Protein 3WSG (pdb70)

Structure (mmCIF, N/CA/C/O backbone):
data_3WSG
#
_entry.id   3WSG
#
_cell.length_a   95.270
_cell.length_b   136.450
_cell.length_c   160.780
_cell.angle_alpha   90.00
_cell.angle_beta   90.00
_cell.angle_gamma   90.00
#
_symmetry.space_group_name_H-M   'P 21 21 2'
#
loop_
_entity.id
_entity.type
_entity.pdbx_description
1 polymer 'Putative GTP cyclohydrolase 1 type 2'
2 non-polymer 'FE (II) ION'
3 non-polymer 'CITRIC ACID'
4 water water
#
loop_
_atom_site.group_PDB
_atom_site.id
_atom_site.type_symbol
_atom_site.label_atom_id
_atom_site.label_alt_id
_atom_site.label_comp_id
_atom_site.label_asym_id
_atom_site.label_entity_id
_atom_site.label_seq_id
_atom_site.pdbx_PDB_ins_code
_atom_site.Cartn_x
_atom_site.Cartn_y
_atom_site.Cartn_z
_atom_site.occupancy
_atom_site.B_iso_or_equiv
_atom_site.auth_seq_id
_atom_site.auth_comp_id
_atom_site.auth_asym_id
_atom_site.auth_atom_id
_atom_site.pdbx_PDB_model_num
ATOM 1 N N . GLU A 1 5 ? 16.994 -57.284 8.999 1.00 76.92 2 GLU A N 1
ATOM 2 C CA . GLU A 1 5 ? 16.634 -57.929 7.742 1.00 72.42 2 GLU A CA 1
ATOM 3 C C . GLU A 1 5 ? 16.204 -56.879 6.734 1.00 67.36 2 GLU A C 1
ATOM 4 O O . GLU A 1 5 ? 15.847 -57.198 5.603 1.00 71.25 2 GLU A O 1
ATOM 10 N N . VAL A 1 6 ? 16.226 -55.622 7.162 1.00 61.79 3 VAL A N 1
ATOM 11 C CA . VAL A 1 6 ? 16.069 -54.494 6.252 1.00 57.17 3 VAL A CA 1
ATOM 12 C C . VAL A 1 6 ? 17.450 -54.124 5.696 1.00 53.50 3 VAL A C 1
ATOM 13 O O . VAL A 1 6 ? 18.390 -53.866 6.455 1.00 55.92 3 VAL A O 1
ATOM 17 N N . VAL A 1 7 ? 17.579 -54.139 4.371 1.00 46.32 4 VAL A N 1
ATOM 18 C CA . VAL A 1 7 ? 18.865 -53.886 3.730 1.00 48.44 4 VAL A CA 1
ATOM 19 C C . VAL A 1 7 ? 18.769 -52.832 2.618 1.00 46.45 4 VAL A C 1
ATOM 20 O O . VAL A 1 7 ? 17.700 -52.287 2.337 1.00 45.75 4 VAL A O 1
ATOM 24 N N . ASN A 1 8 ? 19.914 -52.532 2.015 1.00 40.68 5 ASN A N 1
ATOM 25 C CA . ASN A 1 8 ? 19.996 -51.619 0.869 1.00 38.91 5 ASN A CA 1
ATOM 26 C C . ASN A 1 8 ? 19.975 -52.372 -0.479 1.00 44.96 5 ASN A C 1
ATOM 27 O O . ASN A 1 8 ? 20.594 -53.430 -0.619 1.00 50.91 5 ASN A O 1
ATOM 32 N N . MET A 1 9 ? 19.170 -51.895 -1.415 1.00 43.65 6 MET A N 1
ATOM 33 C CA . MET A 1 9 ? 19.111 -52.419 -2.787 1.00 45.12 6 MET A CA 1
ATOM 34 C C . MET A 1 9 ? 19.707 -51.444 -3.787 1.00 39.50 6 MET A C 1
ATOM 35 O O . MET A 1 9 ? 19.697 -50.235 -3.548 1.00 39.25 6 MET A O 1
ATOM 40 N N . LYS A 1 10 ? 20.180 -51.942 -4.924 1.00 36.34 7 LYS A N 1
ATOM 41 C CA . LYS A 1 10 ? 20.613 -51.030 -5.983 1.00 32.22 7 LYS A CA 1
ATOM 42 C C . LYS A 1 10 ? 19.370 -50.532 -6.746 1.00 30.51 7 LYS A C 1
ATOM 43 O O . LYS A 1 10 ? 18.362 -51.241 -6.855 1.00 28.50 7 LYS A O 1
ATOM 49 N N . ALA A 1 11 ? 19.428 -49.304 -7.254 1.00 27.62 8 ALA A N 1
ATOM 50 C CA . ALA A 1 11 ? 18.287 -48.717 -7.955 1.00 26.71 8 ALA A CA 1
ATOM 51 C C . ALA A 1 11 ? 17.848 -49.590 -9.134 1.00 26.61 8 ALA A C 1
ATOM 52 O O . ALA A 1 11 ? 16.661 -49.677 -9.450 1.00 28.85 8 ALA A O 1
ATOM 54 N N . LYS A 1 12 ? 18.805 -50.191 -9.819 1.00 26.55 9 LYS A N 1
ATOM 55 C CA . LYS A 1 12 ? 18.456 -50.987 -10.986 1.00 31.18 9 LYS A CA 1
ATOM 56 C C . LYS A 1 12 ? 17.659 -52.246 -10.595 1.00 35.11 9 LYS A C 1
ATOM 57 O O . LYS A 1 12 ? 16.837 -52.721 -11.376 1.00 32.50 9 LYS A O 1
ATOM 63 N N . GLU A 1 13 ? 17.866 -52.754 -9.379 1.00 36.18 10 GLU A N 1
ATOM 64 C CA . GLU A 1 13 ? 17.124 -53.931 -8.920 1.00 34.18 10 GLU A CA 1
ATOM 65 C C . GLU A 1 13 ? 15.684 -53.551 -8.570 1.00 30.28 10 GLU A C 1
ATOM 66 O O . GLU A 1 13 ? 14.741 -54.292 -8.835 1.00 33.57 10 GLU A O 1
ATOM 72 N N . ILE A 1 14 ? 15.516 -52.375 -7.986 1.00 26.83 11 ILE A N 1
ATOM 73 C CA . ILE A 1 14 ? 14.188 -51.877 -7.709 1.00 25.92 11 ILE A CA 1
ATOM 74 C C . ILE A 1 14 ? 13.431 -51.701 -9.030 1.00 29.30 11 ILE A C 1
ATOM 75 O O . ILE A 1 14 ? 12.284 -52.136 -9.170 1.00 28.75 11 ILE A O 1
ATOM 80 N N . ILE A 1 15 ? 14.093 -51.084 -10.001 1.00 28.23 12 ILE A N 1
ATOM 81 C CA . ILE A 1 15 ? 13.491 -50.851 -11.313 1.00 27.97 12 ILE A CA 1
ATOM 82 C C . ILE A 1 15 ? 13.127 -52.167 -12.002 1.00 27.01 12 ILE A C 1
ATOM 83 O O . ILE A 1 15 ? 12.028 -52.304 -12.555 1.00 29.21 12 ILE A O 1
ATOM 88 N N . GLU A 1 16 ? 14.023 -53.142 -11.941 1.00 27.01 13 GLU A N 1
ATOM 89 C CA . GLU A 1 16 ? 13.722 -54.448 -12.514 1.00 35.85 13 GLU A CA 1
ATOM 90 C C . GLU A 1 16 ? 12.482 -55.085 -11.885 1.00 36.95 13 GLU A C 1
ATOM 91 O O . GLU A 1 16 ? 11.636 -55.657 -12.591 1.00 35.83 13 GLU A O 1
ATOM 97 N N . PHE A 1 17 ? 12.397 -55.022 -10.559 1.00 32.64 14 PHE A N 1
ATOM 98 C CA . PHE A 1 17 ? 11.248 -55.575 -9.855 1.00 31.33 14 PHE A CA 1
ATOM 99 C C . PHE A 1 17 ? 9.948 -54.888 -10.262 1.00 30.09 14 PHE A C 1
ATOM 100 O O . PHE A 1 17 ? 8.938 -55.545 -10.513 1.00 32.33 14 PHE A O 1
ATOM 108 N N . ILE A 1 18 ? 9.968 -53.561 -10.282 1.00 28.09 15 ILE A N 1
ATOM 109 C CA . ILE A 1 18 ? 8.789 -52.800 -10.658 1.00 31.08 15 ILE A CA 1
ATOM 110 C C . ILE A 1 18 ? 8.370 -53.092 -12.104 1.00 33.06 15 ILE A C 1
ATOM 111 O O . ILE A 1 18 ? 7.181 -53.252 -12.393 1.00 31.39 15 ILE A O 1
ATOM 116 N N . GLU A 1 19 ? 9.343 -53.194 -13.002 1.00 31.70 16 GLU A N 1
ATOM 117 C CA . GLU A 1 19 ? 9.022 -53.404 -14.411 1.00 32.58 16 GLU A CA 1
ATOM 118 C C . GLU A 1 19 ? 8.589 -54.829 -14.679 1.00 32.32 16 GLU A C 1
ATOM 119 O O . GLU A 1 19 ? 7.945 -55.089 -15.683 1.00 35.91 16 GLU A O 1
ATOM 125 N N . THR A 1 20 ? 8.909 -55.754 -13.782 1.00 31.18 17 THR A N 1
ATOM 126 C CA . THR A 1 20 ? 8.355 -57.105 -13.904 1.00 34.53 17 THR A CA 1
ATOM 127 C C . THR A 1 20 ? 6.850 -57.088 -13.597 1.00 35.02 17 THR A C 1
ATOM 128 O O . THR A 1 20 ? 6.052 -57.713 -14.298 1.00 38.09 17 THR A O 1
ATOM 132 N N . PHE A 1 21 ? 6.469 -56.338 -12.571 1.00 35.31 18 PHE A N 1
ATOM 133 C CA . PHE A 1 21 ? 5.060 -56.165 -12.225 1.00 38.89 18 PHE A CA 1
ATOM 134 C C . PHE A 1 21 ? 4.331 -55.321 -13.273 1.00 35.03 18 PHE A C 1
ATOM 135 O O . PHE A 1 21 ? 3.219 -55.639 -13.657 1.00 34.76 18 PHE A O 1
ATOM 143 N N . ALA A 1 22 ? 4.958 -54.236 -13.715 1.00 31.63 19 ALA A N 1
ATOM 144 C CA . ALA A 1 22 ? 4.311 -53.309 -14.635 1.00 28.25 19 ALA A CA 1
ATOM 145 C C . ALA A 1 22 ? 5.197 -53.006 -15.849 1.00 28.65 19 ALA A C 1
ATOM 146 O O . ALA A 1 22 ? 5.782 -51.932 -15.940 1.00 29.66 19 ALA A O 1
ATOM 148 N N . PRO A 1 23 ? 5.259 -53.933 -16.810 1.00 33.96 20 PRO A N 1
ATOM 149 C CA . PRO A 1 23 ? 6.170 -53.761 -17.950 1.00 38.90 20 PRO A CA 1
ATOM 150 C C . PRO A 1 23 ? 5.946 -52.460 -18.719 1.00 39.07 20 PRO A C 1
ATOM 151 O O . PRO A 1 23 ? 4.805 -52.031 -18.923 1.00 36.22 20 PRO A O 1
ATOM 155 N N . LYS A 1 24 ? 7.042 -51.838 -19.133 1.00 37.75 21 LYS A N 1
ATOM 156 C CA . LYS A 1 24 ? 6.965 -50.560 -19.815 1.00 34.58 21 LYS A CA 1
ATOM 157 C C . LYS A 1 24 ? 6.173 -50.631 -21.130 1.00 36.82 21 LYS A C 1
ATOM 158 O O . LYS A 1 24 ? 5.514 -49.659 -21.504 1.00 38.01 21 LYS A O 1
ATOM 164 N N . ASP A 1 25 ? 6.183 -51.772 -21.811 1.00 40.80 22 ASP A N 1
ATOM 165 C CA . ASP A 1 25 ? 5.439 -51.877 -23.073 1.00 47.67 22 ASP A CA 1
ATOM 166 C C . ASP A 1 25 ? 3.910 -51.897 -22.891 1.00 47.65 22 ASP A C 1
ATOM 167 O O . ASP A 1 25 ? 3.168 -51.854 -23.866 1.00 40.74 22 ASP A O 1
ATOM 172 N N . LEU A 1 26 ? 3.436 -51.953 -21.651 1.00 43.04 23 LEU A N 1
ATOM 173 C CA . LEU A 1 26 ? 2.004 -51.803 -21.411 1.00 43.02 23 LEU A CA 1
ATOM 174 C C . LEU A 1 26 ? 1.571 -50.340 -21.455 1.00 41.09 23 LEU A C 1
ATOM 175 O O . LEU A 1 26 ? 0.395 -50.042 -21.611 1.00 35.62 23 LEU A O 1
ATOM 180 N N . ALA A 1 27 ? 2.516 -49.427 -21.278 1.00 32.40 24 ALA A N 1
ATOM 181 C CA . ALA A 1 27 ? 2.183 -48.006 -21.293 1.00 32.31 24 ALA A CA 1
ATOM 182 C C . ALA A 1 27 ? 1.651 -47.584 -22.646 1.00 35.46 24 ALA A C 1
ATOM 183 O O . ALA A 1 27 ? 2.092 -48.085 -23.695 1.00 37.31 24 ALA A O 1
ATOM 185 N N . ILE A 1 28 ? 0.675 -46.684 -22.623 1.00 36.18 25 ILE A N 1
ATOM 186 C CA . ILE A 1 28 ? 0.079 -46.209 -23.863 1.00 41.82 25 ILE A CA 1
ATOM 187 C C . ILE A 1 28 ? 1.055 -45.297 -24.602 1.00 41.33 25 ILE A C 1
ATOM 188 O O . ILE A 1 28 ? 2.006 -44.779 -24.017 1.00 38.31 25 ILE A O 1
ATOM 193 N N . GLU A 1 29 ? 0.812 -45.144 -25.899 1.00 44.68 26 GLU A N 1
ATOM 194 C CA . GLU A 1 29 ? 1.623 -44.320 -26.778 1.00 47.11 26 GLU A CA 1
ATOM 195 C C . GLU A 1 29 ? 1.863 -42.914 -26.226 1.00 42.49 26 GLU A C 1
ATOM 196 O O . GLU A 1 29 ? 0.920 -42.215 -25.872 1.00 41.50 26 GLU A O 1
ATOM 202 N N . GLY A 1 30 ? 3.125 -42.500 -26.151 1.00 42.99 27 GLY A N 1
ATOM 203 C CA . GLY A 1 30 ? 3.446 -41.140 -25.748 1.00 40.71 27 GLY A CA 1
ATOM 204 C C . GLY A 1 30 ? 3.608 -40.924 -24.245 1.00 36.89 27 GLY A C 1
ATOM 205 O O . GLY A 1 30 ? 4.069 -39.866 -23.811 1.00 37.21 27 GLY A O 1
ATOM 206 N N . ASP A 1 31 ? 3.242 -41.924 -23.450 1.00 30.92 28 ASP A N 1
ATOM 207 C CA . ASP A 1 31 ? 3.296 -41.802 -21.997 1.00 28.31 28 ASP A CA 1
ATOM 208 C C . ASP A 1 31 ? 4.753 -41.762 -21.525 1.00 29.40 28 ASP A C 1
ATOM 209 O O . ASP A 1 31 ? 5.548 -42.609 -21.902 1.00 33.93 28 ASP A O 1
ATOM 214 N N . ASN A 1 32 ? 5.104 -40.774 -20.707 1.00 26.73 29 ASN A N 1
ATOM 215 C CA . ASN A 1 32 ? 6.496 -40.583 -20.309 1.00 25.43 29 ASN A CA 1
ATOM 216 C C . ASN A 1 32 ? 6.891 -41.449 -19.098 1.00 26.23 29 ASN A C 1
ATOM 217 O O . ASN A 1 32 ? 7.120 -40.936 -18.007 1.00 29.33 29 ASN A O 1
ATOM 222 N N . ILE A 1 33 ? 6.974 -42.765 -19.284 1.00 23.33 30 ILE A N 1
ATOM 223 C CA . ILE A 1 33 ? 7.235 -43.620 -18.135 1.00 24.23 30 ILE A CA 1
ATOM 224 C C . ILE A 1 33 ? 8.710 -43.967 -18.037 1.00 26.57 30 ILE A C 1
ATOM 225 O O . ILE A 1 33 ? 9.458 -43.813 -19.002 1.00 30.22 30 ILE A O 1
ATOM 230 N N . GLY A 1 34 ? 9.117 -44.449 -16.870 1.00 24.11 31 GLY A N 1
ATOM 231 C CA . GLY A 1 34 ? 10.487 -44.887 -16.685 1.00 26.54 31 GLY A CA 1
ATOM 232 C C . GLY A 1 34 ? 11.258 -43.866 -15.893 1.00 24.72 31 GLY A C 1
ATOM 233 O O . GLY A 1 34 ? 10.675 -43.101 -15.116 1.00 23.77 31 GLY A O 1
ATOM 234 N N . LEU A 1 35 ? 12.564 -43.832 -16.130 1.00 25.75 32 LEU A N 1
ATOM 235 C CA . LEU A 1 35 ? 13.461 -42.927 -15.424 1.00 25.20 32 LEU A CA 1
ATOM 236 C C . LEU A 1 35 ? 13.171 -41.465 -15.780 1.00 22.11 32 LEU A C 1
ATOM 237 O O . LEU A 1 35 ? 13.236 -41.056 -16.952 1.00 22.05 32 LEU A O 1
ATOM 242 N N . GLN A 1 36 ? 12.856 -40.671 -14.767 1.00 21.34 33 GLN A N 1
ATOM 243 C CA . GLN A 1 36 ? 12.564 -39.248 -14.960 1.00 23.89 33 GLN A CA 1
ATOM 244 C C . GLN A 1 36 ? 13.819 -38.409 -14.740 1.00 24.80 33 GLN A C 1
ATOM 245 O O . GLN A 1 36 ? 14.164 -37.529 -15.530 1.00 23.10 33 GLN A O 1
ATOM 251 N N . VAL A 1 37 ? 14.474 -38.685 -13.618 1.00 24.48 34 VAL A N 1
ATOM 252 C CA . VAL A 1 37 ? 15.662 -37.968 -13.213 1.00 22.91 34 VAL A CA 1
ATOM 253 C C . VAL A 1 37 ? 16.622 -38.954 -12.578 1.00 23.98 34 VAL A C 1
ATOM 254 O O . VAL A 1 37 ? 16.259 -39.639 -11.621 1.00 23.15 34 VAL A O 1
ATOM 258 N N . GLY A 1 38 ? 17.842 -39.027 -13.093 1.00 26.69 35 GLY A N 1
ATOM 259 C CA . GLY A 1 38 ? 18.820 -39.936 -12.520 1.00 26.93 35 GLY A CA 1
ATOM 260 C C . GLY A 1 38 ? 19.920 -40.228 -13.506 1.00 31.86 35 GLY A C 1
ATOM 261 O O . GLY A 1 38 ? 19.759 -40.048 -14.714 1.00 33.86 35 GLY A O 1
ATOM 262 N N . ASP A 1 39 ? 21.054 -40.684 -13.002 1.00 32.17 36 ASP A N 1
ATOM 263 C CA . ASP A 1 39 ? 22.154 -40.978 -13.891 1.00 43.77 36 ASP A CA 1
ATOM 264 C C . ASP A 1 39 ? 22.649 -42.395 -13.611 1.00 47.85 36 ASP A C 1
ATOM 265 O O . ASP A 1 39 ? 22.368 -43.314 -14.378 1.00 53.01 36 ASP A O 1
ATOM 270 N N . ASN A 1 40 ? 23.331 -42.573 -12.486 1.00 44.35 37 ASN A N 1
ATOM 271 C CA . ASN A 1 40 ? 23.918 -43.862 -12.121 1.00 43.24 37 ASN A CA 1
ATOM 272 C C . ASN A 1 40 ? 22.905 -44.773 -11.414 1.00 42.24 37 ASN A C 1
ATOM 273 O O . ASN A 1 40 ? 22.492 -44.497 -10.292 1.00 39.65 37 ASN A O 1
ATOM 278 N N . LEU A 1 41 ? 22.510 -45.866 -12.062 1.00 41.37 38 LEU A N 1
ATOM 279 C CA . LEU A 1 41 ? 21.505 -46.756 -11.480 1.00 37.26 38 LEU A CA 1
ATOM 280 C C . LEU A 1 41 ? 22.128 -47.907 -10.652 1.00 34.00 38 LEU A C 1
ATOM 281 O O . LEU A 1 41 ? 21.424 -48.805 -10.187 1.00 32.47 38 LEU A O 1
ATOM 286 N N . ASP A 1 42 ? 23.441 -47.880 -10.473 1.00 31.42 39 ASP A N 1
ATOM 287 C CA . ASP A 1 42 ? 24.073 -48.746 -9.477 1.00 34.45 39 ASP A CA 1
ATOM 288 C C . ASP A 1 42 ? 23.953 -48.133 -8.070 1.00 36.01 39 ASP A C 1
ATOM 289 O O . ASP A 1 42 ? 24.363 -48.734 -7.092 1.00 39.87 39 ASP A O 1
ATOM 294 N N . LYS A 1 43 ? 23.406 -46.928 -7.984 1.00 37.88 40 LYS A N 1
ATOM 295 C CA . LYS A 1 43 ? 23.264 -46.240 -6.700 1.00 40.64 40 LYS A CA 1
ATOM 296 C C . LYS A 1 43 ? 22.615 -47.143 -5.642 1.00 39.75 40 LYS A C 1
ATOM 297 O O . LYS A 1 43 ? 21.584 -47.780 -5.897 1.00 34.06 40 LYS A O 1
ATOM 303 N N . GLU A 1 44 ? 23.192 -47.174 -4.446 1.00 39.09 41 GLU A N 1
ATOM 304 C CA . GLU A 1 44 ? 22.622 -48.020 -3.415 1.00 31.68 41 GLU A CA 1
ATOM 305 C C . GLU A 1 44 ? 21.455 -47.274 -2.769 1.00 29.43 41 GLU A C 1
ATOM 306 O O . GLU A 1 44 ? 21.567 -46.095 -2.440 1.00 35.11 41 GLU A O 1
ATOM 312 N N . ILE A 1 45 ? 20.338 -47.965 -2.589 1.00 28.63 42 ILE A N 1
ATOM 313 C CA . ILE A 1 45 ? 19.098 -47.336 -2.123 1.00 26.66 42 ILE A CA 1
ATOM 314 C C . ILE A 1 45 ? 18.736 -47.857 -0.727 1.00 37.33 42 ILE A C 1
ATOM 315 O O . ILE A 1 45 ? 18.600 -49.063 -0.531 1.00 29.90 42 ILE A O 1
ATOM 320 N N . LYS A 1 46 ? 18.635 -46.947 0.239 1.00 28.49 43 LYS A N 1
ATOM 321 C CA . LYS A 1 46 ? 18.244 -47.289 1.606 1.00 30.43 43 LYS A CA 1
ATOM 322 C C . LYS A 1 46 ? 16.751 -47.053 1.842 1.00 28.95 43 LYS A C 1
ATOM 323 O O . LYS A 1 46 ? 16.108 -47.773 2.582 1.00 30.97 43 LYS A O 1
ATOM 329 N N . LYS A 1 47 ? 16.174 -46.079 1.169 1.00 26.34 44 LYS A N 1
ATOM 330 C CA . LYS A 1 47 ? 14.798 -45.737 1.464 1.00 27.43 44 LYS A CA 1
ATOM 331 C C . LYS A 1 47 ? 14.052 -45.337 0.211 1.00 24.39 44 LYS A C 1
ATOM 332 O O . LYS A 1 47 ? 14.420 -44.391 -0.504 1.00 25.68 44 LYS A O 1
ATOM 338 N N . LEU A 1 48 ? 12.980 -46.072 -0.038 1.00 26.57 45 LEU A N 1
ATOM 339 C CA . LEU A 1 48 ? 12.138 -45.857 -1.203 1.00 25.77 45 LEU A CA 1
ATOM 340 C C . LEU A 1 48 ? 10.898 -45.096 -0.764 1.00 23.48 45 LEU A C 1
ATOM 341 O O . LEU A 1 48 ? 10.247 -45.475 0.210 1.00 25.20 45 LEU A O 1
ATOM 346 N N . GLY A 1 49 ? 10.602 -44.016 -1.476 1.00 24.03 46 GLY A N 1
ATOM 347 C CA . GLY A 1 49 ? 9.414 -43.227 -1.237 1.00 24.70 46 GLY A CA 1
ATOM 348 C C . GLY A 1 49 ? 8.448 -43.359 -2.403 1.00 22.78 46 GLY A C 1
ATOM 349 O O . GLY A 1 49 ? 8.839 -43.328 -3.582 1.00 26.45 46 GLY A O 1
ATOM 350 N N . ILE A 1 50 ? 7.174 -43.496 -2.070 1.00 24.38 47 ILE A N 1
ATOM 351 C CA . ILE A 1 50 ? 6.130 -43.623 -3.070 1.00 26.93 47 ILE A CA 1
ATOM 352 C C . ILE A 1 50 ? 5.184 -42.427 -2.993 1.00 23.08 47 ILE A C 1
ATOM 353 O O . ILE A 1 50 ? 4.735 -42.042 -1.916 1.00 21.85 47 ILE A O 1
ATOM 358 N N . ALA A 1 51 ? 4.880 -41.852 -4.146 1.00 21.10 48 ALA A N 1
ATOM 359 C CA . ALA A 1 51 ? 3.958 -40.719 -4.218 1.00 22.08 48 ALA A CA 1
ATOM 360 C C . ALA A 1 51 ? 3.052 -40.798 -5.458 1.00 19.57 48 ALA A C 1
ATOM 361 O O . ALA A 1 51 ? 3.434 -41.390 -6.479 1.00 21.88 48 ALA A O 1
ATOM 363 N N . LEU A 1 52 ? 1.860 -40.206 -5.374 1.00 18.18 49 LEU A N 1
ATOM 364 C CA . LEU A 1 52 ? 1.041 -40.063 -6.584 1.00 22.12 49 LEU A CA 1
ATOM 365 C C . LEU A 1 52 ? 1.711 -39.085 -7.551 1.00 22.85 49 LEU A C 1
ATOM 366 O O . LEU A 1 52 ? 1.928 -39.403 -8.732 1.00 20.06 49 LEU A O 1
ATOM 371 N N . ASP A 1 53 ? 2.063 -37.908 -7.023 1.00 24.93 50 ASP A N 1
ATOM 372 C CA . ASP A 1 53 ? 2.594 -36.781 -7.806 1.00 22.70 50 ASP A CA 1
ATOM 373 C C . ASP A 1 53 ? 4.031 -36.420 -7.415 1.00 24.41 50 ASP A C 1
ATOM 374 O O . ASP A 1 53 ? 4.355 -36.372 -6.224 1.00 24.99 50 ASP A O 1
ATOM 379 N N . PRO A 1 54 ? 4.881 -36.117 -8.405 1.00 22.84 51 PRO A N 1
ATOM 380 C CA . PRO A 1 54 ? 6.205 -35.566 -8.106 1.00 21.32 51 PRO A CA 1
ATOM 381 C C . PRO A 1 54 ? 6.096 -34.046 -7.904 1.00 19.49 51 PRO A C 1
ATOM 382 O O . PRO A 1 54 ? 6.769 -33.243 -8.558 1.00 24.34 51 PRO A O 1
ATOM 386 N N . SER A 1 55 ? 5.231 -33.652 -6.975 1.00 21.01 52 SER A N 1
ATOM 387 C CA . SER A 1 55 ? 5.021 -32.238 -6.694 1.00 19.65 52 SER A CA 1
ATOM 388 C C . SER A 1 55 ? 6.216 -31.642 -5.960 1.00 20.91 52 SER A C 1
ATOM 389 O O . SER A 1 55 ? 7.072 -32.375 -5.462 1.00 20.24 52 SER A O 1
ATOM 392 N N . LEU A 1 56 ? 6.270 -30.311 -5.875 1.00 18.09 53 LEU A N 1
ATOM 393 C CA . LEU A 1 56 ? 7.338 -29.671 -5.129 1.00 21.11 53 LEU A CA 1
ATOM 394 C C . LEU A 1 56 ? 7.314 -30.094 -3.639 1.00 25.36 53 LEU A C 1
ATOM 395 O O . LEU A 1 56 ? 8.372 -30.339 -3.051 1.00 22.30 53 LEU A O 1
ATOM 400 N N . SER A 1 57 ? 6.127 -30.179 -3.032 1.00 25.75 54 SER A N 1
ATOM 401 C CA . SER A 1 57 ? 6.045 -30.542 -1.610 1.00 29.80 54 SER A CA 1
ATOM 402 C C . SER A 1 57 ? 6.424 -32.018 -1.409 1.00 27.53 54 SER A C 1
ATOM 403 O O . SER A 1 57 ? 7.071 -32.366 -0.425 1.00 22.23 54 SER A O 1
ATOM 406 N N . VAL A 1 58 ? 6.055 -32.876 -2.351 1.00 21.60 55 VAL A N 1
ATOM 407 C CA . VAL A 1 58 ? 6.480 -34.285 -2.276 1.00 24.32 55 VAL A CA 1
ATOM 408 C C . VAL A 1 58 ? 8.017 -34.381 -2.354 1.00 21.30 55 VAL A C 1
ATOM 409 O O . VAL A 1 58 ? 8.659 -35.103 -1.575 1.00 21.47 55 VAL A O 1
ATOM 413 N N . ILE A 1 59 ? 8.621 -33.617 -3.262 1.00 17.80 56 ILE A N 1
ATOM 414 C CA . ILE A 1 59 ? 10.070 -33.699 -3.440 1.00 18.03 56 ILE A CA 1
ATOM 415 C C . ILE A 1 59 ? 10.810 -33.098 -2.222 1.00 22.19 56 ILE A C 1
ATOM 416 O O . ILE A 1 59 ? 11.825 -33.650 -1.759 1.00 21.83 56 ILE A O 1
ATOM 421 N N . LYS A 1 60 ? 10.286 -32.007 -1.670 1.00 20.19 57 LYS A N 1
ATOM 422 C CA . LYS A 1 60 ? 10.818 -31.472 -0.415 1.00 21.46 57 LYS A CA 1
ATOM 423 C C . LYS A 1 60 ? 10.722 -32.487 0.746 1.00 26.02 57 LYS A C 1
ATOM 424 O O . LYS A 1 60 ? 11.664 -32.626 1.536 1.00 22.28 57 LYS A O 1
ATOM 430 N N . LYS A 1 61 ? 9.598 -33.190 0.839 1.00 20.33 58 LYS A N 1
ATOM 431 C CA . LYS A 1 61 ? 9.400 -34.187 1.895 1.00 24.31 58 LYS A CA 1
ATOM 432 C C . LYS A 1 61 ? 10.352 -35.371 1.693 1.00 22.18 58 LYS A C 1
ATOM 433 O O . LYS A 1 61 ? 10.941 -35.874 2.655 1.00 25.63 58 LYS A O 1
ATOM 439 N N . ALA A 1 62 ? 10.525 -35.788 0.444 1.00 23.44 59 ALA A N 1
ATOM 440 C CA . ALA A 1 62 ? 11.506 -36.822 0.111 1.00 18.92 59 ALA A CA 1
ATOM 441 C C . ALA A 1 62 ? 12.906 -36.439 0.629 1.00 24.09 59 ALA A C 1
ATOM 442 O O . ALA A 1 62 ? 13.555 -37.247 1.312 1.00 26.19 59 ALA A O 1
ATOM 444 N N . GLU A 1 63 ? 13.349 -35.202 0.366 1.00 25.80 60 GLU A N 1
ATOM 445 C CA . GLU A 1 63 ? 14.663 -34.738 0.837 1.00 25.05 60 GLU A CA 1
ATOM 446 C C . GLU A 1 63 ? 14.709 -34.714 2.359 1.00 25.91 60 GLU A C 1
ATOM 447 O O . GLU A 1 63 ? 15.709 -35.083 2.969 1.00 29.63 60 GLU A O 1
ATOM 453 N N . LYS A 1 64 ? 13.623 -34.271 2.976 1.00 25.68 61 LYS A N 1
ATOM 454 C CA . LYS A 1 64 ? 13.551 -34.185 4.436 1.00 28.92 61 LYS A CA 1
ATOM 455 C C . LYS A 1 64 ? 13.623 -35.558 5.111 1.00 28.25 61 LYS A C 1
ATOM 456 O O . LYS A 1 64 ? 14.206 -35.705 6.179 1.00 30.91 61 LYS A O 1
ATOM 462 N N . GLU A 1 65 ? 12.995 -36.549 4.488 1.00 26.36 62 GLU A N 1
ATOM 463 C CA . GLU A 1 65 ? 12.905 -37.889 5.060 1.00 40.08 62 GLU A CA 1
ATOM 464 C C . GLU A 1 65 ? 14.058 -38.809 4.635 1.00 36.48 62 GLU A C 1
ATOM 465 O O . GLU A 1 65 ? 14.118 -39.964 5.053 1.00 34.31 62 GLU A O 1
ATOM 471 N N . GLY A 1 66 ? 14.987 -38.299 3.834 1.00 33.43 63 GLY A N 1
ATOM 472 C CA . GLY A 1 66 ? 16.107 -39.113 3.397 1.00 34.19 63 GLY A CA 1
ATOM 473 C C . GLY A 1 66 ? 15.761 -40.204 2.389 1.00 30.98 63 GLY A C 1
ATOM 474 O O . GLY A 1 66 ? 16.396 -41.273 2.364 1.00 28.13 63 GLY A O 1
ATOM 475 N N . VAL A 1 67 ? 14.754 -39.948 1.563 1.00 22.24 64 VAL A N 1
ATOM 476 C CA . VAL A 1 67 ? 14.385 -40.863 0.481 1.00 24.39 64 VAL A CA 1
ATOM 477 C C . VAL A 1 67 ? 15.484 -40.840 -0.574 1.00 28.30 64 VAL A C 1
ATOM 478 O O . VAL A 1 67 ? 15.917 -39.749 -0.981 1.00 25.85 64 VAL A O 1
ATOM 482 N N . ASP A 1 68 ? 15.936 -42.024 -1.021 1.00 20.35 65 ASP A N 1
ATOM 483 C CA . ASP A 1 68 ? 17.020 -42.104 -2.026 1.00 24.61 65 ASP A CA 1
ATOM 484 C C . ASP A 1 68 ? 16.471 -42.423 -3.411 1.00 24.50 65 ASP A C 1
ATOM 485 O O . ASP A 1 68 ? 17.101 -42.124 -4.448 1.00 22.59 65 ASP A O 1
ATOM 490 N N . PHE A 1 69 ? 15.306 -43.059 -3.419 1.00 22.22 66 PHE A N 1
ATOM 491 C CA . PHE A 1 69 ? 14.620 -43.453 -4.662 1.00 23.81 66 PHE A CA 1
ATOM 492 C C . PHE A 1 69 ? 13.168 -43.032 -4.541 1.00 22.28 66 PHE A C 1
ATOM 493 O O . PHE A 1 69 ? 12.444 -43.552 -3.682 1.00 22.52 66 PHE A O 1
ATOM 501 N N . LEU A 1 70 ? 12.747 -42.102 -5.393 1.00 21.66 67 LEU A N 1
ATOM 502 C CA . LEU A 1 70 ? 11.388 -41.590 -5.359 1.00 22.49 67 LEU A CA 1
ATOM 503 C C . LEU A 1 70 ? 10.590 -42.160 -6.525 1.00 19.17 67 LEU A C 1
ATOM 504 O O . LEU A 1 70 ? 10.900 -41.929 -7.688 1.00 19.98 67 LEU A O 1
ATOM 509 N N . PHE A 1 71 ? 9.584 -42.950 -6.190 1.00 20.86 68 PHE A N 1
ATOM 510 C CA . PHE A 1 71 ? 8.681 -43.492 -7.175 1.00 22.48 68 PHE A CA 1
ATOM 511 C C . PHE A 1 71 ? 7.385 -42.695 -7.236 1.00 21.13 68 PHE A C 1
ATOM 512 O O . PHE A 1 71 ? 6.722 -42.507 -6.206 1.00 20.24 68 PHE A O 1
ATOM 520 N N . THR A 1 72 ? 6.983 -42.276 -8.439 1.00 21.56 69 THR A N 1
ATOM 521 C CA . THR A 1 72 ? 5.682 -41.624 -8.576 1.00 24.07 69 THR A CA 1
ATOM 522 C C . THR A 1 72 ? 4.838 -42.235 -9.681 1.00 23.17 69 THR A C 1
ATOM 523 O O . THR A 1 72 ? 5.364 -42.756 -10.673 1.00 23.70 69 THR A O 1
ATOM 527 N N . HIS A 1 73 ? 3.518 -42.142 -9.525 1.00 23.20 70 HIS A N 1
ATOM 528 C CA . HIS A 1 73 ? 2.621 -42.610 -10.577 1.00 21.95 70 HIS A CA 1
ATOM 529 C C . HIS A 1 73 ? 2.671 -41.646 -11.780 1.00 22.40 70 HIS A C 1
ATOM 530 O O . HIS A 1 73 ? 2.832 -42.090 -12.926 1.00 22.38 70 HIS A O 1
ATOM 537 N N . HIS A 1 74 ? 2.553 -40.340 -11.530 1.00 19.63 71 HIS A N 1
ATOM 538 C CA . HIS A 1 74 ? 2.585 -39.350 -12.627 1.00 20.75 71 HIS A CA 1
ATOM 539 C C . HIS A 1 74 ? 4.008 -38.950 -12.959 1.00 19.71 71 HIS A C 1
ATOM 540 O O . HIS A 1 74 ? 4.800 -38.725 -12.064 1.00 20.29 71 HIS A O 1
ATOM 547 N N . PRO A 1 75 ? 4.328 -38.844 -14.257 1.00 23.10 72 PRO A N 1
ATOM 548 C CA . PRO A 1 75 ? 5.658 -38.400 -14.689 1.00 20.24 72 PRO A CA 1
ATOM 549 C C . PRO A 1 75 ? 5.926 -36.963 -14.243 1.00 21.78 72 PRO A C 1
ATOM 550 O O . PRO A 1 75 ? 4.994 -36.197 -14.016 1.00 23.94 72 PRO A O 1
ATOM 554 N N . LEU A 1 76 ? 7.192 -36.595 -14.141 1.00 20.77 73 LEU A N 1
ATOM 555 C CA . LEU A 1 76 ? 7.551 -35.224 -13.764 1.00 20.29 73 LEU A CA 1
ATOM 556 C C . LEU A 1 76 ? 7.040 -34.219 -14.797 1.00 23.08 73 LEU A C 1
ATOM 557 O O . LEU A 1 76 ? 6.461 -33.195 -14.464 1.00 24.28 73 LEU A O 1
ATOM 562 N N . LEU A 1 77 ? 7.257 -34.524 -16.067 1.00 20.30 74 LEU A N 1
ATOM 563 C CA . LEU A 1 77 ? 6.830 -33.651 -17.151 1.00 24.87 74 LEU A CA 1
ATOM 564 C C . LEU A 1 77 ? 6.061 -34.452 -18.197 1.00 31.20 74 LEU A C 1
ATOM 565 O O . LEU A 1 77 ? 6.492 -35.539 -18.583 1.00 37.62 74 LEU A O 1
ATOM 570 N N . LYS A 1 78 ? 4.944 -33.918 -18.678 1.00 32.20 75 LYS A N 1
ATOM 571 C CA . LYS A 1 78 ? 4.275 -34.491 -19.843 1.00 35.79 75 LYS A CA 1
ATOM 572 C C . LYS A 1 78 ? 4.812 -33.830 -21.111 1.00 41.58 75 LYS A C 1
ATOM 573 O O . LYS A 1 78 ? 5.226 -34.517 -22.045 1.00 45.26 75 LYS A O 1
ATOM 579 N N . ASP A 1 79 ? 4.818 -32.497 -21.116 1.00 35.80 76 ASP A N 1
ATOM 580 C CA . ASP A 1 79 ? 5.333 -31.695 -22.229 1.00 39.98 76 ASP A CA 1
ATOM 581 C C . ASP A 1 79 ? 6.803 -31.335 -22.014 1.00 36.25 76 ASP A C 1
ATOM 582 O O . ASP A 1 79 ? 7.188 -30.900 -20.924 1.00 30.20 76 ASP A O 1
ATOM 587 N N . PRO A 1 80 ? 7.627 -31.497 -23.060 1.00 35.19 77 PRO A N 1
ATOM 588 C CA . PRO A 1 80 ? 9.068 -31.252 -22.925 1.00 30.10 77 PRO A CA 1
ATOM 589 C C . PRO A 1 80 ? 9.412 -29.770 -22.774 1.00 31.49 77 PRO A C 1
ATOM 590 O O . PRO A 1 80 ? 8.633 -28.923 -23.193 1.00 30.87 77 PRO A O 1
ATOM 594 N N . ILE A 1 81 ? 10.554 -29.465 -22.164 1.00 29.89 78 ILE A N 1
ATOM 595 C CA . ILE A 1 81 ? 10.984 -28.077 -21.978 1.00 31.59 78 ILE A CA 1
ATOM 596 C C . ILE A 1 81 ? 12.445 -27.896 -22.381 1.00 30.41 78 ILE A C 1
ATOM 597 O O . ILE A 1 81 ? 13.183 -28.879 -22.468 1.00 27.66 78 ILE A O 1
ATOM 602 N N . ARG A 1 82 ? 12.876 -26.650 -22.585 1.00 27.73 79 ARG A N 1
ATOM 603 C CA . ARG A 1 82 ? 14.287 -26.376 -22.884 1.00 26.95 79 ARG A CA 1
ATOM 604 C C . ARG A 1 82 ? 14.841 -25.194 -22.069 1.00 25.61 79 ARG A C 1
ATOM 605 O O . ARG A 1 82 ? 15.891 -24.653 -22.403 1.00 31.05 79 ARG A O 1
ATOM 613 N N . ASN A 1 83 ? 14.128 -24.800 -21.010 1.00 26.59 80 ASN A N 1
ATOM 614 C CA . ASN A 1 83 ? 14.617 -23.809 -20.046 1.00 25.20 80 ASN A CA 1
ATOM 615 C C . ASN A 1 83 ? 14.250 -24.289 -18.645 1.00 26.91 80 ASN A C 1
ATOM 616 O O . ASN A 1 83 ? 13.230 -24.945 -18.477 1.00 25.84 80 ASN A O 1
ATOM 621 N N . PHE A 1 84 ? 15.066 -23.949 -17.643 1.00 26.07 81 PHE A N 1
ATOM 622 C CA . PHE A 1 84 ? 14.936 -24.556 -16.314 1.00 23.90 81 PHE A CA 1
ATOM 623 C C . PHE A 1 84 ? 14.963 -23.445 -15.298 1.00 24.49 81 PHE A C 1
ATOM 624 O O . PHE A 1 84 ? 16.032 -22.931 -14.947 1.00 25.90 81 PHE A O 1
ATOM 632 N N . THR A 1 85 ? 13.761 -23.004 -14.932 1.00 26.63 82 THR A N 1
ATOM 633 C CA . THR A 1 85 ? 13.523 -21.838 -14.087 1.00 30.14 82 THR A CA 1
ATOM 634 C C . THR A 1 85 ? 12.334 -22.136 -13.173 1.00 25.18 82 THR A C 1
ATOM 635 O O . THR A 1 85 ? 11.669 -23.158 -13.341 1.00 25.68 82 THR A O 1
ATOM 639 N N . GLY A 1 86 ? 12.068 -21.261 -12.206 1.00 28.97 83 GLY A N 1
ATOM 640 C CA . GLY A 1 86 ? 10.890 -21.405 -11.356 1.00 28.88 83 GLY A CA 1
ATOM 641 C C . GLY A 1 86 ? 10.767 -22.759 -10.653 1.00 29.67 83 GLY A C 1
ATOM 642 O O . GLY A 1 86 ? 11.740 -23.305 -10.122 1.00 29.47 83 GLY A O 1
ATOM 643 N N . VAL A 1 87 ? 9.566 -23.331 -10.688 1.00 26.87 84 VAL A N 1
ATOM 644 C CA . VAL A 1 87 ? 9.279 -24.554 -9.939 1.00 28.09 84 VAL A CA 1
ATOM 645 C C . VAL A 1 87 ? 10.083 -25.766 -10.416 1.00 28.23 84 VAL A C 1
ATOM 646 O O . VAL A 1 87 ? 10.579 -26.548 -9.598 1.00 25.23 84 VAL A O 1
ATOM 650 N N . ILE A 1 88 ? 10.233 -25.943 -11.725 1.00 27.49 85 ILE A N 1
ATOM 651 C CA . ILE A 1 88 ? 10.986 -27.101 -12.196 1.00 23.66 85 ILE A CA 1
ATOM 652 C C . ILE A 1 88 ? 12.473 -26.950 -11.789 1.00 20.01 85 ILE A C 1
ATOM 653 O O . ILE A 1 88 ? 13.142 -27.933 -11.493 1.00 22.88 85 ILE A O 1
ATOM 658 N N . TYR A 1 89 ? 12.981 -25.723 -11.749 1.00 22.15 86 TYR A N 1
ATOM 659 C CA . TYR A 1 89 ? 14.345 -25.511 -11.256 1.00 21.98 86 TYR A CA 1
ATOM 660 C C . TYR A 1 89 ? 14.438 -25.972 -9.794 1.00 24.34 86 TYR A C 1
ATOM 661 O O . TYR A 1 89 ? 15.372 -26.687 -9.423 1.00 20.56 86 TYR A O 1
ATOM 670 N N . LYS A 1 90 ? 13.470 -25.555 -8.979 1.00 21.01 87 LYS A N 1
ATOM 671 C CA . LYS A 1 90 ? 13.467 -25.898 -7.548 1.00 22.34 87 LYS A CA 1
ATOM 672 C C . LYS A 1 90 ? 13.430 -27.405 -7.346 1.00 23.08 87 LYS A C 1
ATOM 673 O O . LYS A 1 90 ? 14.172 -27.946 -6.505 1.00 22.97 87 LYS A O 1
ATOM 679 N N . LYS A 1 91 ? 12.579 -28.085 -8.117 1.00 21.74 88 LYS A N 1
ATOM 680 C CA . LYS A 1 91 ? 12.447 -29.541 -8.034 1.00 21.20 88 LYS A CA 1
ATOM 681 C C . LYS A 1 91 ? 13.703 -30.296 -8.460 1.00 24.41 88 LYS A C 1
ATOM 682 O O . LYS A 1 91 ? 14.170 -31.214 -7.765 1.00 23.51 88 LYS A O 1
ATOM 688 N N . LEU A 1 92 ? 14.237 -29.931 -9.621 1.00 22.43 89 LEU A N 1
ATOM 689 C CA . LEU A 1 92 ? 15.424 -30.606 -10.136 1.00 19.71 89 LEU A CA 1
ATOM 690 C C . LEU A 1 92 ? 16.617 -30.366 -9.196 1.00 23.15 89 LEU A C 1
ATOM 691 O O . LEU A 1 92 ? 17.403 -31.276 -8.900 1.00 26.94 89 LEU A O 1
ATOM 696 N N . LYS A 1 93 ? 16.740 -29.143 -8.691 1.00 22.91 90 LYS A N 1
ATOM 697 C CA . LYS A 1 93 ? 17.858 -28.836 -7.795 1.00 23.54 90 LYS A CA 1
ATOM 698 C C . LYS A 1 93 ? 17.851 -29.760 -6.565 1.00 23.88 90 LYS A C 1
ATOM 699 O O . LYS A 1 93 ? 18.886 -30.314 -6.187 1.00 21.79 90 LYS A O 1
ATOM 705 N N . ILE A 1 94 ? 16.689 -29.938 -5.948 1.00 21.62 91 ILE A N 1
ATOM 706 C CA . ILE A 1 94 ? 16.595 -30.831 -4.787 1.00 23.15 91 ILE A CA 1
ATOM 707 C C . ILE A 1 94 ? 16.983 -32.269 -5.177 1.00 23.57 91 ILE A C 1
ATOM 708 O O . ILE A 1 94 ? 17.740 -32.937 -4.464 1.00 25.95 91 ILE A O 1
ATOM 713 N N . LEU A 1 95 ? 16.453 -32.750 -6.292 1.00 22.17 92 LEU A N 1
ATOM 714 C CA . LEU A 1 95 ? 16.751 -34.117 -6.727 1.00 24.30 92 LEU A CA 1
ATOM 715 C C . LEU A 1 95 ? 18.233 -34.298 -7.064 1.00 24.81 92 LEU A C 1
ATOM 716 O O . LEU A 1 95 ? 18.864 -35.266 -6.633 1.00 27.26 92 LEU A O 1
ATOM 721 N N . MET A 1 96 ? 18.804 -33.364 -7.809 1.00 23.67 93 MET A N 1
ATOM 722 C CA . MET A 1 96 ? 20.203 -33.527 -8.227 1.00 27.39 93 MET A CA 1
ATOM 723 C C . MET A 1 96 ? 21.213 -33.307 -7.130 1.00 29.85 93 MET A C 1
ATOM 724 O O . MET A 1 96 ? 22.193 -34.043 -7.048 1.00 30.14 93 MET A O 1
ATOM 729 N N . GLU A 1 97 ? 20.997 -32.339 -6.246 1.00 32.77 94 GLU A N 1
ATOM 730 C CA . GLU A 1 97 ? 22.046 -32.104 -5.262 1.00 39.34 94 GLU A CA 1
ATOM 731 C C . GLU A 1 97 ? 22.036 -33.228 -4.241 1.00 39.38 94 GLU A C 1
ATOM 732 O O . GLU A 1 97 ? 23.042 -33.509 -3.616 1.00 41.42 94 GLU A O 1
ATOM 738 N N . ASN A 1 98 ? 20.904 -33.901 -4.101 1.00 38.64 95 ASN A N 1
ATOM 739 C CA . ASN A 1 98 ? 20.836 -35.042 -3.210 1.00 42.38 95 ASN A CA 1
ATOM 740 C C . ASN A 1 98 ? 20.980 -36.386 -3.969 1.00 39.50 95 ASN A C 1
ATOM 741 O O . ASN A 1 98 ? 20.922 -37.449 -3.361 1.00 32.32 95 ASN A O 1
ATOM 746 N N . ASP A 1 99 ? 21.186 -36.324 -5.288 1.00 37.19 96 ASP A N 1
ATOM 747 C CA . ASP A 1 99 ? 21.196 -37.522 -6.151 1.00 38.08 96 ASP A CA 1
ATOM 748 C C . ASP A 1 99 ? 20.041 -38.486 -5.826 1.00 34.25 96 ASP A C 1
ATOM 749 O O . ASP A 1 99 ? 20.249 -39.683 -5.624 1.00 32.82 96 ASP A O 1
ATOM 754 N N . ILE A 1 100 ? 18.835 -37.940 -5.713 1.00 25.04 97 ILE A N 1
ATOM 755 C CA . ILE A 1 100 ? 17.644 -38.752 -5.526 1.00 25.38 97 ILE A CA 1
ATOM 756 C C . ILE A 1 100 ? 17.149 -39.178 -6.913 1.00 22.21 97 ILE A C 1
ATOM 757 O O . ILE A 1 100 ? 16.944 -38.335 -7.781 1.00 21.27 97 ILE A O 1
ATOM 762 N N . ILE A 1 101 ? 16.974 -40.473 -7.126 1.00 21.04 98 ILE A N 1
ATOM 763 C CA . ILE A 1 101 ? 16.434 -40.965 -8.392 1.00 22.65 98 ILE A CA 1
ATOM 764 C C . ILE A 1 101 ? 14.920 -40.798 -8.441 1.00 26.19 98 ILE A C 1
ATOM 765 O O . ILE A 1 101 ? 14.240 -41.121 -7.475 1.00 26.71 98 ILE A O 1
ATOM 770 N N . LEU A 1 102 ? 14.405 -40.255 -9.550 1.00 21.00 99 LEU A N 1
ATOM 771 C CA . LEU A 1 102 ? 12.962 -40.160 -9.755 1.00 22.18 99 LEU A CA 1
ATOM 772 C C . LEU A 1 102 ? 12.546 -41.035 -10.926 1.00 22.85 99 LEU A C 1
ATOM 773 O O . LEU A 1 102 ? 13.080 -40.923 -12.045 1.00 24.93 99 LEU A O 1
ATOM 778 N N . TYR A 1 103 ? 11.616 -41.934 -10.638 1.00 19.51 100 TYR A N 1
ATOM 779 C CA . TYR A 1 103 ? 11.206 -42.968 -11.571 1.00 22.33 100 TYR A CA 1
ATOM 780 C C . TYR A 1 103 ? 9.679 -43.064 -11.590 1.00 24.74 100 TYR A C 1
ATOM 781 O O . TYR A 1 103 ? 9.049 -42.954 -10.542 1.00 24.71 100 TYR A O 1
ATOM 790 N N . SER A 1 104 ? 9.069 -43.234 -12.765 1.00 23.33 101 SER A N 1
ATOM 791 C CA . SER A 1 104 ? 7.600 -43.317 -12.790 1.00 24.45 101 SER A CA 1
ATOM 792 C C . SER A 1 104 ? 7.049 -44.544 -13.523 1.00 22.85 101 SER A C 1
ATOM 793 O O . SER A 1 104 ? 7.578 -44.959 -14.563 1.00 22.39 101 SER A O 1
ATOM 796 N N . ALA A 1 105 ? 5.969 -45.112 -12.980 1.00 23.91 102 ALA A N 1
ATOM 797 C CA . ALA A 1 105 ? 5.168 -46.076 -13.730 1.00 27.10 102 ALA A CA 1
ATOM 798 C C . ALA A 1 105 ? 3.757 -45.509 -13.772 1.00 27.60 102 ALA A C 1
ATOM 799 O O . ALA A 1 105 ? 3.081 -45.404 -12.751 1.00 25.10 102 ALA A O 1
ATOM 801 N N . HIS A 1 106 ? 3.340 -45.099 -14.958 1.00 25.17 103 HIS A N 1
ATOM 802 C CA . HIS A 1 106 ? 2.099 -44.368 -15.105 1.00 25.63 103 HIS A CA 1
ATOM 803 C C . HIS A 1 106 ? 1.051 -45.316 -15.714 1.00 24.73 103 HIS A C 1
ATOM 804 O O . HIS A 1 106 ? 0.513 -46.175 -15.006 1.00 31.14 103 HIS A O 1
ATOM 811 N N . THR A 1 107 ? 0.765 -45.218 -17.008 1.00 19.42 104 THR A N 1
ATOM 812 C CA . THR A 1 107 ? -0.321 -46.045 -17.524 1.00 21.63 104 THR A CA 1
ATOM 813 C C . THR A 1 107 ? 0.056 -47.516 -17.512 1.00 23.76 104 THR A C 1
ATOM 814 O O . THR A 1 107 ? -0.834 -48.347 -17.544 1.00 27.69 104 THR A O 1
ATOM 818 N N . ASN A 1 108 ? 1.349 -47.848 -17.466 1.00 23.67 105 ASN A N 1
ATOM 819 C CA . ASN A 1 108 ? 1.713 -49.269 -17.341 1.00 25.57 105 ASN A CA 1
ATOM 820 C C . ASN A 1 108 ? 1.273 -49.815 -15.972 1.00 28.32 105 ASN A C 1
ATOM 821 O O . ASN A 1 108 ? 0.986 -51.007 -15.831 1.00 30.53 105 ASN A O 1
ATOM 826 N N . LEU A 1 109 ? 1.213 -48.940 -14.965 1.00 26.08 106 LEU A N 1
ATOM 827 C CA . LEU A 1 109 ? 0.712 -49.341 -13.644 1.00 23.58 106 LEU A CA 1
ATOM 828 C C . LEU A 1 109 ? -0.829 -49.319 -13.576 1.00 26.61 106 LEU A C 1
ATOM 829 O O . LEU A 1 109 ? -1.439 -50.055 -12.780 1.00 26.28 106 LEU A O 1
ATOM 834 N N . ASP A 1 110 ? -1.453 -48.489 -14.415 1.00 26.02 107 ASP A N 1
ATOM 835 C CA . ASP A 1 110 ? -2.905 -48.487 -14.579 1.00 26.89 107 ASP A CA 1
ATOM 836 C C . ASP A 1 110 ? -3.403 -49.810 -15.194 1.00 30.27 107 ASP A C 1
ATOM 837 O O . ASP A 1 110 ? -4.455 -50.310 -14.823 1.00 30.28 107 ASP A O 1
ATOM 842 N N . ILE A 1 111 ? -2.646 -50.342 -16.155 1.00 28.88 108 ILE A N 1
ATOM 843 C CA . ILE A 1 111 ? -3.128 -51.407 -17.045 1.00 26.07 108 ILE A CA 1
ATOM 844 C C . ILE A 1 111 ? -2.727 -52.814 -16.603 1.00 31.03 108 ILE A C 1
ATOM 845 O O . ILE A 1 111 ? -3.480 -53.773 -16.806 1.00 32.93 108 ILE A O 1
ATOM 850 N N . CYS A 1 112 ? -1.571 -52.937 -15.958 1.00 31.47 109 CYS A N 1
ATOM 851 C CA . CYS A 1 112 ? -1.012 -54.256 -15.640 1.00 32.15 109 CYS A CA 1
ATOM 852 C C . CYS A 1 112 ? -1.902 -55.097 -14.712 1.00 32.77 109 CYS A C 1
ATOM 853 O O . CYS A 1 112 ? -2.787 -54.569 -14.049 1.00 29.27 109 CYS A O 1
ATOM 856 N N . LYS A 1 113 ? -1.676 -56.411 -14.681 1.00 36.01 110 LYS A N 1
ATOM 857 C CA . LYS A 1 113 ? -2.439 -57.271 -13.782 1.00 41.00 110 LYS A CA 1
ATOM 858 C C . LYS A 1 113 ? -2.235 -56.823 -12.326 1.00 42.04 110 LYS A C 1
ATOM 859 O O . LYS A 1 113 ? -1.109 -56.576 -11.887 1.00 41.18 110 LYS A O 1
ATOM 865 N N . ASN A 1 114 ? -3.347 -56.658 -11.616 1.00 38.66 111 ASN A N 1
ATOM 866 C CA . ASN A 1 114 ? -3.362 -56.155 -10.240 1.00 37.70 111 ASN A CA 1
ATOM 867 C C . ASN A 1 114 ? -2.864 -54.714 -10.131 1.00 34.90 111 ASN A C 1
ATOM 868 O O . ASN A 1 114 ? -2.515 -54.251 -9.049 1.00 29.43 111 ASN A O 1
ATOM 873 N N . GLY A 1 115 ? -2.867 -54.009 -11.258 1.00 30.19 112 GLY A N 1
ATOM 874 C CA . GLY A 1 115 ? -2.570 -52.587 -11.270 1.00 26.75 112 GLY A CA 1
ATOM 875 C C . GLY A 1 115 ? -3.746 -51.773 -10.784 1.00 25.14 112 GLY A C 1
ATOM 876 O O . GLY A 1 115 ? -4.689 -52.329 -10.201 1.00 30.46 112 GLY A O 1
ATOM 877 N N . LEU A 1 116 ? -3.727 -50.463 -11.053 1.00 22.44 113 LEU A N 1
ATOM 878 C CA . LEU A 1 116 ? -4.674 -49.561 -10.394 1.00 24.96 113 LEU A CA 1
ATOM 879 C C . LEU A 1 116 ? -6.128 -49.818 -10.807 1.00 25.59 113 LEU A C 1
ATOM 880 O O . LEU A 1 116 ? -7.041 -49.712 -9.990 1.00 28.39 113 LEU A O 1
ATOM 885 N N . ASN A 1 117 ? -6.353 -50.162 -12.068 1.00 23.89 114 ASN A N 1
ATOM 886 C CA . ASN A 1 117 ? -7.720 -50.439 -12.502 1.00 27.43 114 ASN A CA 1
ATOM 887 C C . ASN A 1 117 ? -8.260 -51.781 -12.002 1.00 23.54 114 ASN A C 1
ATOM 888 O O . ASN A 1 117 ? -9.434 -51.875 -11.640 1.00 26.73 114 ASN A O 1
ATOM 893 N N . ASP A 1 118 ? -7.417 -52.808 -11.997 1.00 27.53 115 ASP A N 1
ATOM 894 C CA . ASP A 1 118 ? -7.779 -54.105 -11.409 1.00 30.31 115 ASP A CA 1
ATOM 895 C C . ASP A 1 118 ? -8.133 -53.963 -9.934 1.00 35.70 115 ASP A C 1
ATOM 896 O O . ASP A 1 118 ? -9.026 -54.647 -9.432 1.00 28.53 115 ASP A O 1
ATOM 901 N N . ALA A 1 119 ? -7.397 -53.103 -9.230 1.00 33.13 116 ALA A N 1
ATOM 902 C CA . ALA A 1 119 ? -7.682 -52.879 -7.822 1.00 33.73 116 ALA A CA 1
ATOM 903 C C . ALA A 1 119 ? -9.117 -52.365 -7.675 1.00 29.98 116 ALA A C 1
ATOM 904 O O . ALA A 1 119 ? -9.829 -52.807 -6.780 1.00 30.48 116 ALA A O 1
ATOM 906 N N . LEU A 1 120 ? -9.543 -51.449 -8.552 1.00 27.65 117 LEU A N 1
ATOM 907 C CA . LEU A 1 120 ? -10.933 -50.991 -8.518 1.00 29.98 117 LEU A CA 1
ATOM 908 C C . LEU A 1 120 ? -11.930 -52.084 -8.903 1.00 32.04 117 LEU A C 1
ATOM 909 O O . LEU A 1 120 ? -12.985 -52.227 -8.273 1.00 30.74 117 LEU A O 1
ATOM 914 N N . ALA A 1 121 ? -11.617 -52.827 -9.958 1.00 31.15 118 ALA A N 1
ATOM 915 C CA . ALA A 1 121 ? -12.506 -53.904 -10.389 1.00 36.27 118 ALA A CA 1
ATOM 916 C C . ALA A 1 121 ? -12.667 -54.938 -9.284 1.00 38.67 118 ALA A C 1
ATOM 917 O O . ALA A 1 121 ? -13.747 -55.488 -9.097 1.00 41.55 118 ALA A O 1
ATOM 919 N N . GLU A 1 122 ? -11.594 -55.184 -8.536 1.00 31.75 119 GLU A N 1
ATOM 920 C CA . GLU A 1 122 ? -11.626 -56.205 -7.504 1.00 32.80 119 GLU A CA 1
ATOM 921 C C . GLU A 1 122 ? -12.395 -55.694 -6.287 1.00 36.67 119 GLU A C 1
ATOM 922 O O . GLU A 1 122 ? -13.196 -56.424 -5.706 1.00 36.30 119 GLU A O 1
ATOM 928 N N . LEU A 1 123 ? -12.180 -54.426 -5.934 1.00 33.86 120 LEU A N 1
ATOM 929 C CA . LEU A 1 123 ? -12.929 -53.786 -4.852 1.00 36.25 120 LEU A CA 1
ATOM 930 C C . LEU A 1 123 ? -14.440 -53.904 -5.077 1.00 39.31 120 LEU A C 1
ATOM 931 O O . LEU A 1 123 ? -15.191 -54.213 -4.150 1.00 33.39 120 LEU A O 1
ATOM 936 N N . TYR A 1 124 ? -14.886 -53.667 -6.308 1.00 33.89 121 TYR A N 1
ATOM 937 C CA . TYR A 1 124 ? -16.313 -53.780 -6.612 1.00 33.57 121 TYR A CA 1
ATOM 938 C C . TYR A 1 124 ? -16.717 -55.206 -7.006 1.00 33.56 121 TYR A C 1
ATOM 939 O O . TYR A 1 124 ? -17.877 -55.457 -7.329 1.00 38.13 121 TYR A O 1
ATOM 948 N N . ASN A 1 125 ? -15.759 -56.132 -6.945 1.00 36.13 122 ASN A N 1
ATOM 949 C CA . ASN A 1 125 ? -15.990 -57.542 -7.275 1.00 40.88 122 ASN A CA 1
ATOM 950 C C . ASN A 1 125 ? -16.744 -57.713 -8.589 1.00 42.22 122 ASN A C 1
ATOM 951 O O . ASN A 1 125 ? -17.718 -58.458 -8.672 1.00 42.54 122 ASN A O 1
ATOM 956 N N . LEU A 1 126 ? -16.277 -57.015 -9.619 1.00 35.41 123 LEU A N 1
ATOM 957 C CA . LEU A 1 126 ? -16.921 -57.035 -10.918 1.00 38.40 123 LEU A CA 1
ATOM 958 C C . LEU A 1 126 ? -16.995 -58.449 -11.476 1.00 46.22 123 LEU A C 1
ATOM 959 O O . LEU A 1 126 ? -16.041 -59.218 -11.388 1.00 39.59 123 LEU A O 1
ATOM 964 N N . GLU A 1 127 ? -18.154 -58.794 -12.017 1.00 47.83 124 GLU A N 1
ATOM 965 C CA . GLU A 1 127 ? -18.335 -60.086 -12.647 1.00 46.01 124 GLU A CA 1
ATOM 966 C C . GLU A 1 127 ? -17.834 -60.008 -14.088 1.00 49.42 124 GLU A C 1
ATOM 967 O O . GLU A 1 127 ? -18.198 -59.089 -14.833 1.00 50.57 124 GLU A O 1
ATOM 973 N N . ASN A 1 128 ? -16.991 -60.968 -14.461 1.00 48.72 125 ASN A N 1
ATOM 974 C CA . ASN A 1 128 ? -16.399 -61.054 -15.796 1.00 52.32 125 ASN A CA 1
ATOM 975 C C . ASN A 1 128 ? -15.775 -59.738 -16.306 1.00 49.83 125 ASN A C 1
ATOM 976 O O . ASN A 1 128 ? -16.168 -59.225 -17.349 1.00 46.97 125 ASN A O 1
ATOM 981 N N . PRO A 1 129 ? -14.789 -59.196 -15.573 1.00 48.49 126 PRO A N 1
ATOM 982 C CA . PRO A 1 129 ? -14.235 -57.898 -15.971 1.00 46.44 126 PRO A CA 1
ATOM 983 C C . PRO A 1 129 ? -13.456 -57.980 -17.288 1.00 44.90 126 PRO A C 1
ATOM 984 O O . PRO A 1 129 ? -12.840 -59.005 -17.610 1.00 43.43 126 PRO A O 1
ATOM 988 N N . LYS A 1 130 ? -13.530 -56.896 -18.057 1.00 40.24 127 LYS A N 1
ATOM 989 C CA . LYS A 1 130 ? -12.830 -56.755 -19.329 1.00 38.24 127 LYS A CA 1
ATOM 990 C C . LYS A 1 130 ? -12.167 -55.393 -19.372 1.00 39.31 127 LYS A C 1
ATOM 991 O O . LYS A 1 130 ? -12.600 -54.488 -18.665 1.00 31.80 127 LYS A O 1
ATOM 997 N N . PRO A 1 131 ? -11.128 -55.236 -20.209 1.00 41.94 128 PRO A N 1
ATOM 998 C CA . PRO A 1 131 ? -10.568 -53.890 -20.307 1.00 37.01 128 PRO A CA 1
ATOM 999 C C . PRO A 1 131 ? -11.618 -52.977 -20.900 1.00 36.43 128 PRO A C 1
ATOM 1000 O O . PRO A 1 131 ? -12.347 -53.385 -21.799 1.00 33.44 128 PRO A O 1
ATOM 1004 N N . LEU A 1 132 ? -11.695 -51.749 -20.404 1.00 34.81 129 LEU A N 1
ATOM 1005 C CA . LEU A 1 132 ? -12.724 -50.828 -20.855 1.00 33.78 129 LEU A CA 1
ATOM 1006 C C . LEU A 1 132 ? -12.370 -50.285 -22.250 1.00 33.38 129 LEU A C 1
ATOM 1007 O O . LEU A 1 132 ? -13.223 -50.199 -23.116 1.00 33.10 129 LEU A O 1
ATOM 1012 N N . TYR A 1 133 ? -11.103 -49.907 -22.427 1.00 36.14 130 TYR A N 1
ATOM 1013 C CA . TYR A 1 133 ? -10.555 -49.414 -23.698 1.00 40.14 130 TYR A CA 1
ATOM 1014 C C . TYR A 1 133 ? -9.646 -50.457 -24.324 1.00 43.64 130 TYR A C 1
ATOM 1015 O O . TYR A 1 133 ? -9.128 -51.337 -23.622 1.00 43.30 130 TYR A O 1
ATOM 1024 N N . ASP A 1 134 ? -9.435 -50.343 -25.634 1.00 43.65 131 ASP A N 1
ATOM 1025 C CA . ASP A 1 134 ? -8.620 -51.311 -26.361 1.00 50.37 131 ASP A CA 1
ATOM 1026 C C . ASP A 1 134 ? -7.152 -51.287 -25.970 1.00 49.41 131 ASP A C 1
ATOM 1027 O O . ASP A 1 134 ? -6.487 -52.321 -26.009 1.00 48.75 131 ASP A O 1
ATOM 1032 N N . ASN A 1 135 ? -6.654 -50.111 -25.599 1.00 46.70 132 ASN A N 1
ATOM 1033 C CA . ASN A 1 135 ? -5.274 -49.984 -25.160 1.00 42.43 132 ASN A CA 1
ATOM 1034 C C . ASN A 1 135 ? -5.078 -50.549 -23.751 1.00 41.98 132 ASN A C 1
ATOM 1035 O O . ASN A 1 135 ? -3.985 -50.469 -23.193 1.00 40.14 132 ASN A O 1
ATOM 1040 N N . GLY A 1 136 ? -6.140 -51.119 -23.185 1.00 40.53 133 GLY A N 1
ATOM 1041 C CA . GLY A 1 136 ? -6.084 -51.731 -21.869 1.00 36.53 133 GLY A CA 1
ATOM 1042 C C . GLY A 1 136 ? -6.498 -50.888 -20.672 1.00 32.54 133 GLY A C 1
ATOM 1043 O O . GLY A 1 136 ? -6.571 -51.407 -19.560 1.00 34.22 133 GLY A O 1
ATOM 1044 N N . LEU A 1 137 ? -6.765 -49.599 -20.873 1.00 28.19 134 LEU A N 1
ATOM 1045 C CA . LEU A 1 137 ? -7.152 -48.733 -19.757 1.00 25.04 134 LEU A CA 1
ATOM 1046 C C . LEU A 1 137 ? -8.573 -49.032 -19.268 1.00 30.30 134 LEU A C 1
ATOM 1047 O O . LEU A 1 137 ? -9.466 -49.322 -20.073 1.00 29.95 134 LEU A O 1
ATOM 1052 N N . GLY A 1 138 ? -8.763 -48.976 -17.949 1.00 29.62 135 GLY A N 1
ATOM 1053 C CA . GLY A 1 138 ? -10.073 -49.143 -17.341 1.00 22.00 135 GLY A CA 1
ATOM 1054 C C . GLY A 1 138 ? -10.561 -50.581 -17.358 1.00 28.58 135 GLY A C 1
ATOM 1055 O O . GLY A 1 138 ? -10.006 -51.436 -18.060 1.00 30.20 135 GLY A O 1
ATOM 1056 N N . ARG A 1 139 ? -11.616 -50.835 -16.590 1.00 26.97 136 ARG A N 1
ATOM 1057 C CA . ARG A 1 139 ? -12.244 -52.149 -16.518 1.00 29.37 136 ARG A CA 1
ATOM 1058 C C . ARG A 1 139 ? -13.751 -51.992 -16.528 1.00 27.19 136 ARG A C 1
ATOM 1059 O O . ARG A 1 139 ? -14.281 -50.974 -16.073 1.00 29.69 136 ARG A O 1
ATOM 1067 N N . VAL A 1 140 ? -14.452 -52.993 -17.037 1.00 28.92 137 VAL A N 1
ATOM 1068 C CA . VAL A 1 140 ? -15.893 -52.937 -17.031 1.00 29.89 137 VAL A CA 1
ATOM 1069 C C . VAL A 1 140 ? -16.480 -54.324 -16.833 1.00 41.23 137 VAL A C 1
ATOM 1070 O O . VAL A 1 140 ? -15.945 -55.313 -17.334 1.00 40.49 137 VAL A O 1
ATOM 1074 N N . GLY A 1 141 ? -17.558 -54.396 -16.062 1.00 32.83 138 GLY A N 1
ATOM 1075 C CA . GLY A 1 141 ? -18.237 -55.652 -15.846 1.00 36.28 138 GLY A CA 1
ATOM 1076 C C . GLY A 1 141 ? -19.501 -55.397 -15.074 1.00 39.90 138 GLY A C 1
ATOM 1077 O O . GLY A 1 141 ? -19.882 -54.242 -14.864 1.00 39.36 138 GLY A O 1
ATOM 1078 N N . ILE A 1 142 ? -20.144 -56.479 -14.653 1.00 40.18 139 ILE A N 1
ATOM 1079 C CA . ILE A 1 142 ? -21.382 -56.396 -13.911 1.00 41.94 139 ILE A CA 1
ATOM 1080 C C . ILE A 1 142 ? -21.141 -56.242 -12.418 1.00 43.45 139 ILE A C 1
ATOM 1081 O O . ILE A 1 142 ? -20.447 -57.055 -11.809 1.00 38.55 139 ILE A O 1
ATOM 1086 N N . PHE A 1 143 ? -21.726 -55.205 -11.830 1.00 41.84 140 PHE A N 1
ATOM 1087 C CA . PHE A 1 143 ? -21.783 -55.101 -10.383 1.00 42.43 140 PHE A CA 1
ATOM 1088 C C . PHE A 1 143 ? -23.000 -55.879 -9.889 1.00 46.45 140 PHE A C 1
ATOM 1089 O O . PHE A 1 143 ? -24.139 -55.507 -10.172 1.00 42.21 140 PHE A O 1
ATOM 1097 N N . LYS A 1 144 ? -22.744 -56.968 -9.168 1.00 40.80 141 LYS A N 1
ATOM 1098 C CA . LYS A 1 144 ? -23.800 -57.859 -8.709 1.00 49.29 141 LYS A CA 1
ATOM 1099 C C . LYS A 1 144 ? -24.431 -57.328 -7.441 1.00 48.73 141 LYS A C 1
ATOM 1100 O O . LYS A 1 144 ? -24.212 -57.866 -6.361 1.00 49.78 141 LYS A O 1
ATOM 1106 N N . GLY A 1 145 ? -25.230 -56.281 -7.582 1.00 48.15 142 GLY A N 1
ATOM 1107 C CA . GLY A 1 145 ? -25.845 -55.645 -6.438 1.00 47.85 142 GLY A CA 1
ATOM 1108 C C . GLY A 1 145 ? -26.595 -54.399 -6.844 1.00 45.29 142 GLY A C 1
ATOM 1109 O O . GLY A 1 145 ? -26.791 -54.129 -8.026 1.00 44.56 142 GLY A O 1
ATOM 1110 N N . SER A 1 146 ? -27.048 -53.646 -5.856 1.00 44.18 143 SER A N 1
ATOM 1111 C CA . SER A 1 146 ? -27.810 -52.453 -6.143 1.00 41.70 143 SER A CA 1
ATOM 1112 C C . SER A 1 146 ? -26.879 -51.260 -6.336 1.00 45.88 143 SER A C 1
ATOM 1113 O O . SER A 1 146 ? -25.706 -51.287 -5.930 1.00 37.75 143 SER A O 1
ATOM 1116 N N . PHE A 1 147 ? -27.414 -50.207 -6.939 1.00 38.76 144 PHE A N 1
ATOM 1117 C CA . PHE A 1 147 ? -26.662 -48.980 -7.087 1.00 37.48 144 PHE A CA 1
ATOM 1118 C C . PHE A 1 147 ? -26.261 -48.466 -5.717 1.00 38.34 144 PHE A C 1
ATOM 1119 O O . PHE A 1 147 ? -25.146 -48.005 -5.528 1.00 36.81 144 PHE A O 1
ATOM 1127 N N . GLU A 1 148 ? -27.175 -48.574 -4.759 1.00 42.42 145 GLU A N 1
ATOM 1128 C CA . GLU A 1 148 ? -26.928 -48.061 -3.422 1.00 44.91 145 GLU A CA 1
ATOM 1129 C C . GLU A 1 148 ? -25.776 -48.789 -2.716 1.00 43.09 145 GLU A C 1
ATOM 1130 O O . GLU A 1 148 ? -25.014 -48.173 -1.964 1.00 43.33 145 GLU A O 1
ATOM 1136 N N . GLU A 1 149 ? -25.658 -50.095 -2.941 1.00 41.51 146 GLU A N 1
ATOM 1137 C CA . GLU A 1 149 ? -24.548 -50.856 -2.381 1.00 42.52 146 GLU A CA 1
ATOM 1138 C C . GLU A 1 149 ? -23.231 -50.408 -3.007 1.00 40.72 146 GLU A C 1
ATOM 1139 O O . GLU A 1 149 ? -22.215 -50.260 -2.315 1.00 36.86 146 GLU A O 1
ATOM 1145 N N . PHE A 1 150 ? -23.270 -50.159 -4.315 1.00 34.94 147 PHE A N 1
ATOM 1146 C CA . PHE A 1 150 ? -22.097 -49.704 -5.038 1.00 37.72 147 PHE A CA 1
ATOM 1147 C C . PHE A 1 150 ? -21.636 -48.389 -4.446 1.00 36.20 147 PHE A C 1
ATOM 1148 O O . PHE A 1 150 ? -20.447 -48.160 -4.252 1.00 35.24 147 PHE A O 1
ATOM 1156 N N . LEU A 1 151 ? -22.605 -47.538 -4.143 1.00 34.41 148 LEU A N 1
ATOM 1157 C CA . LEU A 1 151 ? -22.333 -46.234 -3.567 1.00 34.14 148 LEU A CA 1
ATOM 1158 C C . LEU A 1 151 ? -21.709 -46.369 -2.176 1.00 37.10 148 LEU A C 1
ATOM 1159 O O . LEU A 1 151 ? -20.805 -45.610 -1.827 1.00 35.50 148 LEU A O 1
ATOM 1164 N N . GLU A 1 152 ? -22.191 -47.338 -1.390 1.00 35.02 149 GLU A N 1
ATOM 1165 C CA . GLU A 1 152 ? -21.691 -47.526 -0.032 1.00 36.41 149 GLU A CA 1
ATOM 1166 C C . GLU A 1 152 ? -20.236 -47.968 -0.069 1.00 36.85 149 GLU A C 1
ATOM 1167 O O . GLU A 1 152 ? -19.402 -47.483 0.695 1.00 39.47 149 GLU A O 1
ATOM 1173 N N . ILE A 1 153 ? -19.928 -48.875 -0.983 1.00 37.28 150 ILE A N 1
ATOM 1174 C CA . ILE A 1 153 ? -18.551 -49.290 -1.185 1.00 38.37 150 ILE A CA 1
ATOM 1175 C C . ILE A 1 153 ? -17.672 -48.112 -1.591 1.00 38.14 150 ILE A C 1
ATOM 1176 O O . ILE A 1 153 ? -16.564 -47.921 -1.051 1.00 35.60 150 ILE A O 1
ATOM 1181 N N . THR A 1 154 ? -18.170 -47.312 -2.527 1.00 30.01 151 THR A N 1
ATOM 1182 C CA . THR A 1 154 ? -17.430 -46.140 -2.975 1.00 29.10 151 THR A CA 1
ATOM 1183 C C . THR A 1 154 ? -17.104 -45.211 -1.809 1.00 29.32 151 THR A C 1
ATOM 1184 O O . THR A 1 154 ? -15.976 -44.710 -1.685 1.00 32.60 151 THR A O 1
ATOM 1188 N N . LYS A 1 155 ? -18.115 -44.958 -0.987 1.00 31.32 152 LYS A N 1
ATOM 1189 C CA . LYS A 1 155 ? -17.971 -44.042 0.127 1.00 36.24 152 LYS A CA 1
ATOM 1190 C C . LYS A 1 155 ? -17.076 -44.606 1.229 1.00 40.13 152 LYS A C 1
ATOM 1191 O O . LYS A 1 155 ? -16.359 -43.858 1.878 1.00 38.25 152 LYS A O 1
ATOM 1197 N N . LYS A 1 156 ? -17.116 -45.917 1.446 1.00 34.38 153 LYS A N 1
ATOM 1198 C CA . LYS A 1 156 ? -16.319 -46.484 2.526 1.00 36.01 153 LYS A CA 1
ATOM 1199 C C . LYS A 1 156 ? -14.836 -46.604 2.148 1.00 40.91 153 LYS A C 1
ATOM 1200 O O . LYS A 1 156 ? -13.964 -46.346 2.976 1.00 37.61 153 LYS A O 1
ATOM 1206 N N . TYR A 1 157 ? -14.555 -46.965 0.896 1.00 32.47 154 TYR A N 1
ATOM 1207 C CA . TYR A 1 157 ? -13.194 -47.337 0.496 1.00 31.45 154 TYR A CA 1
ATOM 1208 C C . TYR A 1 157 ? -12.475 -46.308 -0.371 1.00 40.39 154 TYR A C 1
ATOM 1209 O O . TYR A 1 157 ? -11.244 -46.296 -0.418 1.00 34.96 154 TYR A O 1
ATOM 1218 N N . ILE A 1 158 ? -13.220 -45.446 -1.062 1.00 35.78 155 ILE A N 1
ATOM 1219 C CA . ILE A 1 158 ? -12.571 -44.517 -1.990 1.00 30.96 155 ILE A CA 1
ATOM 1220 C C . ILE A 1 158 ? -12.668 -43.060 -1.560 1.00 28.71 155 ILE A C 1
ATOM 1221 O O . ILE A 1 158 ? -11.656 -42.389 -1.366 1.00 28.50 155 ILE A O 1
ATOM 1226 N N . HIS A 1 159 ? -13.890 -42.559 -1.462 1.00 29.59 156 HIS A N 1
ATOM 1227 C CA . HIS A 1 159 ? -14.085 -41.147 -1.188 1.00 33.14 156 HIS A CA 1
ATOM 1228 C C . HIS A 1 159 ? -15.446 -40.879 -0.567 1.00 34.43 156 HIS A C 1
ATOM 1229 O O . HIS A 1 159 ? -16.462 -41.262 -1.134 1.00 31.43 156 HIS A O 1
ATOM 1236 N N . LYS A 1 160 ? -15.474 -40.163 0.556 1.00 36.85 157 LYS A N 1
ATOM 1237 C CA . LYS A 1 160 ? -16.704 -40.044 1.340 1.00 42.65 157 LYS A CA 1
ATOM 1238 C C . LYS A 1 160 ? -17.830 -39.237 0.700 1.00 45.82 157 LYS A C 1
ATOM 1239 O O . LYS A 1 160 ? -19.005 -39.512 0.947 1.00 52.54 157 LYS A O 1
ATOM 1245 N N . ASN A 1 161 ? -17.515 -38.280 -0.155 1.00 40.38 158 ASN A N 1
ATOM 1246 C CA . ASN A 1 161 ? -18.603 -37.479 -0.715 1.00 43.66 158 ASN A CA 1
ATOM 1247 C C . ASN A 1 161 ? -18.468 -37.400 -2.205 1.00 39.96 158 ASN A C 1
ATOM 1248 O O . ASN A 1 161 ? -18.185 -36.339 -2.742 1.00 39.18 158 ASN A O 1
ATOM 1253 N N . PRO A 1 162 ? -18.687 -38.531 -2.885 1.00 36.23 159 PRO A N 1
ATOM 1254 C CA . PRO A 1 162 ? -18.468 -38.495 -4.329 1.00 31.70 159 PRO A CA 1
ATOM 1255 C C . PRO A 1 162 ? -19.561 -37.668 -5.008 1.00 32.74 159 PRO A C 1
ATOM 1256 O O . PRO A 1 162 ? -20.697 -37.620 -4.516 1.00 28.66 159 PRO A O 1
ATOM 1260 N N . ILE A 1 163 ? -19.215 -37.010 -6.110 1.00 28.88 160 ILE A N 1
ATOM 1261 C CA . ILE A 1 163 ? -20.212 -36.326 -6.925 1.00 26.29 160 ILE A CA 1
ATOM 1262 C C . ILE A 1 163 ? -20.937 -37.354 -7.765 1.00 26.50 160 ILE A C 1
ATOM 1263 O O . ILE A 1 163 ? -20.305 -38.135 -8.476 1.00 25.87 160 ILE A O 1
ATOM 1268 N N . VAL A 1 164 ? -22.259 -37.363 -7.686 1.00 29.23 161 VAL A N 1
ATOM 1269 C CA . VAL A 1 164 ? -23.032 -38.317 -8.465 1.00 30.65 161 VAL A CA 1
ATOM 1270 C C . VAL A 1 164 ? -23.878 -37.612 -9.508 1.00 27.63 161 VAL A C 1
ATOM 1271 O O . VAL A 1 164 ? -24.758 -36.823 -9.174 1.00 30.22 161 VAL A O 1
ATOM 1275 N N . VAL A 1 165 ? -23.634 -37.918 -10.770 1.00 25.23 162 VAL A N 1
ATOM 1276 C CA . VAL A 1 165 ? -24.498 -37.414 -11.821 1.00 22.46 162 VAL A CA 1
ATOM 1277 C C . VAL A 1 165 ? -25.521 -38.490 -12.142 1.00 26.44 162 VAL A C 1
ATOM 1278 O O . VAL A 1 165 ? -25.231 -39.391 -12.920 1.00 23.89 162 VAL A O 1
ATOM 1282 N N . LYS A 1 166 ? -26.705 -38.391 -11.540 1.00 29.80 163 LYS A N 1
ATOM 1283 C CA . LYS A 1 166 ? -27.704 -39.465 -11.603 1.00 32.14 163 LYS A CA 1
ATOM 1284 C C . LYS A 1 166 ? -28.574 -39.268 -12.833 1.00 32.65 163 LYS A C 1
ATOM 1285 O O . LYS A 1 166 ? -29.714 -38.798 -12.753 1.00 32.81 163 LYS A O 1
ATOM 1291 N N . SER A 1 167 ? -28.018 -39.617 -13.981 1.00 30.97 164 SER A N 1
ATOM 1292 C CA . SER A 1 167 ? -28.656 -39.323 -15.259 1.00 31.02 164 SER A CA 1
ATOM 1293 C C . SER A 1 167 ? -29.921 -40.143 -15.509 1.00 34.90 164 SER A C 1
ATOM 1294 O O . SER A 1 167 ? -30.773 -39.753 -16.298 1.00 34.89 164 SER A O 1
ATOM 1297 N N . LYS A 1 168 ? -30.023 -41.294 -14.852 1.00 32.70 165 LYS A N 1
ATOM 1298 C CA . LYS A 1 168 ? -31.185 -42.174 -14.985 1.00 37.43 165 LYS A CA 1
ATOM 1299 C C . LYS A 1 168 ? -31.241 -43.051 -13.751 1.00 38.94 165 LYS A C 1
ATOM 1300 O O . LYS A 1 168 ? -30.290 -43.075 -12.965 1.00 35.40 165 LYS A O 1
ATOM 1306 N N . GLU A 1 169 ? -32.351 -43.762 -13.582 1.00 40.84 166 GLU A N 1
ATOM 1307 C CA . GLU A 1 169 ? -32.446 -44.789 -12.557 1.00 42.13 166 GLU A CA 1
ATOM 1308 C C . GLU A 1 169 ? -31.543 -45.968 -12.931 1.00 38.74 166 GLU A C 1
ATOM 1309 O O . GLU A 1 169 ? -31.393 -46.286 -14.112 1.00 34.62 166 GLU A O 1
ATOM 1315 N N . VAL A 1 170 ? -30.923 -46.595 -11.933 1.00 38.51 167 VAL A N 1
ATOM 1316 C CA . VAL A 1 170 ? -30.039 -47.722 -12.173 1.00 40.26 167 VAL A CA 1
ATOM 1317 C C . VAL A 1 170 ? -30.574 -48.957 -11.456 1.00 42.67 167 VAL A C 1
ATOM 1318 O O . VAL A 1 170 ? -30.724 -48.955 -10.231 1.00 41.58 167 VAL A O 1
ATOM 1322 N N . ASP A 1 171 ? -30.875 -49.994 -12.233 1.00 43.57 168 ASP A N 1
ATOM 1323 C CA . ASP A 1 171 ? -31.354 -51.268 -11.715 1.00 48.36 168 ASP A CA 1
ATOM 1324 C C . ASP A 1 171 ? -30.216 -52.104 -11.161 1.00 48.40 168 ASP A C 1
ATOM 1325 O O . ASP A 1 171 ? -29.047 -51.833 -11.448 1.00 44.67 168 ASP A O 1
ATOM 1330 N N . ASP A 1 172 ? -30.559 -53.115 -10.365 1.00 47.64 169 ASP A N 1
ATOM 1331 C CA . ASP A 1 172 ? -29.569 -54.046 -9.835 1.00 51.52 169 ASP A CA 1
ATOM 1332 C C . ASP A 1 172 ? -28.841 -54.779 -10.962 1.00 49.32 169 ASP A C 1
ATOM 1333 O O . ASP A 1 172 ? -29.372 -54.920 -12.061 1.00 50.36 169 ASP A O 1
ATOM 1338 N N . ASN A 1 173 ? -27.627 -55.242 -10.672 1.00 46.54 170 ASN A N 1
ATOM 1339 C CA . ASN A 1 173 ? -26.833 -56.014 -11.627 1.00 43.86 170 ASN A CA 1
ATOM 1340 C C . ASN A 1 173 ? -26.530 -55.218 -12.892 1.00 44.79 170 ASN A C 1
ATOM 1341 O O . ASN A 1 173 ? -26.725 -55.697 -14.000 1.00 44.70 170 ASN A O 1
ATOM 1346 N N . PHE A 1 174 ? -26.028 -53.999 -12.710 1.00 38.04 171 PHE A N 1
ATOM 1347 C CA . PHE A 1 174 ? -25.762 -53.103 -13.822 1.00 41.10 171 PHE A CA 1
ATOM 1348 C C . PHE A 1 174 ? -24.327 -53.225 -14.335 1.00 40.27 171 PHE A C 1
ATOM 1349 O O . PHE A 1 174 ? -23.482 -53.857 -13.695 1.00 39.46 171 PHE A O 1
ATOM 1357 N N . LYS A 1 175 ? -24.067 -52.628 -15.500 1.00 36.51 172 LYS A N 1
ATOM 1358 C CA . LYS A 1 175 ? -22.718 -52.583 -16.053 1.00 36.13 172 LYS A CA 1
ATOM 1359 C C . LYS A 1 175 ? -21.989 -51.396 -15.440 1.00 30.50 172 LYS A C 1
ATOM 1360 O O . LYS A 1 175 ? -22.433 -50.243 -15.560 1.00 27.88 172 LYS A O 1
ATOM 1366 N N . LEU A 1 176 ? -20.897 -51.702 -14.750 1.00 31.53 173 LEU A N 1
ATOM 1367 C CA . LEU A 1 176 ? -20.057 -50.713 -14.079 1.00 30.40 173 LEU A CA 1
ATOM 1368 C C . LEU A 1 176 ? -18.708 -50.601 -14.748 1.00 26.06 173 LEU A C 1
ATOM 1369 O O . LEU A 1 176 ? -17.981 -51.585 -14.835 1.00 28.00 173 LEU A O 1
ATOM 1374 N N . ALA A 1 177 ? -18.367 -49.395 -15.173 1.00 24.03 174 ALA A N 1
ATOM 1375 C CA . ALA A 1 177 ? -17.054 -49.104 -15.700 1.00 31.62 174 ALA A CA 1
ATOM 1376 C C . ALA A 1 177 ? -16.256 -48.334 -14.671 1.00 26.65 174 ALA A C 1
ATOM 1377 O O . ALA A 1 177 ? -16.791 -47.437 -13.999 1.00 23.98 174 ALA A O 1
ATOM 1379 N N . VAL A 1 178 ? -14.973 -48.668 -14.551 1.00 26.22 175 VAL A N 1
ATOM 1380 C CA . VAL A 1 178 ? -14.090 -47.952 -13.637 1.00 29.70 175 VAL A CA 1
ATOM 1381 C C . VAL A 1 178 ? -12.835 -47.533 -14.392 1.00 28.31 175 VAL A C 1
ATOM 1382 O O . VAL A 1 178 ? -12.333 -48.252 -15.259 1.00 27.49 175 VAL A O 1
ATOM 1386 N N . LEU A 1 179 ? -12.354 -46.342 -14.087 1.00 22.89 176 LEU A N 1
ATOM 1387 C CA . LEU A 1 179 ? -11.094 -45.875 -14.645 1.00 23.83 176 LEU A CA 1
ATOM 1388 C C . LEU A 1 179 ? -10.386 -45.045 -13.573 1.00 23.87 176 LEU A C 1
ATOM 1389 O O . LEU A 1 179 ? -10.895 -44.009 -13.160 1.00 22.65 176 LEU A O 1
ATOM 1394 N N . SER A 1 180 ? -9.210 -45.495 -13.150 1.00 22.12 177 SER A N 1
ATOM 1395 C CA . SER A 1 180 ? -8.476 -44.814 -12.085 1.00 24.88 177 SER A CA 1
ATOM 1396 C C . SER A 1 180 ? -7.814 -43.574 -12.636 1.00 25.86 177 SER A C 1
ATOM 1397 O O . SER A 1 180 ? -7.021 -43.635 -13.583 1.00 29.50 177 SER A O 1
ATOM 1400 N N . GLY A 1 181 ? -8.118 -42.455 -12.011 1.00 22.77 178 GLY A N 1
ATOM 1401 C CA . GLY A 1 181 ? -7.541 -41.181 -12.411 1.00 25.80 178 GLY A CA 1
ATOM 1402 C C . GLY A 1 181 ? -8.539 -40.306 -13.167 1.00 24.47 178 GLY A C 1
ATOM 1403 O O . GLY A 1 181 ? -9.687 -40.166 -12.777 1.00 24.06 178 GLY A O 1
ATOM 1404 N N . TYR A 1 182 ? -8.080 -39.681 -14.238 1.00 26.48 179 TYR A N 1
ATOM 1405 C CA . TYR A 1 182 ? -8.930 -38.782 -15.015 1.00 27.21 179 TYR A CA 1
ATOM 1406 C C . TYR A 1 182 ? -9.564 -39.543 -16.165 1.00 24.94 179 TYR A C 1
ATOM 1407 O O . TYR A 1 182 ? -8.947 -39.760 -17.209 1.00 24.83 179 TYR A O 1
ATOM 1416 N N . GLY A 1 183 ? -10.800 -39.970 -15.979 1.00 22.56 180 GLY A N 1
ATOM 1417 C CA . GLY A 1 183 ? -11.451 -40.719 -17.034 1.00 23.87 180 GLY A CA 1
ATOM 1418 C C . GLY A 1 183 ? -12.686 -40.031 -17.567 1.00 24.62 180 GLY A C 1
ATOM 1419 O O . GLY A 1 183 ? -13.404 -40.598 -18.382 1.00 23.82 180 GLY A O 1
ATOM 1420 N N . LEU A 1 184 ? -12.929 -38.804 -17.111 1.00 26.57 181 LEU A N 1
ATOM 1421 C CA . LEU A 1 184 ? -14.215 -38.165 -17.359 1.00 28.80 181 LEU A CA 1
ATOM 1422 C C . LEU A 1 184 ? -14.175 -37.058 -18.413 1.00 29.21 181 LEU A C 1
ATOM 1423 O O . LEU A 1 184 ? -14.923 -36.082 -18.318 1.00 33.90 181 LEU A O 1
ATOM 1428 N N . SER A 1 185 ? -13.306 -37.207 -19.406 1.00 27.14 182 SER A N 1
ATOM 1429 C CA . SER A 1 185 ? -13.320 -36.337 -20.579 1.00 27.98 182 SER A CA 1
ATOM 1430 C C . SER A 1 185 ? -14.608 -36.546 -21.372 1.00 28.34 182 SER A C 1
ATOM 1431 O O . SER A 1 185 ? -15.272 -37.576 -21.230 1.00 29.19 182 SER A O 1
ATOM 1434 N N . GLN A 1 186 ? -14.955 -35.569 -22.205 1.00 24.08 183 GLN A N 1
ATOM 1435 C CA . GLN A 1 186 ? -16.131 -35.679 -23.062 1.00 24.22 183 GLN A CA 1
ATOM 1436 C C . GLN A 1 186 ? -16.049 -36.882 -23.982 1.00 25.47 183 GLN A C 1
ATOM 1437 O O . GLN A 1 186 ? -17.030 -37.618 -24.120 1.00 26.96 183 GLN A O 1
ATOM 1443 N N . SER A 1 187 ? -14.886 -37.120 -24.588 1.00 23.26 184 SER A N 1
ATOM 1444 C CA . SER A 1 187 ? -14.775 -38.247 -25.508 1.00 27.05 184 SER A CA 1
ATOM 1445 C C . SER A 1 187 ? -14.927 -39.593 -24.756 1.00 24.53 184 SER A C 1
ATOM 1446 O O . SER A 1 187 ? -15.507 -40.541 -25.284 1.00 28.45 184 SER A O 1
ATOM 1449 N N . SER A 1 188 ? -14.425 -39.651 -23.526 1.00 23.51 185 SER A N 1
ATOM 1450 C CA . SER A 1 188 ? -14.581 -40.829 -22.678 1.00 27.43 185 SER A CA 1
ATOM 1451 C C . SER A 1 188 ? -16.027 -41.086 -22.282 1.00 26.93 185 SER A C 1
ATOM 1452 O O . SER A 1 188 ? -16.488 -42.234 -22.351 1.00 28.86 185 SER A O 1
ATOM 1455 N N . ILE A 1 189 ? -16.731 -40.021 -21.880 1.00 25.56 186 ILE A N 1
ATOM 1456 C CA . ILE A 1 189 ? -18.149 -40.104 -21.519 1.00 23.68 186 ILE A CA 1
ATOM 1457 C C . ILE A 1 189 ? -18.930 -40.706 -22.691 1.00 27.90 186 ILE A C 1
ATOM 1458 O O . ILE A 1 189 ? -19.690 -41.661 -22.507 1.00 28.42 186 ILE A O 1
ATOM 1463 N N . LYS A 1 190 ? -18.721 -40.161 -23.894 1.00 26.40 187 LYS A N 1
ATOM 1464 C CA . LYS A 1 190 ? -19.395 -40.673 -25.109 1.00 28.87 187 LYS A CA 1
ATOM 1465 C C . LYS A 1 190 ? -19.095 -42.147 -25.344 1.00 27.45 187 LYS A C 1
ATOM 1466 O O . LYS A 1 190 ? -19.972 -42.929 -25.702 1.00 26.84 187 LYS A O 1
ATOM 1472 N N . TYR A 1 191 ? -17.832 -42.511 -25.171 1.00 26.57 188 TYR A N 1
ATOM 1473 C CA . TYR A 1 191 ? -17.388 -43.873 -25.416 1.00 28.63 188 TYR A CA 1
ATOM 1474 C C . TYR A 1 191 ? -18.021 -44.826 -24.402 1.00 28.21 188 TYR A C 1
ATOM 1475 O O . TYR A 1 191 ? -18.610 -45.840 -24.780 1.00 28.57 188 TYR A O 1
ATOM 1484 N N . VAL A 1 192 ? -17.912 -44.474 -23.120 1.00 26.02 189 VAL A N 1
ATOM 1485 C CA . VAL A 1 192 ? -18.346 -45.347 -22.033 1.00 28.36 189 VAL A CA 1
ATOM 1486 C C . VAL A 1 192 ? -19.878 -45.478 -21.980 1.00 30.78 189 VAL A C 1
ATOM 1487 O O . VAL A 1 192 ? -20.397 -46.550 -21.628 1.00 28.39 189 VAL A O 1
ATOM 1491 N N . ALA A 1 193 ? -20.601 -44.429 -22.393 1.00 24.22 190 ALA A N 1
ATOM 1492 C CA . ALA A 1 193 ? -22.067 -44.510 -22.459 1.00 26.95 190 ALA A CA 1
ATOM 1493 C C . ALA A 1 193 ? -22.572 -45.698 -23.304 1.00 28.87 190 ALA A C 1
ATOM 1494 O O . ALA A 1 193 ? -23.683 -46.184 -23.093 1.00 28.24 190 ALA A O 1
ATOM 1496 N N . GLU A 1 194 ? -21.760 -46.156 -24.252 1.00 33.55 191 GLU A N 1
ATOM 1497 C CA . GLU A 1 194 ? -22.115 -47.316 -25.089 1.00 36.33 191 GLU A CA 1
ATOM 1498 C C . GLU A 1 194 ? -21.819 -48.638 -24.386 1.00 36.77 191 GLU A C 1
ATOM 1499 O O . GLU A 1 194 ? -22.301 -49.694 -24.800 1.00 36.06 191 GLU A O 1
ATOM 1505 N N . LYS A 1 195 ? -21.029 -48.577 -23.319 1.00 35.36 192 LYS A N 1
ATOM 1506 C CA . LYS A 1 195 ? -20.501 -49.788 -22.682 1.00 40.39 192 LYS A CA 1
ATOM 1507 C C . LYS A 1 195 ? -20.963 -50.022 -21.239 1.00 38.46 192 LYS A C 1
ATOM 1508 O O . LYS A 1 195 ? -20.817 -51.121 -20.721 1.00 40.88 192 LYS A O 1
ATOM 1514 N N . ALA A 1 196 ? -21.510 -49.007 -20.580 1.00 30.72 193 ALA A N 1
ATOM 1515 C CA . ALA A 1 196 ? -21.814 -49.165 -19.162 1.00 32.46 193 ALA A CA 1
ATOM 1516 C C . ALA A 1 196 ? -23.004 -48.333 -18.735 1.00 31.96 193 ALA A C 1
ATOM 1517 O O . ALA A 1 196 ? -23.357 -47.362 -19.396 1.00 31.98 193 ALA A O 1
ATOM 1519 N N . ASP A 1 197 ? -23.611 -48.713 -17.614 1.00 29.64 194 ASP A N 1
ATOM 1520 C CA . ASP A 1 197 ? -24.703 -47.937 -17.026 1.00 28.70 194 ASP A CA 1
ATOM 1521 C C . ASP A 1 197 ? -24.159 -46.894 -16.078 1.00 25.84 194 ASP A C 1
ATOM 1522 O O . ASP A 1 197 ? -24.747 -45.820 -15.910 1.00 26.87 194 ASP A O 1
ATOM 1527 N N . VAL A 1 198 ? -23.033 -47.233 -15.454 1.00 28.53 195 VAL A N 1
ATOM 1528 C CA . VAL A 1 198 ? -22.413 -46.403 -14.430 1.00 25.13 195 VAL A CA 1
ATOM 1529 C C . VAL A 1 198 ? -20.919 -46.345 -14.695 1.00 21.28 195 VAL A C 1
ATOM 1530 O O . VAL A 1 198 ? -20.304 -47.357 -15.031 1.00 24.56 195 VAL A O 1
ATOM 1534 N N . TYR A 1 199 ? -20.349 -45.156 -14.546 1.00 20.81 196 TYR A N 1
ATOM 1535 C CA . TYR A 1 199 ? -18.947 -44.896 -14.827 1.00 24.26 196 TYR A CA 1
ATOM 1536 C C . TYR A 1 199 ? -18.327 -44.250 -13.608 1.00 25.57 196 TYR A C 1
ATOM 1537 O O . TYR A 1 199 ? -18.665 -43.111 -13.259 1.00 23.89 196 TYR A O 1
ATOM 1546 N N . LEU A 1 200 ? -17.411 -44.971 -12.974 1.00 25.46 197 LEU A N 1
ATOM 1547 C CA . LEU A 1 200 ? -16.747 -44.489 -11.769 1.00 25.40 197 LEU A CA 1
ATOM 1548 C C . LEU A 1 200 ? -15.340 -44.013 -12.145 1.00 22.90 197 LEU A C 1
ATOM 1549 O O . LEU A 1 200 ? -14.516 -44.807 -12.599 1.00 21.39 197 LEU A O 1
ATOM 1554 N N . SER A 1 201 ? -15.054 -42.728 -11.956 1.00 21.28 198 SER A N 1
ATOM 1555 C CA . SER A 1 201 ? -13.716 -42.221 -12.251 1.00 21.29 198 SER A CA 1
ATOM 1556 C C . SER A 1 201 ? -13.493 -40.895 -11.506 1.00 24.24 198 SER A C 1
ATOM 1557 O O . SER A 1 201 ? -14.141 -40.637 -10.476 1.00 25.49 198 SER A O 1
ATOM 1560 N N . GLY A 1 202 ? -12.605 -40.051 -12.023 1.00 21.14 199 GLY A N 1
ATOM 1561 C CA . GLY A 1 202 ? -12.295 -38.784 -11.376 1.00 24.00 199 GLY A CA 1
ATOM 1562 C C . GLY A 1 202 ? -12.201 -37.600 -12.332 1.00 22.98 199 GLY A C 1
ATOM 1563 O O . GLY A 1 202 ? -12.173 -37.788 -13.561 1.00 21.73 199 GLY A O 1
ATOM 1564 N N . ASP A 1 203 ? -12.175 -36.389 -11.753 1.00 21.11 200 ASP A N 1
ATOM 1565 C CA . ASP A 1 203 ? -11.978 -35.103 -12.454 1.00 22.82 200 ASP A CA 1
ATOM 1566 C C . ASP A 1 203 ? -13.167 -34.699 -13.373 1.00 25.32 200 ASP A C 1
ATOM 1567 O O . ASP A 1 203 ? -12.993 -34.386 -14.557 1.00 22.57 200 ASP A O 1
ATOM 1572 N N . LEU A 1 204 ? -14.372 -34.697 -12.819 1.00 22.30 201 LEU A N 1
ATOM 1573 C CA . LEU A 1 204 ? -15.545 -34.219 -13.547 1.00 23.01 201 LEU A CA 1
ATOM 1574 C C . LEU A 1 204 ? -15.516 -32.705 -13.801 1.00 21.37 201 LEU A C 1
ATOM 1575 O O . LEU A 1 204 ? -15.147 -31.919 -12.925 1.00 20.89 201 LEU A O 1
ATOM 1580 N N . THR A 1 205 ? -15.884 -32.299 -15.012 1.00 18.64 202 THR A N 1
ATOM 1581 C CA . THR A 1 205 ? -16.048 -30.883 -15.338 1.00 20.11 202 THR A CA 1
ATOM 1582 C C . THR A 1 205 ? -17.437 -30.635 -15.963 1.00 18.88 202 THR A C 1
ATOM 1583 O O . THR A 1 205 ? -18.144 -31.591 -16.298 1.00 22.39 202 THR A O 1
ATOM 1587 N N . HIS A 1 206 ? -17.800 -29.361 -16.130 1.00 21.31 203 HIS A N 1
ATOM 1588 C CA . HIS A 1 206 ? -19.169 -28.992 -16.481 1.00 24.51 203 HIS A CA 1
ATOM 1589 C C . HIS A 1 206 ? -19.637 -29.670 -17.778 1.00 24.06 203 HIS A C 1
ATOM 1590 O O . HIS A 1 206 ? -20.676 -30.346 -17.791 1.00 21.24 203 HIS A O 1
ATOM 1597 N N . HIS A 1 207 ? -18.867 -29.532 -18.858 1.00 22.75 204 HIS A N 1
ATOM 1598 C CA . HIS A 1 207 ? -19.345 -30.044 -20.161 1.00 23.32 204 HIS A CA 1
ATOM 1599 C C . HIS A 1 207 ? -19.556 -31.555 -20.110 1.00 25.50 204 HIS A C 1
ATOM 1600 O O . HIS A 1 207 ? -20.502 -32.094 -20.714 1.00 20.41 204 HIS A O 1
ATOM 1607 N N . SER A 1 208 ? -18.677 -32.231 -19.375 1.00 21.08 205 SER A N 1
ATOM 1608 C CA . SER A 1 208 ? -18.807 -33.673 -19.234 1.00 22.27 205 SER A CA 1
ATOM 1609 C C . SER A 1 208 ? -20.040 -34.050 -18.417 1.00 22.22 205 SER A C 1
ATOM 1610 O O . SER A 1 208 ? -20.727 -35.026 -18.742 1.00 21.51 205 SER A O 1
ATOM 1613 N N . LYS A 1 209 ? -20.346 -33.273 -17.380 1.00 20.06 206 LYS A N 1
ATOM 1614 C CA . LYS A 1 209 ? -21.581 -33.518 -16.612 1.00 19.68 206 LYS A CA 1
ATOM 1615 C C . LYS A 1 209 ? -22.824 -33.408 -17.524 1.00 24.09 206 LYS A C 1
ATOM 1616 O O . LYS A 1 209 ? -23.701 -34.273 -17.502 1.00 23.13 206 LYS A O 1
ATOM 1622 N N . ILE A 1 210 ? -22.887 -32.353 -18.339 1.00 21.89 207 ILE A N 1
ATOM 1623 C CA . ILE A 1 210 ? -24.021 -32.155 -19.243 1.00 21.87 207 ILE A CA 1
ATOM 1624 C C . ILE A 1 210 ? -24.132 -33.310 -20.241 1.00 23.45 207 ILE A C 1
ATOM 1625 O O . ILE A 1 210 ? -25.210 -33.846 -20.458 1.00 22.95 207 ILE A O 1
ATOM 1630 N N . LEU A 1 211 ? -23.001 -33.718 -20.804 1.00 21.10 208 LEU A N 1
ATOM 1631 C CA . LEU A 1 211 ? -22.977 -34.791 -21.779 1.00 25.05 208 LEU A CA 1
ATOM 1632 C C . LEU A 1 211 ? -23.474 -36.103 -21.181 1.00 24.54 208 LEU A C 1
ATOM 1633 O O . LEU A 1 211 ? -24.266 -36.813 -21.816 1.00 23.39 208 LEU A O 1
ATOM 1638 N N . ALA A 1 212 ? -23.038 -36.405 -19.955 1.00 18.97 209 ALA A N 1
ATOM 1639 C CA . ALA A 1 212 ? -23.482 -37.605 -19.256 1.00 25.11 209 ALA A CA 1
ATOM 1640 C C . ALA A 1 212 ? -24.996 -37.582 -19.039 1.00 21.66 209 ALA A C 1
ATOM 1641 O O . ALA A 1 212 ? -25.664 -38.591 -19.188 1.00 21.32 209 ALA A O 1
ATOM 1643 N N . GLU A 1 213 ? -25.532 -36.416 -18.697 1.00 23.86 210 GLU A N 1
ATOM 1644 C CA . GLU A 1 213 ? -26.977 -36.269 -18.519 1.00 26.85 210 GLU A CA 1
ATOM 1645 C C . GLU A 1 213 ? -27.742 -36.507 -19.820 1.00 26.58 210 GLU A C 1
ATOM 1646 O O . GLU A 1 213 ? -28.804 -37.133 -19.818 1.00 28.23 210 GLU A O 1
ATOM 1652 N N . GLU A 1 214 ? -27.208 -36.014 -20.927 1.00 23.90 211 GLU A N 1
ATOM 1653 C CA . GLU A 1 214 ? -27.840 -36.229 -22.236 1.00 22.84 211 GLU A CA 1
ATOM 1654 C C . GLU A 1 214 ? -27.836 -37.697 -22.643 1.00 24.42 211 GLU A C 1
ATOM 1655 O O . GLU A 1 214 ? -28.813 -38.201 -23.198 1.00 25.26 211 GLU A O 1
ATOM 1661 N N . LEU A 1 215 ? -26.720 -38.373 -22.384 1.00 25.92 212 LEU A N 1
ATOM 1662 C CA . LEU A 1 215 ? -26.558 -39.767 -22.800 1.00 26.48 212 LEU A CA 1
ATOM 1663 C C . LEU A 1 215 ? -27.193 -40.796 -21.843 1.00 27.20 212 LEU A C 1
ATOM 1664 O O . LEU A 1 215 ? -27.362 -41.968 -22.201 1.00 30.19 212 LEU A O 1
ATOM 1669 N N . GLY A 1 216 ? -27.553 -40.361 -20.638 1.00 25.90 213 GLY A N 1
ATOM 1670 C CA . GLY A 1 216 ? -28.126 -41.257 -19.646 1.00 26.61 213 GLY A CA 1
ATOM 1671 C C . GLY A 1 216 ? -27.066 -42.106 -18.948 1.00 31.01 213 GLY A C 1
ATOM 1672 O O . GLY A 1 216 ? -27.376 -43.132 -18.346 1.00 31.72 213 GLY A O 1
ATOM 1673 N N . LEU A 1 217 ? -25.806 -41.681 -19.003 1.00 29.59 214 LEU A N 1
ATOM 1674 C CA . LEU A 1 217 ? -24.761 -42.415 -18.306 1.00 28.38 214 LEU A CA 1
ATOM 1675 C C . LEU A 1 217 ? -24.637 -41.865 -16.896 1.00 25.10 214 LEU A C 1
ATOM 1676 O O . LEU A 1 217 ? -24.380 -40.673 -16.715 1.00 21.74 214 LEU A O 1
ATOM 1681 N N . VAL A 1 218 ? -24.803 -42.724 -15.895 1.00 23.97 215 VAL A N 1
ATOM 1682 C CA . VAL A 1 218 ? -24.577 -42.286 -14.522 1.00 22.54 215 VAL A CA 1
ATOM 1683 C C . VAL A 1 218 ? -23.073 -42.191 -14.291 1.00 24.56 215 VAL A C 1
ATOM 1684 O O . VAL A 1 218 ? -22.330 -43.139 -14.531 1.00 25.34 215 VAL A O 1
ATOM 1688 N N . VAL A 1 219 ? -22.628 -41.027 -13.838 1.00 23.67 216 VAL A N 1
ATOM 1689 C CA . VAL A 1 219 ? -21.214 -40.773 -13.604 1.00 23.53 216 VAL A CA 1
ATOM 1690 C C . VAL A 1 219 ? -20.999 -40.491 -12.125 1.00 24.05 216 VAL A C 1
ATOM 1691 O O . VAL A 1 219 ? -21.741 -39.707 -11.514 1.00 25.90 216 VAL A O 1
ATOM 1695 N N . VAL A 1 220 ? -19.981 -41.129 -11.562 1.00 22.60 217 VAL A N 1
ATOM 1696 C CA . VAL A 1 220 ? -19.603 -40.923 -10.175 1.00 24.08 217 VAL A CA 1
ATOM 1697 C C . VAL A 1 220 ? -18.158 -40.435 -10.116 1.00 24.57 217 VAL A C 1
ATOM 1698 O O . VAL A 1 220 ? -17.249 -41.152 -10.504 1.00 24.56 217 VAL A O 1
ATOM 1702 N N . ASP A 1 221 ? -17.962 -39.187 -9.687 1.00 20.64 218 ASP A N 1
ATOM 1703 C CA . ASP A 1 221 ? -16.625 -38.623 -9.538 1.00 20.34 218 ASP A CA 1
ATOM 1704 C C . ASP A 1 221 ? -16.183 -38.826 -8.095 1.00 22.86 218 ASP A C 1
ATOM 1705 O O . ASP A 1 221 ? -16.645 -38.127 -7.201 1.00 25.96 218 ASP A O 1
ATOM 1710 N N . ALA A 1 222 ? -15.327 -39.824 -7.875 1.00 25.23 219 ALA A N 1
ATOM 1711 C CA . ALA A 1 222 ? -14.761 -40.105 -6.559 1.00 26.39 219 ALA A CA 1
ATOM 1712 C C . ALA A 1 222 ? -13.347 -39.499 -6.424 1.00 25.74 219 ALA A C 1
ATOM 1713 O O . ALA A 1 222 ? -12.597 -39.822 -5.504 1.00 25.07 219 ALA A O 1
ATOM 1715 N N . THR A 1 223 ? -13.042 -38.590 -7.351 1.00 19.35 220 THR A N 1
ATOM 1716 C CA . THR A 1 223 ? -11.802 -37.811 -7.489 1.00 20.52 220 THR A CA 1
ATOM 1717 C C . THR A 1 223 ? -10.662 -38.581 -8.120 1.00 24.31 220 THR A C 1
ATOM 1718 O O . THR A 1 223 ? -10.501 -39.789 -7.962 1.00 25.70 220 THR A O 1
ATOM 1722 N N . HIS A 1 224 ? -9.883 -37.820 -8.873 1.00 24.96 221 HIS A N 1
ATOM 1723 C CA . HIS A 1 224 ? -8.679 -38.285 -9.513 1.00 22.10 221 HIS A CA 1
ATOM 1724 C C . HIS A 1 224 ? -7.723 -38.891 -8.467 1.00 22.85 221 HIS A C 1
ATOM 1725 O O . HIS A 1 224 ? -7.207 -39.999 -8.629 1.00 21.79 221 HIS A O 1
ATOM 1732 N N . TYR A 1 225 ? -7.486 -38.149 -7.396 1.00 21.15 222 TYR A N 1
ATOM 1733 C CA . TYR A 1 225 ? -6.566 -38.591 -6.350 1.00 20.02 222 TYR A CA 1
ATOM 1734 C C . TYR A 1 225 ? -6.988 -39.926 -5.731 1.00 23.59 222 TYR A C 1
ATOM 1735 O O . TYR A 1 225 ? -6.213 -40.886 -5.726 1.00 23.92 222 TYR A O 1
ATOM 1744 N N . SER A 1 226 ? -8.217 -39.999 -5.227 1.00 21.30 223 SER A N 1
ATOM 1745 C CA . SER A 1 226 ? -8.628 -41.189 -4.469 1.00 24.58 223 SER A CA 1
ATOM 1746 C C . SER A 1 226 ? -8.786 -42.429 -5.336 1.00 26.11 223 SER A C 1
ATOM 1747 O O . SER A 1 226 ? -8.529 -43.537 -4.865 1.00 25.10 223 SER A O 1
ATOM 1750 N N . THR A 1 227 ? -9.219 -42.269 -6.585 1.00 22.46 224 THR A N 1
ATOM 1751 C CA . THR A 1 227 ? -9.400 -43.457 -7.424 1.00 23.02 224 THR A CA 1
ATOM 1752 C C . THR A 1 227 ? -8.050 -44.061 -7.837 1.00 28.34 224 THR A C 1
ATOM 1753 O O . THR A 1 227 ? -7.986 -45.237 -8.210 1.00 32.19 224 THR A O 1
ATOM 1757 N N . GLU A 1 228 ? -6.975 -43.274 -7.758 1.00 20.60 225 GLU A N 1
ATOM 1758 C CA . GLU A 1 228 ? -5.631 -43.819 -7.999 1.00 21.31 225 GLU A CA 1
ATOM 1759 C C . GLU A 1 228 ? -4.930 -44.278 -6.710 1.00 24.72 225 GLU A C 1
ATOM 1760 O O . GLU A 1 228 ? -4.221 -45.284 -6.698 1.00 24.51 225 GLU A O 1
ATOM 1766 N N . VAL A 1 229 ? -5.128 -43.532 -5.631 1.00 24.46 226 VAL A N 1
ATOM 1767 C CA . VAL A 1 229 ? -4.433 -43.827 -4.378 1.00 20.78 226 VAL A CA 1
ATOM 1768 C C . VAL A 1 229 ? -4.920 -45.149 -3.787 1.00 24.20 226 VAL A C 1
ATOM 1769 O O . VAL A 1 229 ? -4.156 -45.894 -3.141 1.00 23.12 226 VAL A O 1
ATOM 1773 N N . PHE A 1 230 ? -6.181 -45.475 -4.035 1.00 25.15 227 PHE A N 1
ATOM 1774 C CA . PHE A 1 230 ? -6.680 -46.767 -3.587 1.00 25.93 227 PHE A CA 1
ATOM 1775 C C . PHE A 1 230 ? -5.750 -47.874 -4.102 1.00 27.48 227 PHE A C 1
ATOM 1776 O O . PHE A 1 230 ? -5.283 -48.706 -3.332 1.00 24.85 227 PHE A O 1
ATOM 1784 N N . GLY A 1 231 ? -5.461 -47.865 -5.399 1.00 24.22 228 GLY A N 1
ATOM 1785 C CA . GLY A 1 231 ? -4.580 -48.887 -5.954 1.00 27.40 228 GLY A CA 1
ATOM 1786 C C . GLY A 1 231 ? -3.103 -48.700 -5.612 1.00 25.83 228 GLY A C 1
ATOM 1787 O O . GLY A 1 231 ? -2.359 -49.667 -5.504 1.00 27.74 228 GLY A O 1
ATOM 1788 N N . LEU A 1 232 ? -2.677 -47.450 -5.461 1.00 22.15 229 LEU A N 1
ATOM 1789 C CA . LEU A 1 232 ? -1.282 -47.145 -5.136 1.00 22.60 229 LEU A CA 1
ATOM 1790 C C . LEU A 1 232 ? -0.921 -47.680 -3.765 1.00 22.28 229 LEU A C 1
ATOM 1791 O O . LEU A 1 232 ? 0.186 -48.148 -3.565 1.00 27.60 229 LEU A O 1
ATOM 1796 N N . LYS A 1 233 ? -1.854 -47.606 -2.820 1.00 26.08 230 LYS A N 1
ATOM 1797 C CA . LYS A 1 233 ? -1.646 -48.227 -1.501 1.00 22.98 230 LYS A CA 1
ATOM 1798 C C . LYS A 1 233 ? -1.431 -49.737 -1.605 1.00 29.51 230 LYS A C 1
ATOM 1799 O O . LYS A 1 233 ? -0.605 -50.312 -0.881 1.00 29.18 230 LYS A O 1
ATOM 1805 N N . LYS A 1 234 ? -2.191 -50.388 -2.485 1.00 27.68 231 LYS A N 1
ATOM 1806 C CA . LYS A 1 234 ? -2.013 -51.823 -2.712 1.00 28.76 231 LYS A CA 1
ATOM 1807 C C . LYS A 1 234 ? -0.627 -52.102 -3.277 1.00 25.63 231 LYS A C 1
ATOM 1808 O O . LYS A 1 234 ? 0.039 -53.085 -2.912 1.00 29.89 231 LYS A O 1
ATOM 1814 N N . PHE A 1 235 ? -0.212 -51.232 -4.191 1.00 25.18 232 PHE A N 1
ATOM 1815 C CA . PHE A 1 235 ? 1.068 -51.385 -4.832 1.00 24.47 232 PHE A CA 1
ATOM 1816 C C . PHE A 1 235 ? 2.174 -51.241 -3.799 1.00 23.73 232 PHE A C 1
ATOM 1817 O O . PHE A 1 235 ? 3.106 -52.041 -3.769 1.00 28.92 232 PHE A O 1
ATOM 1825 N N . LYS A 1 236 ? 2.051 -50.240 -2.932 1.00 26.64 233 LYS A N 1
ATOM 1826 C CA . LYS A 1 236 ? 3.027 -50.049 -1.855 1.00 30.63 233 LYS A CA 1
ATOM 1827 C C . LYS A 1 236 ? 3.093 -51.257 -0.930 1.00 30.75 233 LYS A C 1
ATOM 1828 O O . LYS A 1 236 ? 4.180 -51.669 -0.535 1.00 29.01 233 LYS A O 1
ATOM 1834 N N . GLU A 1 237 ? 1.936 -51.823 -0.593 1.00 25.18 234 GLU A N 1
ATOM 1835 C CA . GLU A 1 237 ? 1.900 -53.025 0.255 1.00 36.13 234 GLU A CA 1
ATOM 1836 C C . GLU A 1 237 ? 2.593 -54.193 -0.441 1.00 31.96 234 GLU A C 1
ATOM 1837 O O . GLU A 1 237 ? 3.325 -54.960 0.185 1.00 33.88 234 GLU A O 1
ATOM 1843 N N . PHE A 1 238 ? 2.359 -54.305 -1.748 1.00 31.97 235 PHE A N 1
ATOM 1844 C CA . PHE A 1 238 ? 2.997 -55.332 -2.578 1.00 35.41 235 PHE A CA 1
ATOM 1845 C C . PHE A 1 238 ? 4.523 -55.191 -2.564 1.00 31.80 235 PHE A C 1
ATOM 1846 O O . PHE A 1 238 ? 5.243 -56.172 -2.403 1.00 31.68 235 PHE A O 1
ATOM 1854 N N . LEU A 1 239 ? 5.015 -53.966 -2.722 1.00 28.45 236 LEU A N 1
ATOM 1855 C CA . LEU A 1 239 ? 6.460 -53.744 -2.640 1.00 28.54 236 LEU A CA 1
ATOM 1856 C C . LEU A 1 239 ? 7.020 -54.062 -1.254 1.00 30.46 236 LEU A C 1
ATOM 1857 O O . LEU A 1 239 ? 8.098 -54.659 -1.135 1.00 33.83 236 LEU A O 1
ATOM 1862 N N . SER A 1 240 ? 6.306 -53.639 -0.212 1.00 29.80 237 SER A N 1
ATOM 1863 C CA . SER A 1 240 ? 6.744 -53.864 1.167 1.00 33.27 237 SER A CA 1
ATOM 1864 C C . SER A 1 240 ? 6.818 -55.344 1.488 1.00 36.30 237 SER A C 1
ATOM 1865 O O . SER A 1 240 ? 7.666 -55.776 2.264 1.00 36.98 237 SER A O 1
ATOM 1868 N N . SER A 1 241 ? 5.912 -56.121 0.909 1.00 34.54 238 SER A N 1
ATOM 1869 C CA . SER A 1 241 ? 5.900 -57.561 1.154 1.00 41.37 238 SER A CA 1
ATOM 1870 C C . SER A 1 241 ? 7.049 -58.281 0.456 1.00 40.44 238 SER A C 1
ATOM 1871 O O . SER A 1 241 ? 7.463 -59.351 0.885 1.00 40.45 238 SER A O 1
ATOM 1874 N N . ASN A 1 242 ? 7.551 -57.694 -0.623 1.00 38.42 239 ASN A N 1
ATOM 1875 C CA . ASN A 1 242 ? 8.519 -58.379 -1.467 1.00 42.51 239 ASN A CA 1
ATOM 1876 C C . ASN A 1 242 ? 9.941 -57.837 -1.401 1.00 44.89 239 ASN A C 1
ATOM 1877 O O . ASN A 1 242 ? 10.880 -58.546 -1.730 1.00 43.43 239 ASN A O 1
ATOM 1882 N N . LEU A 1 243 ? 10.105 -56.583 -0.997 1.00 42.39 240 LEU A N 1
ATOM 1883 C CA . LEU A 1 243 ? 11.441 -56.004 -0.925 1.00 40.06 240 LEU A CA 1
ATOM 1884 C C . LEU A 1 243 ? 11.795 -55.798 0.538 1.00 41.11 240 LEU A C 1
ATOM 1885 O O . LEU A 1 243 ? 10.966 -55.301 1.299 1.00 38.80 240 LEU A O 1
ATOM 1890 N N . ASP A 1 244 ? 13.009 -56.176 0.938 1.00 40.93 241 ASP A N 1
ATOM 1891 C CA . ASP A 1 244 ? 13.438 -55.945 2.313 1.00 43.72 241 ASP A CA 1
ATOM 1892 C C . ASP A 1 244 ? 14.157 -54.624 2.352 1.00 44.08 241 ASP A C 1
ATOM 1893 O O . ASP A 1 244 ? 15.368 -54.559 2.501 1.00 46.94 241 ASP A O 1
ATOM 1898 N N . LEU A 1 245 ? 13.357 -53.574 2.311 1.00 43.95 242 LEU A N 1
ATOM 1899 C CA . LEU A 1 245 ? 13.787 -52.233 2.002 1.00 39.86 242 LEU A CA 1
ATOM 1900 C C . LEU A 1 245 ? 12.856 -51.321 2.779 1.00 36.59 242 LEU A C 1
ATOM 1901 O O . LEU A 1 245 ? 11.666 -51.603 2.855 1.00 39.50 242 LEU A O 1
ATOM 1906 N N . GLU A 1 246 ? 13.348 -50.228 3.343 1.00 32.36 243 GLU A N 1
ATOM 1907 C CA . GLU A 1 246 ? 12.404 -49.316 3.978 1.00 33.19 243 GLU A CA 1
ATOM 1908 C C . GLU A 1 246 ? 11.584 -48.571 2.927 1.00 29.67 243 GLU A C 1
ATOM 1909 O O . GLU A 1 246 ? 12.141 -48.016 1.973 1.00 26.54 243 GLU A O 1
ATOM 1915 N N . ILE A 1 247 ? 10.262 -48.601 3.076 1.00 28.49 244 ILE A N 1
ATOM 1916 C CA . ILE A 1 247 ? 9.369 -47.981 2.088 1.00 29.16 244 ILE A CA 1
ATOM 1917 C C . ILE A 1 247 ? 8.362 -47.046 2.746 1.00 28.51 244 ILE A C 1
ATOM 1918 O O . ILE A 1 247 ? 7.666 -47.429 3.687 1.00 26.38 244 ILE A O 1
ATOM 1923 N N . ILE A 1 248 ? 8.317 -45.791 2.300 1.00 26.32 245 ILE A N 1
ATOM 1924 C CA . ILE A 1 248 ? 7.329 -44.873 2.869 1.00 22.92 245 ILE A CA 1
ATOM 1925 C C . ILE A 1 248 ? 6.495 -44.228 1.786 1.00 26.37 245 ILE A C 1
ATOM 1926 O O . ILE A 1 248 ? 6.891 -44.234 0.619 1.00 28.94 245 ILE A O 1
ATOM 1931 N N . SER A 1 249 ? 5.312 -43.733 2.157 1.00 24.76 246 SER A N 1
ATOM 1932 C CA . SER A 1 249 ? 4.474 -43.001 1.206 1.00 25.39 246 SER A CA 1
ATOM 1933 C C . SER A 1 249 ? 4.579 -41.503 1.516 1.00 26.18 246 SER A C 1
ATOM 1934 O O . SER A 1 249 ? 4.768 -41.133 2.673 1.00 25.12 246 SER A O 1
ATOM 1937 N N . LEU A 1 250 ? 4.475 -40.643 0.504 1.00 24.14 247 LEU A N 1
ATOM 1938 C CA . LEU A 1 250 ? 4.753 -39.224 0.707 1.00 24.37 247 LEU A CA 1
ATOM 1939 C C . LEU A 1 250 ? 3.543 -38.284 0.561 1.00 27.86 247 LEU A C 1
ATOM 1940 O O . LEU A 1 250 ? 3.444 -37.309 1.294 1.00 28.10 247 LEU A O 1
ATOM 1945 N N . ASP A 1 251 ? 2.634 -38.546 -0.376 1.00 24.59 248 ASP A N 1
ATOM 1946 C CA . ASP A 1 251 ? 1.432 -37.704 -0.467 1.00 24.78 248 ASP A CA 1
ATOM 1947 C C . ASP A 1 251 ? 0.166 -38.527 -0.229 1.00 25.85 248 ASP A C 1
ATOM 1948 O O . ASP A 1 251 ? -0.942 -38.091 -0.547 1.00 24.55 248 ASP A O 1
ATOM 1953 N N . PHE A 1 252 ? 0.341 -39.704 0.372 1.00 23.81 249 PHE A N 1
ATOM 1954 C CA . PHE A 1 252 ? -0.778 -40.484 0.868 1.00 25.15 249 PHE A CA 1
ATOM 1955 C C . PHE A 1 252 ? -0.319 -41.315 2.074 1.00 31.44 249 PHE A C 1
ATOM 1956 O O . PHE A 1 252 ? -1.113 -42.007 2.726 1.00 35.03 249 PHE A O 1
ATOM 1965 N N . ASN B 1 8 ? 28.374 -4.995 -5.173 1.00 73.81 5 ASN B N 1
ATOM 1966 C CA . ASN B 1 8 ? 28.278 -4.912 -6.628 1.00 74.81 5 ASN B CA 1
ATOM 1967 C C . ASN B 1 8 ? 27.042 -5.638 -7.214 1.00 67.41 5 ASN B C 1
ATOM 1968 O O . ASN B 1 8 ? 25.946 -5.531 -6.645 1.00 68.96 5 ASN B O 1
ATOM 1973 N N . MET B 1 9 ? 27.193 -6.396 -8.306 1.00 56.32 6 MET B N 1
ATOM 1974 C CA . MET B 1 9 ? 26.044 -6.548 -9.187 1.00 46.25 6 MET B CA 1
ATOM 1975 C C . MET B 1 9 ? 25.208 -7.797 -9.000 1.00 44.24 6 MET B C 1
ATOM 1976 O O . MET B 1 9 ? 25.717 -8.878 -8.723 1.00 43.73 6 MET B O 1
ATOM 1981 N N . LYS B 1 10 ? 23.906 -7.609 -9.191 1.00 40.67 7 LYS B N 1
ATOM 1982 C CA . LYS B 1 10 ? 22.926 -8.678 -9.218 1.00 37.26 7 LYS B CA 1
ATOM 1983 C C . LYS B 1 10 ? 22.823 -9.220 -10.640 1.00 35.67 7 LYS B C 1
ATOM 1984 O O . LYS B 1 10 ? 23.079 -8.498 -11.613 1.00 33.75 7 LYS B O 1
ATOM 1990 N N . ALA B 1 11 ? 22.451 -10.488 -10.758 1.00 32.41 8 ALA B N 1
ATOM 1991 C CA . ALA B 1 11 ? 22.318 -11.113 -12.064 1.00 29.94 8 ALA B CA 1
ATOM 1992 C C . ALA B 1 11 ? 21.379 -10.327 -12.993 1.00 26.57 8 ALA B C 1
ATOM 1993 O O . ALA B 1 11 ? 21.642 -10.199 -14.187 1.00 28.87 8 ALA B O 1
ATOM 1995 N N . LYS B 1 12 ? 20.288 -9.796 -12.448 1.00 28.26 9 LYS B N 1
ATOM 1996 C CA . LYS B 1 12 ? 19.291 -9.133 -13.289 1.00 34.90 9 LYS B CA 1
ATOM 1997 C C . LYS B 1 12 ? 19.851 -7.860 -13.931 1.00 35.25 9 LYS B C 1
ATOM 1998 O O . LYS B 1 12 ? 19.377 -7.421 -14.981 1.00 33.98 9 LYS B O 1
ATOM 2004 N N . GLU B 1 13 ? 20.852 -7.269 -13.283 1.00 34.06 10 GLU B N 1
ATOM 2005 C CA . GLU B 1 13 ? 21.529 -6.074 -13.793 1.00 35.20 10 GLU B CA 1
ATOM 2006 C C . GLU B 1 13 ? 22.501 -6.444 -14.931 1.00 33.81 10 GLU B C 1
ATOM 2007 O O . GLU B 1 13 ? 22.652 -5.717 -15.922 1.00 30.91 10 GLU B O 1
ATOM 2013 N N . ILE B 1 14 ? 23.160 -7.582 -14.783 1.00 31.32 11 ILE B N 1
ATOM 2014 C CA . ILE B 1 14 ? 24.014 -8.078 -15.859 1.00 29.03 11 ILE B CA 1
ATOM 2015 C C . ILE B 1 14 ? 23.135 -8.374 -17.062 1.00 26.00 11 ILE B C 1
ATOM 2016 O O . ILE B 1 14 ? 23.459 -8.020 -18.199 1.00 27.23 11 ILE B O 1
ATOM 2021 N N . ILE B 1 15 ? 22.012 -9.026 -16.803 1.00 25.56 12 ILE B N 1
ATOM 2022 C CA . ILE B 1 15 ? 21.083 -9.359 -17.869 1.00 28.76 12 ILE B CA 1
ATOM 2023 C C . ILE B 1 15 ? 20.529 -8.114 -18.550 1.00 30.28 12 ILE B C 1
ATOM 2024 O O . ILE B 1 15 ? 20.456 -8.065 -19.782 1.00 29.88 12 ILE B O 1
ATOM 2029 N N . GLU B 1 16 ? 20.144 -7.107 -17.767 1.00 28.49 13 GLU B N 1
ATOM 2030 C CA . GLU B 1 16 ? 19.643 -5.876 -18.368 1.00 32.52 13 GLU B CA 1
ATOM 2031 C C . GLU B 1 16 ? 20.708 -5.214 -19.274 1.00 32.15 13 GLU B C 1
ATOM 2032 O O . GLU B 1 16 ? 20.385 -4.653 -20.331 1.00 31.86 13 GLU B O 1
ATOM 2038 N N . PHE B 1 17 ? 21.951 -5.188 -18.806 1.00 28.44 14 PHE B N 1
ATOM 2039 C CA . PHE B 1 17 ? 23.044 -4.615 -19.595 1.00 29.72 14 PHE B CA 1
ATOM 2040 C C . PHE B 1 17 ? 23.183 -5.394 -20.923 1.00 28.16 14 PHE B C 1
ATOM 2041 O O . PHE B 1 17 ? 23.224 -4.818 -22.008 1.00 28.18 14 PHE B O 1
ATOM 2049 N N . ILE B 1 18 ? 23.218 -6.712 -20.844 1.00 25.58 15 ILE B N 1
ATOM 2050 C CA . ILE B 1 18 ? 23.366 -7.510 -22.065 1.00 26.51 15 ILE B CA 1
ATOM 2051 C C . ILE B 1 18 ? 22.180 -7.321 -23.025 1.00 26.21 15 ILE B C 1
ATOM 2052 O O . ILE B 1 18 ? 22.359 -7.200 -24.236 1.00 26.11 15 ILE B O 1
ATOM 2057 N N . GLU B 1 19 ? 20.971 -7.269 -22.484 1.00 26.50 16 GLU B N 1
ATOM 2058 C CA . GLU B 1 19 ? 19.792 -7.120 -23.329 1.00 29.01 16 GLU B CA 1
ATOM 2059 C C . GLU B 1 19 ? 19.632 -5.699 -23.867 1.00 33.07 16 GLU B C 1
ATOM 2060 O O . GLU B 1 19 ? 18.940 -5.489 -24.862 1.00 33.16 16 GLU B O 1
ATOM 2066 N N . THR B 1 20 ? 20.275 -4.722 -23.239 1.00 28.99 17 THR B N 1
ATOM 2067 C CA . THR B 1 20 ? 20.305 -3.373 -23.827 1.00 30.84 17 THR B CA 1
ATOM 2068 C C . THR B 1 20 ? 21.196 -3.372 -25.085 1.00 36.74 17 THR B C 1
ATOM 2069 O O . THR B 1 20 ? 20.878 -2.737 -26.096 1.00 38.39 17 THR B O 1
ATOM 2073 N N . PHE B 1 21 ? 22.310 -4.081 -25.006 1.00 31.47 18 PHE B N 1
ATOM 2074 C CA . PHE B 1 21 ? 23.212 -4.251 -26.139 1.00 33.30 18 PHE B CA 1
ATOM 2075 C C . PHE B 1 21 ? 22.619 -5.161 -27.215 1.00 31.02 18 PHE B C 1
ATOM 2076 O O . PHE B 1 21 ? 22.656 -4.842 -28.400 1.00 30.00 18 PHE B O 1
ATOM 2084 N N . ALA B 1 22 ? 22.044 -6.281 -26.791 1.00 26.58 19 ALA B N 1
ATOM 2085 C CA . ALA B 1 22 ? 21.500 -7.251 -27.723 1.00 29.44 19 ALA B CA 1
ATOM 2086 C C . ALA B 1 22 ? 20.055 -7.601 -27.363 1.00 24.67 19 ALA B C 1
ATOM 2087 O O . ALA B 1 22 ? 19.807 -8.651 -26.784 1.00 28.82 19 ALA B O 1
ATOM 2089 N N . PRO B 1 23 ? 19.101 -6.737 -27.725 1.00 28.07 20 PRO B N 1
ATOM 2090 C CA . PRO B 1 23 ? 17.692 -6.961 -27.345 1.00 33.73 20 PRO B CA 1
ATOM 2091 C C . PRO B 1 23 ? 17.161 -8.318 -27.821 1.00 37.02 20 PRO B C 1
ATOM 2092 O O . PRO B 1 23 ? 17.492 -8.778 -28.920 1.00 35.07 20 PRO B O 1
ATOM 2096 N N . LYS B 1 24 ? 16.379 -8.977 -26.972 1.00 37.00 21 LYS B N 1
ATOM 2097 C CA . LYS B 1 24 ? 15.889 -10.315 -27.284 1.00 37.96 21 LYS B CA 1
ATOM 2098 C C . LYS B 1 24 ? 14.978 -10.326 -28.514 1.00 36.21 21 LYS B C 1
ATOM 2099 O O . LYS B 1 24 ? 14.907 -11.325 -29.227 1.00 33.09 21 LYS B O 1
ATOM 2105 N N . ASP B 1 25 ? 14.294 -9.223 -28.781 1.00 35.66 22 ASP B N 1
ATOM 2106 C CA . ASP B 1 25 ? 13.414 -9.191 -29.944 1.00 44.73 22 ASP B CA 1
ATOM 2107 C C . ASP B 1 25 ? 14.183 -9.206 -31.281 1.00 44.97 22 ASP B C 1
ATOM 2108 O O . ASP B 1 25 ? 13.572 -9.314 -32.345 1.00 38.96 22 ASP B O 1
ATOM 2113 N N . LEU B 1 26 ? 15.514 -9.114 -31.229 1.00 41.52 23 LEU B N 1
ATOM 2114 C CA . LEU B 1 26 ? 16.317 -9.282 -32.443 1.00 41.00 23 LEU B CA 1
ATOM 2115 C C . LEU B 1 26 ? 16.521 -10.749 -32.811 1.00 35.92 23 LEU B C 1
ATOM 2116 O O . LEU B 1 26 ? 16.766 -11.058 -33.978 1.00 35.34 23 LEU B O 1
ATOM 2121 N N . ALA B 1 27 ? 16.391 -11.657 -31.840 1.00 29.40 24 ALA B N 1
ATOM 2122 C CA . ALA B 1 27 ? 16.601 -13.083 -32.115 1.00 28.23 24 ALA B CA 1
ATOM 2123 C C . ALA B 1 27 ? 15.606 -13.590 -33.146 1.00 34.00 24 ALA B C 1
ATOM 2124 O O . ALA B 1 27 ? 14.463 -13.127 -33.180 1.00 39.18 24 ALA B O 1
ATOM 2126 N N . ILE B 1 28 ? 16.039 -14.501 -34.016 1.00 33.90 25 ILE B N 1
ATOM 2127 C CA . ILE B 1 28 ? 15.135 -15.034 -35.038 1.00 35.95 25 ILE B CA 1
ATOM 2128 C C . ILE B 1 28 ? 14.103 -15.966 -34.409 1.00 38.02 25 ILE B C 1
ATOM 2129 O O . ILE B 1 28 ? 14.325 -16.515 -33.323 1.00 37.30 25 ILE B O 1
ATOM 2134 N N . GLU B 1 29 ? 12.975 -16.133 -35.090 1.00 41.96 26 GLU B N 1
ATOM 2135 C CA . GLU B 1 29 ? 11.869 -16.928 -34.558 1.00 44.05 26 GLU B CA 1
ATOM 2136 C C . GLU B 1 29 ? 12.344 -18.305 -34.111 1.00 42.35 26 GLU B C 1
ATOM 2137 O O . GLU B 1 29 ? 13.036 -19.002 -34.850 1.00 40.90 26 GLU B O 1
ATOM 2143 N N . GLY B 1 30 ? 11.993 -18.684 -32.891 1.00 40.17 27 GLY B N 1
ATOM 2144 C CA . GLY B 1 30 ? 12.314 -20.016 -32.409 1.00 39.95 27 GLY B CA 1
ATOM 2145 C C . GLY B 1 30 ? 13.659 -20.143 -31.708 1.00 35.53 27 GLY B C 1
ATOM 2146 O O . GLY B 1 30 ? 13.951 -21.183 -31.127 1.00 35.51 27 GLY B O 1
ATOM 2147 N N . ASP B 1 31 ? 14.490 -19.107 -31.763 1.00 32.82 28 ASP B N 1
ATOM 2148 C CA . ASP B 1 31 ? 15.820 -19.175 -31.145 1.00 30.23 28 ASP B CA 1
ATOM 2149 C C . ASP B 1 31 ? 15.667 -19.192 -29.615 1.00 31.02 28 ASP B C 1
ATOM 2150 O O . ASP B 1 31 ? 14.969 -18.351 -29.047 1.00 29.93 28 ASP B O 1
ATOM 2155 N N . ASN B 1 32 ? 16.293 -20.154 -28.942 1.00 27.50 29 ASN B N 1
ATOM 2156 C CA . ASN B 1 32 ? 16.087 -20.295 -27.501 1.00 27.47 29 ASN B CA 1
ATOM 2157 C C . ASN B 1 32 ? 17.002 -19.376 -26.714 1.00 26.78 29 ASN B C 1
ATOM 2158 O O . ASN B 1 32 ? 17.914 -19.838 -26.032 1.00 26.76 29 ASN B O 1
ATOM 2163 N N . ILE B 1 33 ? 16.759 -18.069 -26.787 1.00 24.71 30 ILE B N 1
ATOM 2164 C CA . ILE B 1 33 ? 17.662 -17.138 -26.125 1.00 22.98 30 ILE B CA 1
ATOM 2165 C C . ILE B 1 33 ? 17.173 -16.729 -24.719 1.00 25.71 30 ILE B C 1
ATOM 2166 O O . ILE B 1 33 ? 16.005 -16.886 -24.388 1.00 28.80 30 ILE B O 1
ATOM 2171 N N . GLY B 1 34 ? 18.067 -16.179 -23.901 1.00 26.69 31 GLY B N 1
ATOM 2172 C CA . GLY B 1 34 ? 17.665 -15.704 -22.587 1.00 27.48 31 GLY B CA 1
ATOM 2173 C C . GLY B 1 34 ? 18.128 -16.636 -21.483 1.00 25.41 31 GLY B C 1
ATOM 2174 O O . GLY B 1 34 ? 19.143 -17.328 -21.632 1.00 23.04 31 GLY B O 1
ATOM 2175 N N . LEU B 1 35 ? 17.392 -16.632 -20.373 1.00 26.03 32 LEU B N 1
ATOM 2176 C CA . LEU B 1 35 ? 17.738 -17.439 -19.206 1.00 24.16 32 LEU B CA 1
ATOM 2177 C C . LEU B 1 35 ? 17.611 -18.932 -19.537 1.00 22.61 32 LEU B C 1
ATOM 2178 O O . LEU B 1 35 ? 16.538 -19.397 -19.917 1.00 23.41 32 LEU B O 1
ATOM 2183 N N . GLN B 1 36 ? 18.702 -19.676 -19.403 1.00 22.11 33 GLN B N 1
ATOM 2184 C CA . GLN B 1 36 ? 18.676 -21.121 -19.660 1.00 20.98 33 GLN B CA 1
ATOM 2185 C C . GLN B 1 36 ? 18.423 -21.880 -18.345 1.00 25.25 33 GLN B C 1
ATOM 2186 O O . GLN B 1 36 ? 17.557 -22.760 -18.260 1.00 27.38 33 GLN B O 1
ATOM 2192 N N . VAL B 1 37 ? 19.184 -21.523 -17.311 1.00 23.67 34 VAL B N 1
ATOM 2193 C CA . VAL B 1 37 ? 19.110 -22.213 -16.023 1.00 22.46 34 VAL B CA 1
ATOM 2194 C C . VAL B 1 37 ? 19.246 -21.159 -14.947 1.00 25.32 34 VAL B C 1
ATOM 2195 O O . VAL B 1 37 ? 20.209 -20.396 -14.950 1.00 25.58 34 VAL B O 1
ATOM 2199 N N . GLY B 1 38 ? 18.275 -21.081 -14.049 1.00 24.23 35 GLY B N 1
ATOM 2200 C CA . GLY B 1 38 ? 18.342 -20.103 -12.982 1.00 22.22 35 GLY B CA 1
ATOM 2201 C C . GLY B 1 38 ? 16.980 -19.830 -12.381 1.00 29.53 35 GLY B C 1
ATOM 2202 O O . GLY B 1 38 ? 15.941 -20.087 -12.994 1.00 30.43 35 GLY B O 1
ATOM 2203 N N . ASP B 1 39 ? 16.972 -19.295 -11.170 1.00 32.02 36 ASP B N 1
ATOM 2204 C CA . ASP B 1 39 ? 15.714 -19.033 -10.505 1.00 35.13 36 ASP B CA 1
ATOM 2205 C C . ASP B 1 39 ? 15.706 -17.609 -9.952 1.00 42.70 36 ASP B C 1
ATOM 2206 O O . ASP B 1 39 ? 14.998 -16.738 -10.468 1.00 48.76 36 ASP B O 1
ATOM 2211 N N . ASN B 1 40 ? 16.495 -17.374 -8.909 1.00 40.88 37 ASN B N 1
ATOM 2212 C CA . ASN B 1 40 ? 16.568 -16.057 -8.274 1.00 42.90 37 ASN B CA 1
ATOM 2213 C C . ASN B 1 40 ? 17.526 -15.122 -9.001 1.00 39.71 37 ASN B C 1
ATOM 2214 O O . ASN B 1 40 ? 18.737 -15.315 -8.950 1.00 36.72 37 ASN B O 1
ATOM 2219 N N . LEU B 1 41 ? 16.992 -14.087 -9.643 1.00 38.53 38 LEU B N 1
ATOM 2220 C CA . LEU B 1 41 ? 17.842 -13.193 -10.418 1.00 39.31 38 LEU B CA 1
ATOM 2221 C C . LEU B 1 41 ? 18.309 -11.993 -9.599 1.00 41.58 38 LEU B C 1
ATOM 2222 O O . LEU B 1 41 ? 18.994 -11.113 -10.122 1.00 37.90 38 LEU B O 1
ATOM 2227 N N . ASP B 1 42 ? 17.956 -11.974 -8.311 1.00 36.89 39 ASP B N 1
ATOM 2228 C CA . ASP B 1 42 ? 18.565 -11.037 -7.375 1.00 39.23 39 ASP B CA 1
ATOM 2229 C C . ASP B 1 42 ? 19.934 -11.514 -6.855 1.00 37.78 39 ASP B C 1
ATOM 2230 O O . ASP B 1 42 ? 20.615 -10.767 -6.157 1.00 44.84 39 ASP B O 1
ATOM 2235 N N . LYS B 1 43 ? 20.329 -12.743 -7.191 1.00 36.38 40 LYS B N 1
ATOM 2236 C CA . LYS B 1 43 ? 21.621 -13.291 -6.762 1.00 42.98 40 LYS B CA 1
ATOM 2237 C C . LYS B 1 43 ? 22.798 -12.348 -7.066 1.00 43.66 40 LYS B C 1
ATOM 2238 O O . LYS B 1 43 ? 22.933 -11.859 -8.188 1.00 36.89 40 LYS B O 1
ATOM 2244 N N . GLU B 1 44 ? 23.686 -12.152 -6.097 1.00 34.95 41 GLU B N 1
ATOM 2245 C CA . GLU B 1 44 ? 24.835 -11.288 -6.315 1.00 34.86 41 GLU B CA 1
ATOM 2246 C C . GLU B 1 44 ? 25.897 -12.036 -7.126 1.00 38.13 41 GLU B C 1
ATOM 2247 O O . GLU B 1 44 ? 26.124 -13.232 -6.931 1.00 38.23 41 GLU B O 1
ATOM 2253 N N . ILE B 1 45 ? 26.479 -11.351 -8.104 1.00 33.26 42 ILE B N 1
ATOM 2254 C CA . ILE B 1 45 ? 27.417 -11.989 -9.017 1.00 29.66 42 ILE B CA 1
ATOM 2255 C C . ILE B 1 45 ? 28.785 -11.356 -8.850 1.00 32.23 42 ILE B C 1
ATOM 2256 O O . ILE B 1 45 ? 28.928 -10.141 -9.003 1.00 32.08 42 ILE B O 1
ATOM 2261 N N . LYS B 1 46 ? 29.778 -12.147 -8.464 1.00 28.19 43 LYS B N 1
ATOM 2262 C CA . LYS B 1 46 ? 31.147 -11.639 -8.357 1.00 34.25 43 LYS B CA 1
ATOM 2263 C C . LYS B 1 46 ? 32.012 -12.035 -9.561 1.00 33.23 43 LYS B C 1
ATOM 2264 O O . LYS B 1 46 ? 33.005 -11.375 -9.865 1.00 36.59 43 LYS B O 1
ATOM 2270 N N . LYS B 1 47 ? 31.656 -13.122 -10.228 1.00 29.01 44 LYS B N 1
ATOM 2271 C CA . LYS B 1 47 ? 32.512 -13.599 -11.304 1.00 26.08 44 LYS B CA 1
ATOM 2272 C C . LYS B 1 47 ? 31.673 -14.118 -12.458 1.00 24.15 44 LYS B C 1
ATOM 2273 O O . LYS B 1 47 ? 30.781 -14.966 -12.292 1.00 24.71 44 LYS B O 1
ATOM 2279 N N . LEU B 1 48 ? 31.916 -13.509 -13.615 1.00 24.10 45 LEU B N 1
ATOM 2280 C CA . LEU B 1 48 ? 31.212 -13.809 -14.849 1.00 23.06 45 LEU B CA 1
ATOM 2281 C C . LEU B 1 48 ? 32.102 -14.583 -15.799 1.00 24.55 45 LEU B C 1
ATOM 2282 O O . LEU B 1 48 ? 33.235 -14.192 -16.047 1.00 26.96 45 LEU B O 1
ATOM 2287 N N . GLY B 1 49 ? 31.588 -15.691 -16.314 1.00 22.22 46 GLY B N 1
ATOM 2288 C CA . GLY B 1 49 ? 32.292 -16.488 -17.292 1.00 22.99 46 GLY B CA 1
ATOM 2289 C C . GLY B 1 49 ? 31.594 -16.390 -18.641 1.00 22.60 46 GLY B C 1
ATOM 2290 O O . GLY B 1 49 ? 30.362 -16.445 -18.723 1.00 21.56 46 GLY B O 1
ATOM 2291 N N . ILE B 1 50 ? 32.390 -16.261 -19.699 1.00 24.77 47 ILE B N 1
ATOM 2292 C CA . ILE B 1 50 ? 31.880 -16.173 -21.074 1.00 24.25 47 ILE B CA 1
ATOM 2293 C C . ILE B 1 50 ? 32.355 -17.384 -21.857 1.00 23.86 47 ILE B C 1
ATOM 2294 O O . ILE B 1 50 ? 33.538 -17.706 -21.793 1.00 21.30 47 ILE B O 1
ATOM 2299 N N . ALA B 1 51 ? 31.459 -18.034 -22.602 1.00 21.89 48 ALA B N 1
ATOM 2300 C CA . ALA B 1 51 ? 31.838 -19.179 -23.436 1.00 21.98 48 ALA B CA 1
ATOM 2301 C C . ALA B 1 51 ? 31.058 -19.188 -24.725 1.00 21.49 48 ALA B C 1
ATOM 2302 O O . ALA B 1 51 ? 29.956 -18.645 -24.792 1.00 22.24 48 ALA B O 1
ATOM 2304 N N . LEU B 1 52 ? 31.635 -19.804 -25.752 1.00 18.78 49 LEU B N 1
ATOM 2305 C CA . LEU B 1 52 ? 30.880 -20.054 -26.972 1.00 20.51 49 LEU B CA 1
ATOM 2306 C C . LEU B 1 52 ? 29.782 -21.091 -26.706 1.00 22.56 49 LEU B C 1
ATOM 2307 O O . LEU B 1 52 ? 28.603 -20.840 -26.999 1.00 21.50 49 LEU B O 1
ATOM 2312 N N . ASP B 1 53 ? 30.176 -22.235 -26.124 1.00 21.61 50 ASP B N 1
ATOM 2313 C CA . ASP B 1 53 ? 29.288 -23.379 -25.900 1.00 19.38 50 ASP B CA 1
ATOM 2314 C C . ASP B 1 53 ? 29.079 -23.679 -24.424 1.00 22.18 50 ASP B C 1
ATOM 2315 O O . ASP B 1 53 ? 30.042 -23.730 -23.660 1.00 22.45 50 ASP B O 1
ATOM 2320 N N . PRO B 1 54 ? 27.830 -23.969 -24.032 1.00 22.37 51 PRO B N 1
ATOM 2321 C CA . PRO B 1 54 ? 27.587 -24.455 -22.676 1.00 22.69 51 PRO B CA 1
ATOM 2322 C C . PRO B 1 54 ? 27.864 -25.961 -22.587 1.00 20.82 51 PRO B C 1
ATOM 2323 O O . PRO B 1 54 ? 27.009 -26.733 -22.149 1.00 23.64 51 PRO B O 1
ATOM 2327 N N . SER B 1 55 ? 29.065 -26.359 -22.992 1.00 20.45 52 SER B N 1
ATOM 2328 C CA . SER B 1 55 ? 29.441 -27.766 -23.008 1.00 22.75 52 SER B CA 1
ATOM 2329 C C . SER B 1 55 ? 29.691 -28.285 -21.599 1.00 22.19 52 SER B C 1
ATOM 2330 O O . SER B 1 55 ? 29.841 -27.504 -20.657 1.00 21.91 52 SER B O 1
ATOM 2333 N N . LEU B 1 56 ? 29.796 -29.600 -21.474 1.00 23.36 53 LEU B N 1
ATOM 2334 C CA . LEU B 1 56 ? 30.087 -30.188 -20.171 1.00 26.02 53 LEU B CA 1
ATOM 2335 C C . LEU B 1 56 ? 31.449 -29.706 -19.650 1.00 25.29 53 LEU B C 1
ATOM 2336 O O . LEU B 1 56 ? 31.573 -29.390 -18.470 1.00 22.85 53 LEU B O 1
ATOM 2341 N N . SER B 1 57 ? 32.460 -29.611 -20.513 1.00 19.42 54 SER B N 1
ATOM 2342 C CA . SER B 1 57 ? 33.771 -29.188 -20.016 1.00 25.68 54 SER B CA 1
ATOM 2343 C C . SER B 1 57 ? 33.781 -27.700 -19.627 1.00 23.27 54 SER B C 1
ATOM 2344 O O . SER B 1 57 ? 34.456 -27.308 -18.672 1.00 22.97 54 SER B O 1
ATOM 2347 N N . VAL B 1 58 ? 33.039 -26.874 -20.359 1.00 19.20 55 VAL B N 1
ATOM 2348 C CA . VAL B 1 58 ? 32.901 -25.464 -20.001 1.00 20.21 55 VAL B CA 1
ATOM 2349 C C . VAL B 1 58 ? 32.224 -25.288 -18.617 1.00 24.57 55 VAL B C 1
ATOM 2350 O O . VAL B 1 58 ? 32.629 -24.436 -17.808 1.00 22.64 55 VAL B O 1
ATOM 2354 N N . ILE B 1 59 ? 31.187 -26.086 -18.367 1.00 18.92 56 ILE B N 1
ATOM 2355 C CA . ILE B 1 59 ? 30.392 -25.988 -17.133 1.00 20.14 56 ILE B CA 1
ATOM 2356 C C . ILE B 1 59 ? 31.228 -26.475 -15.948 1.00 19.83 56 ILE B C 1
ATOM 2357 O O . ILE B 1 59 ? 31.249 -25.845 -14.892 1.00 21.24 56 ILE B O 1
ATOM 2362 N N . LYS B 1 60 ? 31.984 -27.545 -16.158 1.00 20.10 57 LYS B N 1
ATOM 2363 C CA . LYS B 1 60 ? 32.927 -28.010 -15.148 1.00 26.59 57 LYS B CA 1
ATOM 2364 C C . LYS B 1 60 ? 33.979 -26.949 -14.838 1.00 27.65 57 LYS B C 1
ATOM 2365 O O . LYS B 1 60 ? 34.353 -26.749 -13.677 1.00 27.09 57 LYS B O 1
ATOM 2371 N N . LYS B 1 61 ? 34.470 -26.279 -15.880 1.00 22.88 58 LYS B N 1
ATOM 2372 C CA . LYS B 1 61 ? 35.473 -25.249 -15.683 1.00 25.62 58 LYS B CA 1
ATOM 2373 C C . LYS B 1 61 ? 34.880 -24.038 -14.954 1.00 23.75 58 LYS B C 1
ATOM 2374 O O . LYS B 1 61 ? 35.542 -23.447 -14.089 1.00 28.27 58 LYS B O 1
ATOM 2380 N N . ALA B 1 62 ? 33.641 -23.678 -15.294 1.00 20.71 59 ALA B N 1
ATOM 2381 C CA . ALA B 1 62 ? 32.932 -22.599 -14.606 1.00 20.72 59 ALA B CA 1
ATOM 2382 C C . ALA B 1 62 ? 32.870 -22.887 -13.098 1.00 22.50 59 ALA B C 1
ATOM 2383 O O . ALA B 1 62 ? 33.192 -22.021 -12.273 1.00 23.85 59 ALA B O 1
ATOM 2385 N N . GLU B 1 63 ? 32.485 -24.118 -12.752 1.00 23.61 60 GLU B N 1
ATOM 2386 C CA . GLU B 1 63 ? 32.412 -24.540 -11.356 1.00 25.00 60 GLU B CA 1
ATOM 2387 C C . GLU B 1 63 ? 33.793 -24.487 -10.701 1.00 27.90 60 GLU B C 1
ATOM 2388 O O . GLU B 1 63 ? 33.937 -24.031 -9.567 1.00 27.38 60 GLU B O 1
ATOM 2394 N N . LYS B 1 64 ? 34.813 -24.950 -11.418 1.00 28.78 61 LYS B N 1
ATOM 2395 C CA . LYS B 1 64 ? 36.166 -24.966 -10.870 1.00 32.05 61 LYS B CA 1
ATOM 2396 C C . LYS B 1 64 ? 36.701 -23.551 -10.612 1.00 29.15 61 LYS B C 1
ATOM 2397 O O . LYS B 1 64 ? 37.403 -23.326 -9.637 1.00 30.80 61 LYS B O 1
ATOM 2403 N N . GLU B 1 65 ? 36.359 -22.608 -11.481 1.00 23.61 62 GLU B N 1
ATOM 2404 C CA . GLU B 1 65 ? 36.884 -21.238 -11.389 1.00 31.52 62 GLU B CA 1
ATOM 2405 C C . GLU B 1 65 ? 36.015 -20.308 -10.547 1.00 31.58 62 GLU B C 1
ATOM 2406 O O . GLU B 1 65 ? 36.258 -19.093 -10.507 1.00 33.05 62 GLU B O 1
ATOM 2412 N N . GLY B 1 66 ? 34.969 -20.856 -9.935 1.00 30.47 63 GLY B N 1
ATOM 2413 C CA . GLY B 1 66 ? 34.104 -20.070 -9.074 1.00 33.61 63 GLY B CA 1
ATOM 2414 C C . GLY B 1 66 ? 33.250 -19.063 -9.826 1.00 29.49 63 GLY B C 1
ATOM 2415 O O . GLY B 1 66 ? 32.924 -17.993 -9.305 1.00 28.12 63 GLY B O 1
ATOM 2416 N N . VAL B 1 67 ? 32.883 -19.403 -11.055 1.00 26.96 64 VAL B N 1
ATOM 2417 C CA . VAL B 1 67 ? 32.000 -18.564 -11.850 1.00 21.53 64 VAL B CA 1
ATOM 2418 C C . VAL B 1 67 ? 30.575 -18.564 -11.275 1.00 26.10 64 VAL B C 1
ATOM 2419 O O . VAL B 1 67 ? 30.054 -19.628 -10.955 1.00 27.67 64 VAL B O 1
ATOM 2423 N N . ASP B 1 68 ? 29.948 -17.383 -11.158 1.00 23.29 65 ASP B N 1
ATOM 2424 C CA . ASP B 1 68 ? 28.592 -17.275 -10.601 1.00 25.34 65 ASP B CA 1
ATOM 2425 C C . ASP B 1 68 ? 27.531 -17.093 -11.680 1.00 21.98 65 ASP B C 1
ATOM 2426 O O . ASP B 1 68 ? 26.372 -17.493 -11.524 1.00 21.80 65 ASP B O 1
ATOM 2431 N N . PHE B 1 69 ? 27.949 -16.508 -12.791 1.00 20.60 66 PHE B N 1
ATOM 2432 C CA . PHE B 1 69 ? 27.070 -16.221 -13.915 1.00 19.16 66 PHE B CA 1
ATOM 2433 C C . PHE B 1 69 ? 27.777 -16.692 -15.166 1.00 22.41 66 PHE B C 1
ATOM 2434 O O . PHE B 1 69 ? 28.856 -16.201 -15.494 1.00 22.07 66 PHE B O 1
ATOM 2442 N N . LEU B 1 70 ? 27.202 -17.681 -15.838 1.00 20.28 67 LEU B N 1
ATOM 2443 C CA . LEU B 1 70 ? 27.801 -18.219 -17.056 1.00 20.53 67 LEU B CA 1
ATOM 2444 C C . LEU B 1 70 ? 27.010 -17.734 -18.275 1.00 20.39 67 LEU B C 1
ATOM 2445 O O . LEU B 1 70 ? 25.834 -18.057 -18.446 1.00 21.97 67 LEU B O 1
ATOM 2450 N N . PHE B 1 71 ? 27.662 -16.931 -19.103 1.00 20.16 68 PHE B N 1
ATOM 2451 C CA . PHE B 1 71 ? 27.073 -16.459 -20.346 1.00 19.89 68 PHE B CA 1
ATOM 2452 C C . PHE B 1 71 ? 27.593 -17.295 -21.503 1.00 23.14 68 PHE B C 1
ATOM 2453 O O . PHE B 1 71 ? 28.807 -17.488 -21.629 1.00 22.65 68 PHE B O 1
ATOM 2461 N N . THR B 1 72 ? 26.690 -17.797 -22.349 1.00 22.52 69 THR B N 1
ATOM 2462 C CA . THR B 1 72 ? 27.129 -18.484 -23.561 1.00 23.04 69 THR B CA 1
ATOM 2463 C C . THR B 1 72 ? 26.423 -17.933 -24.789 1.00 23.14 69 THR B C 1
ATOM 2464 O O . THR B 1 72 ? 25.315 -17.389 -24.706 1.00 27.83 69 THR B O 1
ATOM 2468 N N . HIS B 1 73 ? 27.085 -18.068 -25.929 1.00 21.90 70 HIS B N 1
ATOM 2469 C CA . HIS B 1 73 ? 26.492 -17.678 -27.186 1.00 20.58 70 HIS B CA 1
ATOM 2470 C C . HIS B 1 73 ? 25.407 -18.680 -27.576 1.00 21.52 70 HIS B C 1
ATOM 2471 O O . HIS B 1 73 ? 24.302 -18.276 -27.956 1.00 23.10 70 HIS B O 1
ATOM 2478 N N . HIS B 1 74 ? 25.730 -19.977 -27.500 1.00 19.97 71 HIS B N 1
ATOM 2479 C CA . HIS B 1 74 ? 24.773 -21.040 -27.868 1.00 24.30 71 HIS B CA 1
ATOM 2480 C C . HIS B 1 74 ? 23.909 -21.436 -26.698 1.00 20.50 71 HIS B C 1
ATOM 2481 O O . HIS B 1 74 ? 24.412 -21.567 -25.575 1.00 20.81 71 HIS B O 1
ATOM 2488 N N . PRO B 1 75 ? 22.605 -21.637 -26.955 1.00 20.33 72 PRO B N 1
ATOM 2489 C CA . PRO B 1 75 ? 21.693 -22.114 -25.902 1.00 20.97 72 PRO B CA 1
ATOM 2490 C C . PRO B 1 75 ? 22.080 -23.519 -25.417 1.00 20.59 72 PRO B C 1
ATOM 2491 O O . PRO B 1 75 ? 22.729 -24.288 -26.145 1.00 23.67 72 PRO B O 1
ATOM 2495 N N . LEU B 1 76 ? 21.666 -23.859 -24.205 1.00 22.54 73 LEU B N 1
ATOM 2496 C CA . LEU B 1 76 ? 21.929 -25.184 -23.647 1.00 22.03 73 LEU B CA 1
ATOM 2497 C C . LEU B 1 76 ? 21.216 -26.271 -24.473 1.00 26.31 73 LEU B C 1
ATOM 2498 O O . LEU B 1 76 ? 21.815 -27.274 -24.834 1.00 28.36 73 LEU B O 1
ATOM 2503 N N . LEU B 1 77 ? 19.945 -26.038 -24.799 1.00 27.03 74 LEU B N 1
ATOM 2504 C CA . LEU B 1 77 ? 19.161 -26.991 -25.572 1.00 26.57 74 LEU B CA 1
ATOM 2505 C C . LEU B 1 77 ? 18.488 -26.273 -26.741 1.00 30.98 74 LEU B C 1
ATOM 2506 O O . LEU B 1 77 ? 17.966 -25.163 -26.589 1.00 29.68 74 LEU B O 1
ATOM 2511 N N . LYS B 1 78 ? 18.497 -26.899 -27.906 1.00 32.92 75 LYS B N 1
ATOM 2512 C CA . LYS B 1 78 ? 17.681 -26.405 -29.009 1.00 36.36 75 LYS B CA 1
ATOM 2513 C C . LYS B 1 78 ? 16.332 -27.134 -28.971 1.00 35.15 75 LYS B C 1
ATOM 2514 O O . LYS B 1 78 ? 15.285 -26.499 -29.033 1.00 36.98 75 LYS B O 1
ATOM 2520 N N . ASP B 1 79 ? 16.372 -28.463 -28.854 1.00 32.79 76 ASP B N 1
ATOM 2521 C CA . ASP B 1 79 ? 15.177 -29.299 -28.750 1.00 33.06 76 ASP B CA 1
ATOM 2522 C C . ASP B 1 79 ? 14.817 -29.595 -27.293 1.00 29.94 76 ASP B C 1
ATOM 2523 O O . ASP B 1 79 ? 15.683 -29.936 -26.501 1.00 30.75 76 ASP B O 1
ATOM 2528 N N . PRO B 1 80 ? 13.534 -29.465 -26.947 1.00 31.56 77 PRO B N 1
ATOM 2529 C CA . PRO B 1 80 ? 13.088 -29.643 -25.557 1.00 28.97 77 PRO B CA 1
ATOM 2530 C C . PRO B 1 80 ? 13.118 -31.110 -25.119 1.00 29.44 77 PRO B C 1
ATOM 2531 O O . PRO B 1 80 ? 12.967 -31.997 -25.951 1.00 28.53 77 PRO B O 1
ATOM 2535 N N . ILE B 1 81 ? 13.236 -31.354 -23.820 1.00 25.80 78 ILE B N 1
ATOM 2536 C CA . ILE B 1 81 ? 13.312 -32.719 -23.281 1.00 26.10 78 ILE B CA 1
ATOM 2537 C C . ILE B 1 81 ? 12.342 -32.887 -22.116 1.00 25.22 78 ILE B C 1
ATOM 2538 O O . ILE B 1 81 ? 11.840 -31.906 -21.581 1.00 23.96 78 ILE B O 1
ATOM 2543 N N . ARG B 1 82 ? 12.067 -34.120 -21.721 1.00 26.70 79 ARG B N 1
ATOM 2544 C CA . ARG B 1 82 ? 11.213 -34.345 -20.559 1.00 24.98 79 ARG B CA 1
ATOM 2545 C C . ARG B 1 82 ? 11.769 -35.446 -19.634 1.00 22.44 79 ARG B C 1
ATOM 2546 O O . ARG B 1 82 ? 11.044 -36.010 -18.833 1.00 25.27 79 ARG B O 1
ATOM 2554 N N . ASN B 1 83 ? 13.036 -35.781 -19.815 1.00 22.63 80 ASN B N 1
ATOM 2555 C CA . ASN B 1 83 ? 13.761 -36.689 -18.921 1.00 27.21 80 ASN B CA 1
ATOM 2556 C C . ASN B 1 83 ? 15.176 -36.165 -18.733 1.00 28.69 80 ASN B C 1
ATOM 2557 O O . ASN B 1 83 ? 15.726 -35.532 -19.631 1.00 29.13 80 ASN B O 1
ATOM 2562 N N . PHE B 1 84 ? 15.775 -36.452 -17.583 1.00 28.49 81 PHE B N 1
ATOM 2563 C CA . PHE B 1 84 ? 17.034 -35.817 -17.214 1.00 25.46 81 PHE B CA 1
ATOM 2564 C C . PHE B 1 84 ? 18.036 -36.851 -16.768 1.00 26.53 81 PHE B C 1
ATOM 2565 O O . PHE B 1 84 ? 18.046 -37.247 -15.608 1.00 27.09 81 PHE B O 1
ATOM 2573 N N . THR B 1 85 ? 18.849 -37.311 -17.721 1.00 22.02 82 THR B N 1
ATOM 2574 C CA . THR B 1 85 ? 19.766 -38.429 -17.538 1.00 24.16 82 THR B CA 1
ATOM 2575 C C . THR B 1 85 ? 21.040 -38.121 -18.315 1.00 26.46 82 THR B C 1
ATOM 2576 O O . THR B 1 85 ? 21.088 -37.131 -19.051 1.00 28.04 82 THR B O 1
ATOM 2580 N N . GLY B 1 86 ? 22.069 -38.948 -18.152 1.00 26.13 83 GLY B N 1
ATOM 2581 C CA . GLY B 1 86 ? 23.281 -38.803 -18.945 1.00 26.81 83 GLY B CA 1
ATOM 2582 C C . GLY B 1 86 ? 23.900 -37.411 -18.858 1.00 30.80 83 GLY B C 1
ATOM 2583 O O . GLY B 1 86 ? 23.948 -36.801 -17.781 1.00 27.91 83 GLY B O 1
ATOM 2584 N N . VAL B 1 87 ? 24.324 -36.878 -20.002 1.00 26.75 84 VAL B N 1
ATOM 2585 C CA . VAL B 1 87 ? 25.101 -35.645 -20.009 1.00 27.16 84 VAL B CA 1
ATOM 2586 C C . VAL B 1 87 ? 24.303 -34.440 -19.511 1.00 26.42 84 VAL B C 1
ATOM 2587 O O . VAL B 1 87 ? 24.845 -33.616 -18.767 1.00 25.95 84 VAL B O 1
ATOM 2591 N N . ILE B 1 88 ? 23.031 -34.329 -19.902 1.00 20.67 85 ILE B N 1
ATOM 2592 C CA . ILE B 1 88 ? 22.254 -33.170 -19.475 1.00 21.15 85 ILE B CA 1
ATOM 2593 C C . ILE B 1 88 ? 22.058 -33.217 -17.949 1.00 20.46 85 ILE B C 1
ATOM 2594 O O . ILE B 1 88 ? 22.062 -32.180 -17.299 1.00 21.03 85 ILE B O 1
ATOM 2599 N N . TYR B 1 89 ? 21.937 -34.409 -17.371 1.00 17.39 86 TYR B N 1
ATOM 2600 C CA . TYR B 1 89 ? 21.860 -34.514 -15.909 1.00 19.64 86 TYR B CA 1
ATOM 2601 C C . TYR B 1 89 ? 23.132 -33.959 -15.288 1.00 23.76 86 TYR B C 1
ATOM 2602 O O . TYR B 1 89 ? 23.078 -33.190 -14.326 1.00 23.09 86 TYR B O 1
ATOM 2611 N N . LYS B 1 90 ? 24.282 -34.369 -15.822 1.00 22.52 87 LYS B N 1
ATOM 2612 C CA . LYS B 1 90 ? 25.557 -33.918 -15.286 1.00 22.35 87 LYS B CA 1
ATOM 2613 C C . LYS B 1 90 ? 25.713 -32.394 -15.331 1.00 24.00 87 LYS B C 1
ATOM 2614 O O . LYS B 1 90 ? 26.132 -31.776 -14.344 1.00 24.22 87 LYS B O 1
ATOM 2620 N N . LYS B 1 91 ? 25.323 -31.799 -16.454 1.00 19.64 88 LYS B N 1
ATOM 2621 C CA . LYS B 1 91 ? 25.402 -30.364 -16.682 1.00 22.13 88 LYS B CA 1
ATOM 2622 C C . LYS B 1 91 ? 24.491 -29.608 -15.723 1.00 23.11 88 LYS B C 1
ATOM 2623 O O . LYS B 1 91 ? 24.928 -28.677 -15.037 1.00 22.89 88 LYS B O 1
ATOM 2629 N N . LEU B 1 92 ? 23.231 -30.033 -15.644 1.00 25.03 89 LEU B N 1
ATOM 2630 C CA . LEU B 1 92 ? 22.263 -29.373 -14.768 1.00 26.27 89 LEU B CA 1
ATOM 2631 C C . LEU B 1 92 ? 22.652 -29.525 -13.296 1.00 24.60 89 LEU B C 1
ATOM 2632 O O . LEU B 1 92 ? 22.463 -28.599 -12.505 1.00 25.73 89 LEU B O 1
ATOM 2637 N N . LYS B 1 93 ? 23.165 -30.696 -12.913 1.00 21.31 90 LYS B N 1
ATOM 2638 C CA . LYS B 1 93 ? 23.546 -30.901 -11.514 1.00 21.75 90 LYS B CA 1
ATOM 2639 C C . LYS B 1 93 ? 24.631 -29.904 -11.096 1.00 25.50 90 LYS B C 1
ATOM 2640 O O . LYS B 1 93 ? 24.588 -29.352 -9.997 1.00 22.62 90 LYS B O 1
ATOM 2646 N N . ILE B 1 94 ? 25.625 -29.699 -11.949 1.00 21.48 91 ILE B N 1
ATOM 2647 C CA . ILE B 1 94 ? 26.675 -28.737 -11.623 1.00 24.68 91 ILE B CA 1
ATOM 2648 C C . ILE B 1 94 ? 26.097 -27.318 -11.508 1.00 20.96 91 ILE B C 1
ATOM 2649 O O . ILE B 1 94 ? 26.422 -26.568 -10.580 1.00 22.54 91 ILE B O 1
ATOM 2654 N N . LEU B 1 95 ? 25.247 -26.938 -12.449 1.00 20.52 92 LEU B N 1
ATOM 2655 C CA . LEU B 1 95 ? 24.710 -25.583 -12.397 1.00 24.36 92 LEU B CA 1
ATOM 2656 C C . LEU B 1 95 ? 23.807 -25.390 -11.196 1.00 27.37 92 LEU B C 1
ATOM 2657 O O . LEU B 1 95 ? 23.949 -24.420 -10.455 1.00 30.47 92 LEU B O 1
ATOM 2662 N N . MET B 1 96 ? 22.904 -26.338 -10.975 1.00 27.73 93 MET B N 1
ATOM 2663 C CA . MET B 1 96 ? 21.929 -26.192 -9.899 1.00 29.15 93 MET B CA 1
ATOM 2664 C C . MET B 1 96 ? 22.531 -26.339 -8.532 1.00 31.53 93 MET B C 1
ATOM 2665 O O . MET B 1 96 ? 22.096 -25.674 -7.601 1.00 32.13 93 MET B O 1
ATOM 2670 N N . GLU B 1 97 ? 23.521 -27.209 -8.389 1.00 29.83 94 GLU B N 1
ATOM 2671 C CA . GLU B 1 97 ? 24.062 -27.448 -7.067 1.00 36.37 94 GLU B CA 1
ATOM 2672 C C . GLU B 1 97 ? 24.878 -26.241 -6.625 1.00 37.68 94 GLU B C 1
ATOM 2673 O O . GLU B 1 97 ? 24.989 -25.971 -5.444 1.00 37.54 94 GLU B O 1
ATOM 2679 N N . ASN B 1 98 ? 25.423 -25.507 -7.590 1.00 37.13 95 ASN B N 1
ATOM 2680 C CA . ASN B 1 98 ? 26.198 -24.299 -7.307 1.00 40.54 95 ASN B CA 1
ATOM 2681 C C . ASN B 1 98 ? 25.449 -22.975 -7.522 1.00 37.44 95 ASN B C 1
ATOM 2682 O O . ASN B 1 98 ? 26.041 -21.911 -7.397 1.00 37.38 95 ASN B O 1
ATOM 2687 N N . ASP B 1 99 ? 24.159 -23.069 -7.858 1.00 32.84 96 ASP B N 1
ATOM 2688 C CA . ASP B 1 99 ? 23.299 -21.940 -8.254 1.00 33.37 96 ASP B CA 1
ATOM 2689 C C . ASP B 1 99 ? 24.023 -21.017 -9.230 1.00 29.64 96 ASP B C 1
ATOM 2690 O O . ASP B 1 99 ? 24.033 -19.801 -9.052 1.00 30.97 96 ASP B O 1
ATOM 2695 N N . ILE B 1 100 ? 24.648 -21.619 -10.238 1.00 26.45 97 ILE B N 1
ATOM 2696 C CA . ILE B 1 100 ? 25.271 -20.868 -11.317 1.00 25.06 97 ILE B CA 1
ATOM 2697 C C . ILE B 1 100 ? 24.196 -20.565 -12.321 1.00 25.86 97 ILE B C 1
ATOM 2698 O O . ILE B 1 100 ? 23.524 -21.470 -12.802 1.00 24.45 97 ILE B O 1
ATOM 2703 N N . ILE B 1 101 ? 24.017 -19.291 -12.625 1.00 22.89 98 ILE B N 1
ATOM 2704 C CA . ILE B 1 101 ? 23.052 -18.902 -13.631 1.00 22.69 98 ILE B CA 1
ATOM 2705 C C . ILE B 1 101 ? 23.650 -19.115 -15.017 1.00 24.84 98 ILE B C 1
ATOM 2706 O O . ILE B 1 101 ? 24.814 -18.740 -15.269 1.00 22.77 98 ILE B O 1
ATOM 2711 N N . LEU B 1 102 ? 22.873 -19.748 -15.902 1.00 21.66 99 LEU B N 1
ATOM 2712 C CA . LEU B 1 102 ? 23.278 -19.880 -17.299 1.00 20.45 99 LEU B CA 1
ATOM 2713 C C . LEU B 1 102 ? 22.335 -19.076 -18.190 1.00 23.35 99 LEU B C 1
ATOM 2714 O O . LEU B 1 102 ? 21.123 -19.317 -18.211 1.00 25.00 99 LEU B O 1
ATOM 2719 N N . TYR B 1 103 ? 22.903 -18.120 -18.932 1.00 21.80 100 TYR B N 1
ATOM 2720 C CA . TYR B 1 103 ? 22.114 -17.157 -19.717 1.00 22.09 100 TYR B CA 1
ATOM 2721 C C . TYR B 1 103 ? 22.682 -17.109 -21.131 1.00 21.14 100 TYR B C 1
ATOM 2722 O O . TYR B 1 103 ? 23.896 -17.068 -21.277 1.00 20.67 100 TYR B O 1
ATOM 2731 N N . SER B 1 104 ? 21.837 -17.091 -22.160 1.00 21.43 101 SER B N 1
ATOM 2732 C CA . SER B 1 104 ? 22.398 -17.013 -23.520 1.00 23.21 101 SER B CA 1
ATOM 2733 C C . SER B 1 104 ? 21.865 -15.859 -24.378 1.00 21.40 101 SER B C 1
ATOM 2734 O O . SER B 1 104 ? 20.667 -15.539 -24.349 1.00 26.20 101 SER B O 1
ATOM 2737 N N . ALA B 1 105 ? 22.768 -15.260 -25.173 1.00 22.00 102 ALA B N 1
ATOM 2738 C CA . ALA B 1 105 ? 22.381 -14.393 -26.282 1.00 24.97 102 ALA B CA 1
ATOM 2739 C C . ALA B 1 105 ? 22.959 -15.034 -27.540 1.00 30.36 102 ALA B C 1
ATOM 2740 O O . ALA B 1 105 ? 24.183 -15.116 -27.707 1.00 26.53 102 ALA B O 1
ATOM 2742 N N . HIS B 1 106 ? 22.068 -15.526 -28.392 1.00 28.35 103 HIS B N 1
ATOM 2743 C CA . HIS B 1 106 ? 22.467 -16.291 -29.551 1.00 31.40 103 HIS B CA 1
ATOM 2744 C C . HIS B 1 106 ? 22.280 -15.406 -30.784 1.00 27.81 103 HIS B C 1
ATOM 2745 O O . HIS B 1 106 ? 23.093 -14.503 -31.018 1.00 28.39 103 HIS B O 1
ATOM 2752 N N . THR B 1 107 ? 21.217 -15.590 -31.563 1.00 27.79 104 THR B N 1
ATOM 2753 C CA . THR B 1 107 ? 21.138 -14.803 -32.799 1.00 25.58 104 THR B CA 1
ATOM 2754 C C . THR B 1 107 ? 20.911 -13.299 -32.527 1.00 26.91 104 THR B C 1
ATOM 2755 O O . THR B 1 107 ? 21.214 -12.469 -33.391 1.00 24.64 104 THR B O 1
ATOM 2759 N N . ASN B 1 108 ? 20.405 -12.934 -31.343 1.00 25.25 105 ASN B N 1
ATOM 2760 C CA . ASN B 1 108 ? 20.311 -11.506 -31.021 1.00 26.46 105 ASN B CA 1
ATOM 2761 C C . ASN B 1 108 ? 21.726 -10.892 -30.903 1.00 30.27 105 ASN B C 1
ATOM 2762 O O . ASN B 1 108 ? 21.928 -9.707 -31.199 1.00 29.24 105 ASN B O 1
ATOM 2767 N N . LEU B 1 109 ? 22.710 -11.696 -30.508 1.00 25.71 106 LEU B N 1
ATOM 2768 C CA . LEU B 1 109 ? 24.086 -11.196 -30.439 1.00 25.68 106 LEU B CA 1
ATOM 2769 C C . LEU B 1 109 ? 24.765 -11.217 -31.823 1.00 24.63 106 LEU B C 1
ATOM 2770 O O . LEU B 1 109 ? 25.686 -10.436 -32.088 1.00 26.81 106 LEU B O 1
ATOM 2775 N N . ASP B 1 110 ? 24.302 -12.105 -32.697 1.00 23.09 107 ASP B N 1
ATOM 2776 C CA . ASP B 1 110 ? 24.756 -12.140 -34.103 1.00 26.47 107 ASP B CA 1
ATOM 2777 C C . ASP B 1 110 ? 24.339 -10.873 -34.857 1.00 26.08 107 ASP B C 1
ATOM 2778 O O . ASP B 1 110 ? 25.086 -10.341 -35.687 1.00 24.72 107 ASP B O 1
ATOM 2783 N N . ILE B 1 111 ? 23.126 -10.408 -34.556 1.00 28.73 108 ILE B N 1
ATOM 2784 C CA . ILE B 1 111 ? 22.424 -9.415 -35.378 1.00 28.91 108 ILE B CA 1
ATOM 2785 C C . ILE B 1 111 ? 22.587 -7.978 -34.893 1.00 32.10 108 ILE B C 1
ATOM 2786 O O . ILE B 1 111 ? 22.573 -7.050 -35.699 1.00 33.19 108 ILE B O 1
ATOM 2791 N N . CYS B 1 112 ? 22.750 -7.784 -33.586 1.00 29.91 109 CYS B N 1
ATOM 2792 C CA . CYS B 1 112 ? 22.760 -6.421 -33.032 1.00 32.40 109 CYS B CA 1
ATOM 2793 C C . CYS B 1 112 ? 23.934 -5.563 -33.540 1.00 28.40 109 CYS B C 1
ATOM 2794 O O . CYS B 1 112 ? 24.929 -6.078 -34.072 1.00 26.99 109 CYS B O 1
ATOM 2797 N N . LYS B 1 113 ? 23.794 -4.250 -33.399 1.00 30.46 110 LYS B N 1
ATOM 2798 C CA . LYS B 1 113 ? 24.863 -3.320 -33.753 1.00 34.76 110 LYS B CA 1
ATOM 2799 C C . LYS B 1 113 ? 26.101 -3.635 -32.929 1.00 34.65 110 LYS B C 1
ATOM 2800 O O . LYS B 1 113 ? 26.003 -3.759 -31.709 1.00 35.07 110 LYS B O 1
ATOM 2806 N N . ASN B 1 114 ? 27.246 -3.757 -33.603 1.00 27.68 111 ASN B N 1
ATOM 2807 C CA . ASN B 1 114 ? 28.522 -4.140 -32.986 1.00 30.67 111 ASN B CA 1
ATOM 2808 C C . ASN B 1 114 ? 28.514 -5.574 -32.427 1.00 30.74 111 ASN B C 1
ATOM 2809 O O . ASN B 1 114 ? 29.365 -5.935 -31.612 1.00 32.70 111 ASN B O 1
ATOM 2814 N N . GLY B 1 115 ? 27.547 -6.374 -32.876 1.00 25.13 112 GLY B N 1
ATOM 2815 C CA . GLY B 1 115 ? 27.495 -7.799 -32.584 1.00 24.53 112 GLY B CA 1
ATOM 2816 C C . GLY B 1 115 ? 28.445 -8.617 -33.447 1.00 23.55 112 GLY B C 1
ATOM 2817 O O . GLY B 1 115 ? 29.349 -8.061 -34.072 1.00 24.83 112 GLY B O 1
ATOM 2818 N N . LEU B 1 116 ? 28.257 -9.936 -33.480 1.00 22.15 113 LEU B N 1
ATOM 2819 C CA . LEU B 1 116 ? 29.271 -10.821 -34.049 1.00 18.97 113 LEU B CA 1
ATOM 2820 C C . LEU B 1 116 ? 29.468 -10.634 -35.544 1.00 22.24 113 LEU B C 1
ATOM 2821 O O . LEU B 1 116 ? 30.590 -10.782 -36.058 1.00 23.77 113 LEU B O 1
ATOM 2826 N N . ASN B 1 117 ? 28.390 -10.344 -36.260 1.00 23.96 114 ASN B N 1
ATOM 2827 C CA . ASN B 1 117 ? 28.520 -10.126 -37.700 1.00 23.70 114 ASN B CA 1
ATOM 2828 C C . ASN B 1 117 ? 29.122 -8.766 -37.981 1.00 26.22 114 ASN B C 1
ATOM 2829 O O . ASN B 1 117 ? 29.936 -8.626 -38.896 1.00 25.19 114 ASN B O 1
ATOM 2834 N N . ASP B 1 118 ? 28.729 -7.763 -37.191 1.00 25.19 115 ASP B N 1
ATOM 2835 C CA . ASP B 1 118 ? 29.336 -6.428 -37.288 1.00 28.95 115 ASP B CA 1
ATOM 2836 C C . ASP B 1 118 ? 30.838 -6.446 -37.010 1.00 31.26 115 ASP B C 1
ATOM 2837 O O . ASP B 1 118 ? 31.603 -5.693 -37.624 1.00 30.24 115 ASP B O 1
ATOM 2842 N N . ALA B 1 119 ? 31.257 -7.277 -36.063 1.00 26.84 116 ALA B N 1
ATOM 2843 C CA . ALA B 1 119 ? 32.675 -7.401 -35.756 1.00 25.85 116 ALA B CA 1
ATOM 2844 C C . ALA B 1 119 ? 33.471 -7.887 -36.984 1.00 22.92 116 ALA B C 1
ATOM 2845 O O . ALA B 1 119 ? 34.556 -7.379 -37.254 1.00 25.07 116 ALA B O 1
ATOM 2847 N N . LEU B 1 120 ? 32.937 -8.873 -37.709 1.00 23.86 117 LEU B N 1
ATOM 2848 C CA . LEU B 1 120 ? 33.562 -9.358 -38.939 1.00 24.00 117 LEU B CA 1
ATOM 2849 C C . LEU B 1 120 ? 33.556 -8.286 -40.038 1.00 26.88 117 LEU B C 1
ATOM 2850 O O . LEU B 1 120 ? 34.559 -8.103 -40.721 1.00 25.24 117 LEU B O 1
ATOM 2855 N N . ALA B 1 121 ? 32.438 -7.572 -40.195 1.00 29.40 118 ALA B N 1
ATOM 2856 C CA . ALA B 1 121 ? 32.341 -6.523 -41.198 1.00 30.80 118 ALA B CA 1
ATOM 2857 C C . ALA B 1 121 ? 33.387 -5.462 -40.923 1.00 32.79 118 ALA B C 1
ATOM 2858 O O . ALA B 1 121 ? 34.013 -4.939 -41.849 1.00 33.15 118 ALA B O 1
ATOM 2860 N N . GLU B 1 122 ? 33.615 -5.180 -39.645 1.00 31.49 119 GLU B N 1
ATOM 2861 C CA . GLU B 1 122 ? 34.540 -4.114 -39.294 1.00 31.49 119 GLU B CA 1
ATOM 2862 C C . GLU B 1 122 ? 35.994 -4.573 -39.464 1.00 32.38 119 GLU B C 1
ATOM 2863 O O . GLU B 1 122 ? 36.855 -3.795 -39.883 1.00 31.57 119 GLU B O 1
ATOM 2869 N N . LEU B 1 123 ? 36.265 -5.833 -39.130 1.00 29.86 120 LEU B N 1
ATOM 2870 C CA . LEU B 1 123 ? 37.597 -6.413 -39.352 1.00 29.48 120 LEU B CA 1
ATOM 2871 C C . LEU B 1 123 ? 38.029 -6.286 -40.808 1.00 30.78 120 LEU B C 1
ATOM 2872 O O . LEU B 1 123 ? 39.170 -5.914 -41.095 1.00 32.52 120 LEU B O 1
ATOM 2877 N N . TYR B 1 124 ? 37.109 -6.577 -41.728 1.00 31.62 121 TYR B N 1
ATOM 2878 C CA . TYR B 1 124 ? 37.411 -6.487 -43.156 1.00 31.45 121 TYR B CA 1
ATOM 2879 C C . TYR B 1 124 ? 37.180 -5.091 -43.720 1.00 35.53 121 TYR B C 1
ATOM 2880 O O . TYR B 1 124 ? 37.403 -4.859 -44.913 1.00 39.89 121 TYR B O 1
ATOM 2889 N N . ASN B 1 125 ? 36.799 -4.157 -42.850 1.00 36.36 122 ASN B N 1
ATOM 2890 C CA . ASN B 1 125 ? 36.515 -2.781 -43.247 1.00 39.20 122 ASN B CA 1
ATOM 2891 C C . ASN B 1 125 ? 35.586 -2.700 -44.469 1.00 42.30 122 ASN B C 1
ATOM 2892 O O . ASN B 1 125 ? 35.868 -1.978 -45.436 1.00 42.25 122 ASN B O 1
ATOM 2897 N N . LEU B 1 126 ? 34.488 -3.454 -44.430 1.00 40.81 123 LEU B N 1
ATOM 2898 C CA . LEU B 1 126 ? 33.563 -3.511 -45.560 1.00 39.55 123 LEU B CA 1
ATOM 2899 C C . LEU B 1 126 ? 32.970 -2.157 -45.880 1.00 42.34 123 LEU B C 1
ATOM 2900 O O . LEU B 1 126 ? 32.451 -1.479 -45.001 1.00 40.80 123 LEU B O 1
ATOM 2905 N N . GLU B 1 127 ? 32.997 -1.806 -47.161 1.00 42.68 124 GLU B N 1
ATOM 2906 C CA . GLU B 1 127 ? 32.455 -0.541 -47.633 1.00 47.44 124 GLU B CA 1
ATOM 2907 C C . GLU B 1 127 ? 30.947 -0.654 -47.828 1.00 48.38 124 GLU B C 1
ATOM 2908 O O . GLU B 1 127 ? 30.467 -1.589 -48.470 1.00 47.69 124 GLU B O 1
ATOM 2914 N N . ASN B 1 128 ? 30.214 0.310 -47.284 1.00 51.00 125 ASN B N 1
ATOM 2915 C CA . ASN B 1 128 ? 28.757 0.325 -47.352 1.00 51.76 125 ASN B CA 1
ATOM 2916 C C . ASN B 1 128 ? 28.100 -1.001 -46.927 1.00 46.96 125 ASN B C 1
ATOM 2917 O O . ASN B 1 128 ? 27.357 -1.604 -47.700 1.00 45.73 125 ASN B O 1
ATOM 2922 N N . PRO B 1 129 ? 28.371 -1.466 -45.691 1.00 42.99 126 PRO B N 1
ATOM 2923 C CA . PRO B 1 129 ? 27.828 -2.771 -45.298 1.00 37.89 126 PRO B CA 1
ATOM 2924 C C . PRO B 1 129 ? 26.303 -2.779 -45.122 1.00 38.68 126 PRO B C 1
ATOM 2925 O O . PRO B 1 129 ? 25.711 -1.792 -44.694 1.00 39.75 126 PRO B O 1
ATOM 2929 N N . LYS B 1 130 ? 25.688 -3.907 -45.458 1.00 36.09 127 LYS B N 1
ATOM 2930 C CA . LYS B 1 130 ? 24.249 -4.121 -45.315 1.00 37.69 127 LYS B CA 1
ATOM 2931 C C . LYS B 1 130 ? 24.029 -5.479 -44.663 1.00 35.78 127 LYS B C 1
ATOM 2932 O O . LYS B 1 130 ? 24.901 -6.343 -44.758 1.00 33.10 127 LYS B O 1
ATOM 2938 N N . PRO B 1 131 ? 22.865 -5.689 -44.019 1.00 37.08 128 PRO B N 1
ATOM 2939 C CA . PRO B 1 131 ? 22.619 -7.043 -43.507 1.00 33.72 128 PRO B CA 1
ATOM 2940 C C . PRO B 1 131 ? 22.493 -7.977 -44.709 1.00 32.75 128 PRO B C 1
ATOM 2941 O O . PRO B 1 131 ? 21.960 -7.572 -45.753 1.00 33.31 128 PRO B O 1
ATOM 2945 N N . LEU B 1 132 ? 23.001 -9.193 -44.581 1.00 29.75 129 LEU B N 1
ATOM 2946 C CA . LEU B 1 132 ? 23.019 -10.135 -45.700 1.00 33.10 129 LEU B CA 1
ATOM 2947 C C . LEU B 1 132 ? 21.618 -10.712 -45.942 1.00 29.87 129 LEU B C 1
ATOM 2948 O O . LEU B 1 132 ? 21.159 -10.799 -47.074 1.00 32.20 129 LEU B O 1
ATOM 2953 N N . TYR B 1 133 ? 20.954 -11.084 -44.848 1.00 30.54 130 TYR B N 1
ATOM 2954 C CA . TYR B 1 133 ? 19.588 -11.613 -44.853 1.00 36.09 130 TYR B CA 1
ATOM 2955 C C . TYR B 1 133 ? 18.606 -10.584 -44.327 1.00 42.22 130 TYR B C 1
ATOM 2956 O O . TYR B 1 133 ? 18.992 -9.662 -43.604 1.00 43.32 130 TYR B O 1
ATOM 2965 N N . ASP B 1 134 ? 17.336 -10.744 -44.670 1.00 47.48 131 ASP B N 1
ATOM 2966 C CA . ASP B 1 134 ? 16.317 -9.810 -44.209 1.00 52.22 131 ASP B CA 1
ATOM 2967 C C . ASP B 1 134 ? 16.100 -9.865 -42.695 1.00 49.76 131 ASP B C 1
ATOM 2968 O O . ASP B 1 134 ? 15.746 -8.852 -42.095 1.00 50.23 131 ASP B O 1
ATOM 2973 N N . ASN B 1 135 ? 16.310 -11.027 -42.074 1.00 45.38 132 ASN B N 1
ATOM 2974 C CA . ASN B 1 135 ? 16.147 -11.116 -40.618 1.00 41.25 132 ASN B CA 1
ATOM 2975 C C . ASN B 1 135 ? 17.308 -10.449 -39.874 1.00 38.68 132 ASN B C 1
ATOM 2976 O O . ASN B 1 135 ? 17.333 -10.416 -38.643 1.00 39.23 132 ASN B O 1
ATOM 2981 N N . GLY B 1 136 ? 18.244 -9.874 -40.625 1.00 33.41 133 GLY B N 1
ATOM 2982 C CA . GLY B 1 136 ? 19.381 -9.192 -40.040 1.00 27.97 133 GLY B CA 1
ATOM 2983 C C . GLY B 1 136 ? 20.665 -9.992 -39.888 1.00 28.12 133 GLY B C 1
ATOM 2984 O O . GLY B 1 136 ? 21.691 -9.442 -39.485 1.00 29.86 133 GLY B O 1
ATOM 2985 N N . LEU B 1 137 ? 20.627 -11.283 -40.192 1.00 27.59 134 LEU B N 1
ATOM 2986 C CA . LEU B 1 137 ? 21.825 -12.120 -40.053 1.00 24.07 134 LEU B CA 1
ATOM 2987 C C . LEU B 1 137 ? 22.854 -11.817 -41.134 1.00 24.99 134 LEU B C 1
ATOM 2988 O O . LEU B 1 137 ? 22.501 -11.638 -42.290 1.00 26.27 134 LEU B O 1
ATOM 2993 N N . GLY B 1 138 ? 24.126 -11.773 -40.733 1.00 26.20 135 GLY B N 1
ATOM 2994 C CA . GLY B 1 138 ? 25.236 -11.615 -41.660 1.00 27.07 135 GLY B CA 1
ATOM 2995 C C . GLY B 1 138 ? 25.385 -10.200 -42.192 1.00 25.57 135 GLY B C 1
ATOM 2996 O O . GLY B 1 138 ? 24.501 -9.370 -42.021 1.00 28.71 135 GLY B O 1
ATOM 2997 N N . ARG B 1 139 ? 26.511 -9.931 -42.844 1.00 26.05 136 ARG B N 1
ATOM 2998 C CA . ARG B 1 139 ? 26.752 -8.623 -43.448 1.00 27.92 136 ARG B CA 1
ATOM 2999 C C . ARG B 1 139 ? 27.377 -8.798 -44.832 1.00 26.58 136 ARG B C 1
ATOM 3000 O O . ARG B 1 139 ? 27.998 -9.829 -45.125 1.00 28.91 136 ARG B O 1
ATOM 3008 N N . VAL B 1 140 ? 27.174 -7.823 -45.701 1.00 27.13 137 VAL B N 1
ATOM 3009 C CA . VAL B 1 140 ? 27.786 -7.879 -47.018 1.00 25.59 137 VAL B CA 1
ATOM 3010 C C . VAL B 1 140 ? 28.164 -6.483 -47.448 1.00 28.90 137 VAL B C 1
ATOM 3011 O O . VAL B 1 140 ? 27.432 -5.524 -47.186 1.00 29.67 137 VAL B O 1
ATOM 3015 N N . GLY B 1 141 ? 29.326 -6.368 -48.080 1.00 30.42 138 GLY B N 1
ATOM 3016 C CA . GLY B 1 141 ? 29.774 -5.104 -48.639 1.00 30.72 138 GLY B CA 1
ATOM 3017 C C . GLY B 1 141 ? 31.027 -5.283 -49.475 1.00 33.45 138 GLY B C 1
ATOM 3018 O O . GLY B 1 141 ? 31.502 -6.403 -49.688 1.00 27.71 138 GLY B O 1
ATOM 3019 N N . ILE B 1 142 ? 31.594 -4.172 -49.926 1.00 35.54 139 ILE B N 1
ATOM 3020 C CA . ILE B 1 142 ? 32.774 -4.239 -50.770 1.00 36.56 139 ILE B CA 1
ATOM 3021 C C . ILE B 1 142 ? 34.036 -4.344 -49.930 1.00 33.25 139 ILE B C 1
ATOM 3022 O O . ILE B 1 142 ? 34.290 -3.502 -49.052 1.00 31.93 139 ILE B O 1
ATOM 3027 N N . PHE B 1 143 ? 34.835 -5.363 -50.219 1.00 29.84 140 PHE B N 1
ATOM 3028 C CA . PHE B 1 143 ? 36.177 -5.452 -49.672 1.00 29.78 140 PHE B CA 1
ATOM 3029 C C . PHE B 1 143 ? 37.122 -4.644 -50.588 1.00 34.58 140 PHE B C 1
ATOM 3030 O O . PHE B 1 143 ? 37.357 -5.021 -51.744 1.00 35.32 140 PHE B O 1
ATOM 3038 N N . LYS B 1 144 ? 37.643 -3.528 -50.065 1.00 36.75 141 LYS B N 1
ATOM 3039 C CA . LYS B 1 144 ? 38.477 -2.602 -50.827 1.00 42.82 141 LYS B CA 1
ATOM 3040 C C . LYS B 1 144 ? 39.926 -3.065 -50.875 1.00 44.52 141 LYS B C 1
ATOM 3041 O O . LYS B 1 144 ? 40.797 -2.473 -50.238 1.00 46.94 141 LYS B O 1
ATOM 3047 N N . GLY B 1 145 ? 40.187 -4.110 -51.647 1.00 45.35 142 GLY B N 1
ATOM 3048 C CA . GLY B 1 145 ? 41.515 -4.684 -51.732 1.00 39.21 142 GLY B CA 1
ATOM 3049 C C . GLY B 1 145 ? 41.464 -5.969 -52.537 1.00 45.39 142 GLY B C 1
ATOM 3050 O O . GLY B 1 145 ? 40.420 -6.318 -53.089 1.00 39.31 142 GLY B O 1
ATOM 3051 N N . SER B 1 146 ? 42.579 -6.692 -52.572 1.00 46.63 143 SER B N 1
ATOM 3052 C CA . SER B 1 146 ? 42.678 -7.915 -53.357 1.00 44.59 143 SER B CA 1
ATOM 3053 C C . SER B 1 146 ? 42.189 -9.124 -52.581 1.00 41.29 143 SER B C 1
ATOM 3054 O O . SER B 1 146 ? 42.056 -9.094 -51.340 1.00 32.30 143 SER B O 1
ATOM 3057 N N . PHE B 1 147 ? 41.953 -10.208 -53.311 1.00 33.22 144 PHE B N 1
ATOM 3058 C CA . PHE B 1 147 ? 41.572 -11.438 -52.660 1.00 34.10 144 PHE B CA 1
ATOM 3059 C C . PHE B 1 147 ? 42.653 -11.902 -51.688 1.00 37.22 144 PHE B C 1
ATOM 3060 O O . PHE B 1 147 ? 42.354 -12.383 -50.583 1.00 33.37 144 PHE B O 1
ATOM 3068 N N . GLU B 1 148 ? 43.905 -11.756 -52.098 1.00 39.47 145 GLU B N 1
ATOM 3069 C CA . GLU B 1 148 ? 45.020 -12.204 -51.273 1.00 43.25 145 GLU B CA 1
ATOM 3070 C C . GLU B 1 148 ? 45.094 -11.401 -49.969 1.00 39.18 145 GLU B C 1
ATOM 3071 O O . GLU B 1 148 ? 45.402 -11.957 -48.915 1.00 34.60 145 GLU B O 1
ATOM 3077 N N . GLU B 1 149 ? 44.807 -10.100 -50.037 1.00 34.66 146 GLU B N 1
ATOM 3078 C CA . GLU B 1 149 ? 44.806 -9.273 -48.832 1.00 36.69 146 GLU B CA 1
ATOM 3079 C C . GLU B 1 149 ? 43.685 -9.708 -47.869 1.00 35.40 146 GLU B C 1
ATOM 3080 O O . GLU B 1 149 ? 43.899 -9.761 -46.654 1.00 36.45 146 GLU B O 1
ATOM 3086 N N . PHE B 1 150 ? 42.514 -10.039 -48.414 1.00 30.05 147 PHE B N 1
ATOM 3087 C CA . PHE B 1 150 ? 41.398 -10.540 -47.619 1.00 25.62 147 PHE B CA 1
ATOM 3088 C C . PHE B 1 150 ? 41.759 -11.851 -46.910 1.00 34.97 147 PHE B C 1
ATOM 3089 O O . PHE B 1 150 ? 41.397 -12.078 -45.748 1.00 32.53 147 PHE B O 1
ATOM 3097 N N . LEU B 1 151 ? 42.445 -12.724 -47.636 1.00 30.62 148 LEU B N 1
ATOM 3098 C CA . LEU B 1 151 ? 42.889 -14.002 -47.092 1.00 33.28 148 LEU B CA 1
ATOM 3099 C C . LEU B 1 151 ? 43.916 -13.809 -45.970 1.00 31.62 148 LEU B C 1
ATOM 3100 O O . LEU B 1 151 ? 43.932 -14.553 -45.001 1.00 31.30 148 LEU B O 1
ATOM 3105 N N . GLU B 1 152 ? 44.795 -12.836 -46.136 1.00 35.27 149 GLU B N 1
ATOM 3106 C CA . GLU B 1 152 ? 45.845 -12.588 -45.149 1.00 39.87 149 GLU B CA 1
ATOM 3107 C C . GLU B 1 152 ? 45.234 -12.066 -43.849 1.00 36.42 149 GLU B C 1
ATOM 3108 O O . GLU B 1 152 ? 45.648 -12.453 -42.763 1.00 34.38 149 GLU B O 1
ATOM 3114 N N . ILE B 1 153 ? 44.254 -11.182 -43.970 1.00 35.07 150 ILE B N 1
ATOM 3115 C CA . ILE B 1 153 ? 43.502 -10.727 -42.804 1.00 34.49 150 ILE B CA 1
ATOM 3116 C C . ILE B 1 153 ? 42.825 -11.919 -42.126 1.00 31.68 150 ILE B C 1
ATOM 3117 O O . ILE B 1 153 ? 42.883 -12.079 -40.906 1.00 32.77 150 ILE B O 1
ATOM 3122 N N . THR B 1 154 ? 42.207 -12.765 -42.939 1.00 29.97 151 THR B N 1
ATOM 3123 C CA . THR B 1 154 ? 41.542 -13.953 -42.441 1.00 24.47 151 THR B CA 1
ATOM 3124 C C . THR B 1 154 ? 42.492 -14.824 -41.637 1.00 27.03 151 THR B C 1
ATOM 3125 O O . THR B 1 154 ? 42.188 -15.213 -40.497 1.00 27.44 151 THR B O 1
ATOM 3129 N N . LYS B 1 155 ? 43.664 -15.076 -42.206 1.00 28.82 152 LYS B N 1
ATOM 3130 C CA . LYS B 1 155 ? 44.635 -15.955 -41.574 1.00 28.51 152 LYS B CA 1
ATOM 3131 C C . LYS B 1 155 ? 45.236 -15.368 -40.296 1.00 33.35 152 LYS B C 1
ATOM 3132 O O . LYS B 1 155 ? 45.542 -16.102 -39.360 1.00 34.88 152 LYS B O 1
ATOM 3138 N N . LYS B 1 156 ? 45.399 -14.051 -40.254 1.00 32.28 153 LYS B N 1
ATOM 3139 C CA . LYS B 1 156 ? 46.005 -13.408 -39.094 1.00 37.79 153 LYS B CA 1
ATOM 3140 C C . LYS B 1 156 ? 45.026 -13.257 -37.925 1.00 34.72 153 LYS B C 1
ATOM 3141 O O . LYS B 1 156 ? 45.399 -13.487 -36.774 1.00 34.68 153 LYS B O 1
ATOM 3147 N N . TYR B 1 157 ? 43.775 -12.912 -38.221 1.00 26.78 154 TYR B N 1
ATOM 3148 C CA . TYR B 1 157 ? 42.840 -12.501 -37.164 1.00 28.45 154 TYR B CA 1
ATOM 3149 C C . TYR B 1 157 ? 41.781 -13.555 -36.845 1.00 30.45 154 TYR B C 1
ATOM 3150 O O . TYR B 1 157 ? 41.240 -13.558 -35.747 1.00 31.11 154 TYR B O 1
ATOM 3159 N N . ILE B 1 158 ? 41.492 -14.451 -37.782 1.00 28.57 155 ILE B N 1
ATOM 3160 C CA . ILE B 1 158 ? 40.419 -15.426 -37.565 1.00 28.68 155 ILE B CA 1
ATOM 3161 C C . ILE B 1 158 ? 40.906 -16.868 -37.423 1.00 30.01 155 ILE B C 1
ATOM 3162 O O . ILE B 1 158 ? 40.676 -17.516 -36.403 1.00 28.34 155 ILE B O 1
ATOM 3167 N N . HIS B 1 159 ? 41.542 -17.386 -38.464 1.00 28.82 156 HIS B N 1
ATOM 3168 C CA . HIS B 1 159 ? 41.945 -18.780 -38.481 1.00 28.73 156 HIS B CA 1
ATOM 3169 C C . HIS B 1 159 ? 43.093 -19.008 -39.459 1.00 30.27 156 HIS B C 1
ATOM 3170 O O . HIS B 1 159 ? 42.991 -18.636 -40.632 1.00 28.90 156 HIS B O 1
ATOM 3177 N N . LYS B 1 160 ? 44.160 -19.654 -38.993 1.00 31.62 157 LYS B N 1
ATOM 3178 C CA . LYS B 1 160 ? 45.393 -19.765 -39.781 1.00 34.05 157 LYS B CA 1
ATOM 3179 C C . LYS B 1 160 ? 45.262 -20.610 -41.033 1.00 32.68 157 LYS B C 1
ATOM 3180 O O . LYS B 1 160 ? 45.969 -20.388 -42.001 1.00 36.09 157 LYS B O 1
ATOM 3186 N N . ASN B 1 161 ? 44.340 -21.556 -41.048 1.00 29.64 158 ASN B N 1
ATOM 3187 C CA . ASN B 1 161 ? 44.251 -22.428 -42.204 1.00 32.15 158 ASN B CA 1
ATOM 3188 C C . ASN B 1 161 ? 42.832 -22.615 -42.674 1.00 27.42 158 ASN B C 1
ATOM 3189 O O . ASN B 1 161 ? 42.276 -23.706 -42.545 1.00 29.34 158 ASN B O 1
ATOM 3194 N N . PRO B 1 162 ? 42.239 -21.549 -43.230 1.00 25.55 159 PRO B N 1
ATOM 3195 C CA . PRO B 1 162 ? 40.850 -21.691 -43.673 1.00 26.38 159 PRO B CA 1
ATOM 3196 C C . PRO B 1 162 ? 40.763 -22.598 -44.899 1.00 30.07 159 PRO B C 1
ATOM 3197 O O . PRO B 1 162 ? 41.720 -22.672 -45.667 1.00 31.60 159 PRO B O 1
ATOM 3201 N N . ILE B 1 163 ? 39.655 -23.313 -45.060 1.00 25.09 160 ILE B N 1
ATOM 3202 C CA . ILE B 1 163 ? 39.421 -24.038 -46.302 1.00 29.26 160 ILE B CA 1
ATOM 3203 C C . ILE B 1 163 ? 38.955 -23.020 -47.335 1.00 28.09 160 ILE B C 1
ATOM 3204 O O . ILE B 1 163 ? 38.064 -22.217 -47.068 1.00 26.15 160 ILE B O 1
ATOM 3209 N N . VAL B 1 164 ? 39.589 -22.995 -48.491 1.00 28.46 161 VAL B N 1
ATOM 3210 C CA . VAL B 1 164 ? 39.145 -22.067 -49.520 1.00 26.20 161 VAL B CA 1
ATOM 3211 C C . VAL B 1 164 ? 38.576 -22.846 -50.716 1.00 26.39 161 VAL B C 1
ATOM 3212 O O . VAL B 1 164 ? 39.281 -23.618 -51.351 1.00 25.88 161 VAL B O 1
ATOM 3216 N N . VAL B 1 165 ? 37.306 -22.632 -51.027 1.00 23.80 162 VAL B N 1
ATOM 3217 C CA . VAL B 1 165 ? 36.722 -23.212 -52.231 1.00 25.05 162 VAL B CA 1
ATOM 3218 C C . VAL B 1 165 ? 36.828 -22.141 -53.316 1.00 29.92 162 VAL B C 1
ATOM 3219 O O . VAL B 1 165 ? 36.028 -21.200 -53.363 1.00 26.27 162 VAL B O 1
ATOM 3223 N N . LYS B 1 166 ? 37.860 -22.255 -54.144 1.00 32.19 163 LYS B N 1
ATOM 3224 C CA . LYS B 1 166 ? 38.160 -21.202 -55.101 1.00 33.65 163 LYS B CA 1
ATOM 3225 C C . LYS B 1 166 ? 37.376 -21.450 -56.389 1.00 33.28 163 LYS B C 1
ATOM 3226 O O . LYS B 1 166 ? 37.934 -21.898 -57.384 1.00 32.55 163 LYS B O 1
ATOM 3232 N N . SER B 1 167 ? 36.074 -21.159 -56.346 1.00 32.59 164 SER B N 1
ATOM 3233 C CA . SER B 1 167 ? 35.151 -21.489 -57.439 1.00 34.98 164 SER B CA 1
ATOM 3234 C C . SER B 1 167 ? 35.384 -20.665 -58.704 1.00 37.05 164 SER B C 1
ATOM 3235 O O . SER B 1 167 ? 35.029 -21.094 -59.800 1.00 37.64 164 SER B O 1
ATOM 3238 N N . LYS B 1 168 ? 35.970 -19.483 -58.545 1.00 34.16 165 LYS B N 1
ATOM 3239 C CA . LYS B 1 168 ? 36.296 -18.616 -59.684 1.00 41.11 165 LYS B CA 1
ATOM 3240 C C . LYS B 1 168 ? 37.408 -17.669 -59.268 1.00 37.57 165 LYS B C 1
ATOM 3241 O O . LYS B 1 168 ? 37.751 -17.583 -58.080 1.00 32.18 165 LYS B O 1
ATOM 3247 N N . GLU B 1 169 ? 37.962 -16.957 -60.240 1.00 34.27 166 GLU B N 1
ATOM 3248 C CA . GLU B 1 169 ? 38.900 -15.870 -59.969 1.00 45.71 166 GLU B CA 1
ATOM 3249 C C . GLU B 1 169 ? 38.179 -14.701 -59.314 1.00 43.14 166 GLU B C 1
ATOM 3250 O O . GLU B 1 169 ? 37.043 -14.392 -59.675 1.00 43.27 166 GLU B O 1
ATOM 3256 N N . VAL B 1 170 ? 38.845 -14.033 -58.375 1.00 40.18 167 VAL B N 1
ATOM 3257 C CA . VAL B 1 170 ? 38.242 -12.913 -57.665 1.00 37.33 167 VAL B CA 1
ATOM 3258 C C . VAL B 1 170 ? 39.044 -11.637 -57.940 1.00 41.07 167 VAL B C 1
ATOM 3259 O O . VAL B 1 170 ? 40.219 -11.539 -57.584 1.00 38.08 167 VAL B O 1
ATOM 3263 N N . ASP B 1 171 ? 38.404 -10.657 -58.568 1.00 41.79 168 ASP B N 1
ATOM 3264 C CA . ASP B 1 171 ? 39.070 -9.395 -58.852 1.00 45.61 168 ASP B CA 1
ATOM 3265 C C . ASP B 1 171 ? 39.113 -8.530 -57.594 1.00 39.69 168 ASP B C 1
ATOM 3266 O O . ASP B 1 171 ? 38.394 -8.789 -56.640 1.00 36.57 168 ASP B O 1
ATOM 3271 N N . ASP B 1 172 ? 39.966 -7.515 -57.585 1.00 46.59 169 ASP B N 1
ATOM 3272 C CA . ASP B 1 172 ? 40.015 -6.585 -56.462 1.00 46.89 169 ASP B CA 1
ATOM 3273 C C . ASP B 1 172 ? 38.655 -5.898 -56.280 1.00 47.70 169 ASP B C 1
ATOM 3274 O O . ASP B 1 172 ? 37.869 -5.818 -57.220 1.00 48.99 169 ASP B O 1
ATOM 3279 N N . ASN B 1 173 ? 38.381 -5.418 -55.066 1.00 45.09 170 ASN B N 1
ATOM 3280 C CA . ASN B 1 173 ? 37.159 -4.661 -54.767 1.00 41.73 170 ASN B CA 1
ATOM 3281 C C . ASN B 1 173 ? 35.902 -5.482 -55.029 1.00 38.29 170 ASN B C 1
ATOM 3282 O O . ASN B 1 173 ? 34.951 -5.036 -55.665 1.00 41.96 170 ASN B O 1
ATOM 3287 N N . PHE B 1 174 ? 35.907 -6.682 -54.486 1.00 34.11 171 PHE B N 1
ATOM 3288 C CA . PHE B 1 174 ? 34.838 -7.627 -54.704 1.00 38.57 171 PHE B CA 1
ATOM 3289 C C . PHE B 1 174 ? 33.791 -7.512 -53.598 1.00 36.95 171 PHE B C 1
ATOM 3290 O O . PHE B 1 174 ? 34.037 -6.898 -52.555 1.00 33.95 171 PHE B O 1
ATOM 3298 N N . LYS B 1 175 ? 32.632 -8.117 -53.812 1.00 36.44 172 LYS B N 1
ATOM 3299 C CA . LYS B 1 175 ? 31.616 -8.155 -52.765 1.00 35.83 172 LYS B CA 1
ATOM 3300 C C . LYS B 1 175 ? 31.889 -9.310 -51.817 1.00 32.91 172 LYS B C 1
ATOM 3301 O O . LYS B 1 175 ? 31.939 -10.475 -52.232 1.00 28.09 172 LYS B O 1
ATOM 3307 N N . LEU B 1 176 ? 32.088 -8.979 -50.542 1.00 29.25 173 LEU B N 1
ATOM 3308 C CA . LEU B 1 176 ? 32.339 -9.982 -49.518 1.00 28.86 173 LEU B CA 1
ATOM 3309 C C . LEU B 1 176 ? 31.155 -10.107 -48.574 1.00 26.97 173 LEU B C 1
ATOM 3310 O O . LEU B 1 176 ? 30.728 -9.114 -47.983 1.00 29.20 173 LEU B O 1
ATOM 3315 N N . ALA B 1 177 ? 30.646 -11.327 -48.431 1.00 25.42 174 ALA B N 1
ATOM 3316 C CA . ALA B 1 177 ? 29.610 -11.619 -47.440 1.00 26.91 174 ALA B CA 1
ATOM 3317 C C . ALA B 1 177 ? 30.231 -12.370 -46.256 1.00 24.52 174 ALA B C 1
ATOM 3318 O O . ALA B 1 177 ? 31.109 -13.231 -46.433 1.00 23.51 174 ALA B O 1
ATOM 3320 N N . VAL B 1 178 ? 29.799 -12.013 -45.048 1.00 24.78 175 VAL B N 1
ATOM 3321 C CA . VAL B 1 178 ? 30.290 -12.655 -43.835 1.00 20.13 175 VAL B CA 1
ATOM 3322 C C . VAL B 1 178 ? 29.106 -13.058 -42.970 1.00 22.70 175 VAL B C 1
ATOM 3323 O O . VAL B 1 178 ? 28.112 -12.343 -42.877 1.00 22.25 175 VAL B O 1
ATOM 3327 N N . LEU B 1 179 ? 29.216 -14.225 -42.356 1.00 23.24 176 LEU B N 1
ATOM 3328 C CA . LEU B 1 179 ? 28.208 -14.730 -41.435 1.00 23.16 176 LEU B CA 1
ATOM 3329 C C . LEU B 1 179 ? 28.940 -15.503 -40.338 1.00 23.11 176 LEU B C 1
ATOM 3330 O O . LEU B 1 179 ? 29.582 -16.515 -40.623 1.00 24.31 176 LEU B O 1
ATOM 3335 N N . SER B 1 180 ? 28.829 -15.046 -39.099 1.00 24.19 177 SER B N 1
ATOM 3336 C CA . SER B 1 180 ? 29.535 -15.696 -38.006 1.00 26.75 177 SER B CA 1
ATOM 3337 C C . SER B 1 180 ? 28.837 -16.978 -37.596 1.00 25.74 177 SER B C 1
ATOM 3338 O O . SER B 1 180 ? 27.658 -16.960 -37.235 1.00 29.66 177 SER B O 1
ATOM 3341 N N . GLY B 1 181 ? 29.569 -18.080 -37.589 1.00 23.53 178 GLY B N 1
ATOM 3342 C CA . GLY B 1 181 ? 28.979 -19.335 -37.151 1.00 24.68 178 GLY B CA 1
ATOM 3343 C C . GLY B 1 181 ? 28.719 -20.247 -38.341 1.00 21.84 178 GLY B C 1
ATOM 3344 O O . GLY B 1 181 ? 29.561 -20.359 -39.221 1.00 23.33 178 GLY B O 1
ATOM 3345 N N . TYR B 1 182 ? 27.558 -20.896 -38.361 1.00 24.37 179 TYR B N 1
ATOM 3346 C CA . TYR B 1 182 ? 27.221 -21.837 -39.424 1.00 24.20 179 TYR B CA 1
ATOM 3347 C C . TYR B 1 182 ? 26.409 -21.143 -40.504 1.00 25.44 179 TYR B C 1
ATOM 3348 O O . TYR B 1 182 ? 25.200 -20.973 -40.361 1.00 30.67 179 TYR B O 1
ATOM 3357 N N . GLY B 1 183 ? 27.071 -20.726 -41.572 1.00 26.07 180 GLY B N 1
ATOM 3358 C CA . GLY B 1 183 ? 26.391 -19.998 -42.620 1.00 25.79 180 GLY B CA 1
ATOM 3359 C C . GLY B 1 183 ? 26.456 -20.700 -43.969 1.00 28.62 180 GLY B C 1
ATOM 3360 O O . GLY B 1 183 ? 26.018 -20.145 -44.995 1.00 26.47 180 GLY B O 1
ATOM 3361 N N . LEU B 1 184 ? 26.999 -21.913 -43.970 1.00 27.76 181 LEU B N 1
ATOM 3362 C CA . LEU B 1 184 ? 27.327 -22.593 -45.224 1.00 28.09 181 LEU B CA 1
ATOM 3363 C C . LEU B 1 184 ? 26.372 -23.747 -45.565 1.00 26.48 181 LEU B C 1
ATOM 3364 O O . LEU B 1 184 ? 26.778 -24.735 -46.168 1.00 31.55 181 LEU B O 1
ATOM 3369 N N . SER B 1 185 ? 25.102 -23.616 -45.185 1.00 24.61 182 SER B N 1
ATOM 3370 C CA . SER B 1 185 ? 24.073 -24.543 -45.632 1.00 25.94 182 SER B CA 1
ATOM 3371 C C . SER B 1 185 ? 23.916 -24.404 -47.139 1.00 26.32 182 SER B C 1
ATOM 3372 O O . SER B 1 185 ? 24.333 -23.388 -47.716 1.00 25.37 182 SER B O 1
ATOM 3375 N N . GLN B 1 186 ? 23.334 -25.423 -47.772 1.00 24.73 183 GLN B N 1
ATOM 3376 C CA . GLN B 1 186 ? 23.069 -25.373 -49.211 1.00 29.37 183 GLN B CA 1
ATOM 3377 C C . GLN B 1 186 ? 22.155 -24.212 -49.566 1.00 29.70 183 GLN B C 1
ATOM 3378 O O . GLN B 1 186 ? 22.426 -23.503 -50.518 1.00 28.52 183 GLN B O 1
ATOM 3384 N N . SER B 1 187 ? 21.092 -23.988 -48.793 1.00 28.05 184 SER B N 1
ATOM 3385 C CA . SER B 1 187 ? 20.166 -22.923 -49.143 1.00 32.51 184 SER B CA 1
ATOM 3386 C C . SER B 1 187 ? 20.828 -21.556 -48.973 1.00 27.35 184 SER B C 1
ATOM 3387 O O . SER B 1 187 ? 20.555 -20.645 -49.746 1.00 31.68 184 SER B O 1
ATOM 3390 N N . SER B 1 188 ? 21.710 -21.416 -47.985 1.00 24.57 185 SER B N 1
ATOM 3391 C CA . SER B 1 188 ? 22.485 -20.184 -47.832 1.00 26.83 185 SER B CA 1
ATOM 3392 C C . SER B 1 188 ? 23.446 -19.924 -49.016 1.00 28.08 185 SER B C 1
ATOM 3393 O O . SER B 1 188 ? 23.534 -18.791 -49.503 1.00 30.24 185 SER B O 1
ATOM 3396 N N . ILE B 1 189 ? 24.159 -20.963 -49.459 1.00 26.88 186 ILE B N 1
ATOM 3397 C CA . ILE B 1 189 ? 25.068 -20.853 -50.611 1.00 23.12 186 ILE B CA 1
ATOM 3398 C C . ILE B 1 189 ? 24.308 -20.311 -51.827 1.00 23.88 186 ILE B C 1
ATOM 3399 O O . ILE B 1 189 ? 24.745 -19.353 -52.468 1.00 26.15 186 ILE B O 1
ATOM 3404 N N . LYS B 1 190 ? 23.161 -20.921 -52.123 1.00 27.43 187 LYS B N 1
ATOM 3405 C CA . LYS B 1 190 ? 22.333 -20.502 -53.249 1.00 30.67 187 LYS B CA 1
ATOM 3406 C C . LYS B 1 190 ? 21.945 -19.039 -53.098 1.00 33.08 187 LYS B C 1
ATOM 3407 O O . LYS B 1 190 ? 22.002 -18.275 -54.059 1.00 33.07 187 LYS B O 1
ATOM 3413 N N . TYR B 1 191 ? 21.550 -18.657 -51.884 1.00 31.70 188 TYR B N 1
ATOM 3414 C CA . TYR B 1 191 ? 21.098 -17.290 -51.621 1.00 31.54 188 TYR B CA 1
ATOM 3415 C C . TYR B 1 191 ? 22.241 -16.293 -51.771 1.00 29.55 188 TYR B C 1
ATOM 3416 O O . TYR B 1 191 ? 22.113 -15.277 -52.457 1.00 27.23 188 TYR B O 1
ATOM 3425 N N . VAL B 1 192 ? 23.355 -16.590 -51.109 1.00 27.40 189 VAL B N 1
ATOM 3426 C CA . VAL B 1 192 ? 24.481 -15.672 -51.050 1.00 26.53 189 VAL B CA 1
ATOM 3427 C C . VAL B 1 192 ? 25.173 -15.531 -52.419 1.00 28.32 189 VAL B C 1
ATOM 3428 O O . VAL B 1 192 ? 25.671 -14.453 -52.762 1.00 29.54 189 VAL B O 1
ATOM 3432 N N . ALA B 1 193 ? 25.145 -16.594 -53.225 1.00 24.47 190 ALA B N 1
ATOM 3433 C CA . ALA B 1 193 ? 25.715 -16.544 -54.569 1.00 28.11 190 ALA B CA 1
ATOM 3434 C C . ALA B 1 193 ? 25.123 -15.403 -55.416 1.00 32.17 190 ALA B C 1
ATOM 3435 O O . ALA B 1 193 ? 25.764 -14.935 -56.347 1.00 33.40 190 ALA B O 1
ATOM 3437 N N . GLU B 1 194 ? 23.904 -14.970 -55.092 1.00 33.91 191 GLU B N 1
ATOM 3438 C CA . GLU B 1 194 ? 23.242 -13.853 -55.787 1.00 39.12 191 GLU B CA 1
ATOM 3439 C C . GLU B 1 194 ? 23.704 -12.482 -55.281 1.00 37.27 191 GLU B C 1
ATOM 3440 O O . GLU B 1 194 ? 23.427 -11.452 -55.894 1.00 37.57 191 GLU B O 1
ATOM 3446 N N . LYS B 1 195 ? 24.368 -12.474 -54.138 1.00 32.86 192 LYS B N 1
ATOM 3447 C CA . LYS B 1 195 ? 24.690 -11.241 -53.450 1.00 38.01 192 LYS B CA 1
ATOM 3448 C C . LYS B 1 195 ? 26.183 -10.947 -53.298 1.00 35.60 192 LYS B C 1
ATOM 3449 O O . LYS B 1 195 ? 26.553 -9.822 -52.971 1.00 36.20 192 LYS B O 1
ATOM 3455 N N . ALA B 1 196 ? 27.042 -11.943 -53.507 1.00 28.74 193 ALA B N 1
ATOM 3456 C CA . ALA B 1 196 ? 28.458 -11.758 -53.193 1.00 31.13 193 ALA B CA 1
ATOM 3457 C C . ALA B 1 196 ? 29.344 -12.590 -54.094 1.00 30.85 193 ALA B C 1
ATOM 3458 O O . ALA B 1 196 ? 28.887 -13.578 -54.675 1.00 30.51 193 ALA B O 1
ATOM 3460 N N . ASP B 1 197 ? 30.610 -12.190 -54.195 1.00 30.39 194 ASP B N 1
ATOM 3461 C CA . ASP B 1 197 ? 31.624 -12.958 -54.921 1.00 30.40 194 ASP B CA 1
ATOM 3462 C C . ASP B 1 197 ? 32.291 -13.965 -54.000 1.00 29.44 194 ASP B C 1
ATOM 3463 O O . ASP B 1 197 ? 32.718 -15.032 -54.431 1.00 27.03 194 ASP B O 1
ATOM 3468 N N . VAL B 1 198 ? 32.386 -13.594 -52.724 1.00 28.61 195 VAL B N 1
ATOM 3469 C CA . VAL B 1 198 ? 33.108 -14.355 -51.721 1.00 27.11 195 VAL B CA 1
ATOM 3470 C C . VAL B 1 198 ? 32.280 -14.419 -50.440 1.00 25.27 195 VAL B C 1
ATOM 3471 O O . VAL B 1 198 ? 31.702 -13.422 -50.032 1.00 24.86 195 VAL B O 1
ATOM 3475 N N . TYR B 1 199 ? 32.227 -15.590 -49.818 1.00 21.86 196 TYR B N 1
ATOM 3476 C CA . TYR B 1 199 ? 31.409 -15.818 -48.620 1.00 20.86 196 TYR B CA 1
ATOM 3477 C C . TYR B 1 199 ? 32.289 -16.393 -47.517 1.00 21.06 196 TYR B C 1
ATOM 3478 O O . TYR B 1 199 ? 32.845 -17.486 -47.670 1.00 25.77 196 TYR B O 1
ATOM 3487 N N . LEU B 1 200 ? 32.443 -15.642 -46.430 1.00 22.03 197 LEU B N 1
ATOM 3488 C CA . LEU B 1 200 ? 33.251 -16.072 -45.296 1.00 23.76 197 LEU B CA 1
ATOM 3489 C C . LEU B 1 200 ? 32.326 -16.551 -44.165 1.00 21.23 197 LEU B C 1
ATOM 3490 O O . LEU B 1 200 ? 31.521 -15.788 -43.671 1.00 20.07 197 LEU B O 1
ATOM 3495 N N . SER B 1 201 ? 32.422 -17.819 -43.789 1.00 23.72 198 SER B N 1
ATOM 3496 C CA . SER B 1 201 ? 31.581 -18.342 -42.705 1.00 24.68 198 SER B CA 1
ATOM 3497 C C . SER B 1 201 ? 32.220 -19.628 -42.190 1.00 25.77 198 SER B C 1
ATOM 3498 O O . SER B 1 201 ? 33.438 -19.812 -42.335 1.00 24.83 198 SER B O 1
ATOM 3501 N N . GLY B 1 202 ? 31.418 -20.512 -41.604 1.00 24.15 199 GLY B N 1
ATOM 3502 C CA . GLY B 1 202 ? 31.950 -21.738 -41.019 1.00 21.87 199 GLY B CA 1
ATOM 3503 C C . GLY B 1 202 ? 31.102 -22.968 -41.309 1.00 24.31 199 GLY B C 1
ATOM 3504 O O . GLY B 1 202 ? 29.948 -22.838 -41.763 1.00 24.60 199 GLY B O 1
ATOM 3505 N N . ASP B 1 203 ? 31.686 -24.143 -41.031 1.00 21.21 200 ASP B N 1
ATOM 3506 C CA . ASP B 1 203 ? 31.028 -25.465 -41.058 1.00 23.65 200 ASP B CA 1
ATOM 3507 C C . ASP B 1 203 ? 30.684 -25.908 -42.492 1.00 23.86 200 ASP B C 1
ATOM 3508 O O . ASP B 1 203 ? 29.549 -26.334 -42.781 1.00 22.58 200 ASP B O 1
ATOM 3513 N N . LEU B 1 204 ? 31.671 -25.856 -43.380 1.00 22.78 201 LEU B N 1
ATOM 3514 C CA . LEU B 1 204 ? 31.479 -26.353 -44.750 1.00 21.74 201 LEU B CA 1
ATOM 3515 C C . LEU B 1 204 ? 31.305 -27.873 -44.766 1.00 26.66 201 LEU B C 1
ATOM 3516 O O . LEU B 1 204 ? 31.977 -28.588 -44.014 1.00 29.22 201 LEU B O 1
ATOM 3521 N N . THR B 1 205 ? 30.380 -28.366 -45.597 1.00 20.08 202 THR B N 1
ATOM 3522 C CA . THR B 1 205 ? 30.234 -29.803 -45.831 1.00 23.86 202 THR B CA 1
ATOM 3523 C C . THR B 1 205 ? 30.241 -30.081 -47.330 1.00 26.34 202 THR B C 1
ATOM 3524 O O . THR B 1 205 ? 30.210 -29.152 -48.149 1.00 25.76 202 THR B O 1
ATOM 3528 N N . HIS B 1 206 ? 30.258 -31.358 -47.688 1.00 25.47 203 HIS B N 1
ATOM 3529 C CA . HIS B 1 206 ? 30.476 -31.746 -49.071 1.00 25.11 203 HIS B CA 1
ATOM 3530 C C . HIS B 1 206 ? 29.482 -31.139 -50.084 1.00 25.82 203 HIS B C 1
ATOM 3531 O O . HIS B 1 206 ? 29.913 -30.532 -51.076 1.00 24.51 203 HIS B O 1
ATOM 3538 N N . HIS B 1 207 ? 28.177 -31.296 -49.854 1.00 24.93 204 HIS B N 1
ATOM 3539 C CA . HIS B 1 207 ? 27.177 -30.826 -50.833 1.00 27.13 204 HIS B CA 1
ATOM 3540 C C . HIS B 1 207 ? 27.253 -29.311 -51.016 1.00 25.73 204 HIS B C 1
ATOM 3541 O O . HIS B 1 207 ? 27.075 -28.809 -52.118 1.00 24.95 204 HIS B O 1
ATOM 3548 N N . SER B 1 208 ? 27.532 -28.584 -49.939 1.00 23.74 205 SER B N 1
ATOM 3549 C CA . SER B 1 208 ? 27.639 -27.123 -50.027 1.00 21.41 205 SER B CA 1
ATOM 3550 C C . SER B 1 208 ? 28.886 -26.688 -50.795 1.00 25.00 205 SER B C 1
ATOM 3551 O O . SER B 1 208 ? 28.870 -25.693 -51.509 1.00 24.76 205 SER B O 1
ATOM 3554 N N . LYS B 1 209 ? 29.977 -27.422 -50.627 1.00 25.36 206 LYS B N 1
ATOM 3555 C CA . LYS B 1 209 ? 31.159 -27.189 -51.439 1.00 24.96 206 LYS B CA 1
ATOM 3556 C C . LYS B 1 209 ? 30.864 -27.391 -52.942 1.00 23.78 206 LYS B C 1
ATOM 3557 O O . LYS B 1 209 ? 31.271 -26.573 -53.754 1.00 26.31 206 LYS B O 1
ATOM 3563 N N . ILE B 1 210 ? 30.185 -28.482 -53.307 1.00 20.83 207 ILE B N 1
ATOM 3564 C CA . ILE B 1 210 ? 29.895 -28.757 -54.720 1.00 26.82 207 ILE B CA 1
ATOM 3565 C C . ILE B 1 210 ? 29.011 -27.658 -55.285 1.00 26.93 207 ILE B C 1
ATOM 3566 O O . ILE B 1 210 ? 29.216 -27.199 -56.408 1.00 27.30 207 ILE B O 1
ATOM 3571 N N . LEU B 1 211 ? 28.004 -27.265 -54.506 1.00 21.82 208 LEU B N 1
ATOM 3572 C CA . LEU B 1 211 ? 27.065 -26.243 -54.950 1.00 26.63 208 LEU B CA 1
ATOM 3573 C C . LEU B 1 211 ? 27.781 -24.893 -55.191 1.00 23.88 208 LEU B C 1
ATOM 3574 O O . LEU B 1 211 ? 27.534 -24.214 -56.198 1.00 25.06 208 LEU B O 1
ATOM 3579 N N . ALA B 1 212 ? 28.683 -24.527 -54.279 1.00 22.45 209 ALA B N 1
ATOM 3580 C CA . ALA B 1 212 ? 29.444 -23.278 -54.396 1.00 22.24 209 ALA B CA 1
ATOM 3581 C C . ALA B 1 212 ? 30.267 -23.271 -55.679 1.00 24.69 209 ALA B C 1
ATOM 3582 O O . ALA B 1 212 ? 30.374 -22.247 -56.360 1.00 27.91 209 ALA B O 1
ATOM 3584 N N . GLU B 1 213 ? 30.844 -24.422 -56.004 1.00 26.88 210 GLU B N 1
ATOM 3585 C CA . GLU B 1 213 ? 31.626 -24.558 -57.219 1.00 31.10 210 GLU B CA 1
ATOM 3586 C C . GLU B 1 213 ? 30.752 -24.384 -58.467 1.00 33.09 210 GLU B C 1
ATOM 3587 O O . GLU B 1 213 ? 31.179 -23.787 -59.470 1.00 28.58 210 GLU B O 1
ATOM 3593 N N . GLU B 1 214 ? 29.544 -24.937 -58.413 1.00 29.02 211 GLU B N 1
ATOM 3594 C CA . GLU B 1 214 ? 28.606 -24.820 -59.524 1.00 35.91 211 GLU B CA 1
ATOM 3595 C C . GLU B 1 214 ? 28.183 -23.375 -59.760 1.00 33.33 211 GLU B C 1
ATOM 3596 O O . GLU B 1 214 ? 28.036 -22.947 -60.899 1.00 29.89 211 GLU B O 1
ATOM 3602 N N . LEU B 1 215 ? 27.955 -22.654 -58.667 1.00 28.32 212 LEU B N 1
ATOM 3603 C CA . LEU B 1 215 ? 27.462 -21.281 -58.717 1.00 31.80 212 LEU B CA 1
ATOM 3604 C C . LEU B 1 215 ? 28.548 -20.230 -58.945 1.00 34.69 212 LEU B C 1
ATOM 3605 O O . LEU B 1 215 ? 28.237 -19.085 -59.278 1.00 37.32 212 LEU B O 1
ATOM 3610 N N . GLY B 1 216 ? 29.811 -20.617 -58.778 1.00 31.78 213 GLY B N 1
ATOM 3611 C CA . GLY B 1 216 ? 30.916 -19.684 -58.898 1.00 35.00 213 GLY B CA 1
ATOM 3612 C C . GLY B 1 216 ? 31.083 -18.811 -57.655 1.00 34.19 213 GLY B C 1
ATOM 3613 O O . GLY B 1 216 ? 31.700 -17.750 -57.713 1.00 32.82 213 GLY B O 1
ATOM 3614 N N . LEU B 1 217 ? 30.534 -19.244 -56.527 1.00 27.66 214 LEU B N 1
ATOM 3615 C CA . LEU B 1 217 ? 30.710 -18.495 -55.285 1.00 25.80 214 LEU B CA 1
ATOM 3616 C C . LEU B 1 217 ? 31.964 -18.964 -54.575 1.00 26.95 214 LEU B C 1
ATOM 3617 O O . LEU B 1 217 ? 32.089 -20.147 -54.262 1.00 25.61 214 LEU B O 1
ATOM 3622 N N . VAL B 1 218 ? 32.897 -18.047 -54.317 1.00 23.65 215 VAL B N 1
ATOM 3623 C CA . VAL B 1 218 ? 34.075 -18.423 -53.557 1.00 23.71 215 VAL B CA 1
ATOM 3624 C C . VAL B 1 218 ? 33.704 -18.521 -52.077 1.00 24.28 215 VAL B C 1
ATOM 3625 O O . VAL B 1 218 ? 33.128 -17.611 -51.496 1.00 29.09 215 VAL B O 1
ATOM 3629 N N . VAL B 1 219 ? 34.023 -19.652 -51.475 1.00 23.83 216 VAL B N 1
ATOM 3630 C CA . VAL B 1 219 ? 33.670 -19.883 -50.078 1.00 26.14 216 VAL B CA 1
ATOM 3631 C C . VAL B 1 219 ? 34.930 -20.074 -49.262 1.00 24.87 216 VAL B C 1
ATOM 3632 O O . VAL B 1 219 ? 35.849 -20.799 -49.662 1.00 24.75 216 VAL B O 1
ATOM 3636 N N . VAL B 1 220 ? 34.978 -19.387 -48.130 1.00 24.17 217 VAL B N 1
ATOM 3637 C CA . VAL B 1 220 ? 36.087 -19.516 -47.200 1.00 22.84 217 VAL B CA 1
ATOM 3638 C C . VAL B 1 220 ? 35.518 -19.979 -45.866 1.00 23.46 217 VAL B C 1
ATOM 3639 O O . VAL B 1 220 ? 34.741 -19.268 -45.240 1.00 22.58 217 VAL B O 1
ATOM 3643 N N . ASP B 1 221 ? 35.863 -21.206 -45.477 1.00 24.33 218 ASP B N 1
ATOM 3644 C CA . ASP B 1 221 ? 35.452 -21.781 -44.196 1.00 26.22 218 ASP B CA 1
ATOM 3645 C C . ASP B 1 221 ? 36.567 -21.505 -43.212 1.00 26.87 218 ASP B C 1
ATOM 3646 O O . ASP B 1 221 ? 37.602 -22.149 -43.260 1.00 25.29 218 ASP B O 1
ATOM 3651 N N . ALA B 1 222 ? 36.368 -20.512 -42.357 1.00 23.02 219 ALA B N 1
ATOM 3652 C CA . ALA B 1 222 ? 37.335 -20.177 -41.323 1.00 25.78 219 ALA B CA 1
ATOM 3653 C C . ALA B 1 222 ? 36.886 -20.783 -39.983 1.00 25.73 219 ALA B C 1
ATOM 3654 O O . ALA B 1 222 ? 37.376 -20.413 -38.918 1.00 26.79 219 ALA B O 1
ATOM 3656 N N . THR B 1 223 ? 35.931 -21.703 -40.095 1.00 23.79 220 THR B N 1
ATOM 3657 C CA . THR B 1 223 ? 35.322 -22.496 -39.018 1.00 22.82 220 THR B CA 1
ATOM 3658 C C . THR B 1 223 ? 34.281 -21.717 -38.217 1.00 27.85 220 THR B C 1
ATOM 3659 O O . THR B 1 223 ? 34.390 -20.495 -37.952 1.00 20.35 220 THR B O 1
ATOM 3663 N N . HIS B 1 224 ? 33.282 -22.486 -37.804 1.00 24.33 221 HIS B N 1
ATOM 3664 C CA . HIS B 1 224 ? 32.187 -22.029 -36.980 1.00 23.07 221 HIS B CA 1
ATOM 3665 C C . HIS B 1 224 ? 32.720 -21.362 -35.706 1.00 23.71 221 HIS B C 1
ATOM 3666 O O . HIS B 1 224 ? 32.365 -20.220 -35.376 1.00 22.35 221 HIS B O 1
ATOM 3673 N N . TYR B 1 225 ? 33.603 -22.082 -35.025 1.00 23.89 222 TYR B N 1
ATOM 3674 C CA . TYR B 1 225 ? 34.177 -21.638 -33.770 1.00 25.15 222 TYR B CA 1
ATOM 3675 C C . TYR B 1 225 ? 34.897 -20.288 -33.923 1.00 22.50 222 TYR B C 1
ATOM 3676 O O . TYR B 1 225 ? 34.587 -19.344 -33.206 1.00 23.41 222 TYR B O 1
ATOM 3685 N N . SER B 1 226 ? 35.837 -20.182 -34.855 1.00 20.78 223 SER B N 1
ATOM 3686 C CA . SER B 1 226 ? 36.655 -18.964 -34.911 1.00 25.37 223 SER B CA 1
ATOM 3687 C C . SER B 1 226 ? 35.893 -17.741 -35.397 1.00 26.53 223 SER B C 1
ATOM 3688 O O . SER B 1 226 ? 36.146 -16.626 -34.928 1.00 26.31 223 SER B O 1
ATOM 3691 N N . THR B 1 227 ? 34.951 -17.925 -36.320 1.00 26.91 224 THR B N 1
ATOM 3692 C CA . THR B 1 227 ? 34.223 -16.769 -36.850 1.00 24.91 224 THR B CA 1
ATOM 3693 C C . THR B 1 227 ? 33.262 -16.203 -35.808 1.00 25.32 224 THR B C 1
ATOM 3694 O O . THR B 1 227 ? 32.772 -15.086 -35.958 1.00 28.33 224 THR B O 1
ATOM 3698 N N . GLU B 1 228 ? 32.935 -16.989 -34.791 1.00 22.62 225 GLU B N 1
ATOM 3699 C CA . GLU B 1 228 ? 32.114 -16.458 -33.710 1.00 21.64 225 GLU B CA 1
ATOM 3700 C C . GLU B 1 228 ? 32.949 -15.919 -32.559 1.00 20.74 225 GLU B C 1
ATOM 3701 O O . GLU B 1 228 ? 32.623 -14.885 -31.966 1.00 21.76 225 GLU B O 1
ATOM 3707 N N . VAL B 1 229 ? 34.038 -16.614 -32.266 1.00 21.50 226 VAL B N 1
ATOM 3708 C CA . VAL B 1 229 ? 34.888 -16.262 -31.130 1.00 22.89 226 VAL B CA 1
ATOM 3709 C C . VAL B 1 229 ? 35.565 -14.905 -31.356 1.00 26.22 226 VAL B C 1
ATOM 3710 O O . VAL B 1 229 ? 35.866 -14.179 -30.404 1.00 23.18 226 VAL B O 1
ATOM 3714 N N . PHE B 1 230 ? 35.808 -14.558 -32.615 1.00 21.45 227 PHE B N 1
ATOM 3715 C CA . PHE B 1 230 ? 36.364 -13.242 -32.911 1.00 22.08 227 PHE B CA 1
ATOM 3716 C C . PHE B 1 230 ? 35.502 -12.124 -32.323 1.00 26.36 227 PHE B C 1
ATOM 3717 O O . PHE B 1 230 ? 36.004 -11.223 -31.636 1.00 27.66 227 PHE B O 1
ATOM 3725 N N . GLY B 1 231 ? 34.203 -12.173 -32.606 1.00 26.11 228 GLY B N 1
ATOM 3726 C CA . GLY B 1 231 ? 33.293 -11.165 -32.094 1.00 26.96 228 GLY B CA 1
ATOM 3727 C C . GLY B 1 231 ? 33.014 -11.320 -30.612 1.00 25.15 228 GLY B C 1
ATOM 3728 O O . GLY B 1 231 ? 32.766 -10.341 -29.903 1.00 23.85 228 GLY B O 1
ATOM 3729 N N . LEU B 1 232 ? 33.034 -12.556 -30.140 1.00 21.30 229 LEU B N 1
ATOM 3730 C CA . LEU B 1 232 ? 32.809 -12.837 -28.716 1.00 24.20 229 LEU B CA 1
ATOM 3731 C C . LEU B 1 232 ? 33.917 -12.254 -27.843 1.00 24.26 229 LEU B C 1
ATOM 3732 O O . LEU B 1 232 ? 33.653 -11.789 -26.726 1.00 22.44 229 LEU B O 1
ATOM 3737 N N . LYS B 1 233 ? 35.159 -12.309 -28.329 1.00 24.63 230 LYS B N 1
ATOM 3738 C CA . LYS B 1 233 ? 36.265 -11.638 -27.642 1.00 25.29 230 LYS B CA 1
ATOM 3739 C C . LYS B 1 233 ? 36.014 -10.135 -27.552 1.00 27.68 230 LYS B C 1
ATOM 3740 O O . LYS B 1 233 ? 36.277 -9.521 -26.519 1.00 25.31 230 LYS B O 1
ATOM 3746 N N . LYS B 1 234 ? 35.502 -9.544 -28.626 1.00 25.71 231 LYS B N 1
ATOM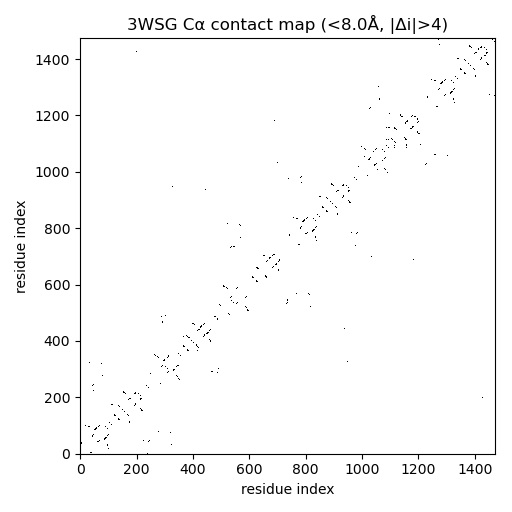 3747 C CA . LYS B 1 234 ? 35.150 -8.129 -28.600 1.00 28.88 231 LYS B CA 1
ATOM 3748 C C . LYS B 1 234 ? 34.048 -7.872 -27.579 1.00 25.62 231 LYS B C 1
ATOM 3749 O O . LYS B 1 234 ? 34.062 -6.870 -26.893 1.00 25.20 231 LYS B O 1
ATOM 3755 N N . PHE B 1 235 ? 33.078 -8.774 -27.512 1.00 20.86 232 PHE B N 1
ATOM 3756 C CA . PHE B 1 235 ? 31.956 -8.626 -26.587 1.00 27.07 232 PHE B CA 1
ATOM 3757 C C . PHE B 1 235 ? 32.449 -8.687 -25.140 1.00 27.12 232 PHE B C 1
ATOM 3758 O O . PHE B 1 235 ? 32.029 -7.902 -24.285 1.00 26.31 232 PHE B O 1
ATOM 3766 N N . LYS B 1 236 ? 33.362 -9.616 -24.885 1.00 26.52 233 LYS B N 1
ATOM 3767 C CA . LYS B 1 236 ? 33.973 -9.763 -23.566 1.00 27.30 233 LYS B CA 1
ATOM 3768 C C . LYS B 1 236 ? 34.719 -8.495 -23.127 1.00 26.61 233 LYS B C 1
ATOM 3769 O O . LYS B 1 236 ? 34.640 -8.103 -21.966 1.00 28.21 233 LYS B O 1
ATOM 3775 N N . GLU B 1 237 ? 35.464 -7.878 -24.039 1.00 26.22 234 GLU B N 1
ATOM 3776 C CA . GLU B 1 237 ? 36.164 -6.623 -23.731 1.00 23.90 234 GLU B CA 1
ATOM 3777 C C . GLU B 1 237 ? 35.172 -5.505 -23.436 1.00 25.69 234 GLU B C 1
ATOM 3778 O O . GLU B 1 237 ? 35.412 -4.636 -22.578 1.00 26.78 234 GLU B O 1
ATOM 3784 N N . PHE B 1 238 ? 34.074 -5.499 -24.185 1.00 23.00 235 PHE B N 1
ATOM 3785 C CA . PHE B 1 238 ? 33.023 -4.503 -23.982 1.00 26.85 235 PHE B CA 1
ATOM 3786 C C . PHE B 1 238 ? 32.423 -4.655 -22.581 1.00 27.55 235 PHE B C 1
ATOM 3787 O O . PHE B 1 238 ? 32.261 -3.674 -21.863 1.00 27.50 235 PHE B O 1
ATOM 3795 N N . LEU B 1 239 ? 32.124 -5.893 -22.184 1.00 23.62 236 LEU B N 1
ATOM 3796 C CA . LEU B 1 239 ? 31.614 -6.141 -20.838 1.00 27.23 236 LEU B CA 1
ATOM 3797 C C . LEU B 1 239 ? 32.617 -5.715 -19.775 1.00 27.92 236 LEU B C 1
ATOM 3798 O O . LEU B 1 239 ? 32.234 -5.127 -18.765 1.00 29.34 236 LEU B O 1
ATOM 3803 N N . SER B 1 240 ? 33.892 -6.029 -20.005 1.00 23.16 237 SER B N 1
ATOM 3804 C CA . SER B 1 240 ? 34.950 -5.703 -19.062 1.00 28.02 237 SER B CA 1
ATOM 3805 C C . SER B 1 240 ? 35.101 -4.209 -18.903 1.00 29.10 237 SER B C 1
ATOM 3806 O O . SER B 1 240 ? 35.352 -3.728 -17.808 1.00 28.08 237 SER B O 1
ATOM 3809 N N . SER B 1 241 ? 34.923 -3.473 -19.996 1.00 28.15 238 SER B N 1
ATOM 3810 C CA . SER B 1 241 ? 35.072 -2.028 -19.947 1.00 34.00 238 SER B CA 1
ATOM 3811 C C . SER B 1 241 ? 33.948 -1.363 -19.188 1.00 33.08 238 SER B C 1
ATOM 3812 O O . SER B 1 241 ? 34.093 -0.239 -18.679 1.00 34.13 238 SER B O 1
ATOM 3815 N N . ASN B 1 242 ? 32.807 -2.032 -19.141 1.00 28.57 239 ASN B N 1
ATOM 3816 C CA . ASN B 1 242 ? 31.630 -1.379 -18.589 1.00 31.88 239 ASN B CA 1
ATOM 3817 C C . ASN B 1 242 ? 31.159 -1.899 -17.235 1.00 37.03 239 ASN B C 1
ATOM 3818 O O . ASN B 1 242 ? 30.437 -1.209 -16.526 1.00 38.30 239 ASN B O 1
ATOM 3823 N N . LEU B 1 243 ? 31.537 -3.124 -16.892 1.00 32.98 240 LEU B N 1
ATOM 3824 C CA . LEU B 1 243 ? 31.098 -3.707 -15.634 1.00 37.03 240 LEU B CA 1
ATOM 3825 C C . LEU B 1 243 ? 32.273 -3.907 -14.687 1.00 39.02 240 LEU B C 1
ATOM 3826 O O . LEU B 1 243 ? 33.315 -4.411 -15.088 1.00 36.30 240 LEU B O 1
ATOM 3831 N N . ASP B 1 244 ? 32.092 -3.543 -13.423 1.00 40.38 241 ASP B N 1
ATOM 3832 C CA . ASP B 1 244 ? 33.132 -3.756 -12.421 1.00 43.79 241 ASP B CA 1
ATOM 3833 C C . ASP B 1 244 ? 32.916 -5.128 -11.814 1.00 42.46 241 ASP B C 1
ATOM 3834 O O . ASP B 1 244 ? 32.272 -5.295 -10.784 1.00 43.99 241 ASP B O 1
ATOM 3839 N N . LEU B 1 245 ? 33.440 -6.112 -12.533 1.00 40.90 242 LEU B N 1
ATOM 3840 C CA . LEU B 1 245 ? 33.132 -7.504 -12.319 1.00 38.01 242 LEU B CA 1
ATOM 3841 C C . LEU B 1 245 ? 34.339 -8.292 -12.815 1.00 35.41 242 LEU B C 1
ATOM 3842 O O . LEU B 1 245 ? 34.963 -7.880 -13.780 1.00 33.60 242 LEU B O 1
ATOM 3847 N N . GLU B 1 246 ? 34.726 -9.376 -12.146 1.00 31.32 243 GLU B N 1
ATOM 3848 C CA . GLU B 1 246 ? 35.738 -10.248 -12.733 1.00 29.92 243 GLU B CA 1
ATOM 3849 C C . GLU B 1 246 ? 35.112 -11.038 -13.870 1.00 28.92 243 GLU B C 1
ATOM 3850 O O . GLU B 1 246 ? 34.112 -11.726 -13.675 1.00 27.83 243 GLU B O 1
ATOM 3856 N N . ILE B 1 247 ? 35.717 -10.955 -15.045 1.00 23.94 244 ILE B N 1
ATOM 3857 C CA . ILE B 1 247 ? 35.183 -11.595 -16.241 1.00 24.39 244 ILE B CA 1
ATOM 3858 C C . ILE B 1 247 ? 36.257 -12.444 -16.877 1.00 26.40 244 ILE B C 1
ATOM 3859 O O . ILE B 1 247 ? 37.341 -11.941 -17.192 1.00 27.58 244 ILE B O 1
ATOM 3864 N N . ILE B 1 248 ? 35.970 -13.735 -17.046 1.00 23.67 245 ILE B N 1
ATOM 3865 C CA . ILE B 1 248 ? 36.912 -14.643 -17.702 1.00 25.93 245 ILE B CA 1
ATOM 3866 C C . ILE B 1 248 ? 36.263 -15.380 -18.866 1.00 25.65 245 ILE B C 1
ATOM 3867 O O . ILE B 1 248 ? 35.039 -15.546 -18.905 1.00 25.81 245 ILE B O 1
ATOM 3872 N N . SER B 1 249 ? 37.085 -15.858 -19.796 1.00 24.15 246 SER B N 1
ATOM 3873 C CA . SER B 1 249 ? 36.577 -16.668 -20.898 1.00 24.83 246 SER B CA 1
ATOM 3874 C C . SER B 1 249 ? 36.910 -18.137 -20.595 1.00 25.39 246 SER B C 1
ATOM 3875 O O . SER B 1 249 ? 37.937 -18.448 -19.973 1.00 28.27 246 SER B O 1
ATOM 3878 N N . LEU B 1 250 ? 36.040 -19.039 -21.026 1.00 21.65 247 LEU B N 1
ATOM 3879 C CA . LEU B 1 250 ? 36.147 -20.434 -20.610 1.00 21.49 247 LEU B CA 1
ATOM 3880 C C . LEU B 1 250 ? 36.552 -21.413 -21.724 1.00 25.41 247 LEU B C 1
ATOM 3881 O O . LEU B 1 250 ? 37.286 -22.371 -21.456 1.00 28.27 247 LEU B O 1
ATOM 3886 N N . ASP B 1 251 ? 36.071 -21.198 -22.954 1.00 23.12 248 ASP B N 1
ATOM 3887 C CA . ASP B 1 251 ? 36.472 -22.087 -24.059 1.00 22.71 248 ASP B CA 1
ATOM 3888 C C . ASP B 1 251 ? 37.139 -21.297 -25.191 1.00 24.71 248 ASP B C 1
ATOM 3889 O O . ASP B 1 251 ? 37.235 -21.771 -26.326 1.00 27.25 248 ASP B O 1
ATOM 3894 N N . PHE B 1 252 ? 37.584 -20.088 -24.871 1.00 24.26 249 PHE B N 1
ATOM 3895 C CA . PHE B 1 252 ? 38.449 -19.312 -25.754 1.00 27.57 249 PHE B CA 1
ATOM 3896 C C . PHE B 1 252 ? 39.321 -18.394 -24.882 1.00 31.39 249 PHE B C 1
ATOM 3897 O O . PHE B 1 252 ? 39.195 -18.403 -23.641 1.00 28.58 249 PHE B O 1
ATOM 3906 N N . ASN C 1 8 ? 14.792 -6.904 -82.567 1.00 77.85 5 ASN C N 1
ATOM 3907 C CA . ASN C 1 8 ? 15.928 -6.707 -81.680 1.00 73.94 5 ASN C CA 1
ATOM 3908 C C . ASN C 1 8 ? 15.563 -6.453 -80.213 1.00 68.82 5 ASN C C 1
ATOM 3909 O O . ASN C 1 8 ? 16.288 -5.723 -79.524 1.00 72.09 5 ASN C O 1
ATOM 3914 N N . MET C 1 9 ? 14.499 -7.077 -79.703 1.00 58.04 6 MET C N 1
ATOM 3915 C CA . MET C 1 9 ? 14.195 -6.869 -78.294 1.00 53.78 6 MET C CA 1
ATOM 3916 C C . MET C 1 9 ? 14.835 -7.993 -77.523 1.00 51.96 6 MET C C 1
ATOM 3917 O O . MET C 1 9 ? 14.964 -9.109 -78.021 1.00 54.67 6 MET C O 1
ATOM 3922 N N . LYS C 1 10 ? 15.255 -7.681 -76.306 1.00 47.55 7 LYS C N 1
ATOM 3923 C CA . LYS C 1 10 ? 15.783 -8.689 -75.408 1.00 43.16 7 LYS C CA 1
ATOM 3924 C C . LYS C 1 10 ? 14.651 -9.342 -74.640 1.00 36.30 7 LYS C C 1
ATOM 3925 O O . LYS C 1 10 ? 13.600 -8.732 -74.414 1.00 39.53 7 LYS C O 1
ATOM 3931 N N . ALA C 1 11 ? 14.857 -10.591 -74.252 1.00 33.65 8 ALA C N 1
ATOM 3932 C CA . ALA C 1 11 ? 13.846 -11.299 -73.502 1.00 31.68 8 ALA C CA 1
ATOM 3933 C C . ALA C 1 11 ? 13.514 -10.526 -72.225 1.00 31.39 8 ALA C C 1
ATOM 3934 O O . ALA C 1 11 ? 12.355 -10.413 -71.863 1.00 28.61 8 ALA C O 1
ATOM 3936 N N . LYS C 1 12 ? 14.517 -9.957 -71.564 1.00 35.00 9 LYS C N 1
ATOM 3937 C CA . LYS C 1 12 ? 14.221 -9.291 -70.293 1.00 39.59 9 LYS C CA 1
ATOM 3938 C C . LYS C 1 12 ? 13.320 -8.066 -70.510 1.00 40.19 9 LYS C C 1
ATOM 3939 O O . LYS C 1 12 ? 12.514 -7.753 -69.652 1.00 37.14 9 LYS C O 1
ATOM 3945 N N . GLU C 1 13 ? 13.394 -7.435 -71.683 1.00 39.43 10 GLU C N 1
ATOM 3946 C CA . GLU C 1 13 ? 12.540 -6.289 -71.978 1.00 36.46 10 GLU C CA 1
ATOM 3947 C C . GLU C 1 13 ? 11.086 -6.719 -72.242 1.00 37.33 10 GLU C C 1
ATOM 3948 O O . GLU C 1 13 ? 10.153 -6.014 -71.863 1.00 37.83 10 GLU C O 1
ATOM 3954 N N . ILE C 1 14 ? 10.891 -7.868 -72.894 1.00 35.19 11 ILE C N 1
ATOM 3955 C CA . ILE C 1 14 ? 9.548 -8.405 -73.078 1.00 34.36 11 ILE C CA 1
ATOM 3956 C C . ILE C 1 14 ? 8.956 -8.710 -71.704 1.00 32.28 11 ILE C C 1
ATOM 3957 O O . ILE C 1 14 ? 7.810 -8.364 -71.412 1.00 30.63 11 ILE C O 1
ATOM 3962 N N . ILE C 1 15 ? 9.763 -9.329 -70.849 1.00 33.66 12 ILE C N 1
ATOM 3963 C CA . ILE C 1 15 ? 9.339 -9.635 -69.486 1.00 33.91 12 ILE C CA 1
ATOM 3964 C C . ILE C 1 15 ? 8.982 -8.354 -68.715 1.00 36.02 12 ILE C C 1
ATOM 3965 O O . ILE C 1 15 ? 7.969 -8.329 -68.013 1.00 33.01 12 ILE C O 1
ATOM 3970 N N . GLU C 1 16 ? 9.791 -7.300 -68.840 1.00 36.01 13 GLU C N 1
ATOM 3971 C CA . GLU C 1 16 ? 9.460 -6.021 -68.196 1.00 38.74 13 GLU C CA 1
ATOM 3972 C C . GLU C 1 16 ? 8.109 -5.491 -68.659 1.00 36.50 13 GLU C C 1
ATOM 3973 O O . GLU C 1 16 ? 7.304 -5.052 -67.850 1.00 36.00 13 GLU C O 1
ATOM 3979 N N . PHE C 1 17 ? 7.888 -5.508 -69.970 1.00 31.38 14 PHE C N 1
ATOM 3980 C CA . PHE C 1 17 ? 6.634 -5.032 -70.526 1.00 30.22 14 PHE C CA 1
ATOM 3981 C C . PHE C 1 17 ? 5.440 -5.830 -69.975 1.00 29.19 14 PHE C C 1
ATOM 3982 O O . PHE C 1 17 ? 4.437 -5.253 -69.558 1.00 30.86 14 PHE C O 1
ATOM 3990 N N . ILE C 1 18 ? 5.542 -7.151 -69.987 1.00 28.19 15 ILE C N 1
ATOM 3991 C CA . ILE C 1 18 ? 4.462 -7.989 -69.472 1.00 28.74 15 ILE C CA 1
ATOM 3992 C C . ILE C 1 18 ? 4.208 -7.763 -67.978 1.00 33.79 15 ILE C C 1
ATOM 3993 O O . ILE C 1 18 ? 3.057 -7.723 -67.533 1.00 32.65 15 ILE C O 1
ATOM 3998 N N . GLU C 1 19 ? 5.276 -7.611 -67.203 1.00 34.10 16 GLU C N 1
ATOM 3999 C CA . GLU C 1 19 ? 5.125 -7.442 -65.767 1.00 34.35 16 GLU C CA 1
ATOM 4000 C C . GLU C 1 19 ? 4.669 -6.036 -65.384 1.00 35.30 16 GLU C C 1
ATOM 4001 O O . GLU C 1 19 ? 4.166 -5.830 -64.282 1.00 33.59 16 GLU C O 1
ATOM 4007 N N . THR C 1 20 ? 4.836 -5.075 -66.286 1.00 31.04 17 THR C N 1
ATOM 4008 C CA . THR C 1 20 ? 4.268 -3.744 -66.078 1.00 33.40 17 THR C CA 1
ATOM 4009 C C . THR C 1 20 ? 2.737 -3.823 -66.217 1.00 34.50 17 THR C C 1
ATOM 4010 O O . THR C 1 20 ? 2.004 -3.207 -65.458 1.00 39.20 17 THR C O 1
ATOM 4014 N N . PHE C 1 21 ? 2.273 -4.601 -67.186 1.00 30.99 18 PHE C N 1
ATOM 4015 C CA . PHE C 1 21 ? 0.848 -4.812 -67.396 1.00 31.29 18 PHE C CA 1
ATOM 4016 C C . PHE C 1 21 ? 0.259 -5.669 -66.279 1.00 31.17 18 PHE C C 1
ATOM 4017 O O . PHE C 1 21 ? -0.801 -5.355 -65.743 1.00 31.98 18 PHE C O 1
ATOM 4025 N N . ALA C 1 22 ? 0.961 -6.743 -65.933 1.00 28.95 19 ALA C N 1
ATOM 4026 C CA . ALA C 1 22 ? 0.479 -7.702 -64.949 1.00 28.38 19 ALA C CA 1
ATOM 4027 C C . ALA C 1 22 ? 1.531 -8.010 -63.870 1.00 27.52 19 ALA C C 1
ATOM 4028 O O . ALA C 1 22 ? 2.188 -9.052 -63.921 1.00 28.30 19 ALA C O 1
ATOM 4030 N N . PRO C 1 23 ? 1.674 -7.121 -62.884 1.00 33.58 20 PRO C N 1
ATOM 4031 C CA . PRO C 1 23 ? 2.731 -7.298 -61.878 1.00 37.41 20 PRO C CA 1
ATOM 4032 C C . PRO C 1 23 ? 2.646 -8.657 -61.184 1.00 37.69 20 PRO C C 1
ATOM 4033 O O . PRO C 1 23 ? 1.553 -9.142 -60.876 1.00 38.75 20 PRO C O 1
ATOM 4037 N N . LYS C 1 24 ? 3.803 -9.271 -60.968 1.00 34.65 21 LYS C N 1
ATOM 4038 C CA . LYS C 1 24 ? 3.866 -10.607 -60.404 1.00 39.95 21 LYS C CA 1
ATOM 4039 C C . LYS C 1 24 ? 3.275 -10.678 -58.990 1.00 39.91 21 LYS C C 1
ATOM 4040 O O . LYS C 1 24 ? 2.783 -11.726 -58.579 1.00 40.53 21 LYS C O 1
ATOM 4046 N N . ASP C 1 25 ? 3.335 -9.578 -58.247 1.00 37.39 22 ASP C N 1
ATOM 4047 C CA . ASP C 1 25 ? 2.775 -9.557 -56.895 1.00 42.42 22 ASP C CA 1
ATOM 4048 C C . ASP C 1 25 ? 1.233 -9.563 -56.856 1.00 41.37 22 ASP C C 1
ATOM 4049 O O . ASP C 1 25 ? 0.639 -9.631 -55.777 1.00 39.57 22 ASP C O 1
ATOM 4054 N N . LEU C 1 26 ? 0.587 -9.467 -58.017 1.00 39.89 23 LEU C N 1
ATOM 4055 C CA . LEU C 1 26 ? -0.866 -9.660 -58.083 1.00 41.12 23 LEU C CA 1
ATOM 4056 C C . LEU C 1 26 ? -1.238 -11.145 -58.065 1.00 33.87 23 LEU C C 1
ATOM 4057 O O . LEU C 1 26 ? -2.371 -11.496 -57.754 1.00 32.97 23 LEU C O 1
ATOM 4062 N N . ALA C 1 27 ? -0.292 -12.017 -58.398 1.00 33.19 24 ALA C N 1
ATOM 4063 C CA . ALA C 1 27 ? -0.572 -13.458 -58.402 1.00 29.81 24 ALA C CA 1
ATOM 4064 C C . ALA C 1 27 ? -0.967 -13.929 -57.014 1.00 34.43 24 ALA C C 1
ATOM 4065 O O . ALA C 1 27 ? -0.447 -13.422 -56.025 1.00 35.11 24 ALA C O 1
ATOM 4067 N N . ILE C 1 28 ? -1.904 -14.873 -56.940 1.00 33.75 25 ILE C N 1
ATOM 4068 C CA . ILE C 1 28 ? -2.346 -15.388 -55.647 1.00 37.18 25 ILE C CA 1
ATOM 4069 C C . ILE C 1 28 ? -1.262 -16.264 -55.041 1.00 36.17 25 ILE C C 1
ATOM 4070 O O . ILE C 1 28 ? -0.412 -16.784 -55.764 1.00 30.71 25 ILE C O 1
ATOM 4075 N N . GLU C 1 29 ? -1.289 -16.409 -53.721 1.00 36.55 26 GLU C N 1
ATOM 4076 C CA . GLU C 1 29 ? -0.265 -17.171 -53.008 1.00 44.84 26 GLU C CA 1
ATOM 4077 C C . GLU C 1 29 ? -0.078 -18.543 -53.641 1.00 40.04 26 GLU C C 1
ATOM 4078 O O . GLU C 1 29 ? -1.052 -19.239 -53.919 1.00 37.08 26 GLU C O 1
ATOM 4084 N N . GLY C 1 30 ? 1.168 -18.912 -53.913 1.00 39.62 27 GLY C N 1
ATOM 4085 C CA . GLY C 1 30 ? 1.449 -20.248 -54.399 1.00 37.54 27 GLY C CA 1
ATOM 4086 C C . GLY C 1 30 ? 1.400 -20.418 -55.906 1.00 34.20 27 GLY C C 1
ATOM 4087 O O . GLY C 1 30 ? 1.771 -21.477 -56.411 1.00 34.91 27 GLY C O 1
ATOM 4088 N N . ASP C 1 31 ? 0.919 -19.405 -56.624 1.00 30.45 28 ASP C N 1
ATOM 4089 C CA . ASP C 1 31 ? 0.807 -19.500 -58.092 1.00 28.49 28 ASP C CA 1
ATOM 4090 C C . ASP C 1 31 ? 2.200 -19.424 -58.714 1.00 29.77 28 ASP C C 1
ATOM 4091 O O . ASP C 1 31 ? 2.956 -18.496 -58.411 1.00 30.65 28 ASP C O 1
ATOM 4096 N N . ASN C 1 32 ? 2.540 -20.384 -59.575 1.00 27.92 29 ASN C N 1
ATOM 4097 C CA . ASN C 1 32 ? 3.886 -20.498 -60.141 1.00 28.22 29 ASN C CA 1
ATOM 4098 C C . ASN C 1 32 ? 4.080 -19.616 -61.375 1.00 30.78 29 ASN C C 1
ATOM 4099 O O . ASN C 1 32 ? 4.177 -20.113 -62.499 1.00 32.98 29 ASN C O 1
ATOM 4104 N N . ILE C 1 33 ? 4.116 -18.305 -61.181 1.00 26.93 30 ILE C N 1
ATOM 4105 C CA . ILE C 1 33 ? 4.209 -17.393 -62.319 1.00 26.39 30 ILE C CA 1
ATOM 4106 C C . ILE C 1 33 ? 5.651 -16.942 -62.585 1.00 26.91 30 ILE C C 1
ATOM 4107 O O . ILE C 1 33 ? 6.529 -17.118 -61.747 1.00 31.57 30 ILE C O 1
ATOM 4112 N N . GLY C 1 34 ? 5.897 -16.364 -63.758 1.00 25.35 31 GLY C N 1
ATOM 4113 C CA . GLY C 1 34 ? 7.224 -15.875 -64.070 1.00 25.52 31 GLY C CA 1
ATOM 4114 C C . GLY C 1 34 ? 7.959 -16.820 -65.014 1.00 25.46 31 GLY C C 1
ATOM 4115 O O . GLY C 1 34 ? 7.349 -17.568 -65.781 1.00 24.58 31 GLY C O 1
ATOM 4116 N N . LEU C 1 35 ? 9.280 -16.787 -64.931 1.00 28.94 32 LEU C N 1
ATOM 4117 C CA . LEU C 1 35 ? 10.129 -17.594 -65.787 1.00 28.60 32 LEU C CA 1
ATOM 4118 C C . LEU C 1 35 ? 9.947 -19.072 -65.467 1.00 26.16 32 LEU C C 1
ATOM 4119 O O . LEU C 1 35 ? 10.164 -19.487 -64.333 1.00 23.83 32 LEU C O 1
ATOM 4124 N N . GLN C 1 36 ? 9.540 -19.853 -66.462 1.00 24.06 33 GLN C N 1
ATOM 4125 C CA . GLN C 1 36 ? 9.358 -21.295 -66.291 1.00 24.34 33 GLN C CA 1
ATOM 4126 C C . GLN C 1 36 ? 10.622 -22.038 -66.690 1.00 25.12 33 GLN C C 1
ATOM 4127 O O . GLN C 1 36 ? 11.133 -22.867 -65.936 1.00 27.82 33 GLN C O 1
ATOM 4133 N N . VAL C 1 37 ? 11.132 -21.712 -67.878 1.00 21.88 34 VAL C N 1
ATOM 4134 C CA . VAL C 1 37 ? 12.320 -22.358 -68.457 1.00 26.30 34 VAL C CA 1
ATOM 4135 C C . VAL C 1 37 ? 13.160 -21.293 -69.137 1.00 25.02 34 VAL C C 1
ATOM 4136 O O . VAL C 1 37 ? 12.650 -20.544 -69.978 1.00 26.54 34 VAL C O 1
ATOM 4140 N N . GLY C 1 38 ? 14.427 -21.181 -68.760 1.00 24.53 35 GLY C N 1
ATOM 4141 C CA . GLY C 1 38 ? 15.288 -20.196 -69.380 1.00 26.90 35 GLY C CA 1
ATOM 4142 C C . GLY C 1 38 ? 16.474 -19.842 -68.508 1.00 34.74 35 GLY C C 1
ATOM 4143 O O . GLY C 1 38 ? 16.485 -20.135 -67.311 1.00 37.50 35 GLY C O 1
ATOM 4144 N N . ASP C 1 39 ? 17.501 -19.258 -69.103 1.00 39.20 36 ASP C N 1
ATOM 4145 C CA . ASP C 1 39 ? 18.668 -18.875 -68.323 1.00 42.62 36 ASP C CA 1
ATOM 4146 C C . ASP C 1 39 ? 19.105 -17.442 -68.623 1.00 46.87 36 ASP C C 1
ATOM 4147 O O . ASP C 1 39 ? 18.906 -16.543 -67.802 1.00 52.28 36 ASP C O 1
ATOM 4152 N N . ASN C 1 40 ? 19.688 -17.225 -69.799 1.00 44.10 37 ASN C N 1
ATOM 4153 C CA . ASN C 1 40 ? 20.167 -15.898 -70.172 1.00 45.83 37 ASN C CA 1
ATOM 4154 C C . ASN C 1 40 ? 19.009 -15.070 -70.744 1.00 47.30 37 ASN C C 1
ATOM 4155 O O . ASN C 1 40 ? 18.462 -15.402 -71.793 1.00 45.33 37 ASN C O 1
ATOM 4160 N N . LEU C 1 41 ? 18.613 -14.020 -70.033 1.00 46.80 38 LEU C N 1
ATOM 4161 C CA . LEU C 1 41 ? 17.488 -13.200 -70.467 1.00 41.58 38 LEU C CA 1
ATOM 4162 C C . LEU C 1 41 ? 17.906 -11.978 -71.276 1.00 42.06 38 LEU C C 1
ATOM 4163 O O . LEU C 1 41 ? 17.054 -11.182 -71.672 1.00 40.40 38 LEU C O 1
ATOM 4168 N N . ASP C 1 42 ? 19.203 -11.850 -71.540 1.00 43.76 39 ASP C N 1
ATOM 4169 C CA . ASP C 1 42 ? 19.710 -10.856 -72.481 1.00 47.02 39 ASP C CA 1
ATOM 4170 C C . ASP C 1 42 ? 19.576 -11.302 -73.940 1.00 51.68 39 ASP C C 1
ATOM 4171 O O . ASP C 1 42 ? 19.855 -10.527 -74.853 1.00 54.22 39 ASP C O 1
ATOM 4176 N N . LYS C 1 43 ? 19.156 -12.549 -74.141 1.00 50.41 40 LYS C N 1
ATOM 4177 C CA . LYS C 1 43 ? 18.905 -13.108 -75.466 1.00 53.80 40 LYS C CA 1
ATOM 4178 C C . LYS C 1 43 ? 17.995 -12.217 -76.301 1.00 53.52 40 LYS C C 1
ATOM 4179 O O . LYS C 1 43 ? 16.961 -11.749 -75.827 1.00 40.35 40 LYS C O 1
ATOM 4185 N N . GLU C 1 44 ? 18.358 -11.999 -77.557 1.00 53.32 41 GLU C N 1
ATOM 4186 C CA . GLU C 1 44 ? 17.497 -11.214 -78.421 1.00 51.60 41 GLU C CA 1
ATOM 4187 C C . GLU C 1 44 ? 16.376 -12.109 -78.947 1.00 45.66 41 GLU C C 1
ATOM 4188 O O . GLU C 1 44 ? 16.591 -13.280 -79.253 1.00 46.38 41 GLU C O 1
ATOM 4194 N N . ILE C 1 45 ? 15.165 -11.565 -78.992 1.00 40.41 42 ILE C N 1
ATOM 4195 C CA . ILE C 1 45 ? 13.978 -12.329 -79.364 1.00 37.09 42 ILE C CA 1
ATOM 4196 C C . ILE C 1 45 ? 13.414 -11.815 -80.686 1.00 41.10 42 ILE C C 1
ATOM 4197 O O . ILE C 1 45 ? 13.158 -10.615 -80.819 1.00 39.02 42 ILE C O 1
ATOM 4202 N N . LYS C 1 46 ? 13.280 -12.693 -81.682 1.00 43.79 43 LYS C N 1
ATOM 4203 C CA . LYS C 1 46 ? 12.709 -12.274 -82.968 1.00 45.06 43 LYS C CA 1
ATOM 4204 C C . LYS C 1 46 ? 11.216 -12.620 -83.081 1.00 43.34 43 LYS C C 1
ATOM 4205 O O . LYS C 1 46 ? 10.467 -11.952 -83.790 1.00 47.81 43 LYS C O 1
ATOM 4211 N N . LYS C 1 47 ? 10.773 -13.662 -82.387 1.00 40.66 44 LYS C N 1
ATOM 4212 C CA . LYS C 1 47 ? 9.396 -14.097 -82.561 1.00 35.50 44 LYS C CA 1
ATOM 4213 C C . LYS C 1 47 ? 8.784 -14.619 -81.273 1.00 33.38 44 LYS C C 1
ATOM 4214 O O . LYS C 1 47 ? 9.267 -15.587 -80.685 1.00 31.58 44 LYS C O 1
ATOM 4220 N N . LEU C 1 48 ? 7.687 -13.985 -80.867 1.00 29.14 45 LEU C N 1
ATOM 4221 C CA . LEU C 1 48 ? 6.985 -14.335 -79.643 1.00 28.35 45 LEU C CA 1
ATOM 4222 C C . LEU C 1 48 ? 5.743 -15.181 -79.937 1.00 29.10 45 LEU C C 1
ATOM 4223 O O . LEU C 1 48 ? 4.947 -14.841 -80.811 1.00 31.58 45 LEU C O 1
ATOM 4228 N N . GLY C 1 49 ? 5.597 -16.294 -79.216 1.00 24.87 46 GLY C N 1
ATOM 4229 C CA . GLY C 1 49 ? 4.420 -17.133 -79.340 1.00 23.41 46 GLY C CA 1
ATOM 4230 C C . GLY C 1 49 ? 3.578 -17.055 -78.077 1.00 23.49 46 GLY C C 1
ATOM 4231 O O . GL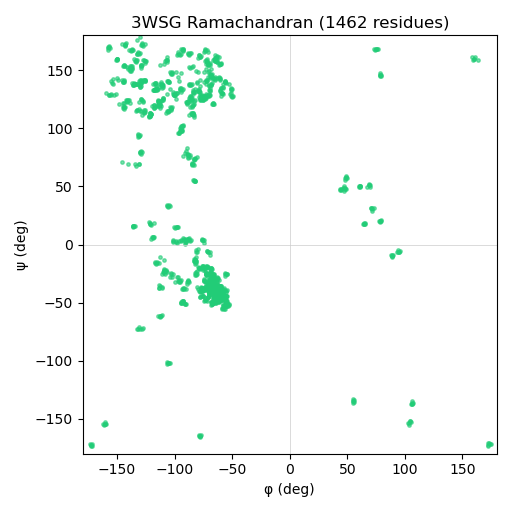Y C 1 49 ? 4.082 -17.133 -76.966 1.00 25.95 46 GLY C O 1
ATOM 4232 N N . ILE C 1 50 ? 2.273 -16.940 -78.257 1.00 23.19 47 ILE C N 1
ATOM 4233 C CA . ILE C 1 50 ? 1.355 -16.863 -77.138 1.00 26.45 47 ILE C CA 1
ATOM 4234 C C . ILE C 1 50 ? 0.483 -18.091 -77.139 1.00 23.20 47 ILE C C 1
ATOM 4235 O O . ILE C 1 50 ? -0.016 -18.507 -78.190 1.00 21.53 47 ILE C O 1
ATOM 4240 N N . ALA C 1 51 ? 0.331 -18.699 -75.971 1.00 21.79 48 ALA C N 1
ATOM 4241 C CA . ALA C 1 51 ? -0.536 -19.863 -75.862 1.00 23.72 48 ALA C CA 1
ATOM 4242 C C . ALA C 1 51 ? -1.246 -19.902 -74.512 1.00 22.60 48 ALA C C 1
ATOM 4243 O O . ALA C 1 51 ? -0.752 -19.372 -73.520 1.00 21.40 48 ALA C O 1
ATOM 4245 N N . LEU C 1 52 ? -2.405 -20.542 -74.476 1.00 25.28 49 LEU C N 1
ATOM 4246 C CA . LEU C 1 52 ? -3.063 -20.784 -73.201 1.00 23.73 49 LEU C CA 1
ATOM 4247 C C . LEU C 1 52 ? -2.263 -21.786 -72.358 1.00 24.23 49 LEU C C 1
ATOM 4248 O O . LEU C 1 52 ? -2.013 -21.548 -71.180 1.00 25.39 49 LEU C O 1
ATOM 4253 N N . ASP C 1 53 ? -1.889 -22.905 -72.972 1.00 21.98 50 ASP C N 1
ATOM 4254 C CA . ASP C 1 53 ? -1.232 -24.026 -72.292 1.00 24.98 50 ASP C CA 1
ATOM 4255 C C . ASP C 1 53 ? 0.163 -24.297 -72.850 1.00 26.61 50 ASP C C 1
ATOM 4256 O O . ASP C 1 53 ? 0.340 -24.312 -74.070 1.00 26.03 50 ASP C O 1
ATOM 4261 N N . PRO C 1 54 ? 1.139 -24.576 -71.970 1.00 25.22 51 PRO C N 1
ATOM 4262 C CA . PRO C 1 54 ? 2.451 -25.045 -72.427 1.00 22.66 51 PRO C CA 1
ATOM 4263 C C . PRO C 1 54 ? 2.410 -26.547 -72.689 1.00 22.48 51 PRO C C 1
ATOM 4264 O O . PRO C 1 54 ? 3.201 -27.313 -72.118 1.00 22.55 51 PRO C O 1
ATOM 4268 N N . SER C 1 55 ? 1.472 -26.968 -73.525 1.00 21.85 52 SER C N 1
ATOM 4269 C CA . SER C 1 55 ? 1.320 -28.371 -73.839 1.00 23.51 52 SER C CA 1
ATOM 4270 C C . SER C 1 55 ? 2.449 -28.829 -74.759 1.00 21.95 52 SER C C 1
ATOM 4271 O O . SER C 1 55 ? 3.156 -28.015 -75.347 1.00 20.87 52 SER C O 1
ATOM 4274 N N . LEU C 1 56 ? 2.586 -30.137 -74.892 1.00 22.30 53 LEU C N 1
ATOM 4275 C CA . LEU C 1 56 ? 3.582 -30.699 -75.786 1.00 27.02 53 LEU C CA 1
ATOM 4276 C C . LEU C 1 56 ? 3.338 -30.255 -77.234 1.00 28.49 53 LEU C C 1
ATOM 4277 O O . LEU C 1 56 ? 4.284 -29.858 -77.929 1.00 26.24 53 LEU C O 1
ATOM 4282 N N . SER C 1 57 ? 2.081 -30.250 -77.677 1.00 24.82 54 SER C N 1
ATOM 4283 C CA . SER C 1 57 ? 1.829 -29.873 -79.063 1.00 29.40 54 SER C CA 1
ATOM 4284 C C . SER C 1 57 ? 2.114 -28.385 -79.283 1.00 25.73 54 SER C C 1
ATOM 4285 O O . SER C 1 57 ? 2.676 -28.017 -80.316 1.00 23.76 54 SER C O 1
ATOM 4288 N N . VAL C 1 58 ? 1.785 -27.541 -78.301 1.00 19.76 55 VAL C N 1
ATOM 4289 C CA . VAL C 1 58 ? 2.106 -26.108 -78.386 1.00 19.19 55 VAL C CA 1
ATOM 4290 C C . VAL C 1 58 ? 3.630 -25.899 -78.476 1.00 23.42 55 VAL C C 1
ATOM 4291 O O . VAL C 1 58 ? 4.126 -25.069 -79.256 1.00 26.38 55 VAL C O 1
ATOM 4295 N N . ILE C 1 59 ? 4.367 -26.665 -77.684 1.00 19.85 56 ILE C N 1
ATOM 4296 C CA . ILE C 1 59 ? 5.821 -26.529 -77.639 1.00 21.03 56 ILE C CA 1
ATOM 4297 C C . ILE C 1 59 ? 6.450 -27.028 -78.952 1.00 25.68 56 ILE C C 1
ATOM 4298 O O . ILE C 1 59 ? 7.335 -26.365 -79.518 1.00 27.34 56 ILE C O 1
ATOM 4303 N N . LYS C 1 60 ? 5.944 -28.138 -79.481 1.00 21.77 57 LYS C N 1
ATOM 4304 C CA . LYS C 1 60 ? 6.343 -28.602 -80.821 1.00 25.36 57 LYS C CA 1
ATOM 4305 C C . LYS C 1 60 ? 6.016 -27.557 -81.905 1.00 28.46 57 LYS C C 1
ATOM 4306 O O . LYS C 1 60 ? 6.796 -27.318 -82.844 1.00 27.86 57 LYS C O 1
ATOM 4312 N N . LYS C 1 61 ? 4.852 -26.938 -81.786 1.00 24.62 58 LYS C N 1
ATOM 4313 C CA . LYS C 1 61 ? 4.462 -25.946 -82.776 1.00 27.73 58 LYS C CA 1
ATOM 4314 C C . LYS C 1 61 ? 5.372 -24.715 -82.684 1.00 24.57 58 LYS C C 1
ATOM 4315 O O . LYS C 1 61 ? 5.776 -24.156 -83.710 1.00 26.75 58 LYS C O 1
ATOM 4321 N N . ALA C 1 62 ? 5.718 -24.316 -81.458 1.00 23.30 59 ALA C N 1
ATOM 4322 C CA . ALA C 1 62 ? 6.655 -23.214 -81.228 1.00 21.71 59 ALA C CA 1
ATOM 4323 C C . ALA C 1 62 ? 8.002 -23.456 -81.924 1.00 26.55 59 ALA C C 1
ATOM 4324 O O . ALA C 1 62 ? 8.566 -22.569 -82.572 1.00 28.08 59 ALA C O 1
ATOM 4326 N N . GLU C 1 63 ? 8.528 -24.662 -81.761 1.00 28.51 60 GLU C N 1
ATOM 4327 C CA . GLU C 1 63 ? 9.777 -25.036 -82.399 1.00 30.20 60 GLU C CA 1
ATOM 4328 C C . GLU C 1 63 ? 9.624 -25.023 -83.914 1.00 31.03 60 GLU C C 1
ATOM 4329 O O . GLU C 1 63 ? 10.490 -24.524 -84.633 1.00 33.05 60 GLU C O 1
ATOM 4335 N N . LYS C 1 64 ? 8.501 -25.533 -84.399 1.00 31.63 61 LYS C N 1
ATOM 4336 C CA . LYS C 1 64 ? 8.280 -25.624 -85.841 1.00 34.33 61 LYS C CA 1
ATOM 4337 C C . LYS C 1 64 ? 8.204 -24.218 -86.455 1.00 33.73 61 LYS C C 1
ATOM 4338 O O . LYS C 1 64 ? 8.652 -24.004 -87.572 1.00 34.10 61 LYS C O 1
ATOM 4344 N N . GLU C 1 65 ? 7.636 -23.267 -85.715 1.00 33.30 62 GLU C N 1
ATOM 4345 C CA . GLU C 1 65 ? 7.431 -21.907 -86.230 1.00 38.94 62 GLU C CA 1
ATOM 4346 C C . GLU C 1 65 ? 8.586 -20.938 -85.941 1.00 39.91 62 GLU C C 1
ATOM 4347 O O . GLU C 1 65 ? 8.511 -19.766 -86.297 1.00 40.85 62 GLU C O 1
ATOM 4353 N N . GLY C 1 66 ? 9.651 -21.418 -85.303 1.00 38.47 63 GLY C N 1
ATOM 4354 C CA . GLY C 1 66 ? 10.778 -20.559 -84.988 1.00 34.54 63 GLY C CA 1
ATOM 4355 C C . GLY C 1 66 ? 10.476 -19.544 -83.885 1.00 30.58 63 GLY C C 1
ATOM 4356 O O . GLY C 1 66 ? 11.024 -18.448 -83.879 1.00 34.96 63 GLY C O 1
ATOM 4357 N N . VAL C 1 67 ? 9.604 -19.901 -82.950 1.00 27.73 64 VAL C N 1
ATOM 4358 C CA . VAL C 1 67 ? 9.319 -19.059 -81.775 1.00 29.21 64 VAL C CA 1
ATOM 4359 C C . VAL C 1 67 ? 10.517 -19.008 -80.812 1.00 33.23 64 VAL C C 1
ATOM 4360 O O . VAL C 1 67 ? 11.079 -20.047 -80.494 1.00 31.89 64 VAL C O 1
ATOM 4364 N N . ASP C 1 68 ? 10.896 -17.814 -80.346 1.00 35.34 65 ASP C N 1
ATOM 4365 C CA . ASP C 1 68 ? 12.067 -17.677 -79.469 1.00 39.24 65 ASP C CA 1
ATOM 4366 C C . ASP C 1 68 ? 11.682 -17.486 -78.016 1.00 32.70 65 ASP C C 1
ATOM 4367 O O . ASP C 1 68 ? 12.466 -17.767 -77.106 1.00 31.77 65 ASP C O 1
ATOM 4372 N N . PHE C 1 69 ? 10.480 -16.955 -77.831 1.00 29.17 66 PHE C N 1
ATOM 4373 C CA . PHE C 1 69 ? 9.925 -16.631 -76.526 1.00 27.22 66 PHE C CA 1
ATOM 4374 C C . PHE C 1 69 ? 8.518 -17.161 -76.497 1.00 25.94 66 PHE C C 1
ATOM 4375 O O . PHE C 1 69 ? 7.662 -16.720 -77.263 1.00 28.82 66 PHE C O 1
ATOM 4383 N N . LEU C 1 70 ? 8.274 -18.130 -75.636 1.00 25.02 67 LEU C N 1
ATOM 4384 C CA . LEU C 1 70 ? 6.945 -18.705 -75.552 1.00 25.24 67 LEU C CA 1
ATOM 4385 C C . LEU C 1 70 ? 6.272 -18.187 -74.282 1.00 27.24 67 LEU C C 1
ATOM 4386 O O . LEU C 1 70 ? 6.726 -18.456 -73.162 1.00 25.60 67 LEU C O 1
ATOM 4391 N N . PHE C 1 71 ? 5.207 -17.416 -74.467 1.00 26.10 68 PHE C N 1
ATOM 4392 C CA . PHE C 1 71 ? 4.427 -16.923 -73.353 1.00 24.09 68 PHE C CA 1
ATOM 4393 C C . PHE C 1 71 ? 3.190 -17.794 -73.188 1.00 24.21 68 PHE C C 1
ATOM 4394 O O . PHE C 1 71 ? 2.466 -18.016 -74.149 1.00 25.71 68 PHE C O 1
ATOM 4402 N N . THR C 1 72 ? 2.939 -18.281 -71.971 1.00 22.83 69 THR C N 1
ATOM 4403 C CA . THR C 1 72 ? 1.703 -19.014 -71.697 1.00 27.79 69 THR C CA 1
ATOM 4404 C C . THR C 1 72 ? 0.979 -18.477 -70.460 1.00 27.23 69 THR C C 1
ATOM 4405 O O . THR C 1 72 ? 1.592 -17.893 -69.575 1.00 27.77 69 THR C O 1
ATOM 4409 N N . HIS C 1 73 ? -0.335 -18.665 -70.429 1.00 25.77 70 HIS C N 1
ATOM 4410 C CA . HIS C 1 73 ? -1.149 -18.292 -69.281 1.00 24.67 70 HIS C CA 1
ATOM 4411 C C . HIS C 1 73 ? -0.925 -19.291 -68.161 1.00 25.31 70 HIS C C 1
ATOM 4412 O O . HIS C 1 73 ? -0.663 -18.902 -67.016 1.00 25.67 70 HIS C O 1
ATOM 4419 N N . HIS C 1 74 ? -1.005 -20.580 -68.491 1.00 22.24 71 HIS C N 1
ATOM 4420 C CA . HIS C 1 74 ? -0.799 -21.623 -67.481 1.00 24.85 71 HIS C CA 1
ATOM 4421 C C . HIS C 1 74 ? 0.670 -21.955 -67.294 1.00 22.16 71 HIS C C 1
ATOM 4422 O O . HIS C 1 74 ? 1.419 -22.031 -68.260 1.00 24.00 71 HIS C O 1
ATOM 4429 N N . PRO C 1 75 ? 1.086 -22.124 -66.034 1.00 21.80 72 PRO C N 1
ATOM 4430 C CA . PRO C 1 75 ? 2.463 -22.504 -65.742 1.00 22.46 72 PRO C CA 1
ATOM 4431 C C . PRO C 1 75 ? 2.775 -23.887 -66.307 1.00 22.91 72 PRO C C 1
ATOM 4432 O O . PRO C 1 75 ? 1.871 -24.676 -66.538 1.00 24.97 72 PRO C O 1
ATOM 4436 N N . LEU C 1 76 ? 4.047 -24.175 -66.519 1.00 24.85 73 LEU C N 1
ATOM 4437 C CA . LEU C 1 76 ? 4.443 -25.486 -67.014 1.00 24.58 73 LEU C CA 1
ATOM 4438 C C . LEU C 1 76 ? 4.111 -26.596 -65.988 1.00 28.34 73 LEU C C 1
ATOM 4439 O O . LEU C 1 76 ? 3.587 -27.650 -66.339 1.00 26.45 73 LEU C O 1
ATOM 4444 N N . LEU C 1 77 ? 4.431 -26.352 -64.723 1.00 26.76 74 LEU C N 1
ATOM 4445 C CA . LEU C 1 77 ? 4.169 -27.314 -63.661 1.00 27.13 74 LEU C CA 1
ATOM 4446 C C . LEU C 1 77 ? 3.444 -26.629 -62.509 1.00 29.31 74 LEU C C 1
ATOM 4447 O O . LEU C 1 77 ? 3.773 -25.491 -62.125 1.00 32.16 74 LEU C O 1
ATOM 4452 N N . LYS C 1 78 ? 2.458 -27.313 -61.950 1.00 31.25 75 LYS C N 1
ATOM 4453 C CA . LYS C 1 78 ? 1.874 -26.845 -60.699 1.00 36.58 75 LYS C CA 1
ATOM 4454 C C . LYS C 1 78 ? 2.610 -27.498 -59.538 1.00 37.75 75 LYS C C 1
ATOM 4455 O O . LYS C 1 78 ? 3.036 -26.828 -58.586 1.00 38.29 75 LYS C O 1
ATOM 4461 N N . ASP C 1 79 ? 2.739 -28.821 -59.619 1.00 37.11 76 ASP C N 1
ATOM 4462 C CA . ASP C 1 79 ? 3.449 -29.594 -58.605 1.00 37.18 76 ASP C CA 1
ATOM 4463 C C . ASP C 1 79 ? 4.905 -29.849 -58.998 1.00 33.49 76 ASP C C 1
ATOM 4464 O O . ASP C 1 79 ? 5.193 -30.247 -60.139 1.00 33.23 76 ASP C O 1
ATOM 4469 N N . PRO C 1 80 ? 5.823 -29.646 -58.043 1.00 31.84 77 PRO C N 1
ATOM 4470 C CA . PRO C 1 80 ? 7.255 -29.765 -58.332 1.00 27.60 77 PRO C CA 1
ATOM 4471 C C . PRO C 1 80 ? 7.649 -31.208 -58.601 1.00 31.04 77 PRO C C 1
ATOM 4472 O O . PRO C 1 80 ? 6.944 -32.111 -58.176 1.00 33.85 77 PRO C O 1
ATOM 4476 N N . ILE C 1 81 ? 8.739 -31.420 -59.332 1.00 25.87 78 ILE C N 1
ATOM 4477 C CA . ILE C 1 81 ? 9.195 -32.780 -59.658 1.00 28.69 78 ILE C CA 1
ATOM 4478 C C . ILE C 1 81 ? 10.681 -32.874 -59.376 1.00 27.17 78 ILE C C 1
ATOM 4479 O O . ILE C 1 81 ? 11.332 -31.845 -59.226 1.00 27.83 78 ILE C O 1
ATOM 4484 N N . ARG C 1 82 ? 11.223 -34.088 -59.295 1.00 25.44 79 ARG C N 1
ATOM 4485 C CA . ARG C 1 82 ? 12.666 -34.247 -59.110 1.00 27.33 79 ARG C CA 1
ATOM 4486 C C . ARG C 1 82 ? 13.251 -35.344 -60.015 1.00 28.23 79 ARG C C 1
ATOM 4487 O O . ARG C 1 82 ? 14.345 -35.844 -59.759 1.00 30.97 79 ARG C O 1
ATOM 4495 N N . ASN C 1 83 ? 12.489 -35.745 -61.034 1.00 26.09 80 ASN C N 1
ATOM 4496 C CA . ASN C 1 83 ? 12.970 -36.656 -62.074 1.00 28.40 80 ASN C CA 1
ATOM 4497 C C . ASN C 1 83 ? 12.447 -36.170 -63.424 1.00 30.56 80 ASN C C 1
ATOM 4498 O O . ASN C 1 83 ? 11.422 -35.500 -63.482 1.00 33.00 80 ASN C O 1
ATOM 4503 N N . PHE C 1 84 ? 13.165 -36.484 -64.498 1.00 29.15 81 PHE C N 1
ATOM 4504 C CA . PHE C 1 84 ? 12.868 -35.921 -65.810 1.00 29.10 81 PHE C CA 1
ATOM 4505 C C . PHE C 1 84 ? 12.786 -37.022 -66.849 1.00 31.35 81 PHE C C 1
ATOM 4506 O O . PHE C 1 84 ? 13.802 -37.496 -67.374 1.00 31.20 81 PHE C O 1
ATOM 4514 N N . THR C 1 85 ? 11.551 -37.479 -67.073 1.00 29.29 82 THR C N 1
ATOM 4515 C CA . THR C 1 85 ? 11.257 -38.619 -67.932 1.00 31.37 82 THR C CA 1
ATOM 4516 C C . THR C 1 85 ? 9.960 -38.343 -68.675 1.00 29.58 82 THR C C 1
ATOM 4517 O O . THR C 1 85 ? 9.274 -37.370 -68.376 1.00 26.10 82 THR C O 1
ATOM 4521 N N . GLY C 1 86 ? 9.631 -39.189 -69.643 1.00 32.11 83 GLY C N 1
ATOM 4522 C CA . GLY C 1 86 ? 8.352 -39.088 -70.327 1.00 33.74 83 GLY C CA 1
ATOM 4523 C C . GLY C 1 86 ? 8.073 -37.725 -70.942 1.00 35.41 83 GLY C C 1
ATOM 4524 O O . 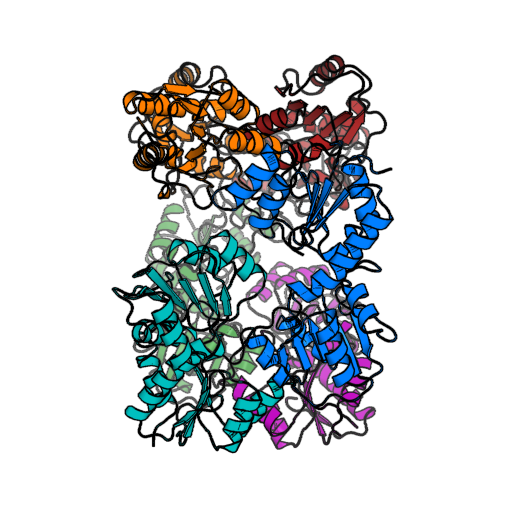GLY C 1 86 ? 8.948 -37.114 -71.583 1.00 32.17 83 GLY C O 1
ATOM 4525 N N . VAL C 1 87 ? 6.853 -37.236 -70.724 1.00 30.33 84 VAL C N 1
ATOM 4526 C CA . VAL C 1 87 ? 6.388 -36.019 -71.380 1.00 28.50 84 VAL C CA 1
ATOM 4527 C C . VAL C 1 87 ? 7.167 -34.774 -70.955 1.00 27.48 84 VAL C C 1
ATOM 4528 O O . VAL C 1 87 ? 7.481 -33.934 -71.794 1.00 24.96 84 VAL C O 1
ATOM 4532 N N . ILE C 1 88 ? 7.487 -34.643 -69.671 1.00 25.07 85 ILE C N 1
ATOM 4533 C CA . ILE C 1 88 ? 8.192 -33.450 -69.250 1.00 25.37 85 ILE C CA 1
ATOM 4534 C C . ILE C 1 88 ? 9.595 -33.452 -69.867 1.00 26.75 85 ILE C C 1
ATOM 4535 O O . ILE C 1 88 ? 10.095 -32.399 -70.247 1.00 22.08 85 ILE C O 1
ATOM 4540 N N . TYR C 1 89 ? 10.202 -34.631 -70.014 1.00 26.50 86 TYR C N 1
ATOM 4541 C CA . TYR C 1 89 ? 11.510 -34.733 -70.653 1.00 26.24 86 TYR C CA 1
ATOM 4542 C C . TYR C 1 89 ? 11.412 -34.233 -72.088 1.00 26.62 86 TYR C C 1
ATOM 4543 O O . TYR C 1 89 ? 12.296 -33.521 -72.566 1.00 29.62 86 TYR C O 1
ATOM 4552 N N . LYS C 1 90 ? 10.372 -34.676 -72.789 1.00 22.80 87 LYS C N 1
ATOM 4553 C CA . LYS C 1 90 ? 10.164 -34.298 -74.192 1.00 26.10 87 LYS C CA 1
ATOM 4554 C C . LYS C 1 90 ? 9.974 -32.796 -74.335 1.00 24.56 87 LYS C C 1
ATOM 4555 O O . LYS C 1 90 ? 10.554 -32.163 -75.216 1.00 26.99 87 LYS C O 1
ATOM 4561 N N . LYS C 1 91 ? 9.179 -32.217 -73.442 1.00 22.91 88 LYS C N 1
ATOM 4562 C CA . LYS C 1 91 ? 8.942 -30.771 -73.485 1.00 25.50 88 LYS C CA 1
ATOM 4563 C C . LYS C 1 91 ? 10.211 -29.953 -73.228 1.00 27.27 88 LYS C C 1
ATOM 4564 O O . LYS C 1 91 ? 10.540 -29.022 -73.984 1.00 24.93 88 LYS C O 1
ATOM 4570 N N . LEU C 1 92 ? 10.926 -30.300 -72.158 1.00 28.45 89 LEU C N 1
ATOM 4571 C CA . LEU C 1 92 ? 12.149 -29.587 -71.805 1.00 29.80 89 LEU C CA 1
ATOM 4572 C C . LEU C 1 92 ? 13.221 -29.727 -72.877 1.00 28.35 89 LEU C C 1
ATOM 4573 O O . LEU C 1 92 ? 13.970 -28.787 -73.159 1.00 28.37 89 LEU C O 1
ATOM 4578 N N . LYS C 1 93 ? 13.313 -30.908 -73.465 1.00 25.04 90 LYS C N 1
ATOM 4579 C CA . LYS C 1 93 ? 14.340 -31.128 -74.461 1.00 29.46 90 LYS C CA 1
ATOM 4580 C C . LYS C 1 93 ? 14.164 -30.137 -75.611 1.00 30.50 90 LYS C C 1
ATOM 4581 O O . LYS C 1 93 ? 15.143 -29.555 -76.086 1.00 27.46 90 LYS C O 1
ATOM 4587 N N . ILE C 1 94 ? 12.921 -29.957 -76.054 1.00 27.75 91 ILE C N 1
ATOM 4588 C CA . ILE C 1 94 ? 12.642 -29.035 -77.153 1.00 31.03 91 ILE C CA 1
ATOM 4589 C C . ILE C 1 94 ? 12.996 -27.593 -76.780 1.00 31.11 91 ILE C C 1
ATOM 4590 O O . ILE C 1 94 ? 13.658 -26.884 -77.546 1.00 32.88 91 ILE C O 1
ATOM 4595 N N . LEU C 1 95 ? 12.574 -27.171 -75.592 1.00 29.23 92 LEU C N 1
ATOM 4596 C CA . LEU C 1 95 ? 12.826 -25.801 -75.150 1.00 30.54 92 LEU C CA 1
ATOM 4597 C C . LEU C 1 95 ? 14.331 -25.551 -75.008 1.00 32.49 92 LEU C C 1
ATOM 4598 O O . LEU C 1 95 ? 14.861 -24.530 -75.482 1.00 30.68 92 LEU C O 1
ATOM 4603 N N . MET C 1 96 ? 15.030 -26.504 -74.405 1.00 27.27 93 MET C N 1
ATOM 4604 C CA . MET C 1 96 ? 16.446 -26.320 -74.168 1.00 32.08 93 MET C CA 1
ATOM 4605 C C . MET C 1 96 ? 17.322 -26.422 -75.409 1.00 37.82 93 MET C C 1
ATOM 4606 O O . MET C 1 96 ? 18.284 -25.667 -75.529 1.00 40.89 93 MET C O 1
ATOM 4611 N N . GLU C 1 97 ? 17.039 -27.325 -76.338 1.00 34.97 94 GLU C N 1
ATOM 4612 C CA . GLU C 1 97 ? 17.968 -27.401 -77.460 1.00 42.49 94 GLU C CA 1
ATOM 4613 C C . GLU C 1 97 ? 17.751 -26.219 -78.401 1.00 41.57 94 GLU C C 1
ATOM 4614 O O . GLU C 1 97 ? 18.656 -25.853 -79.152 1.00 44.37 94 GLU C O 1
ATOM 4620 N N . ASN C 1 98 ? 16.566 -25.616 -78.349 1.00 36.49 95 ASN C N 1
ATOM 4621 C CA . ASN C 1 98 ? 16.296 -24.414 -79.133 1.00 40.32 95 ASN C CA 1
ATOM 4622 C C . ASN C 1 98 ? 16.457 -23.119 -78.331 1.00 41.04 95 ASN C C 1
ATOM 4623 O O . ASN C 1 98 ? 16.272 -22.036 -78.877 1.00 42.28 95 ASN C O 1
ATOM 4628 N N . ASP C 1 99 ? 16.838 -23.240 -77.056 1.00 40.57 96 ASP C N 1
ATOM 4629 C CA . ASP C 1 99 ? 16.903 -22.112 -76.105 1.00 39.67 96 ASP C CA 1
ATOM 4630 C C . ASP C 1 99 ? 15.683 -21.200 -76.191 1.00 37.78 96 ASP C C 1
ATOM 4631 O O . ASP C 1 99 ? 15.806 -19.973 -76.219 1.00 41.68 96 ASP C O 1
ATOM 4636 N N . ILE C 1 100 ? 14.511 -21.823 -76.217 1.00 32.93 97 ILE C N 1
ATOM 4637 C CA . ILE C 1 100 ? 13.245 -21.131 -76.189 1.00 28.72 97 ILE C CA 1
ATOM 4638 C C . ILE C 1 100 ? 12.932 -20.834 -74.742 1.00 31.69 97 ILE C C 1
ATOM 4639 O O . ILE C 1 100 ? 12.886 -21.735 -73.903 1.00 30.88 97 ILE C O 1
ATOM 4644 N N . ILE C 1 101 ? 12.732 -19.560 -74.455 1.00 29.79 98 ILE C N 1
ATOM 4645 C CA . ILE C 1 101 ? 12.345 -19.135 -73.126 1.00 26.57 98 ILE C CA 1
ATOM 4646 C C . ILE C 1 101 ? 10.857 -19.383 -72.928 1.00 27.61 98 ILE C C 1
ATOM 4647 O O . ILE C 1 101 ? 10.055 -19.036 -73.790 1.00 29.01 98 ILE C O 1
ATOM 4652 N N . LEU C 1 102 ? 10.496 -20.009 -71.807 1.00 26.58 99 LEU C N 1
ATOM 4653 C CA . LEU C 1 102 ? 9.086 -20.197 -71.451 1.00 24.24 99 LEU C CA 1
ATOM 4654 C C . LEU C 1 102 ? 8.752 -19.384 -70.211 1.00 25.25 99 LEU C C 1
ATOM 4655 O O . LEU C 1 102 ? 9.376 -19.535 -69.158 1.00 27.31 99 LEU C O 1
ATOM 4660 N N . TYR C 1 103 ? 7.774 -18.505 -70.361 1.00 26.77 100 TYR C N 1
ATOM 4661 C CA . TYR C 1 103 ? 7.440 -17.532 -69.334 1.00 25.89 100 TYR C CA 1
ATOM 4662 C C . TYR C 1 103 ? 5.927 -17.518 -69.156 1.00 23.92 100 TYR C C 1
ATOM 4663 O O . TYR C 1 103 ? 5.205 -17.522 -70.149 1.00 25.94 100 TYR C O 1
ATOM 4672 N N . SER C 1 104 ? 5.443 -17.462 -67.915 1.00 23.70 101 SER C N 1
ATOM 4673 C CA . SER C 1 104 ? 4.000 -17.465 -67.695 1.00 24.81 101 SER C CA 1
ATOM 4674 C C . SER C 1 104 ? 3.463 -16.309 -66.862 1.00 27.26 101 SER C C 1
ATOM 4675 O O . SER C 1 104 ? 4.069 -15.894 -65.879 1.00 25.84 101 SER C O 1
ATOM 4678 N N . ALA C 1 105 ? 2.300 -15.800 -67.267 1.00 28.47 102 ALA C N 1
ATOM 4679 C CA . ALA C 1 105 ? 1.531 -14.895 -66.407 1.00 33.30 102 ALA C CA 1
ATOM 4680 C C . ALA C 1 105 ? 0.170 -15.550 -66.206 1.00 31.32 102 ALA C C 1
ATOM 4681 O O . ALA C 1 105 ? -0.604 -15.683 -67.146 1.00 25.71 102 ALA C O 1
ATOM 4683 N N . HIS C 1 106 ? -0.087 -16.005 -64.990 1.00 30.14 103 HIS C N 1
ATOM 4684 C CA . HIS C 1 106 ? -1.277 -16.796 -64.702 1.00 28.03 103 HIS C CA 1
ATOM 4685 C C . HIS C 1 106 ? -2.286 -15.936 -63.913 1.00 29.40 103 HIS C C 1
ATOM 4686 O O . HIS C 1 106 ? -2.959 -15.069 -64.504 1.00 27.05 103 HIS C O 1
ATOM 4693 N N . THR C 1 107 ? -2.390 -16.100 -62.592 1.00 31.76 104 THR C N 1
ATOM 4694 C CA . THR C 1 107 ? -3.430 -15.334 -61.892 1.00 30.02 104 THR C CA 1
ATOM 4695 C C . THR C 1 107 ? -3.133 -13.822 -61.893 1.00 28.32 104 THR C C 1
ATOM 4696 O O . THR C 1 107 ? -4.061 -13.029 -61.772 1.00 26.04 104 THR C O 1
ATOM 4700 N N . ASN C 1 108 ? -1.873 -13.420 -62.091 1.00 25.70 105 ASN C N 1
ATOM 4701 C CA . ASN C 1 108 ? -1.571 -11.995 -62.200 1.00 26.69 105 ASN C CA 1
ATOM 4702 C C . ASN C 1 108 ? -2.199 -11.431 -63.488 1.00 26.30 105 ASN C C 1
ATOM 4703 O O . ASN C 1 108 ? -2.616 -10.273 -63.524 1.00 28.19 105 ASN C O 1
ATOM 4708 N N . LEU C 1 109 ? -2.329 -12.256 -64.522 1.00 25.87 106 LEU C N 1
ATOM 4709 C CA . LEU C 1 109 ? -2.995 -11.823 -65.747 1.00 22.92 106 LEU C CA 1
ATOM 4710 C C . LEU C 1 109 ? -4.531 -11.913 -65.632 1.00 24.39 106 LEU C C 1
ATOM 4711 O O . LEU C 1 109 ? -5.246 -11.186 -66.318 1.00 22.66 106 LEU C O 1
ATOM 4716 N N . ASP C 1 110 ? -5.038 -12.795 -64.769 1.00 25.88 107 ASP C N 1
ATOM 4717 C CA . ASP C 1 110 ? -6.474 -12.839 -64.461 1.00 25.05 107 ASP C CA 1
ATOM 4718 C C . ASP C 1 110 ? -6.940 -11.577 -63.750 1.00 26.69 107 ASP C C 1
ATOM 4719 O O . ASP C 1 110 ? -8.037 -11.080 -63.997 1.00 28.80 107 ASP C O 1
ATOM 4724 N N . ILE C 1 111 ? -6.095 -11.090 -62.844 1.00 26.81 108 ILE C N 1
ATOM 4725 C CA . ILE C 1 111 ? -6.477 -10.080 -61.849 1.00 27.99 108 ILE C CA 1
ATOM 4726 C C . ILE C 1 111 ? -6.181 -8.645 -62.259 1.00 30.46 108 ILE C C 1
ATOM 4727 O O . ILE C 1 111 ? -6.892 -7.714 -61.858 1.00 32.26 108 ILE C O 1
ATOM 4732 N N . CYS C 1 112 ? -5.140 -8.458 -63.056 1.00 26.06 109 CYS C N 1
ATOM 4733 C CA . CYS C 1 112 ? -4.676 -7.106 -63.374 1.00 27.86 109 CYS C CA 1
ATOM 4734 C C . CYS C 1 112 ? -5.723 -6.308 -64.150 1.00 28.93 109 CYS C C 1
ATOM 4735 O O . CYS C 1 112 ? -6.638 -6.880 -64.743 1.00 29.01 109 CYS C O 1
ATOM 4738 N N . LYS C 1 113 ? -5.582 -4.989 -64.140 1.00 29.27 110 LYS C N 1
ATOM 4739 C CA . LYS C 1 113 ? -6.468 -4.120 -64.896 1.00 35.71 110 LYS C CA 1
ATOM 4740 C C . LYS C 1 113 ? -6.410 -4.460 -66.380 1.00 36.33 110 LYS C C 1
ATOM 4741 O O . LYS C 1 113 ? -5.326 -4.590 -66.950 1.00 36.77 110 LYS C O 1
ATOM 4747 N N . ASN C 1 114 ? -7.587 -4.631 -66.979 1.00 32.86 111 ASN C N 1
ATOM 4748 C CA . ASN C 1 114 ? -7.730 -5.031 -68.384 1.00 30.27 111 ASN C CA 1
ATOM 4749 C C . ASN C 1 114 ? -7.183 -6.431 -68.650 1.00 30.86 111 ASN C C 1
ATOM 4750 O O . ASN C 1 114 ? -6.947 -6.810 -69.808 1.00 31.84 111 ASN C O 1
ATOM 4755 N N . GLY C 1 115 ? -7.018 -7.203 -67.578 1.00 24.97 112 GLY C N 1
ATOM 4756 C CA . GLY C 1 115 ? -6.685 -8.614 -67.689 1.00 23.62 112 GLY C CA 1
ATOM 4757 C C . GLY C 1 115 ? -7.890 -9.470 -68.031 1.00 24.27 112 GLY C C 1
ATOM 4758 O O . GLY C 1 115 ? -8.921 -8.951 -68.453 1.00 25.56 112 GLY C O 1
ATOM 4759 N N . LEU C 1 116 ? -7.776 -10.787 -67.830 1.00 24.16 113 LEU C N 1
ATOM 4760 C CA . LEU C 1 116 ? -8.765 -11.720 -68.380 1.00 22.17 113 LEU C CA 1
ATOM 4761 C C . LEU C 1 116 ? -10.157 -11.556 -67.769 1.00 22.29 113 LEU C C 1
ATOM 4762 O O . LEU C 1 116 ? -11.161 -11.733 -68.469 1.00 22.03 113 LEU C O 1
ATOM 4767 N N . ASN C 1 117 ? -10.226 -11.231 -66.473 1.00 22.62 114 ASN C N 1
ATOM 4768 C CA . ASN C 1 117 ? -11.528 -11.035 -65.844 1.00 25.31 114 ASN C CA 1
ATOM 4769 C C . ASN C 1 117 ? -12.138 -9.677 -66.201 1.00 23.93 114 ASN C C 1
ATOM 4770 O O . ASN C 1 117 ? -13.343 -9.576 -66.445 1.00 24.83 114 ASN C O 1
ATOM 4775 N N . ASP C 1 118 ? -11.310 -8.638 -66.248 1.00 24.55 115 ASP C N 1
ATOM 4776 C CA . ASP C 1 118 ? -11.760 -7.330 -66.731 1.00 25.85 115 ASP C CA 1
ATOM 4777 C C . ASP C 1 118 ? -12.299 -7.398 -68.165 1.00 28.96 115 ASP C C 1
ATOM 4778 O O . ASP C 1 118 ? -13.278 -6.728 -68.514 1.00 24.96 115 ASP C O 1
ATOM 4783 N N . ALA C 1 119 ? -11.655 -8.205 -69.000 1.00 27.68 116 ALA C N 1
ATOM 4784 C CA . ALA C 1 119 ? -12.113 -8.374 -70.377 1.00 25.27 116 ALA C CA 1
ATOM 4785 C C . ALA C 1 119 ? -13.552 -8.915 -70.423 1.00 25.25 116 ALA C C 1
ATOM 4786 O O . ALA C 1 119 ? -14.378 -8.409 -71.183 1.00 26.68 116 ALA C O 1
ATOM 4788 N N . LEU C 1 120 ? -13.862 -9.906 -69.586 1.00 22.90 117 LEU C N 1
ATOM 4789 C CA . LEU C 1 120 ? -15.233 -10.414 -69.488 1.00 23.31 117 LEU C CA 1
ATOM 4790 C C . LEU C 1 120 ? -16.183 -9.360 -68.940 1.00 26.19 117 LEU C C 1
ATOM 4791 O O . LEU C 1 120 ? -17.283 -9.158 -69.466 1.00 27.37 117 LEU C O 1
ATOM 4796 N N . ALA C 1 121 ? -15.755 -8.663 -67.895 1.00 23.00 118 ALA C N 1
ATOM 4797 C CA . ALA C 1 121 ? -16.609 -7.634 -67.322 1.00 25.54 118 ALA C CA 1
ATOM 4798 C C . ALA C 1 121 ? -16.932 -6.556 -68.355 1.00 28.95 118 ALA C C 1
ATOM 4799 O O . ALA C 1 121 ? -18.029 -5.994 -68.361 1.00 33.81 118 ALA C O 1
ATOM 4801 N N . GLU C 1 122 ? -15.969 -6.246 -69.214 1.00 27.21 119 GLU C N 1
ATOM 4802 C CA . GLU C 1 122 ? -16.183 -5.191 -70.190 1.00 30.22 119 GLU C CA 1
ATOM 4803 C C . GLU C 1 122 ? -17.078 -5.699 -71.315 1.00 27.38 119 GLU C C 1
ATOM 4804 O O . GLU C 1 122 ? -17.949 -4.990 -71.785 1.00 28.05 119 GLU C O 1
ATOM 4810 N N . LEU C 1 123 ? -16.885 -6.948 -71.721 1.00 25.80 120 LEU C N 1
ATOM 4811 C CA . LEU C 1 123 ? -17.757 -7.525 -72.742 1.00 26.12 120 LEU C CA 1
ATOM 4812 C C . LEU C 1 123 ? -19.239 -7.434 -72.342 1.00 29.03 120 LEU C C 1
ATOM 4813 O O . LEU C 1 123 ? -20.091 -7.013 -73.131 1.00 27.94 120 LEU C O 1
ATOM 4818 N N . TYR C 1 124 ? -19.544 -7.763 -71.094 1.00 27.62 121 TYR C N 1
ATOM 4819 C CA . TYR C 1 124 ? -20.928 -7.706 -70.627 1.00 26.98 121 TYR C CA 1
ATOM 4820 C C . TYR C 1 124 ? -21.343 -6.309 -70.116 1.00 29.40 121 TYR C C 1
ATOM 4821 O O . TYR C 1 124 ? -22.464 -6.115 -69.649 1.00 33.01 121 TYR C O 1
ATOM 4830 N N . ASN C 1 125 ? -20.434 -5.348 -70.252 1.00 25.74 122 ASN C N 1
ATOM 4831 C CA . ASN C 1 125 ? -20.643 -3.971 -69.810 1.00 33.05 122 ASN C CA 1
ATOM 4832 C C . ASN C 1 125 ? -21.208 -3.911 -68.394 1.00 33.45 122 ASN C C 1
ATOM 4833 O O . ASN C 1 125 ? -22.192 -3.220 -68.147 1.00 32.45 122 ASN C O 1
ATOM 4838 N N . LEU C 1 126 ? -20.594 -4.652 -67.473 1.00 30.54 123 LEU C N 1
ATOM 4839 C CA . LEU C 1 126 ? -21.096 -4.687 -66.104 1.00 34.15 123 LEU C CA 1
ATOM 4840 C C . LEU C 1 126 ? -21.087 -3.300 -65.470 1.00 36.59 123 LEU C C 1
ATOM 4841 O O . LEU C 1 126 ? -20.116 -2.554 -65.596 1.00 38.35 123 LEU C O 1
ATOM 4846 N N . GLU C 1 127 ? -22.193 -2.965 -64.813 1.00 34.73 124 GLU C N 1
ATOM 4847 C CA . GLU C 1 127 ? -22.357 -1.700 -64.117 1.00 40.90 124 GLU C CA 1
ATOM 4848 C C . GLU C 1 127 ? -21.741 -1.807 -62.724 1.00 42.98 124 GLU C C 1
ATOM 4849 O O . GLU C 1 127 ? -21.960 -2.797 -62.006 1.00 39.45 124 GLU C O 1
ATOM 4855 N N . ASN C 1 128 ? -20.930 -0.806 -62.385 1.00 44.51 125 ASN C N 1
ATOM 4856 C CA . ASN C 1 128 ? -20.221 -0.740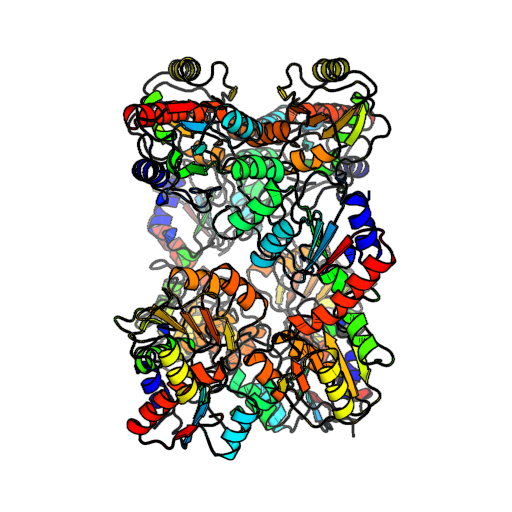 -61.113 1.00 46.80 125 ASN C CA 1
ATOM 4857 C C . ASN C 1 128 ? -19.499 -2.050 -60.746 1.00 41.45 125 ASN C C 1
ATOM 4858 O O . ASN C 1 128 ? -19.758 -2.621 -59.688 1.00 42.27 125 ASN C O 1
ATOM 4863 N N . PRO C 1 129 ? -18.597 -2.530 -61.617 1.00 38.69 126 PRO C N 1
ATOM 4864 C CA . PRO C 1 129 ? -17.986 -3.837 -61.359 1.00 35.22 126 PRO C CA 1
ATOM 4865 C C . PRO C 1 129 ? -17.034 -3.823 -60.161 1.00 39.87 126 PRO C C 1
ATOM 4866 O O . PRO C 1 129 ? -16.380 -2.820 -59.906 1.00 41.77 126 PRO C O 1
ATOM 4870 N N . LYS C 1 130 ? -16.972 -4.944 -59.444 1.00 38.12 127 LYS C N 1
ATOM 4871 C CA . LYS C 1 130 ? -16.105 -5.119 -58.273 1.00 34.65 127 LYS C CA 1
ATOM 4872 C C . LYS C 1 130 ? -15.377 -6.447 -58.376 1.00 29.85 127 LYS C C 1
ATOM 4873 O O . LYS C 1 130 ? -15.824 -7.340 -59.092 1.00 28.13 127 LYS C O 1
ATOM 4879 N N . PRO C 1 131 ? -14.250 -6.587 -57.671 1.00 32.98 128 PRO C N 1
ATOM 4880 C CA . PRO C 1 131 ? -13.622 -7.916 -57.703 1.00 30.78 128 PRO C CA 1
ATOM 4881 C C . PRO C 1 131 ? -14.544 -8.920 -57.001 1.00 29.24 128 PRO C C 1
ATOM 4882 O O . PRO C 1 131 ? -15.161 -8.575 -55.998 1.00 31.35 128 PRO C O 1
ATOM 4886 N N . LEU C 1 132 ? -14.625 -10.144 -57.512 1.00 27.41 129 LEU C N 1
ATOM 4887 C CA . LEU C 1 132 ? -15.546 -11.133 -56.956 1.00 27.48 129 LEU C CA 1
ATOM 4888 C C . LEU C 1 132 ? -15.001 -11.727 -55.647 1.00 29.51 129 LEU C C 1
ATOM 4889 O O . LEU C 1 132 ? -15.725 -11.875 -54.660 1.00 32.15 129 LEU C O 1
ATOM 4894 N N . TYR C 1 133 ? -13.713 -12.049 -55.660 1.00 31.48 130 TYR C N 1
ATOM 4895 C CA . TYR C 1 133 ? -12.991 -12.565 -54.502 1.00 37.02 130 TYR C CA 1
ATOM 4896 C C . TYR C 1 133 ? -12.049 -11.547 -53.899 1.00 40.23 130 TYR C C 1
ATOM 4897 O O . TYR C 1 133 ? -11.594 -10.615 -54.572 1.00 37.67 130 TYR C O 1
ATOM 4906 N N . ASP C 1 134 ? -11.709 -11.783 -52.640 1.00 43.28 131 ASP C N 1
ATOM 4907 C CA . ASP C 1 134 ? -10.866 -10.880 -51.882 1.00 48.51 131 ASP C CA 1
ATOM 4908 C C . ASP C 1 134 ? -9.463 -10.797 -52.485 1.00 45.64 131 ASP C C 1
ATOM 4909 O O . ASP C 1 134 ? -8.833 -9.734 -52.467 1.00 45.00 131 ASP C O 1
ATOM 4914 N N . ASN C 1 135 ? -8.988 -11.902 -53.053 1.00 40.47 132 ASN C N 1
ATOM 4915 C CA . ASN C 1 135 ? -7.670 -11.903 -53.682 1.00 38.07 132 ASN C CA 1
ATOM 4916 C C . ASN C 1 135 ? -7.669 -11.221 -55.040 1.00 36.11 132 ASN C C 1
ATOM 4917 O O . ASN C 1 135 ? -6.648 -11.202 -55.720 1.00 38.45 132 ASN C O 1
ATOM 4922 N N . GLY C 1 136 ? -8.807 -10.661 -55.437 1.00 36.33 133 GLY C N 1
ATOM 4923 C CA . GLY C 1 136 ? -8.900 -9.968 -56.716 1.00 35.74 133 GLY C CA 1
ATOM 4924 C C . GLY C 1 136 ? -9.393 -10.779 -57.909 1.00 30.41 133 GLY C C 1
ATOM 4925 O O . GLY C 1 136 ? -9.589 -10.236 -58.990 1.00 28.02 133 GLY C O 1
ATOM 4926 N N . LEU C 1 137 ? -9.582 -12.082 -57.737 1.00 26.32 134 LEU C N 1
ATOM 4927 C CA . LEU C 1 137 ? -10.063 -12.905 -58.852 1.00 25.97 134 LEU C CA 1
ATOM 4928 C C . LEU C 1 137 ? -11.532 -12.656 -59.165 1.00 28.67 134 LEU C C 1
ATOM 4929 O O . LEU C 1 137 ? -12.357 -12.505 -58.253 1.00 28.80 134 LEU C O 1
ATOM 4934 N N . GLY C 1 138 ? -11.851 -12.640 -60.457 1.00 27.08 135 GLY C N 1
ATOM 4935 C CA . GLY C 1 138 ? -13.222 -12.541 -60.920 1.00 22.76 135 GLY C CA 1
ATOM 4936 C C . GLY C 1 138 ? -13.806 -11.142 -60.794 1.00 23.01 135 GLY C C 1
ATOM 4937 O O . GLY C 1 138 ? -13.236 -10.280 -60.113 1.00 24.37 135 GLY C O 1
ATOM 4938 N N . ARG C 1 139 ? -14.962 -10.925 -61.425 1.00 24.95 136 ARG C N 1
ATOM 4939 C CA . ARG C 1 139 ? -15.640 -9.624 -61.327 1.00 26.58 136 ARG C CA 1
ATOM 4940 C C . ARG C 1 139 ? -17.140 -9.841 -61.135 1.00 26.68 136 ARG C C 1
ATOM 4941 O O . ARG C 1 139 ? -17.692 -10.848 -61.560 1.00 26.64 136 ARG C O 1
ATOM 4949 N N . VAL C 1 140 ? -17.809 -8.906 -60.480 1.00 27.97 137 VAL C N 1
ATOM 4950 C CA . VAL C 1 140 ? -19.246 -9.034 -60.335 1.00 28.49 137 VAL C CA 1
ATOM 4951 C C . VAL C 1 140 ? -19.864 -7.638 -60.405 1.00 32.12 137 VAL C C 1
ATOM 4952 O O . VAL C 1 140 ? -19.271 -6.653 -59.945 1.00 28.68 137 VAL C O 1
ATOM 4956 N N . GLY C 1 141 ? -21.019 -7.548 -61.049 1.00 33.33 138 GLY C N 1
ATOM 4957 C CA . GLY C 1 141 ? -21.743 -6.292 -61.129 1.00 34.69 138 GLY C CA 1
ATOM 4958 C C . GLY C 1 141 ? -23.094 -6.540 -61.765 1.00 34.89 138 GLY C C 1
ATOM 4959 O O . GLY C 1 141 ? -23.463 -7.686 -62.023 1.00 32.31 138 GLY C O 1
ATOM 4960 N N . ILE C 1 142 ? -23.811 -5.464 -62.050 1.00 36.12 139 ILE C N 1
ATOM 4961 C CA . ILE C 1 142 ? -25.136 -5.558 -62.636 1.00 31.67 139 ILE C CA 1
ATOM 4962 C C . ILE C 1 142 ? -25.058 -5.669 -64.164 1.00 29.68 139 ILE C C 1
ATOM 4963 O O . ILE C 1 142 ? -24.392 -4.876 -64.816 1.00 30.83 139 ILE C O 1
ATOM 4968 N N . PHE C 1 143 ? -25.710 -6.680 -64.726 1.00 26.11 140 PHE C N 1
ATOM 4969 C CA . PHE C 1 143 ? -25.926 -6.727 -66.166 1.00 27.91 140 PHE C CA 1
ATOM 4970 C C . PHE C 1 143 ? -27.221 -5.978 -66.532 1.00 33.21 140 PHE C C 1
ATOM 4971 O O . PHE C 1 143 ? -28.323 -6.439 -66.234 1.00 31.65 140 PHE C O 1
ATOM 4979 N N . LYS C 1 144 ? -27.073 -4.844 -67.210 1.00 33.89 141 LYS C N 1
ATOM 4980 C CA . LYS C 1 144 ? -28.194 -3.977 -67.541 1.00 37.52 141 LYS C CA 1
ATOM 4981 C C . LYS C 1 144 ? -28.921 -4.516 -68.773 1.00 37.29 141 LYS C C 1
ATOM 4982 O O . LYS C 1 144 ? -28.742 -4.010 -69.870 1.00 36.30 141 LYS C O 1
ATOM 4988 N N . GLY C 1 145 ? -29.690 -5.582 -68.602 1.00 37.22 142 GLY C N 1
ATOM 4989 C CA . GLY C 1 145 ? -30.405 -6.188 -69.711 1.00 34.10 142 GLY C CA 1
ATOM 4990 C C . GLY C 1 145 ? -31.022 -7.485 -69.241 1.00 33.92 142 GLY C C 1
ATOM 4991 O O . GLY C 1 145 ? -30.944 -7.798 -68.048 1.00 30.37 142 GLY C O 1
ATOM 4992 N N . SER C 1 146 ? -31.611 -8.244 -70.166 1.00 33.19 143 SER C N 1
ATOM 4993 C CA . SER C 1 146 ? -32.297 -9.491 -69.816 1.00 31.93 143 SER C CA 1
ATOM 4994 C C . SER C 1 146 ? -31.349 -10.676 -69.818 1.00 30.09 143 SER C C 1
ATOM 4995 O O . SER C 1 146 ? -30.223 -10.601 -70.347 1.00 29.06 143 SER C O 1
ATOM 4998 N N . PHE C 1 147 ? -31.789 -11.774 -69.217 1.00 28.20 144 PHE C N 1
ATOM 4999 C CA . PHE C 1 147 ? -30.975 -12.978 -69.244 1.00 26.27 144 PHE C CA 1
ATOM 5000 C C . PHE C 1 147 ? -30.732 -13.383 -70.700 1.00 29.99 144 PHE C C 1
ATOM 5001 O O . PHE C 1 147 ? -29.621 -13.749 -71.096 1.00 27.74 144 PHE C O 1
ATOM 5009 N N . GLU C 1 148 ? -31.773 -13.259 -71.509 1.00 31.76 145 GLU C N 1
ATOM 5010 C CA . GLU C 1 148 ? -31.680 -13.704 -72.883 1.00 34.42 145 GLU C CA 1
ATOM 5011 C C . GLU C 1 148 ? -30.641 -12.860 -73.636 1.00 30.48 145 GLU C C 1
ATOM 5012 O O . GLU C 1 148 ? -29.881 -13.386 -74.443 1.00 28.22 145 GLU C O 1
ATOM 5018 N N . GLU C 1 149 ? -30.574 -11.562 -73.346 1.00 25.54 146 GLU C N 1
ATOM 5019 C CA . GLU C 1 149 ? -29.555 -10.725 -73.982 1.00 24.52 146 GLU C CA 1
ATOM 5020 C C . GLU C 1 149 ? -28.154 -11.130 -73.516 1.00 26.04 146 GLU C C 1
ATOM 5021 O O . GLU C 1 149 ? -27.202 -11.141 -74.320 1.00 26.97 146 GLU C O 1
ATOM 5027 N N . PHE C 1 150 ? -28.018 -11.448 -72.224 1.00 20.61 147 PHE C N 1
ATOM 5028 C CA . PHE C 1 150 ? -26.745 -11.908 -71.686 1.00 21.34 147 PHE C CA 1
ATOM 5029 C C . PHE C 1 150 ? -26.301 -13.201 -72.401 1.00 20.64 147 PHE C C 1
ATOM 5030 O O . PHE C 1 150 ? -25.138 -13.345 -72.773 1.00 23.05 147 PHE C O 1
ATOM 5038 N N . LEU C 1 151 ? -27.230 -14.125 -72.611 1.00 23.01 148 LEU C N 1
ATOM 5039 C CA . LEU C 1 151 ? -26.909 -15.369 -73.306 1.00 25.59 148 LEU C CA 1
ATOM 5040 C C . LEU C 1 151 ? -26.491 -15.143 -74.759 1.00 24.39 148 LEU C C 1
ATOM 5041 O O . LEU C 1 151 ? -25.591 -15.825 -75.273 1.00 22.21 148 LEU C O 1
ATOM 5046 N N . GLU C 1 152 ? -27.159 -14.206 -75.426 1.00 25.83 149 GLU C N 1
ATOM 5047 C CA . GLU C 1 152 ? -26.867 -13.931 -76.830 1.00 28.38 149 GLU C CA 1
ATOM 5048 C C . GLU C 1 152 ? -25.451 -13.376 -76.946 1.00 29.46 149 GLU C C 1
ATOM 5049 O O . GLU C 1 152 ? -24.716 -13.754 -77.836 1.00 30.04 149 GLU C O 1
ATOM 5055 N N . ILE C 1 153 ? -25.061 -12.497 -76.033 1.00 25.58 150 ILE C N 1
ATOM 5056 C CA . ILE C 1 153 ? -23.684 -12.021 -76.006 1.00 24.59 150 ILE C CA 1
ATOM 5057 C C . ILE C 1 153 ? -22.667 -13.167 -75.797 1.00 23.21 150 ILE C C 1
ATOM 5058 O O . ILE C 1 153 ? -21.622 -13.246 -76.464 1.00 22.41 150 ILE C O 1
ATOM 5063 N N . THR C 1 154 ? -22.980 -14.035 -74.849 1.00 22.50 151 THR C N 1
ATOM 5064 C CA . THR C 1 154 ? -22.139 -15.186 -74.563 1.00 23.78 151 THR C CA 1
ATOM 5065 C C . THR C 1 154 ? -21.957 -16.044 -75.811 1.00 23.69 151 THR C C 1
ATOM 5066 O O . THR C 1 154 ? -20.850 -16.437 -76.147 1.00 21.75 151 THR C O 1
ATOM 5070 N N . LYS C 1 155 ? -23.054 -16.331 -76.501 1.00 22.10 152 LYS C N 1
ATOM 5071 C CA . LYS C 1 155 ? -23.001 -17.196 -77.678 1.00 20.37 152 LYS C CA 1
ATOM 5072 C C . LYS C 1 155 ? -22.280 -16.549 -78.847 1.00 25.43 152 LYS C C 1
ATOM 5073 O O . LYS C 1 155 ? -21.690 -17.245 -79.676 1.00 25.24 152 LYS C O 1
ATOM 5079 N N . LYS C 1 156 ? -22.360 -15.226 -78.950 1.00 21.84 153 LYS C N 1
ATOM 5080 C CA . LYS C 1 156 ? -21.743 -14.566 -80.067 1.00 23.53 153 LYS C CA 1
ATOM 5081 C C . LYS C 1 156 ? -20.223 -14.444 -79.870 1.00 24.33 153 LYS C C 1
ATOM 5082 O O . LYS C 1 156 ? -19.448 -14.684 -80.804 1.00 27.75 153 LYS C O 1
ATOM 5088 N N . TYR C 1 157 ? -19.804 -14.134 -78.649 1.00 22.99 154 TYR C N 1
ATOM 5089 C CA . TYR C 1 157 ? -18.412 -13.743 -78.398 1.00 25.17 154 TYR C CA 1
ATOM 5090 C C . TYR C 1 157 ? -17.545 -14.754 -77.655 1.00 26.05 154 TYR C C 1
ATOM 5091 O O . TYR C 1 157 ? -16.318 -14.685 -77.741 1.00 30.85 154 TYR C O 1
ATOM 5100 N N . ILE C 1 158 ? -18.159 -15.657 -76.902 1.00 21.61 155 ILE C N 1
ATOM 5101 C CA . ILE C 1 158 ? -17.385 -16.583 -76.061 1.00 22.98 155 ILE C CA 1
ATOM 5102 C C . ILE C 1 158 ? -17.480 -18.036 -76.507 1.00 24.73 155 ILE C C 1
ATOM 5103 O O . ILE C 1 158 ? -16.479 -18.660 -76.884 1.00 24.79 155 ILE C O 1
ATOM 5108 N N . HIS C 1 159 ? -18.690 -18.580 -76.483 1.00 21.97 156 HIS C N 1
ATOM 5109 C CA . HIS C 1 159 ? -18.880 -20.005 -76.769 1.00 24.78 156 HIS C CA 1
ATOM 5110 C C . HIS C 1 159 ? -20.262 -20.227 -77.370 1.00 23.94 156 HIS C C 1
ATOM 5111 O O . HIS C 1 159 ? -21.277 -19.807 -76.795 1.00 24.40 156 HIS C O 1
ATOM 5118 N N . LYS C 1 160 ? -20.302 -20.933 -78.485 1.00 23.10 157 LYS C N 1
ATOM 5119 C CA . LYS C 1 160 ? -21.515 -21.006 -79.289 1.00 32.33 157 LYS C CA 1
ATOM 5120 C C . LYS C 1 160 ? -22.648 -21.720 -78.550 1.00 31.97 157 LYS C C 1
ATOM 5121 O O . LYS C 1 160 ? -23.819 -21.525 -78.876 1.00 32.90 157 LYS C O 1
ATOM 5127 N N . ASN C 1 161 ? -22.295 -22.597 -77.614 1.00 29.89 158 ASN C N 1
ATOM 5128 C CA . ASN C 1 161 ? -23.298 -23.395 -76.929 1.00 31.63 158 ASN C CA 1
ATOM 5129 C C . ASN C 1 161 ? -22.978 -23.699 -75.462 1.00 28.19 158 ASN C C 1
ATOM 5130 O O . ASN C 1 161 ? -22.698 -24.842 -75.104 1.00 28.16 158 ASN C O 1
ATOM 5135 N N . PRO C 1 162 ? -23.049 -22.695 -74.600 1.00 25.68 159 PRO C N 1
ATOM 5136 C CA . PRO C 1 162 ? -22.641 -22.994 -73.217 1.00 25.45 159 PRO C CA 1
ATOM 5137 C C . PRO C 1 162 ? -23.633 -23.906 -72.466 1.00 28.26 159 PRO C C 1
ATOM 5138 O O . PRO C 1 162 ? -24.813 -23.970 -72.813 1.00 24.59 159 PRO C O 1
ATOM 5142 N N . ILE C 1 163 ? -23.148 -24.642 -71.474 1.00 29.46 160 ILE C N 1
ATOM 5143 C CA . ILE C 1 163 ? -24.070 -25.370 -70.613 1.00 31.09 160 ILE C CA 1
ATOM 5144 C C . ILE C 1 163 ? -24.731 -24.358 -69.673 1.00 28.55 160 ILE C C 1
ATOM 5145 O O . ILE C 1 163 ? -24.053 -23.529 -69.048 1.00 24.56 160 ILE C O 1
ATOM 5150 N N . VAL C 1 164 ? -26.061 -24.372 -69.631 1.00 28.76 161 VAL C N 1
ATOM 5151 C CA . VAL C 1 164 ? -26.784 -23.470 -68.727 1.00 26.99 161 VAL C CA 1
ATOM 5152 C C . VAL C 1 164 ? -27.472 -24.295 -67.644 1.00 29.24 161 VAL C C 1
ATOM 5153 O O . VAL C 1 164 ? -28.334 -25.118 -67.928 1.00 30.15 161 VAL C O 1
ATOM 5157 N N . VAL C 1 165 ? -27.082 -24.070 -66.396 1.00 25.23 162 VAL C N 1
ATOM 5158 C CA . VAL C 1 165 ? -27.793 -24.664 -65.282 1.00 24.57 162 VAL C CA 1
ATOM 5159 C C . VAL C 1 165 ? -28.804 -23.620 -64.812 1.00 22.78 162 VAL C C 1
ATOM 5160 O O . VAL C 1 165 ? -28.447 -22.666 -64.111 1.00 24.73 162 VAL C O 1
ATOM 5164 N N . LYS C 1 166 ? -30.042 -23.758 -65.266 1.00 25.56 163 LYS C N 1
ATOM 5165 C CA . LYS C 1 166 ? -31.045 -22.720 -65.054 1.00 29.75 163 LYS C CA 1
ATOM 5166 C C . LYS C 1 166 ? -31.737 -22.967 -63.722 1.00 30.60 163 LYS C C 1
ATOM 5167 O O . LYS C 1 166 ? -32.896 -23.390 -63.673 1.00 30.95 163 LYS C O 1
ATOM 5173 N N . SER C 1 167 ? -31.030 -22.666 -62.641 1.00 29.06 164 SER C N 1
ATOM 5174 C CA . SER C 1 167 ? -31.487 -23.022 -61.301 1.00 30.34 164 SER C CA 1
ATOM 5175 C C . SER C 1 167 ? -32.726 -22.237 -60.868 1.00 34.06 164 SER C C 1
ATOM 5176 O O . SER C 1 167 ? -33.493 -22.705 -60.032 1.00 37.87 164 SER C O 1
ATOM 5179 N N . LYS C 1 168 ? -32.935 -21.066 -61.460 1.00 30.63 165 LYS C N 1
ATOM 5180 C CA . LYS C 1 168 ? -34.119 -20.247 -61.161 1.00 34.10 165 LYS C CA 1
ATOM 5181 C C . LYS C 1 168 ? -34.369 -19.345 -62.347 1.00 31.82 165 LYS C C 1
ATOM 5182 O O . LYS C 1 168 ? -33.513 -19.247 -63.231 1.00 31.63 165 LYS C O 1
ATOM 5188 N N . GLU C 1 169 ? -35.532 -18.688 -62.364 1.00 30.54 166 GLU C N 1
ATOM 5189 C CA . GLU C 1 169 ? -35.812 -17.631 -63.335 1.00 33.50 166 GLU C CA 1
ATOM 5190 C C . GLU C 1 169 ? -34.929 -16.431 -63.034 1.00 36.23 166 GLU C C 1
ATOM 5191 O O . GLU C 1 169 ? -34.619 -16.170 -61.874 1.00 36.45 166 GLU C O 1
ATOM 5197 N N . VAL C 1 170 ? -34.506 -15.716 -64.073 1.00 33.75 167 VAL C N 1
ATOM 5198 C CA . VAL C 1 170 ? -33.637 -14.561 -63.892 1.00 30.10 167 VAL C CA 1
ATOM 5199 C C . VAL C 1 170 ? -34.319 -13.306 -64.392 1.00 33.56 167 VAL C C 1
ATOM 5200 O O . VAL C 1 170 ? -34.678 -13.220 -65.570 1.00 31.61 167 VAL C O 1
ATOM 5204 N N . ASP C 1 171 ? -34.506 -12.339 -63.495 1.00 34.23 168 ASP C N 1
ATOM 5205 C CA . ASP C 1 171 ? -35.104 -11.071 -63.865 1.00 33.53 168 ASP C CA 1
ATOM 5206 C C . ASP C 1 171 ? -34.070 -10.189 -64.568 1.00 30.50 168 ASP C C 1
ATOM 5207 O O . ASP C 1 171 ? -32.871 -10.432 -64.461 1.00 42.17 168 ASP C O 1
ATOM 5212 N N . ASP C 1 172 ? -34.541 -9.180 -65.292 1.00 36.17 169 ASP C N 1
ATOM 5213 C CA . ASP C 1 172 ? -33.660 -8.205 -65.923 1.00 38.38 169 ASP C CA 1
ATOM 5214 C C . ASP C 1 172 ? -32.834 -7.453 -64.868 1.00 38.09 169 ASP C C 1
ATOM 5215 O O . ASP C 1 172 ? -33.272 -7.300 -63.720 1.00 37.00 169 ASP C O 1
ATOM 5220 N N . ASN C 1 173 ? -31.673 -6.944 -65.279 1.00 32.10 170 ASN C N 1
ATOM 5221 C CA . ASN C 1 173 ? -30.820 -6.123 -64.414 1.00 33.23 170 ASN C CA 1
ATOM 5222 C C . ASN C 1 173 ? -30.374 -6.916 -63.194 1.00 32.26 170 ASN C C 1
ATOM 5223 O O . ASN C 1 173 ? -30.513 -6.484 -62.052 1.00 33.15 170 ASN C O 1
ATOM 5228 N N . PHE C 1 174 ? -29.854 -8.096 -63.472 1.00 30.46 171 PHE C N 1
ATOM 5229 C CA . PHE C 1 174 ? -29.442 -9.038 -62.458 1.00 35.24 171 PHE C CA 1
ATOM 5230 C C . PHE C 1 174 ? -27.956 -8.889 -62.140 1.00 36.17 171 PHE C C 1
ATOM 5231 O O . PHE C 1 174 ? -27.208 -8.218 -62.872 1.00 31.34 171 PHE C O 1
ATOM 5239 N N . LYS C 1 175 ? -27.539 -9.534 -61.053 1.00 33.76 172 LYS C N 1
ATOM 5240 C CA . LYS C 1 175 ? -26.133 -9.594 -60.674 1.00 31.28 172 LYS C CA 1
ATOM 5241 C C . LYS C 1 175 ? -25.409 -10.732 -61.401 1.00 28.75 172 LYS C C 1
ATOM 5242 O O . LYS C 1 175 ? -25.746 -11.909 -61.237 1.00 25.92 172 LYS C O 1
ATOM 5248 N N . LEU C 1 176 ? -24.408 -10.362 -62.197 1.00 26.89 173 LEU C N 1
ATOM 5249 C CA . LEU C 1 176 ? -23.598 -11.299 -62.969 1.00 26.67 173 LEU C CA 1
ATOM 5250 C C . LEU C 1 176 ? -22.174 -11.379 -62.439 1.00 22.40 173 LEU C C 1
ATOM 5251 O O . LEU C 1 176 ? -21.483 -10.365 -62.360 1.00 26.60 173 LEU C O 1
ATOM 5256 N N . ALA C 1 177 ? -21.726 -12.586 -62.102 1.00 23.07 174 ALA C N 1
ATOM 5257 C CA . ALA C 1 177 ? -20.348 -12.789 -61.701 1.00 24.50 174 ALA C CA 1
ATOM 5258 C C . ALA C 1 177 ? -19.647 -13.495 -62.840 1.00 22.39 174 ALA C C 1
ATOM 5259 O O . ALA C 1 177 ? -20.222 -14.390 -63.467 1.00 21.40 174 ALA C O 1
ATOM 5261 N N . VAL C 1 178 ? -18.410 -13.106 -63.107 1.00 22.63 175 VAL C N 1
ATOM 5262 C CA . VAL C 1 178 ? -17.626 -13.748 -64.160 1.00 22.15 175 VAL C CA 1
ATOM 5263 C C . VAL C 1 178 ? -16.285 -14.159 -63.585 1.00 22.69 175 VAL C C 1
ATOM 5264 O O . VAL C 1 178 ? -15.697 -13.452 -62.739 1.00 24.49 175 VAL C O 1
ATOM 5268 N N . LEU C 1 179 ? -15.824 -15.338 -63.986 1.00 21.10 176 LEU C N 1
ATOM 5269 C CA . LEU C 1 179 ? -14.480 -15.751 -63.603 1.00 21.64 176 LEU C CA 1
ATOM 5270 C C . LEU C 1 179 ? -13.870 -16.521 -64.771 1.00 22.51 176 LEU C C 1
ATOM 5271 O O . LEU C 1 179 ? -14.391 -17.558 -65.166 1.00 22.85 176 LEU C O 1
ATOM 5276 N N . SER C 1 180 ? -12.777 -16.002 -65.326 1.00 22.76 177 SER C N 1
ATOM 5277 C CA . SER C 1 180 ? -12.156 -16.629 -66.485 1.00 27.89 177 SER C CA 1
ATOM 5278 C C . SER C 1 180 ? -11.344 -17.843 -66.066 1.00 26.96 177 SER C C 1
ATOM 5279 O O . SER C 1 180 ? -10.420 -17.726 -65.260 1.00 28.28 177 SER C O 1
ATOM 5282 N N . GLY C 1 181 ? -11.651 -18.983 -66.670 1.00 25.91 178 GLY C N 1
ATOM 5283 C CA . GLY C 1 181 ? -10.940 -20.224 -66.403 1.00 22.72 178 GLY C CA 1
ATOM 5284 C C . GLY C 1 181 ? -11.811 -21.164 -65.576 1.00 27.11 178 GLY C C 1
ATOM 5285 O O . GLY C 1 181 ? -13.002 -21.343 -65.825 1.00 26.40 178 GLY C O 1
ATOM 5286 N N . TYR C 1 182 ? -11.214 -21.783 -64.576 1.00 27.20 179 TYR C N 1
ATOM 5287 C CA . TYR C 1 182 ? -11.951 -22.717 -63.750 1.00 27.17 179 TYR C CA 1
ATOM 5288 C C . TYR C 1 182 ? -12.489 -22.010 -62.510 1.00 28.71 179 TYR C C 1
ATOM 5289 O O . TYR C 1 182 ? -11.757 -21.798 -61.550 1.00 31.86 179 TYR C O 1
ATOM 5298 N N . GLY C 1 183 ? -13.758 -21.635 -62.527 1.00 25.18 180 GLY C N 1
ATOM 5299 C CA . GLY C 1 183 ? -14.315 -20.933 -61.391 1.00 25.65 180 GLY C CA 1
ATOM 5300 C C . GLY C 1 183 ? -15.454 -21.682 -60.732 1.00 27.76 180 GLY C C 1
ATOM 5301 O O . GLY C 1 183 ? -16.101 -21.169 -59.822 1.00 28.06 180 GLY C O 1
ATOM 5302 N N . LEU C 1 184 ? -15.693 -22.905 -61.189 1.00 27.80 181 LEU C N 1
ATOM 5303 C CA . LEU C 1 184 ? -16.899 -23.635 -60.807 1.00 28.20 181 LEU C CA 1
ATOM 5304 C C . LEU C 1 184 ? -16.653 -24.779 -59.807 1.00 29.82 181 LEU C C 1
ATOM 5305 O O . LEU C 1 184 ? -17.331 -25.809 -59.856 1.00 33.03 181 LEU C O 1
ATOM 5310 N N . SER C 1 185 ? -15.692 -24.602 -58.903 1.00 30.03 182 SER C N 1
ATOM 5311 C CA . SER C 1 185 ? -15.539 -25.515 -57.775 1.00 30.65 182 SER C CA 1
ATOM 5312 C C . SER C 1 185 ? -16.763 -25.411 -56.874 1.00 30.17 182 SER C C 1
ATOM 5313 O O . SER C 1 185 ? -17.499 -24.408 -56.914 1.00 29.36 182 SER C O 1
ATOM 5316 N N . GLN C 1 186 ? -16.978 -26.440 -56.061 1.00 30.83 183 GLN C N 1
ATOM 5317 C CA . GLN C 1 186 ? -18.086 -26.434 -55.108 1.00 32.53 183 GLN C CA 1
ATOM 5318 C C . GLN C 1 186 ? -17.992 -25.265 -54.134 1.00 32.70 183 GLN C C 1
ATOM 5319 O O . GLN C 1 186 ? -18.987 -24.590 -53.880 1.00 30.05 183 GLN C O 1
ATOM 5325 N N . SER C 1 187 ? -16.797 -25.002 -53.601 1.00 31.35 184 SER C N 1
ATOM 5326 C CA . SER C 1 187 ? -16.661 -23.904 -52.654 1.00 37.68 184 SER C CA 1
ATOM 5327 C C . SER C 1 187 ? -16.910 -22.553 -53.361 1.00 33.12 184 SER C C 1
ATOM 5328 O O . SER C 1 187 ? -17.486 -21.638 -52.768 1.00 34.07 184 SER C O 1
ATOM 5331 N N . SER C 1 188 ? -16.532 -22.442 -54.631 1.00 30.26 185 SER C N 1
ATOM 5332 C CA . SER C 1 188 ? -16.836 -21.234 -55.393 1.00 27.88 185 SER C CA 1
ATOM 5333 C C . SER C 1 188 ? -18.341 -21.029 -55.628 1.00 31.56 185 SER C C 1
ATOM 5334 O O . SER C 1 188 ? -18.843 -19.903 -55.520 1.00 31.29 185 SER C O 1
ATOM 5337 N N . ILE C 1 189 ? -19.043 -22.105 -55.973 1.00 26.33 186 ILE C N 1
ATOM 5338 C CA . ILE C 1 189 ? -20.501 -22.047 -56.151 1.00 25.32 186 ILE C CA 1
ATOM 5339 C C . ILE C 1 189 ? -21.176 -21.499 -54.887 1.00 25.05 186 ILE C C 1
ATOM 5340 O O . ILE C 1 189 ? -22.010 -20.596 -54.970 1.00 28.16 186 ILE C O 1
ATOM 5345 N N . LYS C 1 190 ? -20.812 -22.061 -53.731 1.00 24.88 187 LYS C N 1
ATOM 5346 C CA . LYS C 1 190 ? -21.380 -21.661 -52.445 1.00 31.34 187 LYS C CA 1
ATOM 5347 C C . LYS C 1 190 ? -21.129 -20.184 -52.190 1.00 31.79 187 LYS C C 1
ATOM 5348 O O . LYS C 1 190 ? -22.019 -19.458 -51.755 1.00 35.45 187 LYS C O 1
ATOM 5354 N N . TYR C 1 191 ? -19.902 -19.755 -52.465 1.00 27.60 188 TYR C N 1
ATOM 5355 C CA . TYR C 1 191 ? -19.475 -18.379 -52.224 1.00 29.96 188 TYR C CA 1
ATOM 5356 C C . TYR C 1 191 ? -20.215 -17.409 -53.134 1.00 28.48 188 TYR C C 1
ATOM 5357 O O . TYR C 1 191 ? -20.747 -16.396 -52.684 1.00 27.27 188 TYR C O 1
ATOM 5366 N N . VAL C 1 192 ? -20.220 -17.723 -54.423 1.00 26.25 189 VAL C N 1
ATOM 5367 C CA . VAL C 1 192 ? -20.773 -16.828 -55.427 1.00 24.94 189 VAL C CA 1
ATOM 5368 C C . VAL C 1 192 ? -22.294 -16.739 -55.327 1.00 25.82 189 VAL C C 1
ATOM 5369 O O . VAL C 1 192 ? -22.875 -15.703 -55.640 1.00 29.01 189 VAL C O 1
ATOM 5373 N N . ALA C 1 193 ? -22.938 -17.815 -54.877 1.00 25.87 190 ALA C N 1
ATOM 5374 C CA . ALA C 1 193 ? -24.389 -17.802 -54.704 1.00 26.68 190 ALA C CA 1
ATOM 5375 C C . ALA C 1 193 ? -24.851 -16.675 -53.785 1.00 32.10 190 ALA C C 1
ATOM 5376 O O . ALA C 1 193 ? -25.990 -16.232 -53.878 1.00 31.76 190 ALA C O 1
ATOM 5378 N N . GLU C 1 194 ? -23.968 -16.228 -52.893 1.00 31.77 191 GLU C N 1
ATOM 5379 C CA . GLU C 1 194 ? -24.293 -15.134 -51.982 1.00 37.05 191 GLU C CA 1
ATOM 5380 C C . GLU C 1 194 ? -24.117 -13.756 -52.633 1.00 35.47 191 GLU C C 1
ATOM 5381 O O . GLU C 1 194 ? -24.567 -12.755 -52.092 1.00 39.22 191 GLU C O 1
ATOM 5387 N N . LYS C 1 195 ? -23.446 -13.719 -53.780 1.00 32.52 192 LYS C N 1
ATOM 5388 C CA . LYS C 1 195 ? -23.039 -12.464 -54.412 1.00 33.74 192 LYS C CA 1
ATOM 5389 C C . LYS C 1 195 ? -23.683 -12.178 -55.765 1.00 31.13 192 LYS C C 1
ATOM 5390 O O . LYS C 1 195 ? -23.653 -11.038 -56.229 1.00 32.32 192 LYS C O 1
ATOM 5396 N N . ALA C 1 196 ? -24.272 -13.190 -56.394 1.00 24.70 193 ALA C N 1
ATOM 5397 C CA . ALA C 1 196 ? -24.738 -13.041 -57.770 1.00 29.03 193 ALA C CA 1
ATOM 5398 C C . ALA C 1 196 ? -25.944 -13.918 -58.099 1.00 29.56 193 ALA C C 1
ATOM 5399 O O . ALA C 1 196 ? -26.199 -14.904 -57.420 1.00 25.66 193 ALA C O 1
ATOM 5401 N N . ASP C 1 197 ? -26.672 -13.550 -59.149 1.00 28.76 194 ASP C N 1
ATOM 5402 C CA . ASP C 1 197 ? -27.782 -14.359 -59.665 1.00 27.67 194 ASP C CA 1
ATOM 5403 C C . ASP C 1 197 ? -27.307 -15.362 -60.713 1.00 26.68 194 ASP C C 1
ATOM 5404 O O . ASP C 1 197 ? -27.861 -16.460 -60.853 1.00 28.15 194 ASP C O 1
ATOM 5409 N N . VAL C 1 198 ? -26.277 -14.959 -61.453 1.00 27.49 195 VAL C N 1
ATOM 5410 C CA . VAL C 1 198 ? -25.765 -15.697 -62.602 1.00 22.82 195 VAL C CA 1
ATOM 5411 C C . VAL C 1 198 ? -24.252 -15.704 -62.536 1.00 24.13 195 VAL C C 1
ATOM 5412 O O . VAL C 1 198 ? -23.626 -14.682 -62.220 1.00 23.31 195 VAL C O 1
ATOM 5416 N N . TYR C 1 199 ? -23.675 -16.863 -62.816 1.00 22.37 196 TYR C N 1
ATOM 5417 C CA . TYR C 1 199 ? -22.230 -17.062 -62.719 1.00 25.15 196 TYR C CA 1
ATOM 5418 C C . TYR C 1 199 ? -21.710 -17.668 -64.008 1.00 24.51 196 TYR C C 1
ATOM 5419 O O . TYR C 1 199 ? -22.053 -18.818 -64.339 1.00 22.33 196 TYR C O 1
ATOM 5428 N N . LEU C 1 200 ? -20.879 -16.896 -64.713 1.00 22.12 197 LEU C N 1
ATOM 5429 C CA . LEU C 1 200 ? -20.269 -17.308 -65.975 1.00 23.78 197 LEU C CA 1
ATOM 5430 C C . LEU C 1 200 ? -18.825 -17.722 -65.740 1.00 22.69 197 LEU C C 1
ATOM 5431 O O . LEU C 1 200 ? -18.016 -16.930 -65.258 1.00 24.64 197 LEU C O 1
ATOM 5436 N N . SER C 1 201 ? -18.506 -18.973 -66.028 1.00 23.57 198 SER C N 1
ATOM 5437 C CA . SER C 1 201 ? -17.144 -19.447 -65.855 1.00 25.56 198 SER C CA 1
ATOM 5438 C C . SER C 1 201 ? -16.974 -20.747 -66.659 1.00 23.20 198 SER C C 1
ATOM 5439 O O . SER C 1 201 ? -17.684 -20.971 -67.660 1.00 24.06 198 SER C O 1
ATOM 5442 N N . GLY C 1 202 ? -16.028 -21.585 -66.240 1.00 21.86 199 GLY C N 1
ATOM 5443 C CA . GLY C 1 202 ? -15.713 -22.811 -66.953 1.00 19.34 199 GLY C CA 1
ATOM 5444 C C . GLY C 1 202 ? -15.482 -24.009 -66.052 1.00 21.92 199 GLY C C 1
ATOM 5445 O O . GLY C 1 202 ? -15.335 -23.863 -64.825 1.00 20.57 199 GLY C O 1
ATOM 5446 N N . ASP C 1 203 ? -15.447 -25.190 -66.673 1.00 23.87 200 ASP C N 1
ATOM 5447 C CA . ASP C 1 203 ? -15.095 -26.467 -66.021 1.00 24.32 200 ASP C CA 1
ATOM 5448 C C . ASP C 1 203 ? -16.128 -26.947 -64.975 1.00 27.96 200 ASP C C 1
ATOM 5449 O O . ASP C 1 203 ? -15.775 -27.362 -63.860 1.00 26.88 200 ASP C O 1
ATOM 5454 N N . LEU C 1 204 ? -17.401 -26.946 -65.369 1.00 28.41 201 LEU C N 1
ATOM 5455 C CA . LEU C 1 204 ? -18.474 -27.478 -64.528 1.00 26.96 201 LEU C CA 1
ATOM 5456 C C . LEU C 1 204 ? -18.412 -28.983 -64.391 1.00 27.20 201 LEU C C 1
ATOM 5457 O O . LEU C 1 204 ? -18.233 -29.721 -65.370 1.00 27.12 201 LEU C O 1
ATOM 5462 N N . THR C 1 205 ? -18.608 -29.451 -63.167 1.00 21.76 202 THR C N 1
ATOM 5463 C CA . THR C 1 205 ? -18.698 -30.879 -62.917 1.00 23.40 202 THR C CA 1
ATOM 5464 C C . THR C 1 205 ? -19.959 -31.176 -62.125 1.00 26.36 202 THR C C 1
ATOM 5465 O O . THR C 1 205 ? -20.614 -30.261 -61.655 1.00 26.09 202 THR C O 1
ATOM 5469 N N . HIS C 1 206 ? -20.269 -32.457 -61.971 1.00 21.30 203 HIS C N 1
ATOM 5470 C CA . HIS C 1 206 ? -21.549 -32.888 -61.461 1.00 25.55 203 HIS C CA 1
ATOM 5471 C C . HIS C 1 206 ? -21.902 -32.341 -60.073 1.00 26.45 203 HIS C C 1
ATOM 5472 O O . HIS C 1 206 ? -22.985 -31.783 -59.891 1.00 23.40 203 HIS C O 1
ATOM 5479 N N . HIS C 1 207 ? -21.016 -32.501 -59.097 1.00 22.50 204 HIS C N 1
ATOM 5480 C CA . HIS C 1 207 ? -21.360 -32.063 -57.737 1.00 26.38 204 HIS C CA 1
ATOM 5481 C C . HIS C 1 207 ? -21.625 -30.567 -57.716 1.00 24.72 204 HIS C C 1
ATOM 5482 O O . HIS C 1 207 ? -22.521 -30.084 -57.013 1.00 26.27 204 HIS C O 1
ATOM 5489 N N . SER C 1 208 ? -20.856 -29.819 -58.500 1.00 24.33 205 SER C N 1
ATOM 5490 C CA . SER C 1 208 ? -21.076 -28.384 -58.552 1.00 24.68 205 SER C CA 1
ATOM 5491 C C . SER C 1 208 ? -22.393 -28.038 -59.226 1.00 21.40 205 SER C C 1
ATOM 5492 O O . SER C 1 208 ? -23.044 -27.062 -58.831 1.00 23.67 205 SER C O 1
ATOM 5495 N N . LYS C 1 209 ? -22.780 -28.797 -60.253 1.00 22.02 206 LYS C N 1
ATOM 5496 C CA . LYS C 1 209 ? -24.085 -28.572 -60.891 1.00 20.83 206 LYS C CA 1
ATOM 5497 C C . LYS C 1 209 ? -25.230 -28.773 -59.885 1.00 21.29 206 LYS C C 1
ATOM 5498 O O . LYS C 1 209 ? -26.162 -27.974 -59.825 1.00 21.36 206 LYS C O 1
ATOM 5504 N N . ILE C 1 210 ? -25.170 -29.857 -59.118 1.00 21.70 207 ILE C N 1
ATOM 5505 C CA . ILE C 1 210 ? -26.209 -30.137 -58.118 1.00 23.79 207 ILE C CA 1
ATOM 5506 C C . ILE C 1 210 ? -26.253 -29.025 -57.065 1.00 23.98 207 ILE C C 1
ATOM 5507 O O . ILE C 1 210 ? -27.332 -28.562 -56.664 1.00 24.66 207 ILE C O 1
ATOM 5512 N N . LEU C 1 211 ? -25.076 -28.580 -56.629 1.00 23.26 208 LEU C N 1
ATOM 5513 C CA . LEU C 1 211 ? -24.994 -27.532 -55.620 1.00 24.41 208 LEU C CA 1
ATOM 5514 C C . LEU C 1 211 ? -25.623 -26.204 -56.111 1.00 23.25 208 LEU C C 1
ATOM 5515 O O . LEU C 1 211 ? -26.361 -25.558 -55.373 1.00 23.62 208 LEU C O 1
ATOM 5520 N N . ALA C 1 212 ? -25.356 -25.819 -57.361 1.00 21.03 209 ALA C N 1
ATOM 5521 C CA . ALA C 1 212 ? -25.933 -24.596 -57.931 1.00 25.06 209 ALA C CA 1
ATOM 5522 C C . ALA C 1 212 ? -27.461 -24.659 -57.989 1.00 27.34 209 ALA C C 1
ATOM 5523 O O . ALA C 1 212 ? -28.138 -23.677 -57.692 1.00 29.12 209 ALA C O 1
ATOM 5525 N N . GLU C 1 213 ? -27.995 -25.820 -58.363 1.00 24.73 210 GLU C N 1
ATOM 5526 C CA . GLU C 1 213 ? -29.433 -26.026 -58.409 1.00 25.12 210 GLU C CA 1
ATOM 5527 C C . GLU C 1 213 ? -30.065 -25.888 -57.009 1.00 25.01 210 GLU C C 1
ATOM 5528 O O . GLU C 1 213 ? -31.150 -25.315 -56.859 1.00 26.52 210 GLU C O 1
ATOM 5534 N N . GLU C 1 214 ? -29.392 -26.419 -55.994 1.00 22.72 211 GLU C N 1
ATOM 5535 C CA . GLU C 1 214 ? -29.885 -26.319 -54.617 1.00 27.35 211 GLU C CA 1
ATOM 5536 C C . GLU C 1 214 ? -29.916 -24.882 -54.144 1.00 28.52 211 GLU C C 1
ATOM 5537 O O . GLU C 1 214 ? -30.836 -24.473 -53.442 1.00 27.74 211 GLU C O 1
ATOM 5543 N N . LEU C 1 215 ? -28.879 -24.134 -54.502 1.00 26.69 212 LEU C N 1
ATOM 5544 C CA . LEU C 1 215 ? -28.743 -22.757 -54.051 1.00 28.71 212 LEU C CA 1
ATOM 5545 C C . LEU C 1 215 ? -29.557 -21.776 -54.888 1.00 31.19 212 LEU C C 1
ATOM 5546 O O . LEU C 1 215 ? -29.827 -20.659 -54.451 1.00 32.70 212 LEU C O 1
ATOM 5551 N N . GLY C 1 216 ? -29.985 -22.210 -56.069 1.00 29.41 213 GLY C N 1
ATOM 5552 C CA . GLY C 1 216 ? -30.699 -21.327 -56.972 1.00 32.87 213 GLY C CA 1
ATOM 5553 C C . GLY C 1 216 ? -29.782 -20.380 -57.743 1.00 33.62 213 GLY C C 1
ATOM 5554 O O . GLY C 1 216 ? -30.233 -19.349 -58.236 1.00 31.69 213 GLY C O 1
ATOM 5555 N N . LEU C 1 217 ? -28.495 -20.718 -57.836 1.00 28.47 214 LEU C N 1
ATOM 5556 C CA . LEU C 1 217 ? -27.538 -19.922 -58.612 1.00 25.56 214 LEU C CA 1
ATOM 5557 C C . LEU C 1 217 ? -27.521 -20.430 -60.039 1.00 21.41 214 LEU C C 1
ATOM 5558 O O . LEU C 1 217 ? -27.250 -21.601 -60.267 1.00 22.01 214 LEU C O 1
ATOM 5563 N N . VAL C 1 218 ? -27.814 -19.555 -60.997 1.00 21.41 215 VAL C N 1
ATOM 5564 C CA . VAL C 1 218 ? -27.735 -19.929 -62.402 1.00 20.84 215 VAL C CA 1
ATOM 5565 C C . VAL C 1 218 ? -26.259 -19.945 -62.804 1.00 23.90 215 VAL C C 1
ATOM 5566 O O . VAL C 1 218 ? -25.545 -18.968 -62.603 1.00 23.77 215 VAL C O 1
ATOM 5570 N N . VAL C 1 219 ? -25.809 -21.064 -63.365 1.00 22.19 216 VAL C N 1
ATOM 5571 C CA . VAL C 1 219 ? -24.412 -21.228 -63.746 1.00 22.70 216 VAL C CA 1
ATOM 5572 C C . VAL C 1 219 ? -24.342 -21.402 -65.263 1.00 22.69 216 VAL C C 1
ATOM 5573 O O . VAL C 1 219 ? -25.123 -22.145 -65.850 1.00 22.64 216 VAL C O 1
ATOM 5577 N N . VAL C 1 220 ? -23.434 -20.675 -65.899 1.00 22.21 217 VAL C N 1
ATOM 5578 C CA . VAL C 1 220 ? -23.245 -20.791 -67.336 1.00 22.10 217 VAL C CA 1
ATOM 5579 C C . VAL C 1 220 ? -21.805 -21.226 -67.556 1.00 22.19 217 VAL C C 1
ATOM 5580 O O . VAL C 1 220 ? -20.883 -20.484 -67.251 1.00 20.35 217 VAL C O 1
ATOM 5584 N N . ASP C 1 221 ? -21.619 -22.458 -68.039 1.00 18.37 218 ASP C N 1
ATOM 5585 C CA . ASP C 1 221 ? -20.286 -22.968 -68.316 1.00 21.12 218 ASP C CA 1
ATOM 5586 C C . ASP C 1 221 ? -19.990 -22.718 -69.794 1.00 21.26 218 ASP C C 1
ATOM 5587 O O . ASP C 1 221 ? -20.476 -23.467 -70.673 1.00 21.64 218 ASP C O 1
ATOM 5592 N N . ALA C 1 222 ? -19.206 -21.674 -70.066 1.00 22.02 219 ALA C N 1
ATOM 5593 C CA . ALA C 1 222 ? -18.791 -21.359 -71.453 1.00 24.57 219 ALA C CA 1
ATOM 5594 C C . ALA C 1 222 ? -17.382 -21.903 -71.733 1.00 23.84 219 ALA C C 1
ATOM 5595 O O . ALA C 1 222 ? -16.743 -21.545 -72.735 1.00 24.20 219 ALA C O 1
ATOM 5597 N N . THR C 1 223 ? -16.950 -22.790 -70.830 1.00 24.06 220 THR C N 1
ATOM 5598 C CA . THR C 1 223 ? -15.676 -23.547 -70.819 1.00 20.61 220 THR C CA 1
ATOM 5599 C C . THR C 1 223 ? -14.476 -22.741 -70.345 1.00 21.82 220 THR C C 1
ATOM 5600 O O . THR C 1 223 ? -14.357 -21.529 -70.502 1.00 20.75 220 THR C O 1
ATOM 5604 N N . HIS C 1 224 ? -13.597 -23.486 -69.708 1.00 21.31 221 HIS C N 1
ATOM 5605 C CA . HIS C 1 224 ? -12.341 -22.984 -69.220 1.00 21.76 221 HIS C CA 1
ATOM 5606 C C . HIS C 1 224 ? -11.554 -22.317 -70.355 1.00 20.38 221 HIS C C 1
ATOM 5607 O O . HIS C 1 224 ? -11.119 -21.169 -70.247 1.00 25.46 221 HIS C O 1
ATOM 5614 N N . TYR C 1 225 ? -11.427 -23.040 -71.458 1.00 19.45 222 TYR C N 1
ATOM 5615 C CA . TYR C 1 225 ? -10.673 -22.577 -72.618 1.00 22.18 222 TYR C CA 1
ATOM 5616 C C . TYR C 1 225 ? -11.206 -21.241 -73.147 1.00 20.44 222 TYR C C 1
ATOM 5617 O O . TYR C 1 225 ? -10.469 -20.270 -73.264 1.00 20.76 222 TYR C O 1
ATOM 5626 N N . SER C 1 226 ? -12.500 -21.187 -73.465 1.00 21.86 223 SER C N 1
ATOM 5627 C CA . SER C 1 226 ? -13.030 -19.993 -74.134 1.00 25.91 223 SER C CA 1
ATOM 5628 C C . SER C 1 226 ? -13.090 -18.775 -73.231 1.00 24.24 223 SER C C 1
ATOM 5629 O O . SER C 1 226 ? -12.882 -17.650 -73.697 1.00 21.92 223 SER C O 1
ATOM 5632 N N . THR C 1 227 ? -13.370 -18.967 -71.943 1.00 24.50 224 THR C N 1
ATOM 5633 C CA . THR C 1 227 ? -13.481 -17.797 -71.069 1.00 24.87 224 THR C CA 1
ATOM 5634 C C . THR C 1 227 ? -12.117 -17.154 -70.793 1.00 27.97 224 THR C C 1
ATOM 5635 O O . THR C 1 227 ? -12.051 -15.987 -70.382 1.00 28.87 224 THR C O 1
ATOM 5639 N N . GLU C 1 228 ? -11.032 -17.903 -71.005 1.00 21.52 225 GLU C N 1
ATOM 5640 C CA . GLU C 1 228 ? -9.689 -17.304 -70.896 1.00 21.25 225 GLU C CA 1
ATOM 5641 C C . GLU C 1 228 ? -9.178 -16.775 -72.245 1.00 19.89 225 GLU C C 1
ATOM 5642 O O . GLU C 1 228 ? -8.525 -15.737 -72.306 1.00 21.36 225 GLU C O 1
ATOM 5648 N N . VAL C 1 229 ? -9.479 -17.497 -73.319 1.00 20.57 226 VAL C N 1
ATOM 5649 C CA . VAL C 1 229 ? -8.961 -17.137 -74.639 1.00 22.01 226 VAL C CA 1
ATOM 5650 C C . VAL C 1 229 ? -9.573 -15.818 -75.115 1.00 23.16 226 VAL C C 1
ATOM 5651 O O . VAL C 1 229 ? -8.917 -15.070 -75.828 1.00 19.90 226 VAL C O 1
ATOM 5655 N N . PHE C 1 230 ? -10.803 -15.514 -74.690 1.00 19.49 227 PHE C N 1
ATOM 5656 C CA . PHE C 1 230 ? -11.391 -14.219 -75.008 1.00 22.65 227 PHE C CA 1
ATOM 5657 C C . PHE C 1 230 ? -10.426 -13.106 -74.570 1.00 23.28 227 PHE C C 1
ATOM 5658 O O . PHE C 1 230 ? -10.038 -12.264 -75.380 1.00 21.00 227 PHE C O 1
ATOM 5666 N N . GLY C 1 231 ? -9.991 -13.128 -73.307 1.00 22.56 228 GLY C N 1
ATOM 5667 C CA . GLY C 1 231 ? -9.095 -12.076 -72.822 1.00 25.11 228 GLY C CA 1
ATOM 5668 C C . GLY C 1 231 ? -7.673 -12.205 -73.338 1.00 24.12 228 GLY C C 1
ATOM 5669 O O . GLY C 1 231 ? -6.978 -11.203 -73.535 1.00 25.17 228 GLY C O 1
ATOM 5670 N N . LEU C 1 232 ? -7.235 -13.449 -73.565 1.00 22.17 229 LEU C N 1
ATOM 5671 C CA . LEU C 1 232 ? -5.888 -13.696 -74.078 1.00 23.01 229 LEU C CA 1
ATOM 5672 C C . LEU C 1 232 ? -5.722 -13.110 -75.478 1.00 23.36 229 LEU C C 1
ATOM 5673 O O . LEU C 1 232 ? -4.653 -12.601 -75.819 1.00 24.39 229 LEU C O 1
ATOM 5678 N N . LYS C 1 233 ? -6.766 -13.194 -76.299 1.00 22.94 230 LYS C N 1
ATOM 5679 C CA . LYS C 1 233 ? -6.733 -12.544 -77.616 1.00 27.35 230 LYS C CA 1
ATOM 5680 C C . LYS C 1 233 ? -6.576 -11.009 -77.486 1.00 25.80 230 LYS C C 1
ATOM 5681 O O . LYS C 1 233 ? -5.880 -10.371 -78.286 1.00 24.98 230 LYS C O 1
ATOM 5687 N N . LYS C 1 234 ? -7.260 -10.409 -76.517 1.00 26.21 231 LYS C N 1
ATOM 5688 C CA . LYS C 1 234 ? -7.102 -8.971 -76.262 1.00 29.18 231 LYS C CA 1
ATOM 5689 C C . LYS C 1 234 ? -5.657 -8.687 -75.831 1.00 29.74 231 LYS C C 1
ATOM 5690 O O . LYS C 1 234 ? -5.042 -7.710 -76.269 1.00 28.87 231 LYS C O 1
ATOM 5696 N N . PHE C 1 235 ? -5.116 -9.551 -74.972 1.00 26.16 232 PHE C N 1
ATOM 5697 C CA . PHE C 1 235 ? -3.740 -9.370 -74.514 1.00 25.01 232 PHE C CA 1
ATOM 5698 C C . PHE C 1 235 ? -2.771 -9.511 -75.705 1.00 25.92 232 PHE C C 1
ATOM 5699 O O . PHE C 1 235 ? -1.811 -8.753 -75.824 1.00 29.51 232 PHE C O 1
ATOM 5707 N N . LYS C 1 236 ? -3.021 -10.481 -76.587 1.00 26.20 233 LYS C N 1
ATOM 5708 C CA . LYS C 1 236 ? -2.175 -10.628 -77.783 1.00 24.29 233 LYS C CA 1
ATOM 5709 C C . LYS C 1 236 ? -2.203 -9.355 -78.660 1.00 24.72 233 LYS C C 1
ATOM 5710 O O . LYS C 1 236 ? -1.161 -8.885 -79.112 1.00 24.84 233 LYS C O 1
ATOM 5716 N N . GLU C 1 237 ? -3.385 -8.777 -78.857 1.00 27.16 234 GLU C N 1
ATOM 5717 C CA . GLU C 1 237 ? -3.499 -7.542 -79.650 1.00 24.71 234 GLU C CA 1
ATOM 5718 C C . GLU C 1 237 ? -2.753 -6.378 -78.982 1.00 26.23 234 GLU C C 1
ATOM 5719 O O . GLU C 1 237 ? -2.080 -5.579 -79.655 1.00 25.44 234 GLU C O 1
ATOM 5725 N N . PHE C 1 238 ? -2.849 -6.322 -77.656 1.00 28.05 235 PHE C N 1
ATOM 5726 C CA . PHE C 1 238 ? -2.156 -5.309 -76.870 1.00 31.78 235 PHE C CA 1
ATOM 5727 C C . PHE C 1 238 ? -0.632 -5.425 -77.029 1.00 30.83 235 PHE C C 1
ATOM 5728 O O . PHE C 1 238 ? 0.060 -4.418 -77.225 1.00 30.72 235 PHE C O 1
ATOM 5736 N N . LEU C 1 239 ? -0.110 -6.648 -76.946 1.00 30.21 236 LEU C N 1
ATOM 5737 C CA . LEU C 1 239 ? 1.316 -6.872 -77.177 1.00 28.92 236 LEU C CA 1
ATOM 5738 C C . LEU C 1 239 ? 1.704 -6.484 -78.599 1.00 29.02 236 LEU C C 1
ATOM 5739 O O . LEU C 1 239 ? 2.740 -5.842 -78.805 1.00 29.17 236 LEU C O 1
ATOM 5744 N N . SER C 1 240 ? 0.883 -6.880 -79.579 1.00 27.17 237 SER C N 1
ATOM 5745 C CA . SER C 1 240 ? 1.182 -6.574 -80.986 1.00 32.53 237 SER C CA 1
ATOM 5746 C C . SER C 1 240 ? 1.232 -5.081 -81.279 1.00 34.75 237 SER C C 1
ATOM 5747 O O . SER C 1 240 ? 2.022 -4.644 -82.110 1.00 34.19 237 SER C O 1
ATOM 5750 N N . SER C 1 241 ? 0.368 -4.314 -80.615 1.00 36.80 238 SER C N 1
ATOM 5751 C CA . SER C 1 241 ? 0.289 -2.862 -80.823 1.00 37.94 238 SER C CA 1
ATOM 5752 C C . SER C 1 241 ? 1.469 -2.104 -80.231 1.00 37.89 238 SER C C 1
ATOM 5753 O O . SER C 1 241 ? 1.794 -0.996 -80.669 1.00 36.04 238 SER C O 1
ATOM 5756 N N . ASN C 1 242 ? 2.091 -2.688 -79.217 1.00 37.13 239 ASN C N 1
ATOM 5757 C CA . ASN C 1 242 ? 3.106 -1.960 -78.481 1.00 40.46 239 ASN C CA 1
ATOM 5758 C C . ASN C 1 242 ? 4.512 -2.474 -78.737 1.00 43.50 239 ASN C C 1
ATOM 5759 O O . ASN C 1 242 ? 5.485 -1.755 -78.518 1.00 45.25 239 ASN C O 1
ATOM 5764 N N . LEU C 1 243 ? 4.628 -3.715 -79.199 1.00 40.22 240 LEU C N 1
ATOM 5765 C CA . LEU C 1 243 ? 5.956 -4.286 -79.412 1.00 41.35 240 LEU C CA 1
ATOM 5766 C C . LEU C 1 243 ? 6.268 -4.470 -80.894 1.00 41.74 240 LEU C C 1
ATOM 5767 O O . LEU C 1 243 ? 5.436 -4.958 -81.666 1.00 41.48 240 LEU C O 1
ATOM 5772 N N . ASP C 1 244 ? 7.491 -4.114 -81.270 1.00 39.57 241 ASP C N 1
ATOM 5773 C CA . ASP C 1 244 ? 7.945 -4.268 -82.639 1.00 44.20 241 ASP C CA 1
ATOM 5774 C C . ASP C 1 244 ? 8.548 -5.669 -82.766 1.00 44.07 241 ASP C C 1
ATOM 5775 O O . ASP C 1 244 ? 9.762 -5.873 -82.759 1.00 44.45 241 ASP C O 1
ATOM 5780 N N . LEU C 1 245 ? 7.657 -6.638 -82.876 1.00 40.02 242 LEU C N 1
ATOM 5781 C CA . LEU C 1 245 ? 8.001 -8.028 -82.706 1.00 38.17 242 LEU C CA 1
ATOM 5782 C C . LEU C 1 245 ? 6.993 -8.870 -83.465 1.00 37.03 242 LEU C C 1
ATOM 5783 O O . LEU C 1 245 ? 5.811 -8.548 -83.446 1.00 37.62 242 LEU C O 1
ATOM 5788 N N . GLU C 1 246 ? 7.425 -9.939 -84.122 1.00 36.91 243 GLU C N 1
ATOM 5789 C CA . GLU C 1 246 ? 6.447 -10.856 -84.706 1.00 36.84 243 GLU C CA 1
ATOM 5790 C C . GLU C 1 246 ? 5.801 -11.655 -83.582 1.00 33.12 243 GLU C C 1
ATOM 5791 O O . GLU C 1 246 ? 6.496 -12.281 -82.778 1.00 31.27 243 GLU C O 1
ATOM 5797 N N . ILE C 1 247 ? 4.473 -11.631 -83.530 1.00 29.75 244 ILE C N 1
ATOM 5798 C CA . ILE C 1 247 ? 3.749 -12.295 -82.450 1.00 32.51 244 ILE C CA 1
ATOM 5799 C C . ILE C 1 247 ? 2.680 -13.211 -83.029 1.00 32.30 244 ILE C C 1
ATOM 5800 O O . ILE C 1 247 ? 1.846 -12.770 -83.818 1.00 32.39 244 ILE C O 1
ATOM 5805 N N . ILE C 1 248 ? 2.720 -14.490 -82.664 1.00 29.29 245 ILE C N 1
ATOM 5806 C CA . ILE C 1 248 ? 1.702 -15.438 -83.140 1.00 28.93 245 ILE C CA 1
ATOM 5807 C C . ILE C 1 248 ? 1.026 -16.175 -81.997 1.00 32.27 245 ILE C C 1
ATOM 5808 O O . ILE C 1 248 ? 1.581 -16.269 -80.899 1.00 32.82 245 ILE C O 1
ATOM 5813 N N . SER C 1 249 ? -0.173 -16.698 -82.253 1.00 26.14 246 SER C N 1
ATOM 5814 C CA . SER C 1 249 ? -0.857 -17.500 -81.236 1.00 23.45 246 SER C CA 1
ATOM 5815 C C . SER C 1 249 ? -0.685 -18.972 -81.622 1.00 26.66 246 SER C C 1
ATOM 5816 O O . SER C 1 249 ? -0.577 -19.291 -82.811 1.00 29.75 246 SER C O 1
ATOM 5819 N N . LEU C 1 250 ? -0.615 -19.868 -80.640 1.00 24.40 247 LEU C N 1
ATOM 5820 C CA . LEU C 1 250 ? -0.255 -21.254 -80.942 1.00 24.37 247 LEU C CA 1
ATOM 5821 C C . LEU C 1 250 ? -1.380 -22.257 -80.699 1.00 28.11 247 LEU C C 1
ATOM 5822 O O . LEU C 1 250 ? -1.472 -23.249 -81.427 1.00 31.23 247 LEU C O 1
ATOM 5827 N N . ASP C 1 251 ? -2.211 -22.035 -79.676 1.00 25.70 248 ASP C N 1
ATOM 5828 C CA . ASP C 1 251 ? -3.353 -22.920 -79.452 1.00 22.74 248 ASP C CA 1
ATOM 5829 C C . ASP C 1 251 ? -4.675 -22.128 -79.488 1.00 21.47 248 ASP C C 1
ATOM 5830 O O . ASP C 1 251 ? -5.718 -22.605 -79.039 1.00 24.99 248 ASP C O 1
ATOM 5835 N N . PHE C 1 252 ? -4.634 -20.925 -80.047 1.00 26.62 249 PHE C N 1
ATOM 5836 C CA . PHE C 1 252 ? -5.860 -20.202 -80.330 1.00 28.99 249 PHE C CA 1
ATOM 5837 C C . PHE C 1 252 ? -5.630 -19.269 -81.513 1.00 33.65 249 PHE C C 1
ATOM 5838 O O . PHE C 1 252 ? -4.498 -19.160 -82.004 1.00 31.58 249 PHE C O 1
ATOM 5847 N N . VAL D 1 6 ? 34.926 -55.873 -76.426 1.00 60.63 3 VAL D N 1
ATOM 5848 C CA . VAL D 1 6 ? 34.233 -54.659 -76.007 1.00 60.18 3 VAL D CA 1
ATOM 5849 C C . VAL D 1 6 ? 33.072 -54.349 -76.958 1.00 62.11 3 VAL D C 1
ATOM 5850 O O . VAL D 1 6 ? 33.266 -54.198 -78.171 1.00 63.41 3 VAL D O 1
ATOM 5854 N N . VAL D 1 7 ? 31.860 -54.294 -76.404 1.00 50.31 4 VAL D N 1
ATOM 5855 C CA . VAL D 1 7 ? 30.657 -54.060 -77.206 1.00 59.35 4 VAL D CA 1
ATOM 5856 C C . VAL D 1 7 ? 29.742 -52.979 -76.588 1.00 59.11 4 VAL D C 1
ATOM 5857 O O . VAL D 1 7 ? 30.015 -52.447 -75.505 1.00 54.85 4 VAL D O 1
ATOM 5861 N N . ASN D 1 8 ? 28.662 -52.649 -77.292 1.00 56.24 5 ASN D N 1
ATOM 5862 C CA . ASN D 1 8 ? 27.677 -51.687 -76.789 1.00 49.02 5 ASN D CA 1
ATOM 5863 C C . ASN D 1 8 ? 26.483 -52.365 -76.099 1.00 46.55 5 ASN D C 1
ATOM 5864 O O . ASN D 1 8 ? 26.047 -53.442 -76.501 1.00 55.37 5 ASN D O 1
ATOM 5869 N N . MET D 1 9 ? 26.027 -51.771 -75.003 1.00 38.40 6 MET D N 1
ATOM 5870 C CA . MET D 1 9 ? 24.858 -52.254 -74.267 1.00 41.63 6 MET D CA 1
ATOM 5871 C C . MET D 1 9 ? 23.680 -51.299 -74.349 1.00 40.29 6 MET D C 1
ATOM 5872 O O . MET D 1 9 ? 23.881 -50.097 -74.525 1.00 36.54 6 MET D O 1
ATOM 5877 N N . LYS D 1 10 ? 22.459 -51.808 -74.205 1.00 37.72 7 LYS D N 1
ATOM 5878 C CA . LYS D 1 10 ? 21.319 -50.902 -74.090 1.00 34.76 7 LYS D CA 1
ATOM 5879 C C . LYS D 1 10 ? 21.226 -50.393 -72.636 1.00 32.36 7 LYS D C 1
ATOM 5880 O O . LYS D 1 10 ? 21.635 -51.074 -71.690 1.00 31.23 7 LYS D O 1
ATOM 5886 N N . ALA D 1 11 ? 20.722 -49.178 -72.458 1.00 28.90 8 ALA D N 1
ATOM 5887 C CA . ALA D 1 11 ? 20.644 -48.588 -71.125 1.00 27.97 8 ALA D CA 1
ATOM 5888 C C . ALA D 1 11 ? 19.865 -49.472 -70.137 1.00 29.09 8 ALA D C 1
ATOM 5889 O O . ALA D 1 11 ? 20.241 -49.595 -68.971 1.00 25.68 8 ALA D O 1
ATOM 5891 N N . LYS D 1 12 ? 18.795 -50.094 -70.611 1.00 35.34 9 LYS D N 1
ATOM 5892 C CA . LYS D 1 12 ? 17.942 -50.902 -69.743 1.00 37.65 9 LYS D CA 1
ATOM 5893 C C . LYS D 1 12 ? 18.685 -52.139 -69.240 1.00 39.31 9 LYS D C 1
ATOM 5894 O O . LYS D 1 12 ? 18.388 -52.654 -68.160 1.00 37.61 9 LYS D O 1
ATOM 5900 N N . GLU D 1 13 ? 19.672 -52.590 -70.009 1.00 37.95 10 GLU D N 1
ATOM 5901 C CA . GLU D 1 13 ? 20.489 -53.738 -69.618 1.00 35.69 10 GLU D CA 1
ATOM 5902 C C . GLU D 1 13 ? 21.486 -53.348 -68.521 1.00 33.39 10 GLU D C 1
ATOM 5903 O O . GLU D 1 13 ? 21.717 -54.104 -67.579 1.00 34.77 10 GLU D O 1
ATOM 5909 N N . ILE D 1 14 ? 22.057 -52.154 -68.629 1.00 31.22 11 ILE D N 1
ATOM 5910 C CA . ILE D 1 14 ? 22.930 -51.625 -67.580 1.00 28.86 11 ILE D CA 1
ATOM 5911 C C . ILE D 1 14 ? 22.149 -51.416 -66.279 1.00 32.05 11 ILE D C 1
ATOM 5912 O O . ILE D 1 14 ? 22.591 -51.806 -65.194 1.00 31.51 11 ILE D O 1
ATOM 5917 N N . ILE D 1 15 ? 20.970 -50.815 -66.403 1.00 31.92 12 ILE D N 1
ATOM 5918 C CA . ILE D 1 15 ? 20.111 -50.588 -65.248 1.00 30.47 12 ILE D CA 1
ATOM 5919 C C . ILE D 1 15 ? 19.726 -51.890 -64.555 1.00 29.75 12 ILE D C 1
ATOM 5920 O O . ILE D 1 15 ? 19.754 -51.997 -63.329 1.00 30.36 12 ILE D O 1
ATOM 5925 N N . GLU D 1 16 ? 19.377 -52.879 -65.358 1.00 27.78 13 GLU D N 1
ATOM 5926 C CA . GLU D 1 16 ? 19.011 -54.195 -64.864 1.00 36.57 13 GLU D CA 1
ATOM 5927 C C . GLU D 1 16 ? 20.166 -54.818 -64.081 1.00 40.16 13 GLU D C 1
ATOM 5928 O O . GLU D 1 16 ? 19.963 -55.338 -62.982 1.00 40.66 13 GLU D O 1
ATOM 5934 N N . PHE D 1 17 ? 21.380 -54.749 -64.629 1.00 36.36 14 PHE D N 1
ATOM 5935 C CA . PHE D 1 17 ? 22.556 -55.252 -63.916 1.00 35.68 14 PHE D CA 1
ATOM 5936 C C . PHE D 1 17 ? 22.803 -54.507 -62.598 1.00 33.14 14 PHE D C 1
ATOM 5937 O O . PHE D 1 17 ? 23.048 -55.113 -61.559 1.00 34.84 14 PHE D O 1
ATOM 5945 N N . ILE D 1 18 ? 22.763 -53.181 -62.644 1.00 28.58 15 ILE D N 1
ATOM 5946 C CA . ILE D 1 18 ? 22.996 -52.413 -61.437 1.00 27.98 15 ILE D CA 1
ATOM 5947 C C . ILE D 1 18 ? 21.935 -52.688 -60.356 1.00 28.29 15 ILE D C 1
ATOM 5948 O O . ILE D 1 18 ? 22.246 -52.735 -59.162 1.00 29.14 15 ILE D O 1
ATOM 5953 N N . GLU D 1 19 ? 20.681 -52.850 -60.766 1.00 28.96 16 GLU D N 1
ATOM 5954 C CA . GLU D 1 19 ? 19.614 -53.071 -59.796 1.00 31.67 16 GLU D CA 1
ATOM 5955 C C . GLU D 1 19 ? 19.623 -54.496 -59.241 1.00 33.73 16 GLU D C 1
ATOM 5956 O O . GLU D 1 19 ? 19.094 -54.729 -58.158 1.00 36.24 16 GLU D O 1
ATOM 5962 N N . THR D 1 20 ? 20.248 -55.444 -59.939 1.00 34.54 17 THR D N 1
ATOM 5963 C CA . THR D 1 20 ? 20.431 -56.773 -59.350 1.00 39.39 17 THR D CA 1
ATOM 5964 C C . THR D 1 20 ? 21.467 -56.693 -58.210 1.00 40.02 17 THR D C 1
ATOM 5965 O O . THR D 1 20 ? 21.331 -57.380 -57.203 1.00 43.95 17 THR D O 1
ATOM 5969 N N . PHE D 1 21 ? 22.512 -55.882 -58.390 1.00 37.50 18 PHE D N 1
ATOM 5970 C CA . PHE D 1 21 ? 23.517 -55.669 -57.345 1.00 38.56 18 PHE D CA 1
ATOM 5971 C C . PHE D 1 21 ? 22.961 -54.842 -56.175 1.00 37.38 18 PHE D C 1
ATOM 5972 O O . PHE D 1 21 ? 23.174 -55.179 -55.012 1.00 34.64 18 PHE D O 1
ATOM 5980 N N . ALA D 1 22 ? 22.250 -53.765 -56.501 1.00 35.76 19 ALA D N 1
ATOM 5981 C CA . ALA D 1 22 ? 21.739 -52.842 -55.494 1.00 34.09 19 ALA D CA 1
ATOM 5982 C C . ALA D 1 22 ? 20.255 -52.577 -55.710 1.00 31.94 19 ALA D C 1
ATOM 5983 O O . ALA D 1 22 ? 19.886 -51.545 -56.273 1.00 30.22 19 ALA D O 1
ATOM 5985 N N . PRO D 1 23 ? 19.398 -53.504 -55.265 1.00 32.60 20 PRO D N 1
ATOM 5986 C CA . PRO D 1 23 ? 17.953 -53.403 -55.522 1.00 34.98 20 PRO D CA 1
ATOM 5987 C C . PRO D 1 23 ? 17.360 -52.080 -55.014 1.00 36.06 20 PRO D C 1
ATOM 5988 O O . PRO D 1 23 ? 17.739 -51.603 -53.945 1.00 37.49 20 PRO D O 1
ATOM 5992 N N . LYS D 1 24 ? 16.451 -51.490 -55.783 1.00 35.95 21 LYS D N 1
ATOM 5993 C CA . LYS D 1 24 ? 15.892 -50.193 -55.434 1.00 34.06 21 LYS D CA 1
ATOM 5994 C C . LYS D 1 24 ? 15.108 -50.220 -54.119 1.00 34.05 21 LYS D C 1
ATOM 5995 O O . LYS D 1 24 ? 15.056 -49.217 -53.412 1.00 34.40 21 LYS D O 1
ATOM 6001 N N . ASP D 1 25 ? 14.510 -51.355 -53.785 1.00 35.69 22 ASP D N 1
ATOM 6002 C CA . ASP D 1 25 ? 13.741 -51.446 -52.540 1.00 40.21 22 ASP D CA 1
ATOM 6003 C C . ASP D 1 25 ? 14.630 -51.437 -51.283 1.00 36.58 22 ASP D C 1
ATOM 6004 O O . ASP D 1 25 ? 14.124 -51.409 -50.159 1.00 37.13 22 ASP D O 1
ATOM 6009 N N . LEU D 1 26 ? 15.950 -51.476 -51.468 1.00 33.52 23 LEU D N 1
ATOM 6010 C CA . LEU D 1 26 ? 16.863 -51.289 -50.333 1.00 34.84 23 LEU D CA 1
ATOM 6011 C C . LEU D 1 26 ? 17.022 -49.823 -49.953 1.00 34.79 23 LEU D C 1
ATOM 6012 O O . LEU D 1 26 ? 17.448 -49.517 -48.842 1.00 32.66 23 LEU D O 1
ATOM 6017 N N . ALA D 1 27 ? 16.699 -48.920 -50.880 1.00 30.25 24 ALA D N 1
ATOM 6018 C CA . ALA D 1 27 ? 16.810 -47.496 -50.603 1.00 29.19 24 ALA D CA 1
ATOM 6019 C C . ALA D 1 27 ? 15.910 -47.103 -49.437 1.00 30.18 24 ALA D C 1
ATOM 6020 O O . ALA D 1 27 ? 14.822 -47.658 -49.267 1.00 33.58 24 ALA D O 1
ATOM 6022 N N . ILE D 1 28 ? 16.388 -46.182 -48.604 1.00 30.09 25 ILE D N 1
ATOM 6023 C CA . ILE D 1 28 ? 15.597 -45.727 -47.472 1.00 37.31 25 ILE D CA 1
ATOM 6024 C C . ILE D 1 28 ? 14.471 -44.827 -47.970 1.00 35.81 25 ILE D C 1
ATOM 6025 O O . ILE D 1 28 ? 14.554 -44.258 -49.061 1.00 31.25 25 ILE D O 1
ATOM 6030 N N . GLU D 1 29 ? 13.433 -44.703 -47.156 1.00 38.38 26 GLU D N 1
ATOM 6031 C CA . GLU D 1 29 ? 12.251 -43.911 -47.474 1.00 44.21 26 GLU D CA 1
ATOM 6032 C C . GLU D 1 29 ? 12.551 -42.513 -47.966 1.00 42.77 26 GLU D C 1
ATOM 6033 O O . GLU D 1 29 ? 13.272 -41.768 -47.311 1.00 44.52 26 GLU D O 1
ATOM 6039 N N . GLY D 1 30 ? 11.981 -42.153 -49.112 1.00 40.97 27 GLY D N 1
ATOM 6040 C CA . GLY D 1 30 ? 12.121 -40.800 -49.616 1.00 36.26 27 GLY D CA 1
ATOM 6041 C C . GLY D 1 30 ? 13.345 -40.590 -50.484 1.00 36.28 27 GLY D C 1
ATOM 6042 O O . GLY D 1 30 ? 13.506 -39.515 -51.087 1.00 35.55 27 GLY D O 1
ATOM 6043 N N . ASP D 1 31 ? 14.229 -41.586 -50.540 1.00 33.43 28 ASP D N 1
ATOM 6044 C CA . ASP D 1 31 ? 15.479 -41.431 -51.298 1.00 29.08 28 ASP D CA 1
ATOM 6045 C C . ASP D 1 31 ? 15.195 -41.429 -52.814 1.00 29.61 28 ASP D C 1
ATOM 6046 O O . ASP D 1 31 ? 14.557 -42.346 -53.334 1.00 29.16 28 ASP D O 1
ATOM 6051 N N . ASN D 1 32 ? 15.693 -40.421 -53.525 1.00 25.08 29 ASN D N 1
ATOM 6052 C CA . ASN D 1 32 ? 15.377 -40.285 -54.951 1.00 25.05 29 ASN D CA 1
ATOM 6053 C C . ASN D 1 32 ? 16.267 -41.146 -55.848 1.00 27.16 29 ASN D C 1
ATOM 6054 O O . ASN D 1 32 ? 17.099 -40.628 -56.591 1.00 28.75 29 ASN D O 1
ATOM 6059 N N . ILE D 1 33 ? 16.117 -42.459 -55.789 1.00 27.08 30 ILE D N 1
ATOM 6060 C CA . ILE D 1 33 ? 17.020 -43.287 -56.571 1.00 25.50 30 ILE D CA 1
ATOM 6061 C C . ILE D 1 33 ? 16.378 -43.716 -57.904 1.00 29.82 30 ILE D C 1
ATOM 6062 O O . ILE D 1 33 ? 15.159 -43.639 -58.070 1.00 29.15 30 ILE D O 1
ATOM 6067 N N . GLY D 1 34 ? 17.201 -44.179 -58.844 1.00 25.93 31 GLY D N 1
ATOM 6068 C CA . GLY D 1 34 ? 16.701 -44.633 -60.128 1.00 27.00 31 GLY D CA 1
ATOM 6069 C C . GLY D 1 34 ? 16.981 -43.620 -61.225 1.00 27.45 31 GLY D C 1
ATOM 6070 O O . GLY D 1 34 ? 17.940 -42.840 -61.133 1.00 24.86 31 GLY D O 1
ATOM 6071 N N . LEU D 1 35 ? 16.125 -43.626 -62.244 1.00 28.79 32 LEU D N 1
ATOM 6072 C CA . LEU D 1 35 ? 16.280 -42.766 -63.413 1.00 27.97 32 LEU D CA 1
ATOM 6073 C C . LEU D 1 35 ? 16.092 -41.298 -63.025 1.00 23.04 32 LEU D C 1
ATOM 6074 O O . LEU D 1 35 ? 15.054 -40.923 -62.507 1.00 25.82 32 LEU D O 1
ATOM 6079 N N . GLN D 1 36 ? 17.112 -40.481 -63.255 1.00 24.03 33 GLN D N 1
ATOM 6080 C CA . GLN D 1 36 ? 17.055 -39.043 -62.949 1.00 23.50 33 GLN D CA 1
ATOM 6081 C C . GLN D 1 36 ? 16.644 -38.244 -64.180 1.00 22.22 33 GLN D C 1
ATOM 6082 O O . GLN D 1 36 ? 15.742 -37.412 -64.130 1.00 23.67 33 GLN D O 1
ATOM 6088 N N . VAL D 1 37 ? 17.333 -38.513 -65.287 1.00 23.01 34 VAL D N 1
ATOM 6089 C CA . VAL D 1 37 ? 17.089 -37.831 -66.551 1.00 25.54 34 VAL D CA 1
ATOM 6090 C C . VAL D 1 37 ? 17.186 -38.876 -67.673 1.00 24.52 34 VAL D C 1
ATOM 6091 O O . VAL D 1 37 ? 18.176 -39.619 -67.776 1.00 24.14 34 VAL D O 1
ATOM 6095 N N . GLY D 1 38 ? 16.137 -38.978 -68.472 1.00 26.98 35 GLY D N 1
ATOM 6096 C CA . GLY D 1 38 ? 16.159 -39.910 -69.581 1.00 30.59 35 GLY D CA 1
ATOM 6097 C C . GLY D 1 38 ? 14.778 -40.272 -70.054 1.00 34.64 35 GLY D C 1
ATOM 6098 O O . GLY D 1 38 ? 13.785 -40.138 -69.332 1.00 38.70 35 GLY D O 1
ATOM 6099 N N . ASP D 1 39 ? 14.690 -40.750 -71.281 1.00 37.09 36 ASP D N 1
ATOM 6100 C CA . ASP D 1 39 ? 13.388 -41.111 -71.791 1.00 43.50 36 ASP D CA 1
ATOM 6101 C C . ASP D 1 39 ? 13.461 -42.518 -72.377 1.00 47.91 36 ASP D C 1
ATOM 6102 O O . ASP D 1 39 ? 12.980 -43.478 -71.768 1.00 50.75 36 ASP D O 1
ATOM 6107 N N . ASN D 1 40 ? 14.111 -42.642 -73.529 1.00 44.47 37 ASN D N 1
ATOM 6108 C CA . ASN D 1 40 ? 14.207 -43.928 -74.211 1.00 45.11 37 ASN D CA 1
ATOM 6109 C C . ASN D 1 40 ? 15.370 -44.752 -73.656 1.00 42.18 37 ASN D C 1
ATOM 6110 O O . ASN D 1 40 ? 16.541 -44.413 -73.862 1.00 44.10 37 ASN D O 1
ATOM 6115 N N . LEU D 1 41 ? 15.039 -45.844 -72.967 1.00 34.43 38 LEU D N 1
ATOM 6116 C CA . LEU D 1 41 ? 16.045 -46.692 -72.338 1.00 33.24 38 LEU D CA 1
ATOM 6117 C C . LEU D 1 41 ? 16.528 -47.845 -73.250 1.00 33.45 38 LEU D C 1
ATOM 6118 O O . LEU D 1 41 ? 17.312 -48.706 -72.825 1.00 37.45 38 LEU D O 1
ATOM 6123 N N . ASP D 1 42 ? 16.060 -47.856 -74.493 1.00 32.96 39 ASP D N 1
ATOM 6124 C CA . ASP D 1 42 ? 16.660 -48.703 -75.518 1.00 41.26 39 ASP D CA 1
ATOM 6125 C C . ASP D 1 42 ? 17.935 -48.052 -76.071 1.00 38.78 39 ASP D C 1
ATOM 6126 O O . ASP D 1 42 ? 18.587 -48.632 -76.926 1.00 38.39 39 ASP D O 1
ATOM 6131 N N . LYS D 1 43 ? 18.259 -46.831 -75.636 1.00 38.86 40 LYS D N 1
ATOM 6132 C CA . LYS D 1 43 ? 19.456 -46.144 -76.135 1.00 39.48 40 LYS D CA 1
ATOM 6133 C C . LYS D 1 43 ? 20.706 -47.026 -76.048 1.00 37.00 40 LYS D C 1
ATOM 6134 O O . LYS D 1 43 ? 21.014 -47.584 -74.985 1.00 31.53 40 LYS D O 1
ATOM 6140 N N . GLU D 1 44 ? 21.477 -47.079 -77.129 1.00 36.59 41 GLU D N 1
ATOM 6141 C CA . GLU D 1 44 ? 22.682 -47.890 -77.116 1.00 35.74 41 GLU D CA 1
ATOM 6142 C C . GLU D 1 44 ? 23.819 -47.159 -76.378 1.00 32.91 41 GLU D C 1
ATOM 6143 O O . GLU D 1 44 ? 24.066 -45.975 -76.614 1.00 36.37 41 GLU D O 1
ATOM 6149 N N . ILE D 1 45 ? 24.517 -47.870 -75.494 1.00 32.01 42 ILE D N 1
ATOM 6150 C CA . ILE D 1 45 ? 25.536 -47.258 -74.628 1.00 30.34 42 ILE D CA 1
ATOM 6151 C C . ILE D 1 45 ? 26.941 -47.773 -74.979 1.00 32.34 42 ILE D C 1
ATOM 6152 O O . ILE D 1 45 ? 27.187 -48.979 -74.958 1.00 33.88 42 ILE D O 1
ATOM 6157 N N . LYS D 1 46 ? 27.838 -46.871 -75.367 1.00 33.77 43 LYS D N 1
ATOM 6158 C CA . LYS D 1 46 ? 29.227 -47.239 -75.656 1.00 35.03 43 LYS D CA 1
ATOM 6159 C C . LYS D 1 46 ? 30.147 -46.919 -74.469 1.00 36.01 43 LYS D C 1
ATOM 6160 O O . LYS D 1 46 ? 31.082 -47.649 -74.161 1.00 35.20 43 LYS D O 1
ATOM 6166 N N . LYS D 1 47 ? 29.818 -45.868 -73.739 1.00 31.10 44 LYS D N 1
ATOM 6167 C CA . LYS D 1 47 ? 30.706 -45.406 -72.695 1.00 36.81 44 LYS D CA 1
ATOM 6168 C C . LYS D 1 47 ? 29.876 -45.019 -71.497 1.00 36.82 44 LYS D C 1
ATOM 6169 O O . LYS D 1 47 ? 28.972 -44.163 -71.574 1.00 33.01 44 LYS D O 1
ATOM 6175 N N . LEU D 1 48 ? 30.196 -45.682 -70.390 1.00 32.77 45 LEU D N 1
ATOM 6176 C CA . LEU D 1 48 ? 29.532 -45.482 -69.111 1.00 32.42 45 LEU D CA 1
ATOM 6177 C C . LEU D 1 48 ? 30.413 -44.591 -68.240 1.00 31.22 45 LEU D C 1
ATOM 6178 O O . LEU D 1 48 ? 31.592 -44.875 -68.060 1.00 33.74 45 LEU D O 1
ATOM 6183 N N . GLY D 1 49 ? 29.842 -43.527 -67.696 1.00 30.21 46 GLY D N 1
ATOM 6184 C CA . GLY D 1 49 ? 30.584 -42.649 -66.802 1.00 28.31 46 GLY D CA 1
ATOM 6185 C C . GLY D 1 49 ? 30.073 -42.793 -65.370 1.00 25.36 46 GLY D C 1
ATOM 6186 O O . GLY D 1 49 ? 28.870 -42.876 -65.139 1.00 26.39 46 GLY D O 1
ATOM 6187 N N . ILE D 1 50 ? 31.001 -42.847 -64.416 1.00 26.41 47 ILE D N 1
ATOM 6188 C CA . ILE D 1 50 ? 30.665 -42.978 -63.000 1.00 28.44 47 ILE D CA 1
ATOM 6189 C C . ILE D 1 50 ? 31.148 -41.763 -62.227 1.00 28.94 47 ILE D C 1
ATOM 6190 O O . ILE D 1 50 ? 32.284 -41.329 -62.391 1.00 30.93 47 ILE D O 1
ATOM 6195 N N . ALA D 1 51 ? 30.282 -41.211 -61.385 1.00 28.69 48 ALA D N 1
ATOM 6196 C CA . ALA D 1 51 ? 30.667 -40.076 -60.553 1.00 28.57 48 ALA D CA 1
ATOM 6197 C C . ALA D 1 51 ? 29.994 -40.157 -59.187 1.00 28.49 48 ALA D C 1
ATOM 6198 O O . ALA D 1 51 ? 28.916 -40.735 -59.042 1.00 21.59 48 ALA D O 1
ATOM 6200 N N . LEU D 1 52 ? 30.614 -39.549 -58.192 1.00 26.03 49 LEU D N 1
ATOM 6201 C CA . LEU D 1 52 ? 29.945 -39.383 -56.900 1.00 24.18 49 LEU D CA 1
ATOM 6202 C C . LEU D 1 52 ? 28.751 -38.431 -57.042 1.00 25.22 49 LEU D C 1
ATOM 6203 O O . LEU D 1 52 ? 27.620 -38.750 -56.632 1.00 22.86 49 LEU D O 1
ATOM 6208 N N . ASP D 1 53 ? 29.009 -37.280 -57.663 1.00 22.30 50 ASP D N 1
ATOM 6209 C CA . ASP D 1 53 ? 28.035 -36.184 -57.796 1.00 22.64 50 ASP D CA 1
ATOM 6210 C C . ASP D 1 53 ? 27.647 -35.869 -59.222 1.00 23.07 50 ASP D C 1
ATOM 6211 O O . ASP D 1 53 ? 28.507 -35.776 -60.091 1.00 26.56 50 ASP D O 1
ATOM 6216 N N . PRO D 1 54 ? 26.354 -35.628 -59.456 1.00 22.37 51 PRO D N 1
ATOM 6217 C CA . PRO D 1 54 ? 25.947 -35.122 -60.768 1.00 22.51 51 PRO D CA 1
ATOM 6218 C C . PRO D 1 54 ? 26.152 -33.605 -60.832 1.00 21.52 51 PRO D C 1
ATOM 6219 O O . PRO D 1 54 ? 25.232 -32.872 -61.155 1.00 24.27 51 PRO D O 1
ATOM 6223 N N . SER D 1 55 ? 27.366 -33.160 -60.543 1.00 21.73 52 SER D N 1
ATOM 6224 C CA . SER D 1 55 ? 27.687 -31.742 -60.564 1.00 21.57 52 SER D CA 1
ATOM 6225 C C . SER D 1 55 ? 27.733 -31.183 -61.984 1.00 23.84 52 SER D C 1
ATOM 6226 O O . SER D 1 55 ? 27.801 -31.936 -62.952 1.00 24.27 52 SER D O 1
ATOM 6229 N N . LEU D 1 56 ? 27.732 -29.862 -62.096 1.00 21.69 53 LEU D N 1
ATOM 6230 C CA . LEU D 1 56 ? 27.855 -29.224 -63.384 1.00 22.40 53 LEU D CA 1
ATOM 6231 C C . LEU D 1 56 ? 29.186 -29.594 -64.074 1.00 25.54 53 LEU D C 1
ATOM 6232 O O . LEU D 1 56 ? 29.205 -29.886 -65.275 1.00 25.47 53 LEU D O 1
ATOM 6237 N N . SER D 1 57 ? 30.290 -29.622 -63.330 1.00 23.92 54 SER D N 1
ATOM 6238 C CA . SER D 1 57 ? 31.576 -29.927 -63.968 1.00 28.55 54 SER D CA 1
ATOM 6239 C C . SER D 1 57 ? 31.632 -31.406 -64.374 1.00 26.77 54 SER D C 1
ATOM 6240 O O . SER D 1 57 ? 32.203 -31.733 -65.401 1.00 26.31 54 SER D O 1
ATOM 6243 N N . VAL D 1 58 ? 31.032 -32.287 -63.575 1.00 23.51 55 VAL D N 1
ATOM 6244 C CA . VAL D 1 58 ? 30.951 -33.703 -63.926 1.00 24.99 55 VAL D CA 1
ATOM 6245 C C . VAL D 1 58 ? 30.163 -33.899 -65.217 1.00 25.37 55 VAL D C 1
ATOM 6246 O O . VAL D 1 58 ? 30.574 -34.652 -66.093 1.00 27.20 55 VAL D O 1
ATOM 6250 N N . ILE D 1 59 ? 29.046 -33.194 -65.338 1.00 21.50 56 ILE D N 1
ATOM 6251 C CA . ILE D 1 59 ? 28.183 -33.323 -66.503 1.00 24.83 56 ILE D CA 1
ATOM 6252 C C . ILE D 1 59 ? 28.868 -32.724 -67.741 1.00 24.90 56 ILE D C 1
ATOM 6253 O O . ILE D 1 59 ? 28.799 -33.299 -68.845 1.00 23.35 56 ILE D O 1
ATOM 6258 N N . LYS D 1 60 ? 29.573 -31.602 -67.566 1.00 21.96 57 LYS D N 1
ATOM 6259 C CA . LYS D 1 60 ? 30.383 -31.062 -68.661 1.00 24.84 57 LYS D CA 1
ATOM 6260 C C . LYS D 1 60 ? 31.475 -32.049 -69.122 1.00 26.71 57 LYS D C 1
ATOM 6261 O O . LYS D 1 60 ? 31.743 -32.178 -70.325 1.00 26.04 57 LYS D O 1
ATOM 6267 N N . LYS D 1 61 ? 32.115 -32.718 -68.172 1.00 24.11 58 LYS D N 1
ATOM 6268 C CA . LYS D 1 61 ? 33.177 -33.665 -68.514 1.00 27.96 58 LYS D CA 1
ATOM 6269 C C . LYS D 1 61 ? 32.586 -34.893 -69.224 1.00 27.92 58 LYS D C 1
ATOM 6270 O O . LYS D 1 61 ? 33.185 -35.424 -70.163 1.00 28.23 58 LYS D O 1
ATOM 6276 N N . ALA D 1 62 ? 31.419 -35.327 -68.762 1.00 22.90 59 ALA D N 1
ATOM 6277 C CA . ALA D 1 62 ? 30.688 -36.412 -69.402 1.00 29.18 59 ALA D CA 1
ATOM 6278 C C . ALA D 1 62 ? 30.441 -36.096 -70.866 1.00 28.23 59 ALA D C 1
ATOM 6279 O O . ALA D 1 62 ? 30.727 -36.933 -71.730 1.00 26.47 59 ALA D O 1
ATOM 6281 N N . GLU D 1 63 ? 29.953 -34.884 -71.148 1.00 28.46 60 GLU D N 1
ATOM 6282 C CA . GLU D 1 63 ? 29.696 -34.457 -72.530 1.00 31.35 60 GLU D CA 1
ATOM 6283 C C . GLU D 1 63 ? 31.003 -34.432 -73.319 1.00 32.54 60 GLU D C 1
ATOM 6284 O O . GLU D 1 63 ? 31.074 -34.858 -74.480 1.00 31.98 60 GLU D O 1
ATOM 6290 N N . LYS D 1 64 ? 32.047 -33.930 -72.673 1.00 30.66 61 LYS D N 1
ATOM 6291 C CA . LYS D 1 64 ? 33.337 -33.815 -73.317 1.00 34.17 61 LYS D CA 1
ATOM 6292 C C . LYS D 1 64 ? 33.922 -35.191 -73.631 1.00 32.52 61 LYS D C 1
ATOM 6293 O O . LYS D 1 64 ? 34.522 -35.379 -74.672 1.00 35.16 61 LYS D O 1
ATOM 6299 N N . GLU D 1 65 ? 33.719 -36.159 -72.744 1.00 35.30 62 GLU D N 1
ATOM 6300 C CA . GLU D 1 65 ? 34.347 -37.465 -72.920 1.00 40.51 62 GLU D CA 1
ATOM 6301 C C . GLU D 1 65 ? 33.493 -38.460 -73.719 1.00 40.17 62 GLU D C 1
ATOM 6302 O O . GLU D 1 65 ? 33.921 -39.602 -73.946 1.00 38.25 62 GLU D O 1
ATOM 6308 N N . GLY D 1 66 ? 32.325 -38.017 -74.186 1.00 35.43 63 GLY D N 1
ATOM 6309 C CA . GLY D 1 66 ? 31.437 -38.877 -74.963 1.00 32.81 63 GLY D CA 1
ATOM 6310 C C . GLY D 1 66 ? 30.728 -39.947 -74.151 1.00 29.16 63 GLY D C 1
ATOM 6311 O O . GLY D 1 66 ? 30.416 -41.035 -74.642 1.00 32.47 63 GLY D O 1
ATOM 6312 N N . VAL D 1 67 ? 30.460 -39.631 -72.896 1.00 26.85 64 VAL D N 1
ATOM 6313 C CA . VAL D 1 67 ? 29.703 -40.512 -72.024 1.00 27.40 64 VAL D CA 1
ATOM 6314 C C . VAL D 1 67 ? 28.236 -40.563 -72.474 1.00 30.75 64 VAL D C 1
ATOM 6315 O O . VAL D 1 67 ? 27.638 -39.519 -72.737 1.00 31.20 64 VAL D O 1
ATOM 6319 N N . ASP D 1 68 ? 27.674 -41.770 -72.562 1.00 28.07 65 ASP D N 1
ATOM 6320 C CA . ASP D 1 68 ? 26.298 -41.972 -73.026 1.00 27.97 65 ASP D CA 1
ATOM 6321 C C . ASP D 1 68 ? 25.358 -42.280 -71.870 1.00 25.43 65 ASP D C 1
ATOM 6322 O O . ASP D 1 68 ? 24.148 -41.984 -71.911 1.00 28.24 65 ASP D O 1
ATOM 6327 N N . PHE D 1 69 ? 25.931 -42.866 -70.830 1.00 25.93 66 PHE D N 1
ATOM 6328 C CA . PHE D 1 69 ? 25.219 -43.252 -69.623 1.00 25.52 66 PHE D CA 1
ATOM 6329 C C . PHE D 1 69 ? 26.019 -42.725 -68.438 1.00 24.44 66 PHE D C 1
ATOM 6330 O O . PHE D 1 69 ? 27.172 -43.114 -68.240 1.00 26.28 66 PHE D O 1
ATOM 6338 N N . LEU D 1 70 ? 25.421 -41.810 -67.683 1.00 23.04 67 LEU D N 1
ATOM 6339 C CA . LEU D 1 70 ? 26.084 -41.223 -66.526 1.00 25.18 67 LEU D CA 1
ATOM 6340 C C . LEU D 1 70 ? 25.452 -41.782 -65.254 1.00 24.72 67 LEU D C 1
ATOM 6341 O O . LEU D 1 70 ? 24.294 -41.505 -64.932 1.00 22.64 67 LEU D O 1
ATOM 6346 N N . PHE D 1 71 ? 26.244 -42.551 -64.525 1.00 25.18 68 PHE D N 1
ATOM 6347 C CA . PHE D 1 71 ? 25.816 -43.090 -63.250 1.00 25.02 68 PHE D CA 1
ATOM 6348 C C . PHE D 1 71 ? 26.352 -42.213 -62.129 1.00 25.50 68 PHE D C 1
ATOM 6349 O O . PHE D 1 71 ? 27.537 -41.907 -62.110 1.00 25.85 68 PHE D O 1
ATOM 6357 N N . THR D 1 72 ? 25.504 -41.800 -61.193 1.00 22.37 69 THR D N 1
ATOM 6358 C CA . THR D 1 72 ? 26.019 -41.119 -59.999 1.00 27.08 69 THR D CA 1
ATOM 6359 C C . THR D 1 72 ? 25.467 -41.741 -58.715 1.00 28.01 69 THR D C 1
ATOM 6360 O O . THR D 1 72 ? 24.386 -42.327 -58.710 1.00 27.72 69 THR D O 1
ATOM 6364 N N . HIS D 1 73 ? 26.220 -41.597 -57.633 1.00 27.66 70 HIS D N 1
ATOM 6365 C CA . HIS D 1 73 ? 25.773 -42.032 -56.318 1.00 23.38 70 HIS D CA 1
ATOM 6366 C C . HIS D 1 73 ? 24.693 -41.077 -55.779 1.00 22.57 70 HIS D C 1
ATOM 6367 O O . HIS D 1 73 ? 23.675 -41.522 -55.289 1.00 23.35 70 HIS D O 1
ATOM 6374 N N . HIS D 1 74 ? 24.922 -39.764 -55.846 1.00 21.56 71 HIS D N 1
ATOM 6375 C CA . HIS D 1 74 ? 23.931 -38.799 -55.355 1.00 21.87 71 HIS D CA 1
ATOM 6376 C C . HIS D 1 74 ? 22.930 -38.474 -56.449 1.00 20.52 71 HIS D C 1
ATOM 6377 O O . HIS D 1 74 ? 23.318 -38.336 -57.603 1.00 22.97 71 HIS D O 1
ATOM 6384 N N . PRO D 1 75 ? 21.644 -38.384 -56.091 1.00 23.81 72 PRO D N 1
ATOM 6385 C CA . PRO D 1 75 ? 20.605 -38.007 -57.057 1.00 23.92 72 PRO D CA 1
ATOM 6386 C C . PRO D 1 75 ? 20.828 -36.572 -57.522 1.00 23.33 72 PRO D C 1
ATOM 6387 O O . PRO D 1 75 ? 21.468 -35.774 -56.814 1.00 24.79 72 PRO D O 1
ATOM 6391 N N . LEU D 1 76 ? 20.265 -36.236 -58.673 1.00 21.26 73 LEU D N 1
ATOM 6392 C CA . LEU D 1 76 ? 20.395 -34.884 -59.220 1.00 24.49 73 LEU D CA 1
ATOM 6393 C C . LEU D 1 76 ? 19.729 -33.856 -58.311 1.00 27.08 73 LEU D C 1
ATOM 6394 O O . LEU D 1 76 ? 20.306 -32.815 -58.011 1.00 28.86 73 LEU D O 1
ATOM 6399 N N . LEU D 1 77 ? 18.516 -34.172 -57.859 1.00 26.33 74 LEU D N 1
ATOM 6400 C CA . LEU D 1 77 ? 17.755 -33.296 -56.987 1.00 30.72 74 LEU D CA 1
ATOM 6401 C C . LEU D 1 77 ? 17.273 -34.090 -55.785 1.00 32.08 74 LEU D C 1
ATOM 6402 O O . LEU D 1 77 ? 16.778 -35.214 -55.930 1.00 32.69 74 LEU D O 1
ATOM 6407 N N . LYS D 1 78 ? 17.397 -33.494 -54.609 1.00 34.60 75 LYS D N 1
ATOM 6408 C CA . LYS D 1 78 ? 16.785 -34.032 -53.404 1.00 42.10 75 LYS D CA 1
ATOM 6409 C C . LYS D 1 78 ? 15.388 -33.418 -53.237 1.00 43.42 75 LYS D C 1
ATOM 6410 O O . LYS D 1 78 ? 14.392 -34.122 -53.052 1.00 42.79 75 LYS D O 1
ATOM 6416 N N . ASP D 1 79 ? 15.323 -32.095 -53.306 1.00 41.66 76 ASP D N 1
ATOM 6417 C CA . ASP D 1 79 ? 14.047 -31.394 -53.219 1.00 42.82 76 ASP D CA 1
ATOM 6418 C C . ASP D 1 79 ? 13.502 -31.097 -54.612 1.00 38.39 76 ASP D C 1
ATOM 6419 O O . ASP D 1 79 ? 14.235 -30.584 -55.461 1.00 35.16 76 ASP D O 1
ATOM 6424 N N . PRO D 1 80 ? 12.213 -31.384 -54.839 1.00 37.11 77 PRO D N 1
ATOM 6425 C CA . PRO D 1 80 ? 11.632 -31.193 -56.174 1.00 35.03 77 PRO D CA 1
ATOM 6426 C C . PRO D 1 80 ? 11.497 -29.715 -56.557 1.00 34.72 77 PRO D C 1
ATOM 6427 O O . PRO D 1 80 ? 11.379 -28.865 -55.677 1.00 33.87 77 PRO D O 1
ATOM 6431 N N . ILE D 1 81 ? 11.485 -29.423 -57.858 1.00 28.31 78 ILE D N 1
ATOM 6432 C CA . ILE D 1 81 ? 11.406 -28.057 -58.342 1.00 29.00 78 ILE D CA 1
ATOM 6433 C C . ILE D 1 81 ? 10.307 -27.925 -59.401 1.00 30.13 78 ILE D C 1
ATOM 6434 O O . ILE D 1 81 ? 9.834 -28.925 -59.924 1.00 27.06 78 ILE D O 1
ATOM 6439 N N . ARG D 1 82 ? 9.902 -26.697 -59.710 1.00 28.04 79 ARG D N 1
ATOM 6440 C CA . ARG D 1 82 ? 8.909 -26.476 -60.761 1.00 26.76 79 ARG D CA 1
ATOM 6441 C C . ARG D 1 82 ? 9.273 -25.310 -61.694 1.00 28.51 79 ARG D C 1
ATOM 6442 O O . ARG D 1 82 ? 8.430 -24.810 -62.427 1.00 31.72 79 ARG D O 1
ATOM 6450 N N . ASN D 1 83 ? 10.526 -24.875 -61.638 1.00 26.86 80 ASN D N 1
ATOM 6451 C CA . ASN D 1 83 ? 11.072 -23.874 -62.556 1.00 26.05 80 ASN D CA 1
ATOM 6452 C C . ASN D 1 83 ? 12.467 -24.308 -62.935 1.00 29.58 80 ASN D C 1
ATOM 6453 O O . ASN D 1 83 ? 13.158 -24.920 -62.121 1.00 29.51 80 ASN D O 1
ATOM 6458 N N . PHE D 1 84 ? 12.907 -23.971 -64.145 1.00 32.82 81 PHE D N 1
ATOM 6459 C CA . PHE D 1 84 ? 14.156 -24.533 -64.667 1.00 32.25 81 PHE D CA 1
ATOM 6460 C C . PHE D 1 84 ? 15.042 -23.443 -65.223 1.00 30.41 81 PHE D C 1
ATOM 6461 O O . PHE D 1 84 ? 14.927 -23.071 -66.388 1.00 29.25 81 PHE D O 1
ATOM 6469 N N . THR D 1 85 ? 15.931 -22.954 -64.362 1.00 25.56 82 THR D N 1
ATOM 6470 C CA . THR D 1 85 ? 16.745 -21.778 -64.620 1.00 27.16 82 THR D CA 1
ATOM 6471 C C . THR D 1 85 ? 18.134 -22.011 -64.042 1.00 28.94 82 THR D C 1
ATOM 6472 O O . THR D 1 85 ? 18.360 -23.030 -63.381 1.00 29.62 82 THR D O 1
ATOM 6476 N N . GLY D 1 86 ? 19.064 -21.091 -64.306 1.00 28.72 83 GLY D N 1
ATOM 6477 C CA . GLY D 1 86 ? 20.375 -21.146 -63.678 1.00 31.75 83 GLY D CA 1
ATOM 6478 C C . GLY D 1 86 ? 21.094 -22.472 -63.888 1.00 32.67 83 GLY D C 1
ATOM 6479 O O . GLY D 1 86 ? 21.154 -22.995 -64.996 1.00 29.13 83 GLY D O 1
ATOM 6480 N N . VAL D 1 87 ? 21.638 -23.015 -62.807 1.00 29.26 84 VAL D N 1
ATOM 6481 C CA . VAL D 1 87 ? 22.474 -24.204 -62.886 1.00 30.38 84 VAL D CA 1
ATOM 6482 C C . VAL D 1 87 ? 21.718 -25.428 -63.361 1.00 27.02 84 VAL D C 1
ATOM 6483 O O . VAL D 1 87 ? 22.236 -26.183 -64.191 1.00 24.17 84 VAL D O 1
ATOM 6487 N N . ILE D 1 88 ? 20.492 -25.634 -62.868 1.00 25.69 85 ILE D N 1
ATOM 6488 C CA . ILE D 1 88 ? 19.771 -26.842 -63.254 1.00 28.97 85 ILE D CA 1
ATOM 6489 C C . ILE D 1 88 ? 19.420 -26.757 -64.749 1.00 29.17 85 ILE D C 1
ATOM 6490 O O . ILE D 1 88 ? 19.364 -27.771 -65.437 1.00 23.60 85 ILE D O 1
ATOM 6495 N N . TYR D 1 89 ? 19.177 -25.548 -65.246 1.00 28.51 86 TYR D N 1
ATOM 6496 C CA . TYR D 1 89 ? 18.946 -25.367 -66.675 1.00 27.53 86 TYR D CA 1
ATOM 6497 C C . TYR D 1 89 ? 20.201 -25.789 -67.470 1.00 27.58 86 TYR D C 1
ATOM 6498 O O . TYR D 1 89 ? 20.109 -26.535 -68.452 1.00 25.68 86 TYR D O 1
ATOM 6507 N N . LYS D 1 90 ? 21.360 -25.283 -67.045 1.00 23.98 87 LYS D N 1
ATOM 6508 C CA . LYS D 1 90 ? 22.622 -25.594 -67.708 1.00 23.52 87 LYS D CA 1
ATOM 6509 C C . LYS D 1 90 ? 22.881 -27.102 -67.718 1.00 26.39 87 LYS D C 1
ATOM 6510 O O . LYS D 1 90 ? 23.311 -27.643 -68.737 1.00 25.28 87 LYS D O 1
ATOM 6516 N N . LYS D 1 91 ? 22.604 -27.782 -66.603 1.00 23.11 88 LYS D N 1
ATOM 6517 C CA . LYS D 1 91 ? 22.808 -29.237 -66.519 1.00 22.51 88 LYS D CA 1
ATOM 6518 C C . LYS D 1 91 ? 21.866 -30.050 -67.413 1.00 28.11 88 LYS D C 1
ATOM 6519 O O . LYS D 1 91 ? 22.295 -30.956 -68.123 1.00 29.07 88 LYS D O 1
ATOM 6525 N N . LEU D 1 92 ? 20.575 -29.748 -67.337 1.00 22.85 89 LEU D N 1
ATOM 6526 C CA . LEU D 1 92 ? 19.593 -30.449 -68.137 1.00 26.01 89 LEU D CA 1
ATOM 6527 C C . LEU D 1 92 ? 19.837 -30.192 -69.613 1.00 24.52 89 LEU D C 1
ATOM 6528 O O . LEU D 1 92 ? 19.702 -31.097 -70.430 1.00 27.18 89 LEU D O 1
ATOM 6533 N N . LYS D 1 93 ? 20.214 -28.970 -69.969 1.00 23.88 90 LYS D N 1
ATOM 6534 C CA . LYS D 1 93 ? 20.449 -28.675 -71.394 1.00 24.30 90 LYS D CA 1
ATOM 6535 C C . LYS D 1 93 ? 21.549 -29.593 -71.952 1.00 26.90 90 LYS D C 1
ATOM 6536 O O . LYS D 1 93 ? 21.413 -30.175 -73.052 1.00 25.29 90 LYS D O 1
ATOM 6542 N N . ILE D 1 94 ? 22.633 -29.740 -71.194 1.00 23.20 91 ILE D N 1
ATOM 6543 C CA . ILE D 1 94 ? 23.732 -30.600 -71.626 1.00 27.10 91 ILE D CA 1
ATOM 6544 C C . ILE D 1 94 ? 23.271 -32.052 -71.739 1.00 28.54 91 ILE D C 1
ATOM 6545 O O . ILE D 1 94 ? 23.571 -32.737 -72.727 1.00 28.50 91 ILE D O 1
ATOM 6550 N N . LEU D 1 95 ? 22.547 -32.524 -70.729 1.00 24.99 92 LEU D N 1
ATOM 6551 C CA . LEU D 1 95 ? 22.076 -33.915 -70.755 1.00 24.77 92 LEU D CA 1
ATOM 6552 C C . LEU D 1 95 ? 21.068 -34.175 -71.890 1.00 27.07 92 LEU D C 1
ATOM 6553 O O . LEU D 1 95 ? 21.154 -35.188 -72.597 1.00 26.55 92 LEU D O 1
ATOM 6558 N N . MET D 1 96 ? 20.123 -33.261 -72.079 1.00 29.07 93 MET D N 1
ATOM 6559 C CA . MET D 1 96 ? 19.084 -33.448 -73.098 1.00 33.67 93 MET D CA 1
ATOM 6560 C C . MET D 1 96 ? 19.586 -33.275 -74.532 1.00 38.43 93 MET D C 1
ATOM 6561 O O . MET D 1 96 ? 19.097 -33.951 -75.437 1.00 38.27 93 MET D O 1
ATOM 6566 N N . GLU D 1 97 ? 20.543 -32.374 -74.747 1.00 28.38 94 GLU D N 1
ATOM 6567 C CA . GLU D 1 97 ? 21.075 -32.137 -76.100 1.00 36.15 94 GLU D CA 1
ATOM 6568 C C . GLU D 1 97 ? 21.894 -33.315 -76.577 1.00 40.34 94 GLU D C 1
ATOM 6569 O O . GLU D 1 97 ? 21.935 -33.624 -77.759 1.00 44.69 94 GLU D O 1
ATOM 6575 N N . ASN D 1 98 ? 22.512 -34.007 -75.633 1.00 42.16 95 ASN D N 1
ATOM 6576 C CA . ASN D 1 98 ? 23.334 -35.154 -75.961 1.00 46.00 95 ASN D CA 1
ATOM 6577 C C . ASN D 1 98 ? 22.616 -36.483 -75.701 1.00 45.57 95 ASN D C 1
ATOM 6578 O O . ASN D 1 98 ? 23.199 -37.551 -75.899 1.00 45.59 95 ASN D O 1
ATOM 6583 N N . ASP D 1 99 ? 21.351 -36.391 -75.268 1.00 42.53 96 ASP D N 1
ATOM 6584 C CA . ASP D 1 99 ? 20.546 -37.537 -74.805 1.00 39.97 96 ASP D CA 1
ATOM 6585 C C . ASP D 1 99 ? 21.350 -38.462 -73.889 1.00 35.10 96 ASP D C 1
ATOM 6586 O O . ASP D 1 99 ? 21.349 -39.680 -74.047 1.00 33.92 96 ASP D O 1
ATOM 6591 N N . ILE D 1 100 ? 22.030 -37.855 -72.929 1.00 28.27 97 ILE D N 1
ATOM 6592 C CA . ILE D 1 100 ? 22.788 -38.600 -71.932 1.00 37.84 97 ILE D CA 1
ATOM 6593 C C . ILE D 1 100 ? 21.835 -39.054 -70.844 1.00 33.04 97 ILE D C 1
ATOM 6594 O O . ILE D 1 100 ? 21.121 -38.245 -70.278 1.00 28.75 97 ILE D O 1
ATOM 6599 N N . ILE D 1 101 ? 21.797 -40.354 -70.581 1.00 29.58 98 ILE D N 1
ATOM 6600 C CA . ILE D 1 101 ? 20.972 -40.868 -69.495 1.00 24.32 98 ILE D CA 1
ATOM 6601 C C . ILE D 1 101 ? 21.679 -40.650 -68.165 1.00 32.02 98 ILE D C 1
ATOM 6602 O O . ILE D 1 101 ? 22.871 -40.946 -68.036 1.00 31.22 98 ILE D O 1
ATOM 6607 N N . LEU D 1 102 ? 20.950 -40.107 -67.190 1.00 28.70 99 LEU D N 1
ATOM 6608 C CA . LEU D 1 102 ? 21.484 -39.948 -65.834 1.00 24.13 99 LEU D CA 1
ATOM 6609 C C . LEU D 1 102 ? 20.726 -40.825 -64.860 1.00 22.66 99 LEU D C 1
ATOM 6610 O O . LEU D 1 102 ? 19.502 -40.712 -64.707 1.00 25.62 99 LEU D O 1
ATOM 6615 N N . TYR D 1 103 ? 21.465 -41.703 -64.194 1.00 23.48 100 TYR D N 1
ATOM 6616 C CA . TYR D 1 103 ? 20.839 -42.716 -63.347 1.00 22.18 100 TYR D CA 1
ATOM 6617 C C . TYR D 1 103 ? 21.553 -42.749 -62.003 1.00 25.67 100 TYR D C 1
ATOM 6618 O O . TYR D 1 103 ? 22.771 -42.694 -61.969 1.00 24.68 100 TYR D O 1
ATOM 6627 N N . SER D 1 104 ? 20.813 -42.867 -60.901 1.00 27.15 101 SER D N 1
ATOM 6628 C CA . SER D 1 104 ? 21.469 -42.898 -59.587 1.00 26.71 101 SER D CA 1
ATOM 6629 C C . SER D 1 104 ? 21.116 -44.097 -58.714 1.00 26.47 101 SER D C 1
ATOM 6630 O O . SER D 1 104 ? 19.973 -44.537 -58.692 1.00 28.45 101 SER D O 1
ATOM 6633 N N . ALA D 1 105 ? 22.118 -44.620 -58.000 1.00 24.98 102 ALA D N 1
ATOM 6634 C CA . ALA D 1 105 ? 21.891 -45.567 -56.912 1.00 29.34 102 ALA D CA 1
ATOM 6635 C C . ALA D 1 105 ? 22.511 -44.966 -55.657 1.00 27.14 102 ALA D C 1
ATOM 6636 O O . ALA D 1 105 ? 23.740 -44.855 -55.551 1.00 26.89 102 ALA D O 1
ATOM 6638 N N . HIS D 1 106 ? 21.664 -44.556 -54.720 1.00 26.61 103 HIS D N 1
ATOM 6639 C CA . HIS D 1 106 ? 22.129 -43.784 -53.573 1.00 24.06 103 HIS D CA 1
ATOM 6640 C C . HIS D 1 106 ? 22.146 -44.711 -52.357 1.00 26.71 103 HIS D C 1
ATOM 6641 O O . HIS D 1 106 ? 23.056 -45.535 -52.238 1.00 27.76 103 HIS D O 1
ATOM 6648 N N . THR D 1 107 ? 21.158 -44.633 -51.465 1.00 25.52 104 THR D N 1
ATOM 6649 C CA . THR D 1 107 ? 21.253 -45.454 -50.251 1.00 22.76 104 THR D CA 1
ATOM 6650 C C . THR D 1 107 ? 21.123 -46.943 -50.539 1.00 25.75 104 THR D C 1
ATOM 6651 O O . THR D 1 107 ? 21.607 -47.751 -49.757 1.00 24.93 104 THR D O 1
ATOM 6655 N N . ASN D 1 108 ? 20.515 -47.318 -51.667 1.00 24.50 105 ASN D N 1
ATOM 6656 C CA . ASN D 1 108 ? 20.495 -48.731 -52.002 1.00 24.79 105 ASN D CA 1
ATOM 6657 C C . ASN D 1 108 ? 21.938 -49.231 -52.273 1.00 31.23 105 ASN D C 1
ATOM 6658 O O . ASN D 1 108 ? 22.258 -50.386 -52.013 1.00 33.88 105 ASN D O 1
ATOM 6663 N N . LEU D 1 109 ? 22.820 -48.361 -52.755 1.00 29.19 106 LEU D N 1
ATOM 6664 C CA . LEU D 1 109 ? 24.219 -48.757 -52.943 1.00 28.30 106 LEU D CA 1
ATOM 6665 C C . LEU D 1 109 ? 25.018 -48.661 -51.633 1.00 28.31 106 LEU D C 1
ATOM 6666 O O . LEU D 1 109 ? 26.028 -49.341 -51.485 1.00 30.04 106 LEU D O 1
ATOM 6671 N N . ASP D 1 110 ? 24.579 -47.816 -50.694 1.00 26.52 107 ASP D N 1
ATOM 6672 C CA . ASP D 1 110 ? 25.174 -47.760 -49.338 1.00 27.32 107 ASP D CA 1
ATOM 6673 C C . ASP D 1 110 ? 24.910 -49.044 -48.557 1.00 28.21 107 ASP D C 1
ATOM 6674 O O . ASP D 1 110 ? 25.723 -49.463 -47.738 1.00 30.04 107 ASP D O 1
ATOM 6679 N N . ILE D 1 111 ? 23.711 -49.593 -48.754 1.00 27.69 108 ILE D N 1
ATOM 6680 C CA . ILE D 1 111 ? 23.160 -50.662 -47.914 1.00 28.22 108 ILE D CA 1
ATOM 6681 C C . ILE D 1 111 ? 23.383 -52.074 -48.454 1.00 34.93 108 ILE D C 1
ATOM 6682 O O . ILE D 1 111 ? 23.536 -53.019 -47.675 1.00 36.27 108 ILE D O 1
ATOM 6687 N N . CYS D 1 112 ? 23.411 -52.231 -49.779 1.00 35.62 109 CYS D N 1
ATOM 6688 C CA . CYS D 1 112 ? 23.468 -53.577 -50.369 1.00 35.53 109 CYS D CA 1
ATOM 6689 C C . CYS D 1 112 ? 24.767 -54.316 -50.042 1.00 35.02 109 CYS D C 1
ATOM 6690 O O . CYS D 1 112 ? 25.750 -53.709 -49.639 1.00 31.61 109 CYS D O 1
ATOM 6693 N N . LYS D 1 113 ? 24.756 -55.633 -50.230 1.00 41.84 110 LYS D N 1
ATOM 6694 C CA . LYS D 1 113 ? 25.924 -56.471 -49.989 1.00 41.32 110 LYS D CA 1
ATOM 6695 C C . LYS D 1 113 ? 27.099 -56.043 -50.866 1.00 42.73 110 LYS D C 1
ATOM 6696 O O . LYS D 1 113 ? 26.959 -55.957 -52.091 1.00 43.46 110 LYS D O 1
ATOM 6702 N N . ASN D 1 114 ? 28.257 -55.819 -50.240 1.00 38.27 111 ASN D N 1
ATOM 6703 C CA . ASN D 1 114 ? 29.460 -55.314 -50.921 1.00 37.10 111 ASN D CA 1
ATOM 6704 C C . ASN D 1 114 ? 29.272 -53.884 -51.448 1.00 33.84 111 ASN D C 1
ATOM 6705 O O . ASN D 1 114 ? 30.013 -53.427 -52.326 1.00 31.91 111 ASN D O 1
ATOM 6710 N N . GLY D 1 115 ? 28.265 -53.204 -50.907 1.00 32.36 112 GLY D N 1
ATOM 6711 C CA . GLY D 1 115 ? 28.045 -51.795 -51.168 1.00 30.12 112 GLY D CA 1
ATOM 6712 C C . GLY D 1 115 ? 29.001 -50.947 -50.359 1.00 31.07 112 GLY D C 1
ATOM 6713 O O . GLY D 1 115 ? 29.975 -51.454 -49.800 1.00 31.60 112 GLY D O 1
ATOM 6714 N N . LEU D 1 116 ? 28.719 -49.653 -50.272 1.00 25.92 113 LEU D N 1
ATOM 6715 C CA . LEU D 1 116 ? 29.727 -48.725 -49.782 1.00 26.17 113 LEU D CA 1
ATOM 6716 C C . LEU D 1 116 ? 30.060 -48.947 -48.311 1.00 27.33 113 LEU D C 1
ATOM 6717 O O . LEU D 1 116 ? 31.206 -48.805 -47.902 1.00 28.60 113 LEU D O 1
ATOM 6722 N N . ASN D 1 117 ? 29.053 -49.291 -47.518 1.00 25.55 114 ASN D N 1
ATOM 6723 C CA . ASN D 1 117 ? 29.288 -49.539 -46.113 1.00 26.45 114 ASN D CA 1
ATOM 6724 C C . ASN D 1 117 ? 29.967 -50.879 -45.891 1.00 27.95 114 ASN D C 1
ATOM 6725 O O . ASN D 1 117 ? 30.839 -50.987 -45.034 1.00 30.07 114 ASN D O 1
ATOM 6730 N N . ASP D 1 118 ? 29.567 -51.898 -46.651 1.00 30.37 115 ASP D N 1
ATOM 6731 C CA . ASP D 1 118 ? 30.253 -53.189 -46.577 1.00 32.90 115 ASP D CA 1
ATOM 6732 C C . ASP D 1 118 ? 31.720 -53.069 -46.953 1.00 36.95 115 ASP D C 1
ATOM 6733 O O . ASP D 1 118 ? 32.570 -53.705 -46.343 1.00 38.06 115 ASP D O 1
ATOM 6738 N N . ALA D 1 119 ? 32.006 -52.246 -47.958 1.00 36.74 116 ALA D N 1
ATOM 6739 C CA . ALA D 1 119 ? 33.376 -52.032 -48.408 1.00 34.26 116 ALA D CA 1
ATOM 6740 C C . ALA D 1 119 ? 34.253 -51.512 -47.263 1.00 30.66 116 ALA D C 1
ATOM 6741 O O . ALA D 1 119 ? 35.394 -51.958 -47.077 1.00 28.63 116 ALA D O 1
ATOM 6743 N N . LEU D 1 120 ? 33.713 -50.567 -46.498 1.00 28.84 117 LEU D N 1
ATOM 6744 C CA . LEU D 1 120 ? 34.402 -50.062 -45.311 1.00 27.80 117 LEU D CA 1
ATOM 6745 C C . LEU D 1 120 ? 34.539 -51.115 -44.209 1.00 28.09 117 LEU D C 1
ATOM 6746 O O . LEU D 1 120 ? 35.602 -51.247 -43.618 1.00 31.30 117 LEU D O 1
ATOM 6751 N N . ALA D 1 121 ? 33.459 -51.837 -43.914 1.00 30.39 118 ALA D N 1
ATOM 6752 C CA . ALA D 1 121 ? 33.494 -52.882 -42.883 1.00 31.88 118 ALA D CA 1
ATOM 6753 C C . ALA D 1 121 ? 34.503 -53.962 -43.266 1.00 32.78 118 ALA D C 1
ATOM 6754 O O . ALA D 1 121 ? 35.184 -54.520 -42.401 1.00 32.00 118 ALA D O 1
ATOM 6756 N N . GLU D 1 122 ? 34.611 -54.248 -44.560 1.00 32.11 119 GLU D N 1
ATOM 6757 C CA . GLU D 1 122 ? 35.547 -55.275 -44.976 1.00 39.53 119 GLU D CA 1
ATOM 6758 C C . GLU D 1 122 ? 36.967 -54.697 -44.920 1.00 40.54 119 GLU D C 1
ATOM 6759 O O . GLU D 1 122 ? 37.901 -55.400 -44.544 1.00 36.79 119 GLU D O 1
ATOM 6765 N N . LEU D 1 123 ? 37.132 -53.421 -45.287 1.00 35.29 120 LEU D N 1
ATOM 6766 C CA . LEU D 1 123 ? 38.450 -52.776 -45.182 1.00 39.33 120 LEU D CA 1
ATOM 6767 C C . LEU D 1 123 ? 39.022 -52.862 -43.763 1.00 40.88 120 LEU D C 1
ATOM 6768 O O . LEU D 1 123 ? 40.198 -53.170 -43.570 1.00 36.52 120 LEU D O 1
ATOM 6773 N N . TYR D 1 124 ? 38.187 -52.589 -42.769 1.00 38.37 121 TYR D N 1
ATOM 6774 C CA . TYR D 1 124 ? 38.645 -52.648 -41.388 1.00 37.13 121 TYR D CA 1
ATOM 6775 C C . TYR D 1 124 ? 38.511 -54.049 -40.821 1.00 38.10 121 TYR D C 1
ATOM 6776 O O . TYR D 1 124 ? 38.763 -54.262 -39.639 1.00 40.58 121 TYR D O 1
ATOM 6785 N N . ASN D 1 125 ? 38.117 -54.994 -41.674 1.00 40.15 122 ASN D N 1
ATOM 6786 C CA . ASN D 1 125 ? 37.970 -56.405 -41.292 1.00 42.44 122 ASN D CA 1
ATOM 6787 C C . ASN D 1 125 ? 37.175 -56.551 -39.997 1.00 43.80 122 ASN D C 1
ATOM 6788 O O . ASN D 1 125 ? 37.585 -57.274 -39.085 1.00 47.03 122 ASN D O 1
ATOM 6793 N N . LEU D 1 126 ? 36.042 -55.852 -39.918 1.00 40.38 123 LEU D N 1
ATOM 6794 C CA . LEU D 1 126 ? 35.243 -55.846 -38.694 1.00 40.70 123 LEU D CA 1
ATOM 6795 C C . LEU D 1 126 ? 34.796 -57.249 -38.338 1.00 45.13 123 LEU D C 1
ATOM 6796 O O . LEU D 1 126 ? 34.339 -58.004 -39.189 1.00 46.10 123 LEU D O 1
ATOM 6801 N N . GLU D 1 127 ? 34.936 -57.585 -37.062 1.00 46.67 124 GLU D N 1
ATOM 6802 C CA . GLU D 1 127 ? 34.527 -58.876 -36.554 1.00 50.05 124 GLU D CA 1
ATOM 6803 C C . GLU D 1 127 ? 33.034 -58.843 -36.252 1.00 49.59 124 GLU D C 1
ATOM 6804 O O . GLU D 1 127 ? 32.551 -57.914 -35.598 1.00 46.88 124 GLU D O 1
ATOM 6810 N N . ASN D 1 128 ? 32.312 -59.850 -36.740 1.00 50.20 125 ASN D N 1
ATOM 6811 C CA . ASN D 1 128 ? 30.865 -59.933 -36.555 1.00 54.78 125 ASN D CA 1
ATOM 6812 C C . ASN D 1 128 ? 30.125 -58.632 -36.909 1.00 53.17 125 ASN D C 1
ATOM 6813 O O . ASN D 1 128 ? 29.427 -58.068 -36.063 1.00 54.15 125 ASN D O 1
ATOM 6818 N N . PRO D 1 129 ? 30.274 -58.150 -38.164 1.00 50.95 126 PRO D N 1
ATOM 6819 C CA . PRO D 1 129 ? 29.670 -56.855 -38.507 1.00 46.76 126 PRO D CA 1
ATOM 6820 C C . PRO D 1 129 ? 28.148 -56.923 -38.513 1.00 49.43 126 PRO D C 1
ATOM 6821 O O . PRO D 1 129 ? 27.573 -57.947 -38.887 1.00 53.74 126 PRO D O 1
ATOM 6825 N N . LYS D 1 130 ? 27.511 -55.835 -38.093 1.00 45.40 127 LYS D N 1
ATOM 6826 C CA . LYS D 1 130 ? 26.056 -55.719 -38.077 1.00 43.59 127 LYS D CA 1
ATOM 6827 C C . LYS D 1 130 ? 25.674 -54.374 -38.662 1.00 40.94 127 LYS D C 1
ATOM 6828 O O . LYS D 1 130 ? 26.488 -53.463 -38.678 1.00 36.08 127 LYS D O 1
ATOM 6834 N N . PRO D 1 131 ? 24.436 -54.243 -39.157 1.00 42.93 128 PRO D N 1
ATOM 6835 C CA . PRO D 1 131 ? 24.060 -52.909 -39.638 1.00 36.55 128 PRO D CA 1
ATOM 6836 C C . PRO D 1 131 ? 24.001 -51.949 -38.449 1.00 34.54 128 PRO D C 1
ATOM 6837 O O . PRO D 1 131 ? 23.625 -52.350 -37.358 1.00 33.99 128 PRO D O 1
ATOM 6841 N N . LEU D 1 132 ? 24.411 -50.706 -38.662 1.00 31.04 129 LEU D N 1
ATOM 6842 C CA . LEU D 1 132 ? 24.473 -49.719 -37.596 1.00 32.01 129 LEU D CA 1
ATOM 6843 C C . LEU D 1 132 ? 23.093 -49.134 -37.250 1.00 29.99 129 LEU D C 1
ATOM 6844 O O . LEU D 1 132 ? 22.732 -49.020 -36.085 1.00 33.09 129 LEU D O 1
ATOM 6849 N N . TYR D 1 133 ? 22.324 -48.785 -38.279 1.00 37.90 130 TYR D N 1
ATOM 6850 C CA . TYR D 1 133 ? 20.980 -48.242 -38.111 1.00 38.61 130 TYR D CA 1
ATOM 6851 C C . TYR D 1 133 ? 19.954 -49.293 -38.512 1.00 42.21 130 TYR D C 1
ATOM 6852 O O . TYR D 1 133 ? 20.281 -50.236 -39.246 1.00 41.50 130 TYR D O 1
ATOM 6861 N N . ASP D 1 134 ? 18.715 -49.113 -38.062 1.00 46.04 131 ASP D N 1
ATOM 6862 C CA . ASP D 1 134 ? 17.657 -50.081 -38.339 1.00 53.03 131 ASP D CA 1
ATOM 6863 C C . ASP D 1 134 ? 17.370 -50.192 -39.826 1.00 51.75 131 ASP D C 1
ATOM 6864 O O . ASP D 1 134 ? 17.082 -51.277 -40.331 1.00 54.17 131 ASP D O 1
ATOM 6869 N N . ASN D 1 135 ? 17.494 -49.077 -40.536 1.00 44.93 132 ASN D N 1
ATOM 6870 C CA . ASN D 1 135 ? 17.215 -49.082 -41.965 1.00 44.32 132 ASN D CA 1
ATOM 6871 C C . ASN D 1 135 ? 18.315 -49.721 -42.803 1.00 45.14 132 ASN D C 1
ATOM 6872 O O . ASN D 1 135 ? 18.244 -49.695 -44.031 1.00 47.64 132 ASN D O 1
ATOM 6877 N N . GLY D 1 136 ? 19.334 -50.279 -42.145 1.00 41.13 133 GLY D N 1
ATOM 6878 C CA . GLY D 1 136 ? 20.424 -50.928 -42.857 1.00 36.40 133 GLY D CA 1
ATOM 6879 C C . GLY D 1 136 ? 21.638 -50.047 -43.141 1.00 32.88 133 GLY D C 1
ATOM 6880 O O . GLY D 1 136 ? 22.622 -50.502 -43.728 1.00 33.94 133 GLY D O 1
ATOM 6881 N N . LEU D 1 137 ? 21.562 -48.764 -42.811 1.00 30.49 134 LEU D N 1
ATOM 6882 C CA . LEU D 1 137 ? 22.713 -47.891 -43.061 1.00 26.99 134 LEU D CA 1
ATOM 6883 C C . LEU D 1 137 ? 23.845 -48.143 -42.061 1.00 24.48 134 LEU D C 1
ATOM 6884 O O . LEU D 1 137 ? 23.601 -48.316 -40.864 1.00 27.94 134 LEU D O 1
ATOM 6889 N N . GLY D 1 138 ? 25.074 -48.129 -42.566 1.00 27.23 135 GLY D N 1
ATOM 6890 C CA . GLY D 1 138 ? 26.268 -48.200 -41.740 1.00 27.70 135 GLY D CA 1
ATOM 6891 C C . GLY D 1 138 ? 26.530 -49.595 -41.229 1.00 29.09 135 GLY D C 1
ATOM 6892 O O . GLY D 1 138 ? 25.662 -50.458 -41.319 1.00 31.14 135 GLY D O 1
ATOM 6893 N N . ARG D 1 139 ? 27.719 -49.798 -40.672 1.00 26.57 136 ARG D N 1
ATOM 6894 C CA . ARG D 1 139 ? 28.104 -51.087 -40.119 1.00 29.11 136 ARG D CA 1
ATOM 6895 C C . ARG D 1 139 ? 28.812 -50.887 -38.787 1.00 31.55 136 ARG D C 1
ATOM 6896 O O . ARG D 1 139 ? 29.454 -49.872 -38.582 1.00 31.56 136 ARG D O 1
ATOM 6904 N N . VAL D 1 140 ? 28.711 -51.862 -37.887 1.00 34.58 137 VAL D N 1
ATOM 6905 C CA . VAL D 1 140 ? 29.435 -51.770 -36.627 1.00 33.21 137 VAL D CA 1
ATOM 6906 C C . VAL D 1 140 ? 29.892 -53.163 -36.205 1.00 35.56 137 VAL D C 1
ATOM 6907 O O . VAL D 1 140 ? 29.175 -54.151 -36.389 1.00 36.16 137 VAL D O 1
ATOM 6911 N N . GLY D 1 141 ? 31.109 -53.241 -35.676 1.00 32.94 138 GLY D N 1
ATOM 6912 C CA . GLY D 1 141 ? 31.629 -54.490 -35.152 1.00 35.70 138 GLY D CA 1
ATOM 6913 C C . GLY D 1 141 ? 32.944 -54.202 -34.465 1.00 38.67 138 GLY D C 1
ATOM 6914 O O . GLY D 1 141 ? 33.349 -53.045 -34.328 1.00 36.42 138 GLY D O 1
ATOM 6915 N N . ILE D 1 142 ? 33.632 -55.256 -34.053 1.00 38.97 139 ILE D N 1
ATOM 6916 C CA . ILE D 1 142 ? 34.895 -55.086 -33.359 1.00 36.53 139 ILE D CA 1
ATOM 6917 C C . ILE D 1 142 ? 36.051 -54.972 -34.332 1.00 37.66 139 ILE D C 1
ATOM 6918 O O . ILE D 1 142 ? 36.240 -55.824 -35.217 1.00 40.21 139 ILE D O 1
ATOM 6923 N N . PHE D 1 143 ? 36.830 -53.914 -34.151 1.00 33.38 140 PHE D N 1
ATOM 6924 C CA . PHE D 1 143 ? 38.108 -53.798 -34.815 1.00 37.36 140 PHE D CA 1
ATOM 6925 C C . PHE D 1 143 ? 39.173 -54.540 -34.002 1.00 42.09 140 PHE D C 1
ATOM 6926 O O . PHE D 1 143 ? 39.501 -54.135 -32.880 1.00 42.75 140 PHE D O 1
ATOM 6934 N N . LYS D 1 144 ? 39.697 -55.622 -34.571 1.00 41.22 141 LYS D N 1
ATOM 6935 C CA . LYS D 1 144 ? 40.679 -56.460 -33.890 1.00 48.73 141 LYS D CA 1
ATOM 6936 C C . LYS D 1 144 ? 42.094 -55.906 -33.991 1.00 49.97 141 LYS D C 1
ATOM 6937 O O . LYS D 1 144 ? 42.920 -56.428 -34.735 1.00 53.50 141 LYS D O 1
ATOM 6943 N N . GLY D 1 145 ? 42.360 -54.855 -33.222 1.00 47.37 142 GLY D N 1
ATOM 6944 C CA . GLY D 1 145 ? 43.644 -54.180 -33.216 1.00 46.43 142 GLY D CA 1
ATOM 6945 C C . GLY D 1 145 ? 43.615 -52.916 -32.366 1.00 45.95 142 GLY D C 1
ATOM 6946 O O . GLY D 1 145 ? 42.657 -52.660 -31.620 1.00 43.74 142 GLY D O 1
ATOM 6947 N N . SER D 1 146 ? 44.686 -52.133 -32.463 1.00 44.77 143 SER D N 1
ATOM 6948 C CA . SER D 1 146 ? 44.828 -50.898 -31.702 1.00 41.20 143 SER D CA 1
ATOM 6949 C C . SER D 1 146 ? 44.208 -49.715 -32.434 1.00 38.73 143 SER D C 1
ATOM 6950 O O . SER D 1 146 ? 43.975 -49.777 -33.648 1.00 36.82 143 SER D O 1
ATOM 6953 N N . PHE D 1 147 ? 43.980 -48.625 -31.713 1.00 36.47 144 PHE D N 1
ATOM 6954 C CA . PHE D 1 147 ? 43.455 -47.429 -32.341 1.00 39.50 144 PHE D CA 1
ATOM 6955 C C . PHE D 1 147 ? 44.415 -46.956 -33.429 1.00 39.67 144 PHE D C 1
ATOM 6956 O O . PHE D 1 147 ? 43.987 -46.587 -34.523 1.00 38.30 144 PHE D O 1
ATOM 6964 N N . GLU D 1 148 ? 45.711 -47.000 -33.143 1.00 41.85 145 GLU D N 1
ATOM 6965 C CA . GLU D 1 148 ? 46.690 -46.556 -34.128 1.00 46.60 145 GLU D CA 1
ATOM 6966 C C . GLU D 1 148 ? 46.678 -47.417 -35.392 1.00 45.67 145 GLU D C 1
ATOM 6967 O O . GLU D 1 148 ? 46.856 -46.899 -36.494 1.00 39.14 145 GLU D O 1
ATOM 6973 N N . GLU D 1 149 ? 46.463 -48.720 -35.246 1.00 42.42 146 GLU D N 1
ATOM 6974 C CA . GLU D 1 149 ? 46.406 -49.567 -36.428 1.00 46.92 146 GLU D CA 1
ATOM 6975 C C . GLU D 1 149 ? 45.197 -49.166 -37.284 1.00 41.82 146 GLU D C 1
ATOM 6976 O O . GLU D 1 149 ? 45.302 -49.095 -38.514 1.00 37.89 146 GLU D O 1
ATOM 6982 N N . PHE D 1 150 ? 44.077 -48.862 -36.627 1.00 38.14 147 PHE D N 1
ATOM 6983 C CA . PHE D 1 150 ? 42.863 -48.400 -37.298 1.00 34.16 147 PHE D CA 1
ATOM 6984 C C . PHE D 1 150 ? 43.081 -47.094 -38.065 1.00 36.34 147 PHE D C 1
ATOM 6985 O O . PHE D 1 150 ? 42.591 -46.925 -39.178 1.00 34.31 147 PHE D O 1
ATOM 6993 N N . LEU D 1 151 ? 43.804 -46.171 -37.445 1.00 36.93 148 LEU D N 1
ATOM 6994 C CA . LEU D 1 151 ? 44.102 -44.887 -38.050 1.00 40.81 148 LEU D CA 1
ATOM 6995 C C . LEU D 1 151 ? 45.001 -45.048 -39.277 1.00 43.99 148 LEU D C 1
ATOM 6996 O O . LEU D 1 151 ? 44.770 -44.408 -40.306 1.00 33.23 148 LEU D O 1
ATOM 7001 N N . GLU D 1 152 ? 45.998 -45.928 -39.184 1.00 36.57 149 GLU D N 1
ATOM 7002 C CA . GLU D 1 152 ? 46.907 -46.154 -40.299 1.00 39.58 149 GLU D CA 1
ATOM 7003 C C . GLU D 1 152 ? 46.166 -46.766 -41.489 1.00 38.75 149 GLU D C 1
ATOM 7004 O O . GLU D 1 152 ? 46.449 -46.433 -42.643 1.00 40.91 149 GLU D O 1
ATOM 7010 N N . ILE D 1 153 ? 45.249 -47.687 -41.212 1.00 39.02 150 ILE D N 1
ATOM 7011 C CA . ILE D 1 153 ? 44.399 -48.235 -42.258 1.00 40.28 150 ILE D CA 1
ATOM 7012 C C . ILE D 1 153 ? 43.595 -47.098 -42.906 1.00 39.76 150 ILE D C 1
ATOM 7013 O O . ILE D 1 153 ? 43.517 -47.010 -44.133 1.00 39.87 150 ILE D O 1
ATOM 7018 N N . THR D 1 154 ? 43.026 -46.223 -42.079 1.00 36.75 151 THR D N 1
ATOM 7019 C CA . THR D 1 154 ? 42.279 -45.062 -42.562 1.00 36.08 151 THR D CA 1
ATOM 7020 C C . THR D 1 154 ? 43.166 -44.199 -43.446 1.00 36.30 151 THR D C 1
ATOM 7021 O O . THR D 1 154 ? 42.761 -43.757 -44.533 1.00 35.41 151 THR D O 1
ATOM 7025 N N . LYS D 1 155 ? 44.384 -43.963 -42.983 1.00 34.09 152 LYS D N 1
ATOM 7026 C CA . LYS D 1 155 ? 45.315 -43.098 -43.708 1.00 36.88 152 LYS D CA 1
ATOM 7027 C C . LYS D 1 155 ? 45.841 -43.691 -45.009 1.00 39.90 152 LYS D C 1
ATOM 7028 O O . LYS D 1 155 ? 46.122 -42.958 -45.953 1.00 41.81 152 LYS D O 1
ATOM 7034 N N . LYS D 1 156 ? 45.981 -45.011 -45.050 1.00 43.31 153 LYS D N 1
ATOM 7035 C CA . LYS D 1 156 ? 46.530 -45.693 -46.212 1.00 47.80 153 LYS D CA 1
ATOM 7036 C C . LYS D 1 156 ? 45.494 -45.771 -47.335 1.00 47.67 153 LYS D C 1
ATOM 7037 O O . LYS D 1 156 ? 45.833 -45.635 -48.516 1.00 45.96 153 LYS D O 1
ATOM 7043 N N . TYR D 1 157 ? 44.240 -45.999 -46.951 1.00 42.16 154 TYR D N 1
ATOM 7044 C CA . TYR D 1 157 ? 43.189 -46.339 -47.905 1.00 43.41 154 TYR D CA 1
ATOM 7045 C C . TYR D 1 157 ? 42.093 -45.301 -48.156 1.00 38.92 154 TYR D C 1
ATOM 7046 O O . TYR D 1 157 ? 41.469 -45.314 -49.208 1.00 42.08 154 TYR D O 1
ATOM 7055 N N . ILE D 1 158 ? 41.841 -44.423 -47.196 1.00 34.39 155 ILE D N 1
ATOM 7056 C CA . ILE D 1 158 ? 40.693 -43.521 -47.298 1.00 35.48 155 ILE D CA 1
ATOM 7057 C C . ILE D 1 158 ? 41.095 -42.059 -47.429 1.00 36.89 155 ILE D C 1
ATOM 7058 O O . ILE D 1 158 ? 40.795 -41.412 -48.442 1.00 37.74 155 ILE D O 1
ATOM 7063 N N . HIS D 1 159 ? 41.787 -41.544 -46.418 1.00 35.57 156 HIS D N 1
ATOM 7064 C CA . HIS D 1 159 ? 42.152 -40.134 -46.388 1.00 34.53 156 HIS D CA 1
ATOM 7065 C C . HIS D 1 159 ? 43.392 -39.972 -45.502 1.00 36.55 156 HIS D C 1
ATOM 7066 O O . HIS D 1 159 ? 43.429 -40.489 -44.382 1.00 36.14 156 HIS D O 1
ATOM 7073 N N . LYS D 1 160 ? 44.423 -39.312 -46.012 1.00 40.31 157 LYS D N 1
ATOM 7074 C CA . LYS D 1 160 ? 45.694 -39.265 -45.289 1.00 48.12 157 LYS D CA 1
ATOM 7075 C C . LYS D 1 160 ? 45.705 -38.346 -44.048 1.00 47.72 157 LYS D C 1
ATOM 7076 O O . LYS D 1 160 ? 46.563 -38.503 -43.178 1.00 51.66 157 LYS D O 1
ATOM 7082 N N . ASN D 1 161 ? 44.797 -37.378 -43.958 1.00 43.72 158 ASN D N 1
ATOM 7083 C CA . ASN D 1 161 ? 44.822 -36.486 -42.792 1.00 45.17 158 ASN D CA 1
ATOM 7084 C C . ASN D 1 161 ? 43.432 -36.303 -42.211 1.00 39.04 158 ASN D C 1
ATOM 7085 O O . ASN D 1 161 ? 42.876 -35.203 -42.275 1.00 39.28 158 ASN D O 1
ATOM 7090 N N . PRO D 1 162 ? 42.857 -37.373 -41.639 1.00 34.86 159 PRO D N 1
ATOM 7091 C CA . PRO D 1 162 ? 41.488 -37.250 -41.127 1.00 33.77 159 PRO D CA 1
ATOM 7092 C C . PRO D 1 162 ? 41.444 -36.419 -39.849 1.00 33.54 159 PRO D C 1
ATOM 7093 O O . PRO D 1 162 ? 42.416 -36.413 -39.098 1.00 36.72 159 PRO D O 1
ATOM 7097 N N . ILE D 1 163 ? 40.330 -35.740 -39.610 1.00 28.69 160 ILE D N 1
ATOM 7098 C CA . ILE D 1 163 ? 40.127 -35.045 -38.359 1.00 31.96 160 ILE D CA 1
ATOM 7099 C C . ILE D 1 163 ? 39.787 -36.088 -37.303 1.00 31.04 160 ILE D C 1
ATOM 7100 O O . ILE D 1 163 ? 38.920 -36.946 -37.506 1.00 31.46 160 ILE D O 1
ATOM 7105 N N . VAL D 1 164 ? 40.509 -36.046 -36.196 1.00 31.62 161 VAL D N 1
ATOM 7106 C CA . VAL D 1 164 ? 40.248 -36.974 -35.104 1.00 29.94 161 VAL D CA 1
ATOM 7107 C C . VAL D 1 164 ? 39.738 -36.202 -33.899 1.00 26.28 161 VAL D C 1
ATOM 7108 O O . VAL D 1 164 ? 40.425 -35.313 -33.402 1.00 27.33 161 VAL D O 1
ATOM 7112 N N . VAL D 1 165 ? 38.525 -36.526 -33.455 1.00 22.99 162 VAL D N 1
ATOM 7113 C CA . VAL D 1 165 ? 38.017 -35.991 -32.204 1.00 25.68 162 VAL D CA 1
ATOM 7114 C C . VAL D 1 165 ? 38.296 -37.043 -31.141 1.00 29.44 162 VAL D C 1
ATOM 7115 O O . VAL D 1 165 ? 37.532 -37.997 -30.961 1.00 25.98 162 VAL D O 1
ATOM 7119 N N . LYS D 1 166 ? 39.407 -36.872 -30.440 1.00 33.65 163 LYS D N 1
ATOM 7120 C CA . LYS D 1 166 ? 39.876 -37.914 -29.531 1.00 34.55 163 LYS D CA 1
ATOM 7121 C C . LYS D 1 166 ? 39.204 -37.716 -28.177 1.00 30.46 163 LYS D C 1
ATOM 7122 O O . LYS D 1 166 ? 39.791 -37.178 -27.246 1.00 29.89 163 LYS D O 1
ATOM 7128 N N . SER D 1 167 ? 37.939 -38.125 -28.107 1.00 29.82 164 SER D N 1
ATOM 7129 C CA . SER D 1 167 ? 37.116 -37.869 -26.929 1.00 32.24 164 SER D CA 1
ATOM 7130 C C . SER D 1 167 ? 37.536 -38.654 -25.692 1.00 35.93 164 SER D C 1
ATOM 7131 O O . SER D 1 167 ? 37.281 -38.234 -24.574 1.00 42.14 164 SER D O 1
ATOM 7134 N N . LYS D 1 168 ? 38.172 -39.800 -25.891 1.00 36.27 165 LYS D N 1
ATOM 7135 C CA . LYS D 1 168 ? 38.654 -40.615 -24.770 1.00 37.68 165 LYS D CA 1
ATOM 7136 C C . LYS D 1 168 ? 39.767 -41.491 -25.292 1.00 38.62 165 LYS D C 1
ATOM 7137 O O . LYS D 1 168 ? 39.986 -41.565 -26.509 1.00 34.88 165 LYS D O 1
ATOM 7143 N N . GLU D 1 169 ? 40.457 -42.166 -24.383 1.00 39.32 166 GLU D N 1
ATOM 7144 C CA . GLU D 1 169 ? 41.422 -43.175 -24.771 1.00 41.52 166 GLU D CA 1
ATOM 7145 C C . GLU D 1 169 ? 40.685 -44.359 -25.378 1.00 41.58 166 GLU D C 1
ATOM 7146 O O . GLU D 1 169 ? 39.575 -44.685 -24.949 1.00 39.17 166 GLU D O 1
ATOM 7152 N N . VAL D 1 170 ? 41.293 -44.993 -26.382 1.00 39.20 167 VAL D N 1
ATOM 7153 C CA . VAL D 1 170 ? 40.671 -46.134 -27.042 1.00 37.35 167 VAL D CA 1
ATOM 7154 C C . VAL D 1 170 ? 41.559 -47.354 -26.830 1.00 39.92 167 VAL D C 1
ATOM 7155 O O . VAL D 1 170 ? 42.713 -47.366 -27.254 1.00 40.18 167 VAL D O 1
ATOM 7159 N N . ASP D 1 171 ? 41.026 -48.359 -26.139 1.00 40.20 168 ASP D N 1
ATOM 7160 C CA . ASP D 1 171 ? 41.743 -49.611 -25.898 1.00 44.99 168 ASP D CA 1
ATOM 7161 C C . ASP D 1 171 ? 41.673 -50.500 -27.120 1.00 43.49 168 ASP D C 1
ATOM 7162 O O . ASP D 1 171 ? 40.770 -50.356 -27.933 1.00 37.89 168 ASP D O 1
ATOM 7167 N N . ASP D 1 172 ? 42.582 -51.469 -27.203 1.00 48.72 169 ASP D N 1
ATOM 7168 C CA . ASP D 1 172 ? 42.587 -52.413 -28.315 1.00 47.18 169 ASP D CA 1
ATOM 7169 C C . ASP D 1 172 ? 41.265 -53.176 -28.364 1.00 45.72 169 ASP D C 1
ATOM 7170 O O . ASP D 1 172 ? 40.578 -53.292 -27.350 1.00 45.02 169 ASP D O 1
ATOM 7175 N N . ASN D 1 173 ? 40.902 -53.672 -29.544 1.00 44.46 170 ASN D N 1
ATOM 7176 C CA . ASN D 1 173 ? 39.689 -54.474 -29.713 1.00 44.64 170 ASN D CA 1
ATOM 7177 C C . ASN D 1 173 ? 38.422 -53.721 -29.342 1.00 44.67 170 ASN D C 1
ATOM 7178 O O . ASN D 1 173 ? 37.579 -54.222 -28.610 1.00 49.07 170 ASN D O 1
ATOM 7183 N N . PHE D 1 174 ? 38.290 -52.521 -29.884 1.00 40.95 171 PHE D N 1
ATOM 7184 C CA . PHE D 1 174 ? 37.172 -51.648 -29.587 1.00 40.29 171 PHE D CA 1
ATOM 7185 C C . PHE D 1 174 ? 36.046 -51.846 -30.606 1.00 41.50 171 PHE D C 1
ATOM 7186 O O . PHE D 1 174 ? 36.247 -52.465 -31.657 1.00 37.79 171 PHE D O 1
ATOM 7194 N N . LYS D 1 175 ? 34.869 -51.305 -30.297 1.00 38.25 172 LYS D N 1
ATOM 7195 C CA . LYS D 1 175 ? 33.749 -51.316 -31.232 1.00 36.05 172 LYS D CA 1
ATOM 7196 C C . LYS D 1 175 ? 33.880 -50.140 -32.195 1.00 32.71 172 LYS D C 1
ATOM 7197 O O . LYS D 1 175 ? 33.909 -48.983 -31.764 1.00 28.39 172 LYS D O 1
ATOM 7203 N N . LEU D 1 176 ? 33.966 -50.450 -33.489 1.00 27.22 173 LEU D N 1
ATOM 7204 C CA . LEU D 1 176 ? 34.079 -49.458 -34.558 1.00 28.60 173 LEU D CA 1
ATOM 7205 C C . LEU D 1 176 ? 32.801 -49.384 -35.395 1.00 28.43 173 LEU D C 1
ATOM 7206 O O . LEU D 1 176 ? 32.308 -50.394 -35.913 1.00 32.46 173 LEU D O 1
ATOM 7211 N N . ALA D 1 177 ? 32.261 -48.186 -35.514 1.00 25.22 174 ALA D N 1
ATOM 7212 C CA . ALA D 1 177 ? 31.141 -47.951 -36.409 1.00 27.42 174 ALA D CA 1
ATOM 7213 C C . ALA D 1 177 ? 31.631 -47.204 -37.638 1.00 23.90 174 ALA D C 1
ATOM 7214 O O . ALA D 1 177 ? 32.479 -46.321 -37.542 1.00 25.49 174 ALA D O 1
ATOM 7216 N N . VAL D 1 178 ? 31.112 -47.566 -38.802 1.00 26.14 175 VAL D N 1
ATOM 7217 C CA . VAL D 1 178 ? 31.483 -46.881 -40.022 1.00 25.27 175 VAL D CA 1
ATOM 7218 C C . VAL D 1 178 ? 30.212 -46.494 -40.770 1.00 25.62 175 VAL D C 1
ATOM 7219 O O . VAL D 1 178 ? 29.231 -47.239 -40.771 1.00 29.47 175 VAL D O 1
ATOM 7223 N N . LEU D 1 179 ? 30.212 -45.318 -41.384 1.00 26.89 176 LEU D N 1
ATOM 7224 C CA . LEU D 1 179 ? 29.089 -44.909 -42.230 1.00 27.99 176 LEU D CA 1
ATOM 7225 C C . LEU D 1 179 ? 29.633 -44.120 -43.414 1.00 24.66 176 LEU D C 1
ATOM 7226 O O . LEU D 1 179 ? 30.237 -43.071 -43.223 1.00 23.17 176 LEU D O 1
ATOM 7231 N N . SER D 1 180 ? 29.425 -44.618 -44.637 1.00 25.69 177 SER D N 1
ATOM 7232 C CA . SER D 1 180 ? 29.974 -43.916 -45.797 1.00 28.83 177 SER D CA 1
ATOM 7233 C C . SER D 1 180 ? 29.167 -42.659 -46.125 1.00 29.70 177 SER D C 1
ATOM 7234 O O . SER D 1 180 ? 27.954 -42.716 -46.363 1.00 33.06 177 SER D O 1
ATOM 7237 N N . GLY D 1 181 ? 29.856 -41.525 -46.175 1.00 26.53 178 GLY D N 1
ATOM 7238 C CA . GLY D 1 181 ? 29.209 -40.278 -46.544 1.00 25.57 178 GLY D CA 1
ATOM 7239 C C . GLY D 1 181 ? 29.003 -39.382 -45.337 1.00 24.33 178 GLY D C 1
ATOM 7240 O O . GLY D 1 181 ? 29.903 -39.180 -44.527 1.00 24.54 178 GLY D O 1
ATOM 7241 N N . TYR D 1 182 ? 27.807 -38.821 -45.232 1.00 25.12 179 TYR D N 1
ATOM 7242 C CA . TYR D 1 182 ? 27.497 -37.902 -44.141 1.00 28.06 179 TYR D CA 1
ATOM 7243 C C . TYR D 1 182 ? 26.838 -38.668 -43.010 1.00 27.46 179 TYR D C 1
ATOM 7244 O O . TYR D 1 182 ? 25.650 -38.967 -43.073 1.00 30.18 179 TYR D O 1
ATOM 7253 N N . GLY D 1 183 ? 27.620 -39.020 -42.000 1.00 23.49 180 GLY D N 1
ATOM 7254 C CA . GLY D 1 183 ? 27.109 -39.778 -40.875 1.00 22.21 180 GLY D CA 1
ATOM 7255 C C . GLY D 1 183 ? 27.266 -39.058 -39.548 1.00 24.91 180 GLY D C 1
ATOM 7256 O O . GLY D 1 183 ? 26.938 -39.623 -38.500 1.00 27.56 180 GLY D O 1
ATOM 7257 N N . LEU D 1 184 ? 27.741 -37.812 -39.593 1.00 26.28 181 LEU D N 1
ATOM 7258 C CA . LEU D 1 184 ? 28.131 -37.092 -38.372 1.00 24.22 181 LEU D CA 1
ATOM 7259 C C . LEU D 1 184 ? 27.148 -35.987 -37.924 1.00 26.34 181 LEU D C 1
ATOM 7260 O O . LEU D 1 184 ? 27.562 -34.964 -37.362 1.00 30.76 181 LEU D O 1
ATOM 7265 N N . SER D 1 185 ? 25.852 -36.185 -38.161 1.00 27.24 182 SER D N 1
ATOM 7266 C CA . SER D 1 185 ? 24.837 -35.299 -37.578 1.00 31.41 182 SER D CA 1
ATOM 7267 C C . SER D 1 185 ? 24.806 -35.454 -36.053 1.00 28.24 182 SER D C 1
ATOM 7268 O O . SER D 1 185 ? 25.215 -36.486 -35.519 1.00 27.96 182 SER D O 1
ATOM 7271 N N . GLN D 1 186 ? 24.276 -34.450 -35.360 1.00 29.59 183 GLN D N 1
ATOM 7272 C CA . GLN D 1 186 ? 24.136 -34.529 -33.906 1.00 30.17 183 GLN D CA 1
ATOM 7273 C C . GLN D 1 186 ? 23.300 -35.737 -33.485 1.00 30.19 183 GLN D C 1
ATOM 7274 O O . GLN D 1 186 ? 23.659 -36.429 -32.541 1.00 27.75 183 GLN D O 1
ATOM 7280 N N . SER D 1 187 ? 22.203 -36.011 -34.185 1.00 26.95 184 SER D N 1
ATOM 7281 C CA . SER D 1 187 ? 21.373 -37.141 -33.782 1.00 34.36 184 SER D CA 1
ATOM 7282 C C . SER D 1 187 ? 22.123 -38.474 -34.015 1.00 30.07 184 SER D C 1
ATOM 7283 O O . SER D 1 187 ? 21.982 -39.402 -33.230 1.00 27.22 184 SER D O 1
ATOM 7286 N N . SER D 1 188 ? 22.945 -38.548 -35.062 1.00 29.29 185 SER D N 1
ATOM 7287 C CA . SER D 1 188 ? 23.777 -39.727 -35.295 1.00 31.62 185 SER D CA 1
ATOM 7288 C C . SER D 1 188 ? 24.855 -39.926 -34.211 1.00 28.81 185 SER D C 1
ATOM 7289 O O . SER D 1 188 ? 25.070 -41.034 -33.736 1.00 29.42 185 SER D O 1
ATOM 7292 N N . ILE D 1 189 ? 25.535 -38.852 -33.841 1.00 26.15 186 ILE D N 1
ATOM 7293 C CA . ILE D 1 189 ? 26.522 -38.910 -32.766 1.00 29.21 186 ILE D CA 1
ATOM 7294 C C . ILE D 1 189 ? 25.863 -39.470 -31.495 1.00 30.33 186 ILE D C 1
ATOM 7295 O O . ILE D 1 189 ? 26.394 -40.404 -30.865 1.00 25.99 186 ILE D O 1
ATOM 7300 N N . LYS D 1 190 ? 24.706 -38.913 -31.126 1.00 29.79 187 LYS D N 1
ATOM 7301 C CA . LYS D 1 190 ? 23.994 -39.386 -29.937 1.00 33.38 187 LYS D CA 1
ATOM 7302 C C . LYS D 1 190 ? 23.662 -40.862 -30.048 1.00 33.26 187 LYS D C 1
ATOM 7303 O O . LYS D 1 190 ? 23.817 -41.600 -29.075 1.00 31.33 187 LYS D O 1
ATOM 7309 N N . TYR D 1 191 ? 23.188 -41.284 -31.218 1.00 28.32 188 TYR D N 1
ATOM 7310 C CA . TYR D 1 191 ? 22.812 -42.689 -31.423 1.00 31.86 188 TYR D CA 1
ATOM 7311 C C . TYR D 1 191 ? 24.041 -43.605 -31.393 1.00 29.31 188 TYR D C 1
ATOM 7312 O O . TYR D 1 191 ? 24.080 -44.590 -30.664 1.00 29.02 188 TYR D O 1
ATOM 7321 N N . VAL D 1 192 ? 25.055 -43.257 -32.174 1.00 21.71 189 VAL D N 1
ATOM 7322 C CA . VAL D 1 192 ? 26.215 -44.121 -32.321 1.00 27.30 189 VAL D CA 1
ATOM 7323 C C . VAL D 1 192 ? 27.011 -44.179 -31.011 1.00 30.41 189 VAL D C 1
ATOM 7324 O O . VAL D 1 192 ? 27.632 -45.192 -30.722 1.00 32.44 189 VAL D O 1
ATOM 7328 N N . ALA D 1 193 ? 26.958 -43.121 -30.195 1.00 26.46 190 ALA D N 1
ATOM 7329 C CA . ALA D 1 193 ? 27.658 -43.132 -28.908 1.00 30.71 190 ALA D CA 1
ATOM 7330 C C . ALA D 1 193 ? 27.257 -44.316 -27.999 1.00 37.29 190 ALA D C 1
ATOM 7331 O O . ALA D 1 193 ? 28.048 -44.760 -27.161 1.00 37.20 190 ALA D O 1
ATOM 7333 N N . GLU D 1 194 ? 26.038 -44.822 -28.158 1.00 35.32 191 GLU D N 1
ATOM 7334 C CA . GLU D 1 194 ? 25.611 -45.977 -27.388 1.00 40.72 191 GLU D CA 1
ATOM 7335 C C . GLU D 1 194 ? 26.082 -47.300 -27.986 1.00 42.06 191 GLU D C 1
ATOM 7336 O O . GLU D 1 194 ? 26.025 -48.336 -27.323 1.00 42.88 191 GLU D O 1
ATOM 7342 N N . LYS D 1 195 ? 26.567 -47.263 -29.219 1.00 37.17 192 LYS D N 1
ATOM 7343 C CA . LYS D 1 195 ? 26.821 -48.486 -29.960 1.00 37.31 192 LYS D CA 1
ATOM 7344 C C . LYS D 1 195 ? 28.308 -48.716 -30.234 1.00 35.57 192 LYS D C 1
ATOM 7345 O O . LYS D 1 195 ? 28.718 -49.823 -30.562 1.00 35.34 192 LYS D O 1
ATOM 7351 N N . ALA D 1 196 ? 29.130 -47.685 -30.086 1.00 28.96 193 ALA D N 1
ATOM 7352 C CA . ALA D 1 196 ? 30.512 -47.830 -30.515 1.00 31.99 193 ALA D CA 1
ATOM 7353 C C . ALA D 1 196 ? 31.491 -46.977 -29.730 1.00 30.98 193 ALA D C 1
ATOM 7354 O O . ALA D 1 196 ? 31.110 -45.972 -29.147 1.00 32.22 193 ALA D O 1
ATOM 7356 N N . ASP D 1 197 ? 32.766 -47.364 -29.754 1.00 28.52 194 ASP D N 1
ATOM 7357 C CA . ASP D 1 197 ? 33.824 -46.550 -29.145 1.00 29.88 194 ASP D CA 1
ATOM 7358 C C . ASP D 1 197 ? 34.354 -45.511 -30.138 1.00 28.22 194 ASP D C 1
ATOM 7359 O O . ASP D 1 197 ? 34.753 -44.415 -29.759 1.00 29.27 194 ASP D O 1
ATOM 7364 N N . VAL D 1 198 ? 34.349 -45.882 -31.413 1.00 25.04 195 VAL D N 1
ATOM 7365 C CA . VAL D 1 198 ? 34.927 -45.065 -32.471 1.00 26.50 195 VAL D CA 1
ATOM 7366 C C . VAL D 1 198 ? 33.954 -45.052 -33.647 1.00 26.01 195 VAL D C 1
ATOM 7367 O O . VAL D 1 198 ? 33.378 -46.087 -33.980 1.00 25.29 195 VAL D O 1
ATOM 7371 N N . TYR D 1 199 ? 33.757 -43.874 -34.242 1.00 23.15 196 TYR D N 1
ATOM 7372 C CA . TYR D 1 199 ? 32.814 -43.663 -35.345 1.00 25.07 196 TYR D CA 1
ATOM 7373 C C . TYR D 1 199 ? 33.562 -42.998 -36.492 1.00 24.79 196 TYR D C 1
ATOM 7374 O O . TYR D 1 199 ? 34.027 -41.875 -36.354 1.00 23.30 196 TYR D O 1
ATOM 7383 N N . LEU D 1 200 ? 33.689 -43.714 -37.602 1.00 24.31 197 LEU D N 1
ATOM 7384 C CA . LEU D 1 200 ? 34.376 -43.242 -38.800 1.00 27.18 197 LEU D CA 1
ATOM 7385 C C . LEU D 1 200 ? 33.324 -42.856 -39.836 1.00 27.28 197 LEU D C 1
ATOM 7386 O O . LEU D 1 200 ? 32.511 -43.699 -40.247 1.00 24.04 197 LEU D O 1
ATOM 7391 N N . SER D 1 201 ? 33.308 -41.581 -40.226 1.00 24.44 198 SER D N 1
ATOM 7392 C CA . SER D 1 201 ? 32.368 -41.125 -41.247 1.00 26.80 198 SER D CA 1
ATOM 7393 C C . SER D 1 201 ? 32.870 -39.800 -41.840 1.00 26.00 198 SER D C 1
ATOM 7394 O O . SER D 1 201 ? 34.066 -39.513 -41.811 1.00 25.04 198 SER D O 1
ATOM 7397 N N . GLY D 1 202 ? 31.961 -38.985 -42.359 1.00 24.20 199 GLY D N 1
ATOM 7398 C CA . GLY D 1 202 ? 32.349 -37.720 -42.958 1.00 25.54 199 GLY D CA 1
ATOM 7399 C C . GLY D 1 202 ? 31.441 -36.555 -42.591 1.00 25.48 199 GLY D C 1
ATOM 7400 O O . GLY D 1 202 ? 30.337 -36.757 -42.043 1.00 23.57 199 GLY D O 1
ATOM 7401 N N . ASP D 1 203 ? 31.914 -35.348 -42.922 1.00 25.75 200 ASP D N 1
ATOM 7402 C CA . ASP D 1 203 ? 31.162 -34.079 -42.811 1.00 25.14 200 ASP D CA 1
ATOM 7403 C C . ASP D 1 203 ? 30.907 -33.638 -41.350 1.00 28.02 200 ASP D C 1
ATOM 7404 O O . ASP D 1 203 ? 29.774 -33.291 -40.977 1.00 25.76 200 ASP D O 1
ATOM 7409 N N . LEU D 1 204 ? 31.959 -33.634 -40.539 1.00 23.97 201 LEU D N 1
ATOM 7410 C CA . LEU D 1 204 ? 31.893 -33.145 -39.162 1.00 24.69 201 LEU D CA 1
ATOM 7411 C C . LEU D 1 204 ? 31.670 -31.627 -39.111 1.00 25.09 201 LEU D C 1
ATOM 7412 O O . LEU D 1 204 ? 32.245 -30.886 -39.911 1.00 24.64 201 LEU D O 1
ATOM 7417 N N . THR D 1 205 ? 30.809 -31.170 -38.200 1.00 19.99 202 THR D N 1
ATOM 7418 C CA . THR D 1 205 ? 30.622 -29.740 -37.974 1.00 21.35 202 THR D CA 1
ATOM 7419 C C . THR D 1 205 ? 3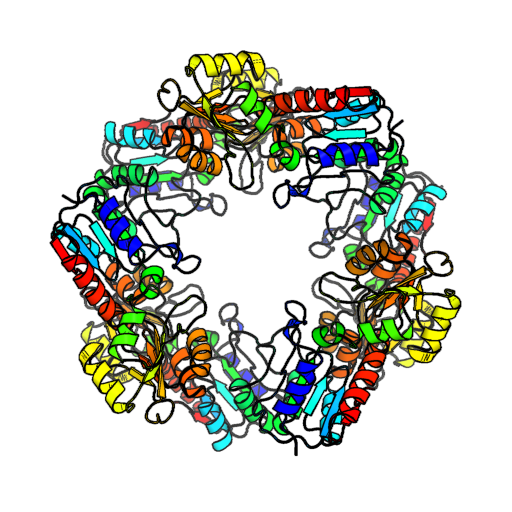0.748 -29.453 -36.465 1.00 25.96 202 THR D C 1
ATOM 7420 O O . THR D 1 205 ? 30.789 -30.394 -35.667 1.00 24.43 202 THR D O 1
ATOM 7424 N N . HIS D 1 206 ? 30.766 -28.171 -36.087 1.00 24.74 203 HIS D N 1
ATOM 7425 C CA . HIS D 1 206 ? 31.109 -27.764 -34.720 1.00 21.24 203 HIS D CA 1
ATOM 7426 C C . HIS D 1 206 ? 30.220 -28.404 -33.651 1.00 25.34 203 HIS D C 1
ATOM 7427 O O . HIS D 1 206 ? 30.747 -28.980 -32.694 1.00 24.07 203 HIS D O 1
ATOM 7434 N N . HIS D 1 207 ? 28.894 -28.292 -33.775 1.00 23.83 204 HIS D N 1
ATOM 7435 C CA . HIS D 1 207 ? 28.029 -28.812 -32.695 1.00 24.45 204 HIS D CA 1
ATOM 7436 C C . HIS D 1 207 ? 28.200 -30.311 -32.535 1.00 24.98 204 HIS D C 1
ATOM 7437 O O . HIS D 1 207 ? 28.157 -30.824 -31.404 1.00 23.19 204 HIS D O 1
ATOM 7444 N N . SER D 1 208 ? 28.401 -31.026 -33.647 1.00 22.61 205 SER D N 1
ATOM 7445 C CA . SER D 1 208 ? 28.638 -32.478 -33.545 1.00 22.66 205 SER D CA 1
ATOM 7446 C C . SER D 1 208 ? 29.982 -32.821 -32.878 1.00 19.61 205 SER D C 1
ATOM 7447 O O . SER D 1 208 ? 30.072 -33.797 -32.149 1.00 24.21 205 SER D O 1
ATOM 7450 N N . LYS D 1 209 ? 31.025 -32.042 -33.148 1.00 19.09 206 LYS D N 1
ATOM 7451 C CA . LYS D 1 209 ? 32.301 -32.237 -32.480 1.00 21.99 206 LYS D CA 1
ATOM 7452 C C . LYS D 1 209 ? 32.140 -32.082 -30.955 1.00 24.11 206 LYS D C 1
ATOM 7453 O O . LYS D 1 209 ? 32.580 -32.939 -30.179 1.00 21.10 206 LYS D O 1
ATOM 7459 N N . ILE D 1 210 ? 31.468 -31.013 -30.536 1.00 23.47 207 ILE D N 1
ATOM 7460 C CA . ILE D 1 210 ? 31.269 -30.761 -29.101 1.00 21.50 207 ILE D CA 1
ATOM 7461 C C . ILE D 1 210 ? 30.489 -31.901 -28.465 1.00 23.12 207 ILE D C 1
ATOM 7462 O O . ILE D 1 210 ? 30.796 -32.349 -27.361 1.00 21.83 207 ILE D O 1
ATOM 7467 N N . LEU D 1 211 ? 29.457 -32.351 -29.165 1.00 19.70 208 LEU D N 1
ATOM 7468 C CA . LEU D 1 211 ? 28.607 -33.405 -28.655 1.00 23.56 208 LEU D CA 1
ATOM 7469 C C . LEU D 1 211 ? 29.401 -34.708 -28.480 1.00 23.73 208 LEU D C 1
ATOM 7470 O O . LEU D 1 211 ? 29.287 -35.388 -27.450 1.00 22.55 208 LEU D O 1
ATOM 7475 N N . ALA D 1 212 ? 30.232 -35.035 -29.466 1.00 23.02 209 ALA D N 1
ATOM 7476 C CA . ALA D 1 212 ? 31.062 -36.237 -29.387 1.00 23.75 209 ALA D CA 1
ATOM 7477 C C . ALA D 1 212 ? 32.007 -36.188 -28.188 1.00 23.54 209 ALA D C 1
ATOM 7478 O O . ALA D 1 212 ? 32.184 -37.192 -27.487 1.00 24.03 209 ALA D O 1
ATOM 7480 N N . GLU D 1 213 ? 32.589 -35.013 -27.933 1.00 22.92 210 GLU D N 1
ATOM 7481 C CA . GLU D 1 213 ? 33.478 -34.827 -26.777 1.00 23.59 210 GLU D CA 1
ATOM 7482 C C . GLU D 1 213 ? 32.733 -35.034 -25.451 1.00 27.77 210 GLU D C 1
ATOM 7483 O O . GLU D 1 213 ? 33.267 -35.648 -24.520 1.00 30.18 210 GLU D O 1
ATOM 7489 N N . GLU D 1 214 ? 31.503 -34.526 -25.362 1.00 25.13 211 GLU D N 1
ATOM 7490 C CA . GLU D 1 214 ? 30.703 -34.712 -24.146 1.00 27.07 211 GLU D CA 1
ATOM 7491 C C . GLU D 1 214 ? 30.391 -36.181 -23.907 1.00 27.78 211 GLU D C 1
ATOM 7492 O O . GLU D 1 214 ? 30.438 -36.648 -22.775 1.00 23.57 211 GLU D O 1
ATOM 7498 N N . LEU D 1 215 ? 30.059 -36.892 -24.982 1.00 24.34 212 LEU D N 1
ATOM 7499 C CA . LEU D 1 215 ? 29.609 -38.283 -24.884 1.00 27.74 212 LEU D CA 1
ATOM 7500 C C . LEU D 1 215 ? 30.766 -39.273 -24.777 1.00 29.34 212 LEU D C 1
ATOM 7501 O O . LEU D 1 215 ? 30.549 -40.443 -24.473 1.00 32.94 212 LEU D O 1
ATOM 7506 N N . GLY D 1 216 ? 31.989 -38.816 -25.051 1.00 25.81 213 GLY D N 1
ATOM 7507 C CA . GLY D 1 216 ? 33.149 -39.700 -25.018 1.00 27.84 213 GLY D CA 1
ATOM 7508 C C . GLY D 1 216 ? 33.237 -40.568 -26.274 1.00 32.62 213 GLY D C 1
ATOM 7509 O O . GLY D 1 216 ? 33.912 -41.607 -26.283 1.00 31.92 213 GLY D O 1
ATOM 7510 N N . LEU D 1 217 ? 32.558 -40.140 -27.340 1.00 27.82 214 LEU D N 1
ATOM 7511 C CA . LEU D 1 217 ? 32.611 -40.870 -28.598 1.00 29.85 214 LEU D CA 1
ATOM 7512 C C . LEU D 1 217 ? 33.781 -40.356 -29.435 1.00 25.49 214 LEU D C 1
ATOM 7513 O O . LEU D 1 217 ? 33.862 -39.160 -29.742 1.00 23.79 214 LEU D O 1
ATOM 7518 N N . VAL D 1 218 ? 34.712 -41.247 -29.768 1.00 24.46 215 VAL D N 1
ATOM 7519 C CA . VAL D 1 218 ? 35.811 -40.835 -30.642 1.00 23.55 215 VAL D CA 1
ATOM 7520 C C . VAL D 1 218 ? 35.272 -40.793 -32.083 1.00 25.97 215 VAL D C 1
ATOM 7521 O O . VAL D 1 218 ? 34.716 -41.780 -32.584 1.00 26.62 215 VAL D O 1
ATOM 7525 N N . VAL D 1 219 ? 35.434 -39.649 -32.738 1.00 23.35 216 VAL D N 1
ATOM 7526 C CA . VAL D 1 219 ? 34.933 -39.480 -34.093 1.00 23.05 216 VAL D CA 1
ATOM 7527 C C . VAL D 1 219 ? 36.105 -39.245 -35.043 1.00 25.68 216 VAL D C 1
ATOM 7528 O O . VAL D 1 219 ? 37.021 -38.492 -34.744 1.00 25.58 216 VAL D O 1
ATOM 7532 N N . VAL D 1 220 ? 36.090 -39.934 -36.176 1.00 25.91 217 VAL D N 1
ATOM 7533 C CA . VAL D 1 220 ? 37.104 -39.729 -37.213 1.00 25.09 217 VAL D CA 1
ATOM 7534 C C . VAL D 1 220 ? 36.410 -39.282 -38.507 1.00 25.96 217 VAL D C 1
ATOM 7535 O O . VAL D 1 220 ? 35.653 -40.043 -39.121 1.00 24.91 217 VAL D O 1
ATOM 7539 N N . ASP D 1 221 ? 36.656 -38.033 -38.896 1.00 24.81 218 ASP D N 1
ATOM 7540 C CA . ASP D 1 221 ? 36.092 -37.484 -40.120 1.00 26.14 218 ASP D CA 1
ATOM 7541 C C . ASP D 1 221 ? 37.111 -37.717 -41.225 1.00 23.17 218 ASP D C 1
ATOM 7542 O O . ASP D 1 221 ? 38.125 -37.039 -41.287 1.00 27.07 218 ASP D O 1
ATOM 7547 N N . ALA D 1 222 ? 36.860 -38.709 -42.066 1.00 24.63 219 ALA D N 1
ATOM 7548 C CA . ALA D 1 222 ? 37.754 -39.001 -43.184 1.00 28.58 219 ALA D CA 1
ATOM 7549 C C . ALA D 1 222 ? 37.198 -38.427 -44.496 1.00 29.43 219 ALA D C 1
ATOM 7550 O O . ALA D 1 222 ? 37.643 -38.796 -45.590 1.00 27.60 219 ALA D O 1
ATOM 7552 N N . THR D 1 223 ? 36.224 -37.530 -44.320 1.00 24.97 220 THR D N 1
ATOM 7553 C CA . THR D 1 223 ? 35.471 -36.765 -45.328 1.00 27.40 220 THR D CA 1
ATOM 7554 C C . THR D 1 223 ? 34.380 -37.605 -45.989 1.00 22.93 220 THR D C 1
ATOM 7555 O O . THR D 1 223 ? 34.500 -38.809 -46.186 1.00 26.44 220 THR D O 1
ATOM 7559 N N . HIS D 1 224 ? 33.303 -36.906 -46.291 1.00 21.63 221 HIS D N 1
ATOM 7560 C CA . HIS D 1 224 ? 32.167 -37.417 -46.994 1.00 23.45 221 HIS D CA 1
ATOM 7561 C C . HIS D 1 224 ? 32.644 -38.018 -48.332 1.00 24.10 221 HIS D C 1
ATOM 7562 O O . HIS D 1 224 ? 32.359 -39.166 -48.642 1.00 23.75 221 HIS D O 1
ATOM 7569 N N . TYR D 1 225 ? 33.425 -37.242 -49.072 1.00 25.90 222 TYR D N 1
ATOM 7570 C CA . TYR D 1 225 ? 33.906 -37.652 -50.388 1.00 27.56 222 TYR D CA 1
ATOM 7571 C C . TYR D 1 225 ? 34.697 -38.954 -50.320 1.00 25.80 222 TYR D C 1
ATOM 7572 O O . TYR D 1 225 ? 34.363 -39.935 -51.000 1.00 27.79 222 TYR D O 1
ATOM 7581 N N . SER D 1 226 ? 35.727 -38.993 -49.480 1.00 24.27 223 SER D N 1
ATOM 7582 C CA . SER D 1 226 ? 36.616 -40.147 -49.515 1.00 25.67 223 SER D CA 1
ATOM 7583 C C . SER D 1 226 ? 35.964 -41.424 -48.977 1.00 27.20 223 SER D C 1
ATOM 7584 O O . SER D 1 226 ? 36.260 -42.526 -49.475 1.00 26.39 223 SER D O 1
ATOM 7587 N N . THR D 1 227 ? 35.087 -41.309 -47.982 1.00 26.61 224 THR D N 1
ATOM 7588 C CA . THR D 1 227 ? 34.504 -42.528 -47.415 1.00 24.80 224 THR D CA 1
ATOM 7589 C C . THR D 1 227 ? 33.487 -43.177 -48.385 1.00 30.52 224 THR D C 1
ATOM 7590 O O . THR D 1 227 ? 33.193 -44.364 -48.270 1.00 33.76 224 THR D O 1
ATOM 7594 N N . GLU D 1 228 ? 32.974 -42.409 -49.348 1.00 26.26 225 GLU D N 1
ATOM 7595 C CA . GLU D 1 228 ? 32.111 -42.978 -50.391 1.00 22.64 225 GLU D CA 1
ATOM 7596 C C . GLU D 1 228 ? 32.925 -43.443 -51.599 1.00 26.63 225 GLU D C 1
ATOM 7597 O O . GLU D 1 228 ? 32.633 -44.487 -52.196 1.00 26.59 225 GLU D O 1
ATOM 7603 N N . VAL D 1 229 ? 33.957 -42.680 -51.941 1.00 27.07 226 VAL D N 1
ATOM 7604 C CA . VAL D 1 229 ? 34.748 -42.968 -53.130 1.00 26.26 226 VAL D CA 1
ATOM 7605 C C . VAL D 1 229 ? 35.506 -44.270 -52.983 1.00 28.88 226 VAL D C 1
ATOM 7606 O O . VAL D 1 229 ? 35.728 -44.963 -53.982 1.00 29.39 226 VAL D O 1
ATOM 7610 N N . PHE D 1 230 ? 35.875 -44.625 -51.750 1.00 25.26 227 PHE D N 1
ATOM 7611 C CA . PHE D 1 230 ? 36.535 -45.912 -51.527 1.00 26.58 227 PHE D CA 1
ATOM 7612 C C . PHE D 1 230 ? 35.671 -47.043 -52.076 1.00 24.72 227 PHE D C 1
ATOM 7613 O O . PHE D 1 230 ? 36.134 -47.846 -52.873 1.00 28.58 227 PHE D O 1
ATOM 7621 N N . GLY D 1 231 ? 34.405 -47.082 -51.664 1.00 25.00 228 GLY D N 1
ATOM 7622 C CA . GLY D 1 231 ? 33.495 -48.111 -52.149 1.00 31.82 228 GLY D CA 1
ATOM 7623 C C . GLY D 1 231 ? 33.061 -47.927 -53.598 1.00 29.63 228 GLY D C 1
ATOM 7624 O O . GLY D 1 231 ? 32.832 -48.911 -54.300 1.00 31.74 228 GLY D O 1
ATOM 7625 N N . LEU D 1 232 ? 32.959 -46.677 -54.051 1.00 27.26 229 LEU D N 1
ATOM 7626 C CA . LEU D 1 232 ? 32.589 -46.382 -55.436 1.00 28.56 229 LEU D CA 1
ATOM 7627 C C . LEU D 1 232 ? 33.630 -46.914 -56.421 1.00 26.37 229 LEU D C 1
ATOM 7628 O O . LEU D 1 232 ? 33.290 -47.373 -57.515 1.00 29.18 229 LEU D O 1
ATOM 7633 N N . LYS D 1 233 ? 34.901 -46.817 -56.049 1.00 29.46 230 LYS D N 1
ATOM 7634 C CA . LYS D 1 233 ? 35.966 -47.427 -56.845 1.00 35.81 230 LYS D CA 1
ATOM 7635 C C . LYS D 1 233 ? 35.799 -48.943 -56.953 1.00 38.10 230 LYS D C 1
ATOM 7636 O O . LYS D 1 233 ? 36.036 -49.532 -58.017 1.00 35.97 230 LYS D O 1
ATOM 7642 N N . LYS D 1 234 ? 35.412 -49.576 -55.846 1.00 32.98 231 LYS D N 1
ATOM 7643 C CA . LYS D 1 234 ? 35.150 -51.015 -55.858 1.00 33.56 231 LYS D CA 1
ATOM 7644 C C . LYS D 1 234 ? 33.981 -51.318 -56.794 1.00 30.31 231 LYS D C 1
ATOM 7645 O O . LYS D 1 234 ? 33.986 -52.310 -57.528 1.00 32.60 231 LYS D O 1
ATOM 7651 N N . PHE D 1 235 ? 32.971 -50.462 -56.749 1.00 27.77 232 PHE D N 1
ATOM 7652 C CA . PHE D 1 235 ? 31.791 -50.658 -57.575 1.00 34.65 232 PHE D CA 1
ATOM 7653 C C . PHE D 1 235 ? 32.161 -50.571 -59.050 1.00 35.04 232 PHE D C 1
ATOM 7654 O O . PHE D 1 235 ? 31.732 -51.392 -59.864 1.00 36.82 232 PHE D O 1
ATOM 7662 N N . LYS D 1 236 ? 32.990 -49.585 -59.377 1.00 33.26 233 LYS D N 1
ATOM 7663 C CA . LYS D 1 236 ? 33.484 -49.400 -60.741 1.00 32.90 233 LYS D CA 1
ATOM 7664 C C . LYS D 1 236 ? 34.279 -50.605 -61.236 1.00 35.67 233 LYS D C 1
ATOM 7665 O O . LYS D 1 236 ? 34.131 -51.025 -62.402 1.00 36.04 233 LYS D O 1
ATOM 7671 N N . GLU D 1 237 ? 35.131 -51.157 -60.370 1.00 38.33 234 GLU D N 1
ATOM 7672 C CA . GLU D 1 237 ? 35.897 -52.349 -60.730 1.00 42.55 234 GLU D CA 1
ATOM 7673 C C . GLU D 1 237 ? 34.961 -53.521 -60.989 1.00 43.22 234 GLU D C 1
ATOM 7674 O O . GLU D 1 237 ? 35.194 -54.321 -61.906 1.00 45.53 234 GLU D O 1
ATOM 7680 N N . PHE D 1 238 ? 33.909 -53.615 -60.173 1.00 39.17 235 PHE D N 1
ATOM 7681 C CA . PHE D 1 238 ? 32.895 -54.659 -60.310 1.00 40.21 235 PHE D CA 1
ATOM 7682 C C . PHE D 1 238 ? 32.183 -54.583 -61.672 1.00 39.91 235 PHE D C 1
ATOM 7683 O O . PHE D 1 238 ? 32.033 -55.594 -62.369 1.00 41.21 235 PHE D O 1
ATOM 7691 N N . LEU D 1 239 ? 31.767 -53.380 -62.051 1.00 34.72 236 LEU D N 1
ATOM 7692 C CA . LEU D 1 239 ? 31.145 -53.159 -63.349 1.00 35.40 236 LEU D CA 1
ATOM 7693 C C . LEU D 1 239 ? 32.123 -53.453 -64.489 1.00 38.18 236 LEU D C 1
ATOM 7694 O O . LEU D 1 239 ? 31.771 -54.133 -65.464 1.00 42.83 236 LEU D O 1
ATOM 7699 N N . SER D 1 240 ? 33.362 -52.982 -64.350 1.00 37.68 237 SER D N 1
ATOM 7700 C CA . SER D 1 240 ? 34.372 -53.212 -65.387 1.00 43.40 237 SER D CA 1
ATOM 7701 C C . SER D 1 240 ? 34.629 -54.700 -65.605 1.00 45.36 237 SER D C 1
ATOM 7702 O O . SER D 1 240 ? 34.888 -55.139 -66.729 1.00 45.06 237 SER D O 1
ATOM 7705 N N . SER D 1 241 ? 34.576 -55.475 -64.528 1.00 45.50 238 SER D N 1
ATOM 7706 C CA . SER D 1 241 ? 34.835 -56.917 -64.613 1.00 49.34 238 SER D CA 1
ATOM 7707 C C . SER D 1 241 ? 33.696 -57.676 -65.282 1.00 52.73 238 SER D C 1
ATOM 7708 O O . SER D 1 241 ? 33.894 -58.765 -65.822 1.00 58.96 238 SER D O 1
ATOM 7711 N N . ASN D 1 242 ? 32.496 -57.112 -65.226 1.00 48.76 239 ASN D N 1
ATOM 7712 C CA . ASN D 1 242 ? 31.317 -57.828 -65.684 1.00 48.22 239 ASN D CA 1
ATOM 7713 C C . ASN D 1 242 ? 30.710 -57.280 -66.965 1.00 48.79 239 ASN D C 1
ATOM 7714 O O . ASN D 1 242 ? 30.042 -58.006 -67.699 1.00 50.63 239 ASN D O 1
ATOM 7719 N N . LEU D 1 243 ? 30.961 -56.007 -67.253 1.00 48.18 240 LEU D N 1
ATOM 7720 C CA . LEU D 1 243 ? 30.369 -55.390 -68.436 1.00 48.37 240 LEU D CA 1
ATOM 7721 C C . LEU D 1 243 ? 31.435 -55.119 -69.493 1.00 50.64 240 LEU D C 1
ATOM 7722 O O . LEU D 1 243 ? 32.515 -54.630 -69.176 1.00 47.50 240 LEU D O 1
ATOM 7727 N N . ASP D 1 244 ? 31.122 -55.437 -70.749 1.00 54.20 241 ASP D N 1
ATOM 7728 C CA . ASP D 1 244 ? 32.036 -55.166 -71.849 1.00 57.01 241 ASP D CA 1
ATOM 7729 C C . ASP D 1 244 ? 31.721 -53.801 -72.415 1.00 58.79 241 ASP D C 1
ATOM 7730 O O . ASP D 1 244 ? 31.095 -53.680 -73.453 1.00 66.28 241 ASP D O 1
ATOM 7735 N N . LEU D 1 245 ? 32.197 -52.783 -71.718 1.00 54.90 242 LEU D N 1
ATOM 7736 C CA . LEU D 1 245 ? 31.814 -51.397 -71.903 1.00 50.64 242 LEU D CA 1
ATOM 7737 C C . LEU D 1 245 ? 32.998 -50.560 -71.526 1.00 48.63 242 LEU D C 1
ATOM 7738 O O . LEU D 1 245 ? 33.705 -50.908 -70.584 1.00 52.96 242 LEU D O 1
ATOM 7743 N N . GLU D 1 246 ? 33.235 -49.460 -72.227 1.00 44.06 243 GLU D N 1
ATOM 7744 C CA . GLU D 1 246 ? 34.212 -48.534 -71.701 1.00 46.83 243 GLU D CA 1
ATOM 7745 C C . GLU D 1 246 ? 33.567 -47.831 -70.499 1.00 45.27 243 GLU D C 1
ATOM 7746 O O . GLU D 1 246 ? 32.428 -47.324 -70.570 1.00 43.64 243 GLU D O 1
ATOM 7752 N N . ILE D 1 247 ? 34.282 -47.857 -69.381 1.00 42.28 244 ILE D N 1
ATOM 7753 C CA . ILE D 1 247 ? 33.782 -47.302 -68.137 1.00 40.48 244 ILE D CA 1
ATOM 7754 C C . ILE D 1 247 ? 34.827 -46.337 -67.594 1.00 38.91 244 ILE D C 1
ATOM 7755 O O . ILE D 1 247 ? 35.975 -46.711 -67.408 1.00 39.23 244 ILE D O 1
ATOM 7760 N N . ILE D 1 248 ? 34.438 -45.086 -67.372 1.00 33.45 245 ILE D N 1
ATOM 7761 C CA . ILE D 1 248 ? 35.383 -44.115 -66.838 1.00 34.46 245 ILE D CA 1
ATOM 7762 C C . ILE D 1 248 ? 34.814 -43.476 -65.584 1.00 33.22 245 ILE D C 1
ATOM 7763 O O . ILE D 1 248 ? 33.598 -43.439 -65.395 1.00 35.89 245 ILE D O 1
ATOM 7768 N N . SER D 1 249 ? 35.695 -42.973 -64.730 1.00 30.27 246 SER D N 1
ATOM 7769 C CA . SER D 1 249 ? 35.267 -42.253 -63.537 1.00 32.12 246 SER D CA 1
ATOM 7770 C C . SER D 1 249 ? 35.451 -40.756 -63.824 1.00 32.66 246 SER D C 1
ATOM 7771 O O . SER D 1 249 ? 36.337 -40.379 -64.575 1.00 31.82 246 SER D O 1
ATOM 7774 N N . LEU D 1 250 ? 34.582 -39.911 -63.280 1.00 30.75 247 LEU D N 1
ATOM 7775 C CA . LEU D 1 250 ? 34.555 -38.504 -63.690 1.00 30.39 247 LEU D CA 1
ATOM 7776 C C . LEU D 1 250 ? 34.992 -37.502 -62.617 1.00 32.33 247 LEU D C 1
ATOM 7777 O O . LEU D 1 250 ? 35.571 -36.473 -62.951 1.00 32.37 247 LEU D O 1
ATOM 7782 N N . ASP D 1 251 ? 34.661 -37.759 -61.349 1.00 31.82 248 ASP D N 1
ATOM 7783 C CA . ASP D 1 251 ? 35.111 -36.865 -60.287 1.00 27.42 248 ASP D CA 1
ATOM 7784 C C . ASP D 1 251 ? 35.942 -37.635 -59.259 1.00 31.21 248 ASP D C 1
ATOM 7785 O O . ASP D 1 251 ? 36.160 -37.168 -58.131 1.00 29.47 248 ASP D O 1
ATOM 7790 N N . PHE D 1 252 ? 36.412 -38.812 -59.658 1.00 31.78 249 PHE D N 1
ATOM 7791 C CA . PHE D 1 252 ? 37.421 -39.530 -58.875 1.00 34.00 249 PHE D CA 1
ATOM 7792 C C . PHE D 1 252 ? 38.261 -40.399 -59.806 1.00 41.14 249 PHE D C 1
ATOM 7793 O O . PHE D 1 252 ? 39.193 -41.069 -59.345 1.00 41.51 249 PHE D O 1
ATOM 7802 N N . MET E 1 9 ? -40.386 -55.056 -43.673 1.00 48.06 6 MET E N 1
ATOM 7803 C CA . MET E 1 9 ? -38.980 -55.051 -43.284 1.00 50.83 6 MET E CA 1
ATOM 7804 C C . MET E 1 9 ? -38.603 -53.857 -42.415 1.00 47.52 6 MET E C 1
ATOM 7805 O O . MET E 1 9 ? -39.058 -52.731 -42.640 1.00 47.21 6 MET E O 1
ATOM 7810 N N . LYS E 1 10 ? -37.684 -54.104 -41.490 1.00 46.59 7 LYS E N 1
ATOM 7811 C CA . LYS E 1 10 ? -37.083 -53.072 -40.648 1.00 40.78 7 LYS E CA 1
ATOM 7812 C C . LYS E 1 10 ? -35.931 -52.390 -41.367 1.00 40.07 7 LYS E C 1
ATOM 7813 O O . LYS E 1 10 ? -35.319 -52.992 -42.252 1.00 39.22 7 LYS E O 1
ATOM 7819 N N . ALA E 1 11 ? -35.648 -51.134 -41.012 1.00 35.22 8 ALA E N 1
ATOM 7820 C CA . ALA E 1 11 ? -34.554 -50.413 -41.649 1.00 33.99 8 ALA E CA 1
ATOM 7821 C C . ALA E 1 11 ? -33.235 -51.174 -41.527 1.00 34.42 8 ALA E C 1
ATOM 7822 O O . ALA E 1 11 ? -32.470 -51.233 -42.484 1.00 35.85 8 ALA E O 1
ATOM 7824 N N . LYS E 1 12 ? -32.975 -51.761 -40.360 1.00 35.89 9 LYS E N 1
ATOM 7825 C CA . LYS E 1 12 ? -31.695 -52.432 -40.124 1.00 38.07 9 LYS E CA 1
ATOM 7826 C C . LYS E 1 12 ? -31.541 -53.667 -41.002 1.00 40.17 9 LYS E C 1
ATOM 7827 O O . LYS E 1 12 ? -30.424 -54.105 -41.270 1.00 41.02 9 LYS E O 1
ATOM 7833 N N . GLU E 1 13 ? -32.667 -54.246 -41.410 1.00 39.66 10 GLU E N 1
ATOM 7834 C CA . GLU E 1 13 ? -32.667 -55.434 -42.274 1.00 40.29 10 GLU E CA 1
ATOM 7835 C C . GLU E 1 13 ? -32.362 -55.060 -43.728 1.00 39.72 10 GLU E C 1
ATOM 7836 O O . GLU E 1 13 ? -31.677 -55.793 -44.437 1.00 39.90 10 GLU E O 1
ATOM 7842 N N . ILE E 1 14 ? -32.882 -53.916 -44.162 1.00 36.41 11 ILE E N 1
ATOM 7843 C CA . ILE E 1 14 ? -32.562 -53.380 -45.475 1.00 32.87 11 ILE E CA 1
ATOM 7844 C C . ILE E 1 14 ? -31.075 -53.079 -45.543 1.00 33.99 11 ILE E C 1
ATOM 7845 O O . ILE E 1 14 ? -30.403 -53.418 -46.527 1.00 35.70 11 ILE E O 1
ATOM 7850 N N . ILE E 1 15 ? -30.575 -52.436 -44.488 1.00 32.91 12 ILE E N 1
ATOM 7851 C CA . ILE E 1 15 ? -29.160 -52.101 -44.370 1.00 30.87 12 ILE E CA 1
ATOM 7852 C C . ILE E 1 15 ? -28.316 -53.380 -44.407 1.00 34.05 12 ILE E C 1
ATOM 7853 O O . ILE E 1 15 ? -27.323 -53.461 -45.134 1.00 35.59 12 ILE E O 1
ATOM 7858 N N . GLU E 1 16 ? -28.749 -54.395 -43.668 1.00 36.55 13 GLU E N 1
ATOM 7859 C CA . GLU E 1 16 ? -28.069 -55.689 -43.674 1.00 40.04 13 GLU E CA 1
ATOM 7860 C C . GLU E 1 16 ? -27.975 -56.303 -45.065 1.00 44.04 13 GLU E C 1
ATOM 7861 O O . GLU E 1 16 ? -26.935 -56.844 -45.455 1.00 43.63 13 GLU E O 1
ATOM 7867 N N . PHE E 1 17 ? -29.086 -56.274 -45.788 1.00 45.33 14 PHE E N 1
ATOM 7868 C CA . PHE E 1 17 ? -29.099 -56.807 -47.139 1.00 43.37 14 PHE E CA 1
ATOM 7869 C C . PHE E 1 17 ? -28.137 -56.044 -48.046 1.00 38.28 14 PHE E C 1
ATOM 7870 O O . PHE E 1 17 ? -27.326 -56.642 -48.756 1.00 36.12 14 PHE E O 1
ATOM 7878 N N . ILE E 1 18 ? -28.226 -54.721 -48.010 1.00 33.27 15 ILE E N 1
ATOM 7879 C CA . ILE E 1 18 ? -27.364 -53.878 -48.826 1.00 31.25 15 ILE E CA 1
ATOM 7880 C C . ILE E 1 18 ? -25.886 -54.081 -48.493 1.00 35.53 15 ILE E C 1
ATOM 7881 O O . ILE E 1 18 ? -25.043 -54.170 -49.390 1.00 37.17 15 ILE E O 1
ATOM 7886 N N . GLU E 1 19 ? -25.570 -54.213 -47.213 1.00 38.05 16 GLU E N 1
ATOM 7887 C CA . GLU E 1 19 ? -24.177 -54.369 -46.827 1.00 37.54 16 GLU E CA 1
ATOM 7888 C C . GLU E 1 19 ? -23.641 -55.762 -47.143 1.00 40.20 16 GLU E C 1
ATOM 7889 O O . GLU E 1 19 ? -22.431 -55.928 -47.275 1.00 40.43 16 GLU E O 1
ATOM 7895 N N . THR E 1 20 ? -24.524 -56.745 -47.321 1.00 39.75 17 THR E N 1
ATOM 7896 C CA . THR E 1 20 ? -24.077 -58.055 -47.791 1.00 42.95 17 THR E CA 1
ATOM 7897 C C . THR E 1 20 ? -23.631 -57.951 -49.258 1.00 43.95 17 THR E C 1
ATOM 7898 O O . THR E 1 20 ? -22.602 -58.497 -49.646 1.00 41.51 17 THR E O 1
ATOM 7902 N N . PHE E 1 21 ? -24.386 -57.208 -50.056 1.00 41.16 18 PHE E N 1
ATOM 7903 C CA . PHE E 1 21 ? -24.023 -56.974 -51.450 1.00 43.69 18 PHE E CA 1
ATOM 7904 C C . PHE E 1 21 ? -22.786 -56.066 -51.554 1.00 38.20 18 PHE E C 1
ATOM 7905 O O . PHE E 1 21 ? -21.892 -56.301 -52.369 1.00 38.91 18 PHE E O 1
ATOM 7913 N N . ALA E 1 22 ? -22.754 -55.025 -50.733 1.00 33.49 19 ALA E N 1
ATOM 7914 C CA . ALA E 1 22 ? -21.691 -54.022 -50.798 1.00 37.18 19 ALA E CA 1
ATOM 7915 C C . ALA E 1 22 ? -21.072 -53.755 -49.431 1.00 37.55 19 ALA E C 1
ATOM 7916 O O . ALA E 1 22 ? -21.385 -52.757 -48.798 1.00 39.32 19 ALA E O 1
ATOM 7918 N N . PRO E 1 23 ? -20.185 -54.646 -48.980 1.00 38.71 20 PRO E N 1
ATOM 7919 C CA . PRO E 1 23 ? -19.631 -54.531 -47.623 1.00 38.71 20 PRO E CA 1
ATOM 7920 C C . PRO E 1 23 ? -18.933 -53.200 -47.388 1.00 37.46 20 PRO E C 1
ATOM 7921 O O . PRO E 1 23 ? -18.201 -52.703 -48.256 1.00 32.80 20 PRO E O 1
ATOM 7925 N N . LYS E 1 24 ? -19.161 -52.627 -46.213 1.00 40.36 21 LYS E N 1
ATOM 7926 C CA . LYS E 1 24 ? -18.647 -51.299 -45.909 1.00 42.30 21 LYS E CA 1
ATOM 7927 C C . LYS E 1 24 ? -17.113 -51.226 -45.903 1.00 42.14 21 LYS E C 1
ATOM 7928 O O . LYS E 1 24 ? -16.532 -50.184 -46.226 1.00 41.91 21 LYS E O 1
ATOM 7934 N N . ASP E 1 25 ? -16.456 -52.323 -45.546 1.00 40.91 22 ASP E N 1
ATOM 7935 C CA . ASP E 1 25 ? -14.995 -52.325 -45.512 1.00 45.43 22 ASP E CA 1
ATOM 7936 C C . ASP E 1 25 ? -14.349 -52.306 -46.915 1.00 43.30 22 ASP E C 1
ATOM 7937 O O . ASP E 1 25 ? -13.126 -52.249 -47.035 1.00 44.06 22 ASP E O 1
ATOM 7942 N N . LEU E 1 26 ? -15.159 -52.403 -47.966 1.00 40.01 23 LEU E N 1
ATOM 7943 C CA . LEU E 1 26 ? -14.649 -52.213 -49.328 1.00 40.57 23 LEU E CA 1
ATOM 7944 C C . LEU E 1 26 ? -14.515 -50.716 -49.644 1.00 36.97 23 LEU E C 1
ATOM 7945 O O . LEU E 1 26 ? -13.815 -50.343 -50.579 1.00 36.51 23 LEU E O 1
ATOM 7950 N N . ALA E 1 27 ? -15.200 -49.864 -48.883 1.00 33.66 24 ALA E N 1
ATOM 7951 C CA . ALA E 1 27 ? -15.117 -48.417 -49.114 1.00 31.11 24 ALA E CA 1
ATOM 7952 C C . ALA E 1 27 ? -13.681 -47.931 -48.946 1.00 32.07 24 ALA E C 1
ATOM 7953 O O . ALA E 1 27 ? -12.941 -48.434 -48.102 1.00 35.80 24 ALA E O 1
ATOM 7955 N N . ILE E 1 28 ? -13.272 -46.976 -49.769 1.00 32.14 25 ILE E N 1
ATOM 7956 C CA . ILE E 1 28 ? -11.915 -46.466 -49.660 1.00 33.46 25 ILE E CA 1
ATOM 7957 C C . ILE E 1 28 ? -11.798 -45.608 -48.405 1.00 32.93 25 ILE E C 1
ATOM 7958 O O . ILE E 1 28 ? -12.794 -45.114 -47.876 1.00 33.74 25 ILE E O 1
ATOM 7963 N N . GLU E 1 29 ? -10.571 -45.446 -47.939 1.00 36.24 26 GLU E N 1
ATOM 7964 C CA . GLU E 1 29 ? -10.272 -44.713 -46.720 1.00 44.01 26 GLU E CA 1
ATOM 7965 C C . GLU E 1 29 ? -10.926 -43.340 -46.730 1.00 41.49 26 GLU E C 1
ATOM 7966 O O . GLU E 1 29 ? -10.780 -42.589 -47.696 1.00 39.07 26 GLU E O 1
ATOM 7972 N N . GLY E 1 30 ? -11.663 -43.026 -45.667 1.00 40.27 27 GLY E N 1
ATOM 7973 C CA . GLY E 1 30 ? -12.226 -41.697 -45.497 1.00 37.53 27 GLY E CA 1
ATOM 7974 C C . GLY E 1 30 ? -13.596 -41.484 -46.110 1.00 38.03 27 GLY E C 1
ATOM 7975 O O . GLY E 1 30 ? -14.222 -40.448 -45.889 1.00 38.51 27 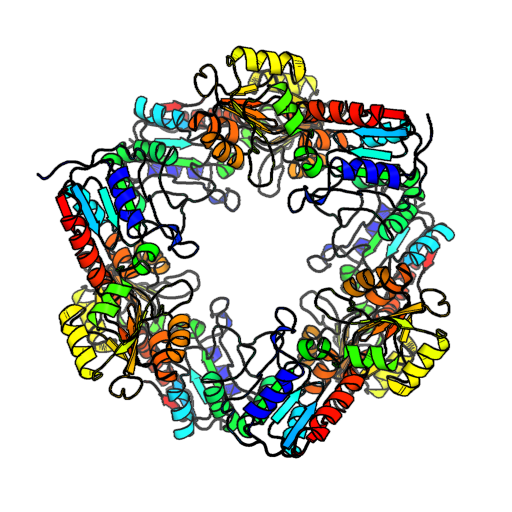GLY E O 1
ATOM 7976 N N . ASP E 1 31 ? -14.060 -42.458 -46.889 1.00 35.68 28 ASP E N 1
ATOM 7977 C CA . ASP E 1 31 ? -15.344 -42.339 -47.570 1.00 32.35 28 ASP E CA 1
ATOM 7978 C C . ASP E 1 31 ? -16.467 -42.401 -46.531 1.00 31.24 28 ASP E C 1
ATOM 7979 O O . ASP E 1 31 ? -16.483 -43.294 -45.698 1.00 30.27 28 ASP E O 1
ATOM 7984 N N . ASN E 1 32 ? -17.381 -41.436 -46.567 1.00 27.69 29 ASN E N 1
ATOM 7985 C CA . ASN E 1 32 ? -18.437 -41.346 -45.548 1.00 28.78 29 ASN E CA 1
ATOM 7986 C C . ASN E 1 32 ? -19.651 -42.231 -45.864 1.00 27.85 29 ASN E C 1
ATOM 7987 O O . ASN E 1 32 ? -20.746 -41.752 -46.153 1.00 27.40 29 ASN E O 1
ATOM 7992 N N . ILE E 1 33 ? -19.459 -43.526 -45.793 1.00 27.70 30 ILE E N 1
ATOM 7993 C CA . ILE E 1 33 ? -20.514 -44.461 -46.145 1.00 27.53 30 ILE E CA 1
ATOM 7994 C C . ILE E 1 33 ? -21.296 -44.889 -44.890 1.00 27.89 30 ILE E C 1
ATOM 7995 O O . ILE E 1 33 ? -20.839 -44.684 -43.761 1.00 34.56 30 ILE E O 1
ATOM 8000 N N . GLY E 1 34 ? -22.476 -45.473 -45.084 1.00 25.50 31 GLY E N 1
ATOM 8001 C CA . GLY E 1 34 ? -23.260 -45.955 -43.958 1.00 25.60 31 GLY E CA 1
ATOM 8002 C C . GLY E 1 34 ? -24.404 -44.994 -43.663 1.00 26.40 31 GLY E C 1
ATOM 8003 O O . GLY E 1 34 ? -24.872 -44.269 -44.565 1.00 24.60 31 GLY E O 1
ATOM 8004 N N . LEU E 1 35 ? -24.840 -44.991 -42.407 1.00 24.08 32 LEU E N 1
ATOM 8005 C CA . LEU E 1 35 ? -25.952 -44.168 -41.933 1.00 25.55 32 LEU E CA 1
ATOM 8006 C C . LEU E 1 35 ? -25.568 -42.693 -42.003 1.00 25.25 32 LEU E C 1
ATOM 8007 O O . LEU E 1 35 ? -24.574 -42.271 -41.415 1.00 26.72 32 LEU E O 1
ATOM 8012 N N . GLN E 1 36 ? -26.341 -41.922 -42.746 1.00 24.32 33 GLN E N 1
ATOM 8013 C CA . GLN E 1 36 ? -26.100 -40.494 -42.860 1.00 23.79 33 GLN E CA 1
ATOM 8014 C C . GLN E 1 36 ? -26.967 -39.759 -41.835 1.00 23.57 33 GLN E C 1
ATOM 8015 O O . GLN E 1 36 ? -26.485 -38.930 -41.057 1.00 23.89 33 GLN E O 1
ATOM 8021 N N . VAL E 1 37 ? -28.257 -40.093 -41.837 1.00 23.45 34 VAL E N 1
ATOM 8022 C CA . VAL E 1 37 ? -29.240 -39.465 -40.961 1.00 22.90 34 VAL E CA 1
ATOM 8023 C C . VAL E 1 37 ? -30.227 -40.512 -40.469 1.00 25.05 34 VAL E C 1
ATOM 8024 O O . VAL E 1 37 ? -30.873 -41.205 -41.264 1.00 23.39 34 VAL E O 1
ATOM 8028 N N . GLY E 1 38 ? -30.368 -40.635 -39.165 1.00 27.61 35 GLY E N 1
ATOM 8029 C CA . GLY E 1 38 ? -31.343 -41.570 -38.651 1.00 29.45 35 GLY E CA 1
ATOM 8030 C C . GLY E 1 38 ? -31.127 -41.894 -37.209 1.00 33.39 35 GLY E C 1
ATOM 8031 O O . GLY E 1 38 ? -30.033 -41.737 -36.671 1.00 35.08 35 GLY E O 1
ATOM 8032 N N . ASP E 1 39 ? -32.169 -42.373 -36.558 1.00 35.87 36 ASP E N 1
ATOM 8033 C CA . ASP E 1 39 ? -31.998 -42.674 -35.158 1.00 42.70 36 ASP E CA 1
ATOM 8034 C C . ASP E 1 39 ? -32.466 -44.109 -34.916 1.00 51.89 36 ASP E C 1
ATOM 8035 O O . ASP E 1 39 ? -31.635 -44.994 -34.711 1.00 59.48 36 ASP E O 1
ATOM 8040 N N . ASN E 1 40 ? -33.772 -44.354 -34.968 1.00 51.23 37 ASN E N 1
ATOM 8041 C CA . ASN E 1 40 ? -34.300 -45.706 -34.734 1.00 50.35 37 ASN E CA 1
ATOM 8042 C C . ASN E 1 40 ? -34.276 -46.590 -35.983 1.00 46.20 37 ASN E C 1
ATOM 8043 O O . ASN E 1 40 ? -34.984 -46.329 -36.953 1.00 46.47 37 ASN E O 1
ATOM 8048 N N . LEU E 1 41 ? -33.437 -47.615 -35.971 1.00 43.07 38 LEU E N 1
ATOM 8049 C CA . LEU E 1 41 ? -33.321 -48.501 -37.115 1.00 42.73 38 LEU E CA 1
ATOM 8050 C C . LEU E 1 41 ? -34.177 -49.771 -36.996 1.00 43.56 38 LEU E C 1
ATOM 8051 O O . LEU E 1 41 ? -34.114 -50.639 -37.868 1.00 39.66 38 LEU E O 1
ATOM 8056 N N . ASP E 1 42 ? -34.957 -49.894 -35.924 1.00 39.70 39 ASP E N 1
ATOM 8057 C CA . ASP E 1 42 ? -35.964 -50.963 -35.844 1.00 45.04 39 ASP E CA 1
ATOM 8058 C C . ASP E 1 42 ? -37.291 -50.656 -36.547 1.00 48.44 39 ASP E C 1
ATOM 8059 O O . ASP E 1 42 ? -38.122 -51.539 -36.721 1.00 52.08 39 ASP E O 1
ATOM 8064 N N . LYS E 1 43 ? -37.500 -49.406 -36.928 1.00 50.18 40 LYS E N 1
ATOM 8065 C CA . LYS E 1 43 ? -38.735 -49.005 -37.604 1.00 51.29 40 LYS E CA 1
ATOM 8066 C C . LYS E 1 43 ? -39.018 -49.803 -38.888 1.00 45.39 40 LYS E C 1
ATOM 8067 O O . LYS E 1 43 ? -38.110 -50.103 -39.652 1.00 37.73 40 LYS E O 1
ATOM 8073 N N . GLU E 1 44 ? -40.276 -50.147 -39.115 1.00 41.94 41 GLU E N 1
ATOM 8074 C CA . GLU E 1 44 ? -40.654 -50.871 -40.320 1.00 48.63 41 GLU E CA 1
ATOM 8075 C C . GLU E 1 44 ? -40.699 -49.828 -41.447 1.00 44.30 41 GLU E C 1
ATOM 8076 O O . GLU E 1 44 ? -41.126 -48.697 -41.233 1.00 46.02 41 GLU E O 1
ATOM 8082 N N . ILE E 1 45 ? -40.247 -50.195 -42.638 1.00 38.96 42 ILE E N 1
ATOM 8083 C CA . ILE E 1 45 ? -40.081 -49.244 -43.750 1.00 36.76 42 ILE E CA 1
ATOM 8084 C C . ILE E 1 45 ? -41.273 -49.307 -44.716 1.00 42.23 42 ILE E C 1
ATOM 8085 O O . ILE E 1 45 ? -41.610 -50.374 -45.238 1.00 39.47 42 ILE E O 1
ATOM 8090 N N . LYS E 1 46 ? -41.906 -48.156 -44.956 1.00 39.20 43 LYS E N 1
ATOM 8091 C CA . LYS E 1 46 ? -43.093 -48.127 -45.818 1.00 45.03 43 LYS E CA 1
ATOM 8092 C C . LYS E 1 46 ? -42.757 -48.122 -47.307 1.00 37.35 43 LYS E C 1
ATOM 8093 O O . LYS E 1 46 ? -43.457 -48.741 -48.106 1.00 39.95 43 LYS E O 1
ATOM 8099 N N . LYS E 1 47 ? -41.684 -47.432 -47.660 1.00 34.04 44 LYS E N 1
ATOM 8100 C CA . LYS E 1 47 ? -41.313 -47.240 -49.054 1.00 40.54 44 LYS E CA 1
ATOM 8101 C C . LYS E 1 47 ? -39.830 -46.876 -49.170 1.00 34.68 44 LYS E C 1
ATOM 8102 O O . LYS E 1 47 ? -39.351 -45.977 -48.463 1.00 33.49 44 LYS E O 1
ATOM 8108 N N . LEU E 1 48 ? -39.105 -47.566 -50.044 1.00 32.73 45 LEU E N 1
ATOM 8109 C CA . LEU E 1 48 ? -37.691 -47.291 -50.258 1.00 37.72 45 LEU E CA 1
ATOM 8110 C C . LEU E 1 48 ? -37.468 -46.392 -51.494 1.00 35.56 45 LEU E C 1
ATOM 8111 O O . LEU E 1 48 ? -38.021 -46.650 -52.567 1.00 33.68 45 LEU E O 1
ATOM 8116 N N . GLY E 1 49 ? -36.680 -45.333 -51.329 1.00 30.99 46 GLY E N 1
ATOM 8117 C CA . GLY E 1 49 ? -36.309 -44.470 -52.448 1.00 29.47 46 GLY E CA 1
ATOM 8118 C C . GLY E 1 49 ? -34.824 -44.585 -52.763 1.00 28.44 46 GLY E C 1
ATOM 8119 O O . GLY E 1 49 ? -33.997 -44.642 -51.846 1.00 30.78 46 GLY E O 1
ATOM 8120 N N . ILE E 1 50 ? -34.484 -44.640 -54.051 1.00 27.22 47 ILE E N 1
ATOM 8121 C CA . ILE E 1 50 ? -33.093 -44.743 -54.494 1.00 30.28 47 ILE E CA 1
ATOM 8122 C C . ILE E 1 50 ? -32.744 -43.498 -55.279 1.00 31.44 47 ILE E C 1
ATOM 8123 O O . ILE E 1 50 ? -33.507 -43.089 -56.166 1.00 30.82 47 ILE E O 1
ATOM 8128 N N . ALA E 1 51 ? -31.593 -42.911 -54.980 1.00 30.17 48 ALA E N 1
ATOM 8129 C CA . ALA E 1 51 ? -31.129 -41.744 -55.724 1.00 30.58 48 ALA E CA 1
ATOM 8130 C C . ALA E 1 51 ? -29.610 -41.751 -55.889 1.00 25.50 48 ALA E C 1
ATOM 8131 O O . ALA E 1 51 ? -28.897 -42.309 -55.065 1.00 27.85 48 ALA E O 1
ATOM 8133 N N . LEU E 1 52 ? -29.118 -41.105 -56.940 1.00 24.46 49 LEU E N 1
ATOM 8134 C CA . LEU E 1 52 ? -27.681 -40.879 -57.062 1.00 23.28 49 LEU E CA 1
ATOM 8135 C C . LEU E 1 52 ? -27.215 -39.905 -55.964 1.00 25.56 49 LEU E C 1
ATOM 8136 O O . LEU E 1 52 ? -26.256 -40.174 -55.246 1.00 22.39 49 LEU E O 1
ATOM 8141 N N . ASP E 1 53 ? -27.922 -38.784 -55.846 1.00 22.37 50 ASP E N 1
ATOM 8142 C CA . ASP E 1 53 ? -27.577 -37.680 -54.952 1.00 23.99 50 ASP E CA 1
ATOM 8143 C C . ASP E 1 53 ? -28.636 -37.430 -53.887 1.00 25.10 50 ASP E C 1
ATOM 8144 O O . ASP E 1 53 ? -29.824 -37.461 -54.182 1.00 25.42 50 ASP E O 1
ATOM 8149 N N . PRO E 1 54 ? -28.210 -37.152 -52.652 1.00 22.84 51 PRO E N 1
ATOM 8150 C CA . PRO E 1 54 ? -29.153 -36.693 -51.635 1.00 26.99 51 PRO E CA 1
ATOM 8151 C C . PRO E 1 54 ? -29.380 -35.186 -51.780 1.00 24.33 51 PRO E C 1
ATOM 8152 O O . PRO E 1 54 ? -29.138 -34.443 -50.823 1.00 24.32 51 PRO E O 1
ATOM 8156 N N . SER E 1 55 ? -29.796 -34.744 -52.965 1.00 23.45 52 SER E N 1
ATOM 8157 C CA . SER E 1 55 ? -30.024 -33.326 -53.204 1.00 23.63 52 SER E CA 1
ATOM 8158 C C . SER E 1 55 ? -31.289 -32.828 -52.516 1.00 24.23 52 SER E C 1
ATOM 8159 O O . SER E 1 55 ? -32.124 -33.622 -52.062 1.00 22.55 52 SER E O 1
ATOM 8162 N N . LEU E 1 56 ? -31.448 -31.506 -52.459 1.00 23.80 53 LEU E N 1
ATOM 8163 C CA . LEU E 1 56 ? -32.660 -30.936 -51.900 1.00 22.47 53 LEU E CA 1
ATOM 8164 C C . LEU E 1 56 ? -33.908 -31.370 -52.679 1.00 22.06 53 LEU E C 1
ATOM 8165 O O . LEU E 1 56 ? -34.929 -31.699 -52.075 1.00 21.86 53 LEU E O 1
ATOM 8170 N N . SER E 1 57 ? -33.846 -31.389 -54.011 1.00 21.02 54 SER E N 1
ATOM 8171 C CA . SER E 1 57 ? -35.050 -31.789 -54.753 1.00 27.39 54 SER E CA 1
ATOM 8172 C C . SER E 1 57 ? -35.327 -33.294 -54.589 1.00 28.13 54 SER E C 1
ATOM 8173 O O . SER E 1 57 ? -36.483 -33.716 -54.542 1.00 29.48 54 SER E O 1
ATOM 8176 N N . VAL E 1 58 ? -34.278 -34.103 -54.493 1.00 26.15 55 VAL E N 1
ATOM 8177 C CA . VAL E 1 58 ? -34.470 -35.521 -54.229 1.00 22.98 55 VAL E CA 1
ATOM 8178 C C . VAL E 1 58 ? -35.158 -35.729 -52.866 1.00 22.27 55 VAL E C 1
ATOM 8179 O O . VAL E 1 58 ? -36.071 -36.553 -52.725 1.00 25.88 55 VAL E O 1
ATOM 8183 N N . ILE E 1 59 ? -34.730 -34.966 -51.872 1.00 22.25 56 ILE E N 1
ATOM 8184 C CA . ILE E 1 59 ? -35.260 -35.122 -50.524 1.00 21.38 56 ILE E CA 1
ATOM 8185 C C . ILE E 1 59 ? -36.696 -34.582 -50.460 1.00 23.72 56 ILE E C 1
ATOM 8186 O O . ILE E 1 59 ? -37.571 -35.180 -49.825 1.00 23.03 56 ILE E O 1
ATOM 8191 N N . LYS E 1 60 ? -36.946 -33.469 -51.148 1.00 22.74 57 LYS E N 1
ATOM 8192 C CA . LYS E 1 60 ? -38.307 -32.987 -51.295 1.00 23.61 57 LYS E CA 1
ATOM 8193 C C . LYS E 1 60 ? -39.182 -34.033 -51.990 1.00 29.86 57 LYS E C 1
ATOM 8194 O O . LYS E 1 60 ? -40.335 -34.240 -51.611 1.00 28.68 57 LYS E O 1
ATOM 8200 N N . LYS E 1 61 ? -38.644 -34.701 -53.008 1.00 27.56 58 LYS E N 1
ATOM 8201 C CA . LYS E 1 61 ? -39.454 -35.687 -53.719 1.00 30.38 58 LYS E CA 1
ATOM 8202 C C . LYS E 1 61 ? -39.722 -36.908 -52.824 1.00 27.51 58 LYS E C 1
ATOM 8203 O O . LYS E 1 61 ? -40.824 -37.479 -52.832 1.00 30.67 58 LYS E O 1
ATOM 8209 N N . ALA E 1 62 ? -38.721 -37.287 -52.039 1.00 23.20 59 ALA E N 1
ATOM 8210 C CA . ALA E 1 62 ? -38.880 -38.378 -51.079 1.00 25.89 59 ALA E CA 1
ATOM 8211 C C . ALA E 1 62 ? -40.060 -38.133 -50.132 1.00 30.33 59 ALA E C 1
ATOM 8212 O O . ALA E 1 62 ? -40.899 -39.023 -49.931 1.00 31.30 59 ALA E O 1
ATOM 8214 N N . GLU E 1 63 ? -40.139 -36.922 -49.574 1.00 26.24 60 GLU E N 1
ATOM 8215 C CA . GLU E 1 63 ? -41.207 -36.581 -48.644 1.00 23.84 60 GLU E CA 1
ATOM 8216 C C . GLU E 1 63 ? -42.533 -36.625 -49.394 1.00 26.26 60 GLU E C 1
ATOM 8217 O O . GLU E 1 63 ? -43.528 -37.183 -48.916 1.00 30.03 60 GLU E O 1
ATOM 8223 N N . LYS E 1 64 ? -42.535 -36.084 -50.606 1.00 26.53 61 LYS E N 1
ATOM 8224 C CA . LYS E 1 64 ? -43.757 -36.029 -51.386 1.00 29.23 61 LYS E CA 1
ATOM 8225 C C . LYS E 1 64 ? -44.276 -37.431 -51.731 1.00 30.90 61 LYS E C 1
ATOM 8226 O O . LYS E 1 64 ? -45.485 -37.662 -51.715 1.00 33.63 61 LYS E O 1
ATOM 8232 N N . GLU E 1 65 ? -43.368 -38.361 -52.017 1.00 36.36 62 GLU E N 1
ATOM 8233 C CA . GLU E 1 65 ? -43.738 -39.721 -52.437 1.00 42.55 62 GLU E CA 1
ATOM 8234 C C . GLU E 1 65 ? -43.889 -40.719 -51.273 1.00 46.48 62 GLU E C 1
ATOM 8235 O O . GLU E 1 65 ? -44.147 -41.902 -51.489 1.00 49.20 62 GLU E O 1
ATOM 8241 N N . GLY E 1 66 ? -43.734 -40.236 -50.047 1.00 44.44 63 GLY E N 1
ATOM 8242 C CA . GLY E 1 66 ? -43.850 -41.071 -48.863 1.00 43.10 63 GLY E CA 1
ATOM 8243 C C . GLY E 1 66 ? -42.693 -42.040 -48.666 1.00 38.22 63 GLY E C 1
ATOM 8244 O O . GLY E 1 66 ? -42.886 -43.121 -48.104 1.00 36.88 63 GLY E O 1
ATOM 8245 N N . VAL E 1 67 ? -41.504 -41.673 -49.148 1.00 31.52 64 VAL E N 1
ATOM 8246 C CA . VAL E 1 67 ? -40.309 -42.470 -48.911 1.00 29.07 64 VAL E CA 1
ATOM 8247 C C . VAL E 1 67 ? -39.835 -42.301 -47.462 1.00 38.81 64 VAL E C 1
ATOM 8248 O O . VAL E 1 67 ? -39.663 -41.163 -47.014 1.00 31.60 64 VAL E O 1
ATOM 8252 N N . ASP E 1 68 ? -39.628 -43.402 -46.734 1.00 28.57 65 ASP E N 1
ATOM 8253 C CA . ASP E 1 68 ? -39.127 -43.321 -45.338 1.00 35.86 65 ASP E CA 1
ATOM 8254 C C . ASP E 1 68 ? -37.696 -43.895 -45.204 1.00 32.01 65 ASP E C 1
ATOM 8255 O O . ASP E 1 68 ? -37.065 -43.770 -44.156 1.00 30.83 65 ASP E O 1
ATOM 8260 N N . PHE E 1 69 ? -37.214 -44.566 -46.248 1.00 30.46 66 PHE E N 1
ATOM 8261 C CA . PHE E 1 69 ? -35.817 -44.999 -46.306 1.00 28.37 66 PHE E CA 1
ATOM 8262 C C . PHE E 1 69 ? -35.272 -44.495 -47.647 1.00 28.59 66 PHE E C 1
ATOM 8263 O O . PHE E 1 69 ? -35.616 -44.996 -48.714 1.00 29.67 66 PHE E O 1
ATOM 8271 N N . LEU E 1 70 ? -34.375 -43.532 -47.565 1.00 25.21 67 LEU E N 1
ATOM 8272 C CA . LEU E 1 70 ? -33.771 -42.929 -48.743 1.00 25.73 67 LEU E CA 1
ATOM 8273 C C . LEU E 1 70 ? -32.344 -43.438 -48.870 1.00 24.29 67 LEU E C 1
ATOM 8274 O O . LEU E 1 70 ? -31.501 -43.199 -48.004 1.00 26.63 67 LEU E O 1
ATOM 8279 N N . PHE E 1 71 ? -32.101 -44.194 -49.927 1.00 28.82 68 PHE E N 1
ATOM 8280 C CA . PHE E 1 71 ? -30.768 -44.688 -50.224 1.00 29.37 68 PHE E CA 1
ATOM 8281 C C . PHE E 1 71 ? -30.126 -43.845 -51.309 1.00 26.42 68 PHE E C 1
ATOM 8282 O O . PHE E 1 71 ? -30.723 -43.641 -52.374 1.00 26.09 68 PHE E O 1
ATOM 8290 N N . THR E 1 72 ? -28.907 -43.369 -51.058 1.00 27.08 69 THR E N 1
ATOM 8291 C CA . THR E 1 72 ? -28.159 -42.676 -52.109 1.00 25.55 69 THR E CA 1
ATOM 8292 C C . THR E 1 72 ? -26.749 -43.239 -52.285 1.00 24.44 69 THR E C 1
ATOM 8293 O O . THR E 1 72 ? -26.169 -43.818 -51.368 1.00 27.25 69 THR E O 1
ATOM 8297 N N . HIS E 1 73 ? -26.212 -43.065 -53.485 1.00 25.30 70 HIS E N 1
ATOM 8298 C CA . HIS E 1 73 ? -24.839 -43.435 -53.786 1.00 26.14 70 HIS E CA 1
ATOM 8299 C C . HIS E 1 73 ? -23.871 -42.427 -53.130 1.00 25.14 70 HIS E C 1
ATOM 8300 O O . HIS E 1 73 ? -22.898 -42.821 -52.493 1.00 26.40 70 HIS E O 1
ATOM 8307 N N . HIS E 1 74 ? -24.136 -41.130 -53.299 1.00 23.06 71 HIS E N 1
ATOM 8308 C CA . HIS E 1 74 ? -23.282 -40.091 -52.704 1.00 21.35 71 HIS E CA 1
ATOM 8309 C C . HIS E 1 74 ? -23.704 -39.781 -51.272 1.00 18.86 71 HIS E C 1
ATOM 8310 O O . HIS E 1 74 ? -24.888 -39.664 -50.986 1.00 24.19 71 HIS E O 1
ATOM 8317 N N . PRO E 1 75 ? -22.729 -39.636 -50.370 1.00 21.93 72 PRO E N 1
ATOM 8318 C CA . PRO E 1 75 ? -23.014 -39.242 -48.980 1.00 22.75 72 PRO E CA 1
ATOM 8319 C C . PRO E 1 75 ? -23.625 -37.844 -48.896 1.00 23.55 72 PRO E C 1
ATOM 8320 O O . PRO E 1 75 ? -23.475 -37.037 -49.827 1.00 24.71 72 PRO E O 1
ATOM 8324 N N . LEU E 1 76 ? -24.311 -37.556 -47.796 1.00 24.99 73 LEU E N 1
ATOM 8325 C CA . LEU E 1 76 ? -24.910 -36.233 -47.604 1.00 25.37 73 LEU E CA 1
ATOM 8326 C C . LEU E 1 76 ? -23.811 -35.190 -47.485 1.00 26.59 73 LEU E C 1
ATOM 8327 O O . LEU E 1 76 ? -23.875 -34.137 -48.127 1.00 26.09 73 LEU E O 1
ATOM 8332 N N . LEU E 1 77 ? -22.804 -35.486 -46.661 1.00 22.54 74 LEU E N 1
ATOM 8333 C CA . LEU E 1 77 ? -21.682 -34.562 -46.446 1.00 26.92 74 LEU E CA 1
ATOM 8334 C C . LEU E 1 77 ? -20.342 -35.273 -46.618 1.00 32.10 74 LEU E C 1
ATOM 8335 O O . LEU E 1 77 ? -20.139 -36.384 -46.112 1.00 34.83 74 LEU E O 1
ATOM 8340 N N . LYS E 1 78 ? -19.417 -34.629 -47.320 1.00 30.22 75 LYS E N 1
ATOM 8341 C CA . LYS E 1 78 ? -18.044 -35.117 -47.367 1.00 34.40 75 LYS E CA 1
ATOM 8342 C C . LYS E 1 78 ? -17.254 -34.418 -46.269 1.00 37.11 75 LYS E C 1
ATOM 8343 O O . LYS E 1 78 ? -16.532 -35.046 -45.497 1.00 40.63 75 LYS E O 1
ATOM 8349 N N . ASP E 1 79 ? -17.393 -33.100 -46.219 1.00 34.62 76 ASP E N 1
ATOM 8350 C CA . ASP E 1 79 ? -16.729 -32.302 -45.199 1.00 35.52 76 ASP E CA 1
ATOM 8351 C C . ASP E 1 79 ? -17.665 -32.077 -44.016 1.00 30.36 76 ASP E C 1
ATOM 8352 O O . ASP E 1 79 ? -18.812 -31.657 -44.203 1.00 29.35 76 ASP E O 1
ATOM 8357 N N . PRO E 1 80 ? -17.170 -32.322 -42.795 1.00 31.76 77 PRO E N 1
ATOM 8358 C CA . PRO E 1 80 ? -18.038 -32.176 -41.619 1.00 30.24 77 PRO E CA 1
ATOM 8359 C C . PRO E 1 80 ? -18.369 -30.706 -41.339 1.00 29.43 77 PRO E C 1
ATOM 8360 O O . PRO E 1 80 ? -17.616 -29.835 -41.758 1.00 32.72 77 PRO E O 1
ATOM 8364 N N . ILE E 1 81 ? -19.492 -30.433 -40.668 1.00 28.31 78 ILE E N 1
ATOM 8365 C CA . ILE E 1 81 ? -19.907 -29.057 -40.360 1.00 28.02 78 ILE E CA 1
ATOM 8366 C C . ILE E 1 81 ? -20.313 -28.912 -38.885 1.00 27.66 78 ILE E C 1
ATOM 8367 O O . ILE E 1 81 ? -20.503 -29.911 -38.197 1.00 26.08 78 ILE E O 1
ATOM 8372 N N . ARG E 1 82 ? -20.426 -27.680 -38.396 1.00 25.90 79 ARG E N 1
ATOM 8373 C CA . ARG E 1 82 ? -20.854 -27.451 -37.017 1.00 24.79 79 ARG E CA 1
ATOM 8374 C C . ARG E 1 82 ? -21.884 -26.330 -36.914 1.00 27.79 79 ARG E C 1
ATOM 8375 O O . ARG E 1 82 ? -22.131 -25.805 -35.840 1.00 32.55 79 ARG E O 1
ATOM 8383 N N . ASN E 1 83 ? -22.475 -25.961 -38.043 1.00 25.70 80 ASN E N 1
ATOM 8384 C CA . ASN E 1 83 ? -23.591 -25.015 -38.072 1.00 28.90 80 ASN E CA 1
ATOM 8385 C C . ASN E 1 83 ? -24.606 -25.529 -39.074 1.00 30.84 80 ASN E C 1
ATOM 8386 O O . ASN E 1 83 ? -24.219 -26.200 -40.050 1.00 29.32 80 ASN E O 1
ATOM 8391 N N . PHE E 1 84 ? -25.887 -25.227 -38.861 1.00 28.88 81 PHE E N 1
ATOM 8392 C CA . PHE E 1 84 ? -26.946 -25.864 -39.664 1.00 27.42 81 PHE E CA 1
ATOM 8393 C C . PHE E 1 84 ? -27.920 -24.850 -40.186 1.00 29.82 81 PHE E C 1
ATOM 8394 O O . PHE E 1 84 ? -28.905 -24.487 -39.518 1.00 29.61 81 PHE E O 1
ATOM 8402 N N . THR E 1 85 ? -27.622 -24.381 -41.392 1.00 29.02 82 THR E N 1
ATOM 8403 C CA . THR E 1 85 ? -28.312 -23.247 -41.977 1.00 27.79 82 THR E CA 1
ATOM 8404 C C . THR E 1 85 ? -28.491 -23.473 -43.469 1.00 27.80 82 THR E C 1
ATOM 8405 O O . THR E 1 85 ? -27.941 -24.429 -44.010 1.00 25.60 82 THR E O 1
ATOM 8409 N N . GLY E 1 86 ? -29.250 -22.601 -44.128 1.00 27.63 83 GLY E N 1
ATOM 8410 C CA . GLY E 1 86 ? -29.366 -22.653 -45.577 1.00 27.08 83 GLY E CA 1
ATOM 8411 C C . GLY E 1 86 ? -29.829 -24.013 -46.074 1.00 30.44 83 GLY E C 1
ATOM 8412 O O . GLY E 1 86 ? -30.748 -24.626 -45.529 1.00 31.42 83 GLY E O 1
ATOM 8413 N N . VAL E 1 87 ? -29.154 -24.516 -47.094 1.00 27.76 84 VAL E N 1
ATOM 8414 C CA . VAL E 1 87 ? -29.606 -25.720 -47.759 1.00 27.97 84 VAL E CA 1
ATOM 8415 C C . VAL E 1 87 ? -29.572 -26.961 -46.841 1.00 27.09 84 VAL E C 1
ATOM 8416 O O . VAL E 1 87 ? -30.508 -27.760 -46.835 1.00 25.54 84 VAL E O 1
ATOM 8420 N N . ILE E 1 88 ? -28.513 -27.121 -46.052 1.00 24.89 85 ILE E N 1
ATOM 8421 C CA . ILE E 1 88 ? -28.407 -28.320 -45.219 1.00 24.15 85 ILE E CA 1
ATOM 8422 C C . ILE E 1 88 ? -29.498 -28.297 -44.146 1.00 22.87 85 ILE E C 1
ATOM 8423 O O . ILE E 1 88 ? -30.000 -29.341 -43.740 1.00 24.08 85 ILE E O 1
ATOM 8428 N N . TYR E 1 89 ? -29.864 -27.100 -43.685 1.00 25.60 86 TYR E N 1
ATOM 8429 C CA . TYR E 1 89 ? -30.974 -26.971 -42.746 1.00 24.67 86 TYR E CA 1
ATOM 8430 C C . TYR E 1 89 ? -32.271 -27.487 -43.388 1.00 27.59 86 TYR E C 1
ATOM 8431 O O . TYR E 1 89 ? -32.968 -28.297 -42.790 1.00 23.18 86 TYR E O 1
ATOM 8440 N N . LYS E 1 90 ? -32.567 -27.031 -44.608 1.00 25.77 87 LYS E N 1
ATOM 8441 C CA . LYS E 1 90 ? -33.797 -27.432 -45.308 1.00 27.85 87 LYS E CA 1
ATOM 8442 C C . LYS E 1 90 ? -33.809 -28.956 -45.490 1.00 26.66 87 LYS E C 1
ATOM 8443 O O . LYS E 1 90 ? -34.841 -29.602 -45.302 1.00 24.12 87 LYS E O 1
ATOM 8449 N N . LYS E 1 91 ? -32.658 -29.534 -45.848 1.00 25.13 88 LYS E N 1
ATOM 8450 C CA . LYS E 1 91 ? -32.567 -30.988 -46.040 1.00 29.17 88 LYS E CA 1
ATOM 8451 C C . LYS E 1 91 ? -32.786 -31.798 -44.774 1.00 29.51 88 LYS E C 1
ATOM 8452 O O . LYS E 1 91 ? -33.566 -32.763 -44.766 1.00 28.80 88 LYS E O 1
ATOM 8458 N N . LEU E 1 92 ? -32.070 -31.431 -43.716 1.00 26.33 89 LEU E N 1
ATOM 8459 C CA . LEU E 1 92 ? -32.175 -32.148 -42.448 1.00 25.11 89 LEU E CA 1
ATOM 8460 C C . LEU E 1 92 ? -33.575 -31.988 -41.879 1.00 23.62 89 LEU E C 1
ATOM 8461 O O . LEU E 1 92 ? -34.121 -32.928 -41.302 1.00 27.07 89 LEU E O 1
ATOM 8466 N N . LYS E 1 93 ? -34.159 -30.800 -42.025 1.00 22.66 90 LYS E N 1
ATOM 8467 C CA . LYS E 1 93 ? -35.500 -30.572 -41.475 1.00 24.60 90 LYS E CA 1
ATOM 8468 C C . LYS E 1 93 ? -36.513 -31.539 -42.074 1.00 28.11 90 LYS E C 1
ATOM 8469 O O . LYS E 1 93 ? -37.326 -32.099 -41.352 1.00 27.60 90 LYS E O 1
ATOM 8475 N N . ILE E 1 94 ? -36.461 -31.729 -43.396 1.00 26.18 91 ILE E N 1
ATOM 8476 C CA . ILE E 1 94 ? -37.376 -32.655 -44.061 1.00 26.63 91 ILE E CA 1
ATOM 8477 C C . ILE E 1 94 ? -37.165 -34.105 -43.587 1.00 24.87 91 ILE E C 1
ATOM 8478 O O . ILE E 1 94 ? -38.120 -34.797 -43.236 1.00 29.26 91 ILE E O 1
ATOM 8483 N N . LEU E 1 95 ? -35.910 -34.542 -43.539 1.00 24.26 92 LEU E N 1
ATOM 8484 C CA . LEU E 1 95 ? -35.583 -35.910 -43.124 1.00 23.93 92 LEU E CA 1
ATOM 8485 C C . LEU E 1 95 ? -35.981 -36.161 -41.660 1.00 25.76 92 LEU E C 1
ATOM 8486 O O . LEU E 1 95 ? -36.597 -37.186 -41.313 1.00 29.45 92 LEU E O 1
ATOM 8491 N N . MET E 1 96 ? -35.641 -35.219 -40.794 1.00 25.79 93 MET E N 1
ATOM 8492 C CA . MET E 1 96 ? -35.929 -35.398 -39.369 1.00 30.78 93 MET E CA 1
ATOM 8493 C C . MET E 1 96 ? -37.396 -35.241 -39.014 1.00 32.26 93 MET E C 1
ATOM 8494 O O . MET E 1 96 ? -37.907 -35.946 -38.147 1.00 32.61 93 MET E O 1
ATOM 8499 N N . GLU E 1 97 ? -38.087 -34.323 -39.678 1.00 35.55 94 GLU E N 1
ATOM 8500 C CA . GLU E 1 97 ? -39.469 -34.047 -39.311 1.00 40.03 94 GLU E CA 1
ATOM 8501 C C . GLU E 1 97 ? -40.358 -35.201 -39.764 1.00 38.38 94 GLU E C 1
ATOM 8502 O O . GLU E 1 97 ? -41.408 -35.457 -39.175 1.00 38.47 94 GLU E O 1
ATOM 8508 N N . ASN E 1 98 ? -39.913 -35.905 -40.802 1.00 34.66 95 ASN E N 1
ATOM 8509 C CA . ASN E 1 98 ? -40.624 -37.072 -41.352 1.00 38.04 95 ASN E CA 1
ATOM 8510 C C . ASN E 1 98 ? -40.042 -38.431 -40.933 1.00 36.67 95 ASN E C 1
ATOM 8511 O O . ASN E 1 98 ? -40.543 -39.487 -41.340 1.00 35.64 95 ASN E O 1
ATOM 8516 N N . ASP E 1 99 ? -39.014 -38.387 -40.091 1.00 32.16 96 ASP E N 1
ATOM 8517 C CA . ASP E 1 99 ? -38.244 -39.567 -39.689 1.00 33.28 96 ASP E CA 1
ATOM 8518 C C . ASP E 1 99 ? -37.854 -40.453 -40.873 1.00 32.44 96 ASP E C 1
ATOM 8519 O O . ASP E 1 99 ? -38.066 -41.657 -40.854 1.00 34.71 96 ASP E O 1
ATOM 8524 N N . ILE E 1 100 ? -37.314 -39.820 -41.910 1.00 27.02 97 ILE E N 1
ATOM 8525 C CA . ILE E 1 100 ? -36.785 -40.507 -43.076 1.00 32.08 97 ILE E CA 1
ATOM 8526 C C . ILE E 1 100 ? -35.327 -40.902 -42.801 1.00 31.88 97 ILE E C 1
ATOM 8527 O O . ILE E 1 100 ? -34.518 -40.052 -42.450 1.00 31.43 97 ILE E O 1
ATOM 8532 N N . ILE E 1 101 ? -35.003 -42.180 -42.944 1.00 30.86 98 ILE E N 1
ATOM 8533 C CA . ILE E 1 101 ? -33.626 -42.651 -42.794 1.00 28.30 98 ILE E CA 1
ATOM 8534 C C . ILE E 1 101 ? -32.834 -42.334 -44.065 1.00 29.43 98 ILE E C 1
ATOM 8535 O O . ILE E 1 101 ? -33.306 -42.638 -45.169 1.00 29.18 98 ILE E O 1
ATOM 8540 N N . LEU E 1 102 ? -31.641 -41.747 -43.942 1.00 29.04 99 LEU E N 1
ATOM 8541 C CA . LEU E 1 102 ? -30.777 -41.572 -45.121 1.00 24.26 99 LEU E CA 1
ATOM 8542 C C . LEU E 1 102 ? -29.517 -42.427 -44.955 1.00 22.76 99 LEU E C 1
ATOM 8543 O O . LEU E 1 102 ? -28.802 -42.346 -43.946 1.00 25.68 99 LEU E O 1
ATOM 8548 N N . TYR E 1 103 ? -29.284 -43.283 -45.935 1.00 26.27 100 TYR E N 1
ATOM 8549 C CA . TYR E 1 103 ? -28.221 -44.281 -45.863 1.00 24.77 100 TYR E CA 1
ATOM 8550 C C . TYR E 1 103 ? -27.463 -44.245 -47.182 1.00 27.42 100 TYR E C 1
ATOM 8551 O O . TYR E 1 103 ? -28.091 -44.108 -48.223 1.00 24.10 100 TYR E O 1
ATOM 8560 N N . SER E 1 104 ? -26.128 -44.329 -47.151 1.00 24.62 101 SER E N 1
ATOM 8561 C CA . SER E 1 104 ? -25.372 -44.299 -48.407 1.00 25.51 101 SER E CA 1
ATOM 8562 C C . SER E 1 104 ? -24.417 -45.460 -48.568 1.00 24.27 101 SER E C 1
ATOM 8563 O O . SER E 1 104 ? -23.801 -45.919 -47.603 1.00 26.75 101 SER E O 1
ATOM 8566 N N . ALA E 1 105 ? -24.340 -45.942 -49.805 1.00 27.19 102 ALA E N 1
ATOM 8567 C CA . ALA E 1 105 ? -23.279 -46.841 -50.233 1.00 27.15 102 ALA E CA 1
ATOM 8568 C C . ALA E 1 105 ? -22.563 -46.167 -51.397 1.00 25.64 102 ALA E C 1
ATOM 8569 O O . ALA E 1 105 ? -23.116 -46.029 -52.489 1.00 24.96 102 ALA E O 1
ATOM 8571 N N . HIS E 1 106 ? -21.330 -45.745 -51.152 1.00 27.65 103 HIS E N 1
ATOM 8572 C CA . HIS E 1 106 ? -20.598 -44.950 -52.115 1.00 26.55 103 HIS E CA 1
ATOM 8573 C C . HIS E 1 106 ? -19.518 -45.828 -52.749 1.00 26.01 103 HIS E C 1
ATOM 8574 O O . HIS E 1 106 ? -19.849 -46.678 -53.576 1.00 27.79 103 HIS E O 1
ATOM 8581 N N . THR E 1 107 ? -18.252 -45.702 -52.354 1.00 26.16 104 THR E N 1
ATOM 8582 C CA . THR E 1 107 ? -17.215 -46.463 -53.065 1.00 25.61 104 THR E CA 1
ATOM 8583 C C . THR E 1 107 ? -17.330 -47.963 -52.812 1.00 28.71 104 THR E C 1
ATOM 8584 O O . THR E 1 107 ? -16.810 -48.752 -53.601 1.00 29.67 104 THR E O 1
ATOM 8588 N N . ASN E 1 108 ? -18.006 -48.371 -51.734 1.00 29.30 105 ASN E N 1
ATOM 8589 C CA . ASN E 1 108 ? -18.212 -49.806 -51.550 1.00 32.85 105 ASN E CA 1
ATOM 8590 C C . ASN E 1 108 ? -19.140 -50.363 -52.643 1.00 33.55 105 ASN E C 1
ATOM 8591 O O . ASN E 1 108 ? -18.989 -51.508 -53.083 1.00 33.62 105 ASN E O 1
ATOM 8596 N N . LEU E 1 109 ? -20.061 -49.537 -53.127 1.00 32.20 106 LEU E N 1
ATOM 8597 C CA . LEU E 1 109 ? -20.938 -49.960 -54.222 1.00 29.15 106 LEU E CA 1
ATOM 8598 C C . LEU E 1 109 ? -20.251 -49.818 -55.595 1.00 27.04 106 LEU E C 1
ATOM 8599 O O . LEU E 1 109 ? -20.630 -50.490 -56.553 1.00 29.67 106 LEU E O 1
ATOM 8604 N N . ASP E 1 110 ? -19.257 -48.939 -55.692 1.00 27.83 107 ASP E N 1
ATOM 8605 C CA . ASP E 1 110 ? -18.412 -48.846 -56.896 1.00 27.93 107 ASP E CA 1
ATOM 8606 C C . ASP E 1 110 ? -17.562 -50.114 -57.094 1.00 31.29 107 ASP E C 1
ATOM 8607 O O . ASP E 1 110 ? -17.328 -50.563 -58.222 1.00 32.57 107 ASP E O 1
ATOM 8612 N N . ILE E 1 111 ? -17.071 -50.650 -55.980 1.00 34.93 108 ILE E N 1
ATOM 8613 C CA . ILE E 1 111 ? -16.010 -51.665 -55.973 1.00 36.52 108 ILE E CA 1
ATOM 8614 C C . ILE E 1 111 ? -16.504 -53.109 -55.887 1.00 39.62 108 ILE E C 1
ATOM 8615 O O . ILE E 1 111 ? -15.885 -54.016 -56.454 1.00 37.66 108 ILE E O 1
ATOM 8620 N N . CYS E 1 112 ? -17.628 -53.320 -55.202 1.00 37.16 109 CYS E N 1
ATOM 8621 C CA . CYS E 1 112 ? -18.126 -54.667 -54.928 1.00 34.67 109 CYS E CA 1
ATOM 8622 C C . CYS E 1 112 ? -18.475 -55.422 -56.202 1.00 34.55 109 CYS E C 1
ATOM 8623 O O . CYS E 1 112 ? -18.650 -54.826 -57.263 1.00 32.11 109 CYS E O 1
ATOM 8626 N N . LYS E 1 113 ? -18.574 -56.739 -56.081 1.00 38.15 110 LYS E N 1
ATOM 8627 C CA . LYS E 1 113 ? -18.962 -57.595 -57.197 1.00 43.53 110 LYS E CA 1
ATOM 8628 C C . LYS E 1 113 ? -20.338 -57.211 -57.727 1.00 45.31 110 LYS E C 1
ATOM 8629 O O . LYS E 1 113 ? -21.284 -57.075 -56.939 1.00 46.01 110 LYS E O 1
ATOM 8635 N N . ASN E 1 114 ? -20.441 -57.034 -59.048 1.00 40.34 111 ASN E N 1
ATOM 8636 C CA . ASN E 1 114 ? -21.682 -56.594 -59.699 1.00 39.15 111 ASN E CA 1
ATOM 8637 C C . ASN E 1 114 ? -22.094 -55.182 -59.262 1.00 39.31 111 ASN E C 1
ATOM 8638 O O . ASN E 1 114 ? -23.254 -54.780 -59.424 1.00 38.43 111 ASN E O 1
ATOM 8643 N N . GLY E 1 115 ? -21.145 -54.451 -58.691 1.00 32.17 112 GLY E N 1
ATOM 8644 C CA . GLY E 1 115 ? -21.339 -53.042 -58.376 1.00 32.62 112 GLY E CA 1
ATOM 8645 C C . GLY E 1 115 ? -21.196 -52.171 -59.616 1.00 33.63 112 GLY E C 1
ATOM 8646 O O . GLY E 1 115 ? -21.203 -52.683 -60.731 1.00 35.45 112 GLY E O 1
ATOM 8647 N N . LEU E 1 116 ? -21.043 -50.861 -59.429 1.00 27.53 113 LEU E N 1
ATOM 8648 C CA . LEU E 1 116 ? -21.185 -49.913 -60.542 1.00 28.84 113 LEU E CA 1
ATOM 8649 C C . LEU E 1 116 ? -20.098 -50.061 -61.603 1.00 30.74 113 LEU E C 1
ATOM 8650 O O . LEU E 1 116 ? -20.357 -49.852 -62.799 1.00 31.76 113 LEU E O 1
ATOM 8655 N N . ASN E 1 117 ? -18.880 -50.391 -61.177 1.00 26.76 114 ASN E N 1
ATOM 8656 C CA . ASN E 1 117 ? -17.808 -50.594 -62.139 1.00 26.03 114 ASN E CA 1
ATOM 8657 C C . ASN E 1 117 ? -17.927 -51.935 -62.876 1.00 30.69 114 ASN E C 1
ATOM 8658 O O . ASN E 1 117 ? -17.641 -52.016 -64.071 1.00 31.20 114 ASN E O 1
ATOM 8663 N N . ASP E 1 118 ? -18.336 -52.978 -62.167 1.00 33.54 115 ASP E N 1
ATOM 8664 C CA . ASP E 1 118 ? -18.630 -54.253 -62.820 1.00 32.88 115 ASP E CA 1
ATOM 8665 C C . ASP E 1 118 ? -19.740 -54.116 -63.859 1.00 35.24 115 ASP E C 1
ATOM 8666 O O . ASP E 1 118 ? -19.686 -54.734 -64.913 1.00 35.87 115 ASP E O 1
ATOM 8671 N N . ALA E 1 119 ? -20.752 -53.312 -63.552 1.00 34.69 116 ALA E N 1
ATOM 8672 C CA . ALA E 1 119 ? -21.841 -53.088 -64.489 1.00 33.34 116 ALA E CA 1
ATOM 8673 C C . ALA E 1 119 ? -21.303 -52.503 -65.791 1.00 32.71 116 ALA E C 1
ATOM 8674 O O . ALA E 1 119 ? -21.747 -52.896 -66.873 1.00 36.69 116 ALA E O 1
ATOM 8676 N N . LEU E 1 120 ? -20.362 -51.559 -65.702 1.00 28.20 117 LEU E N 1
ATOM 8677 C CA . LEU E 1 120 ? -19.750 -51.020 -66.917 1.00 33.54 117 LEU E CA 1
ATOM 8678 C C . LEU E 1 120 ? -18.898 -52.057 -67.655 1.00 33.77 117 LEU E C 1
ATOM 8679 O O . LEU E 1 120 ? -18.975 -52.165 -68.888 1.00 37.41 117 LEU E O 1
ATOM 8684 N N . ALA E 1 121 ? -18.096 -52.824 -66.916 1.00 31.03 118 ALA E N 1
ATOM 8685 C CA . ALA E 1 121 ? -17.249 -53.844 -67.544 1.00 33.32 118 ALA E CA 1
ATOM 8686 C C . ALA E 1 121 ? -18.114 -54.868 -68.292 1.00 37.59 118 ALA E C 1
ATOM 8687 O O . ALA E 1 121 ? -17.743 -55.367 -69.368 1.00 38.36 118 ALA E O 1
ATOM 8689 N N . GLU E 1 122 ? -19.282 -55.165 -67.731 1.00 39.17 119 GLU E N 1
ATOM 8690 C CA . GLU E 1 122 ? -20.157 -56.161 -68.326 1.00 43.74 119 GLU E CA 1
ATOM 8691 C C . GLU E 1 122 ? -20.867 -55.610 -69.563 1.00 42.54 119 GLU E C 1
ATOM 8692 O O . GLU E 1 122 ? -21.031 -56.316 -70.551 1.00 44.96 119 GLU E O 1
ATOM 8698 N N . LEU E 1 123 ? -21.285 -54.352 -69.495 1.00 44.37 120 LEU E N 1
ATOM 8699 C CA . LEU E 1 123 ? -21.893 -53.668 -70.639 1.00 45.40 120 LEU E CA 1
ATOM 8700 C C . LEU E 1 123 ? -20.989 -53.691 -71.869 1.00 44.52 120 LEU E C 1
ATOM 8701 O O . LEU E 1 123 ? -21.446 -53.946 -72.988 1.00 42.96 120 LEU E O 1
ATOM 8706 N N . TYR E 1 124 ? -19.705 -53.418 -71.663 1.00 41.66 121 TYR E N 1
ATOM 8707 C CA . TYR E 1 124 ? -18.746 -53.431 -72.762 1.00 41.07 121 TYR E CA 1
ATOM 8708 C C . TYR E 1 124 ? -18.137 -54.808 -72.992 1.00 46.93 121 TYR E C 1
ATOM 8709 O O . TYR E 1 124 ? -17.243 -54.962 -73.827 1.00 47.71 121 TYR E O 1
ATOM 8718 N N . ASN E 1 125 ? -18.628 -55.793 -72.243 1.00 48.02 122 ASN E N 1
ATOM 8719 C CA . ASN E 1 125 ? -18.172 -57.176 -72.338 1.00 48.14 122 ASN E CA 1
ATOM 8720 C C . ASN E 1 125 ? -16.651 -57.296 -72.344 1.00 45.75 122 ASN E C 1
ATOM 8721 O O . ASN E 1 125 ? -16.068 -57.941 -73.221 1.00 50.00 122 ASN E O 1
ATOM 8726 N N . LEU E 1 126 ? -16.015 -56.648 -71.378 1.00 41.68 123 LEU E N 1
ATOM 8727 C CA . LEU E 1 126 ? -14.562 -56.632 -71.293 1.00 42.89 123 LEU E CA 1
ATOM 8728 C C . LEU E 1 126 ? -13.978 -58.027 -71.129 1.00 48.39 123 LEU E C 1
ATOM 8729 O O . LEU E 1 126 ? -14.436 -58.811 -70.302 1.00 47.88 123 LEU E O 1
ATOM 8734 N N . GLU E 1 127 ? -12.951 -58.317 -71.919 1.00 49.24 124 GLU E N 1
ATOM 8735 C CA . GLU E 1 127 ? -12.265 -59.593 -71.837 1.00 53.75 124 GLU E CA 1
ATOM 8736 C C . GLU E 1 127 ? -11.213 -59.551 -70.734 1.00 55.27 124 GLU E C 1
ATOM 8737 O O . GLU E 1 127 ? -10.416 -58.615 -70.672 1.00 52.13 124 GLU E O 1
ATOM 8743 N N . ASN E 1 128 ? -11.224 -60.572 -69.878 1.00 49.20 125 ASN E N 1
ATOM 8744 C CA . ASN E 1 128 ? -10.304 -60.681 -68.751 1.00 52.79 125 ASN E CA 1
ATOM 8745 C C . ASN E 1 128 ? -10.204 -59.411 -67.893 1.00 53.54 125 ASN E C 1
ATOM 8746 O O . ASN E 1 128 ? -9.115 -58.863 -67.720 1.00 53.93 125 ASN E O 1
ATOM 8751 N N . PRO E 1 129 ? -11.345 -58.942 -67.351 1.00 50.14 126 PRO E N 1
ATOM 8752 C CA . PRO E 1 129 ? -11.362 -57.676 -66.609 1.00 46.60 126 PRO E CA 1
ATOM 8753 C C . PRO E 1 129 ? -10.649 -57.772 -65.260 1.00 47.51 126 PRO E C 1
ATOM 8754 O O . PRO E 1 129 ? -10.729 -58.796 -64.587 1.00 50.92 126 PRO E O 1
ATOM 8758 N N . LYS E 1 130 ? -9.978 -56.692 -64.879 1.00 43.02 127 LYS E N 1
ATOM 8759 C CA . LYS E 1 130 ? -9.253 -56.597 -63.625 1.00 42.69 127 LYS E CA 1
ATOM 8760 C C . LYS E 1 130 ? -9.557 -55.256 -62.981 1.00 43.08 127 LYS E C 1
ATOM 8761 O O . LYS E 1 130 ? -9.971 -54.322 -63.673 1.00 38.87 127 LYS E O 1
ATOM 8767 N N . PRO E 1 131 ? -9.332 -55.146 -61.665 1.00 44.17 128 PRO E N 1
ATOM 8768 C CA . PRO E 1 131 ? -9.501 -53.823 -61.055 1.00 41.10 128 PRO E CA 1
ATOM 8769 C C . PRO E 1 131 ? -8.455 -52.863 -61.637 1.00 39.17 128 PRO E C 1
ATOM 8770 O O . PRO E 1 131 ? -7.321 -53.271 -61.925 1.00 38.33 128 PRO E O 1
ATOM 8774 N N . LEU E 1 132 ? -8.858 -51.611 -61.842 1.00 36.91 129 LEU E N 1
ATOM 8775 C CA . LEU E 1 132 ? -8.000 -50.608 -62.453 1.00 35.85 129 LEU E CA 1
ATOM 8776 C C . LEU E 1 132 ? -6.979 -50.087 -61.432 1.00 36.00 129 LEU E C 1
ATOM 8777 O O . LEU E 1 132 ? -5.794 -49.968 -61.734 1.00 37.41 129 LEU E O 1
ATOM 8782 N N . TYR E 1 133 ? -7.468 -49.805 -60.222 1.00 35.59 130 TYR E N 1
ATOM 8783 C CA . TYR E 1 133 ? -6.659 -49.357 -59.081 1.00 39.21 130 TYR E CA 1
ATOM 8784 C C . TYR E 1 133 ? -6.514 -50.462 -58.053 1.00 42.47 130 TYR E C 1
ATOM 8785 O O . TYR E 1 133 ? -7.371 -51.341 -57.967 1.00 38.23 130 TYR E O 1
ATOM 8794 N N . ASP E 1 134 ? -5.466 -50.386 -57.239 1.00 47.04 131 ASP E N 1
ATOM 8795 C CA . ASP E 1 134 ? -5.223 -51.405 -56.224 1.00 50.72 131 ASP E CA 1
ATOM 8796 C C . ASP E 1 134 ? -6.336 -51.418 -55.173 1.00 50.12 131 ASP E C 1
ATOM 8797 O O . ASP E 1 134 ? -6.638 -52.455 -54.594 1.00 55.70 131 ASP E O 1
ATOM 8802 N N . ASN E 1 135 ? -6.949 -50.270 -54.929 1.00 45.72 132 ASN E N 1
ATOM 8803 C CA . ASN E 1 135 ? -8.038 -50.214 -53.966 1.00 44.34 132 ASN E CA 1
ATOM 8804 C C . ASN E 1 135 ? -9.345 -50.814 -54.507 1.00 43.67 132 ASN E C 1
ATOM 8805 O O . ASN E 1 135 ? -10.375 -50.772 -53.838 1.00 45.00 132 ASN E O 1
ATOM 8810 N N . GLY E 1 136 ? -9.302 -51.360 -55.719 1.00 37.78 133 GLY E N 1
ATOM 8811 C CA . GLY E 1 136 ? -10.478 -51.968 -56.312 1.00 33.34 133 GLY E CA 1
ATOM 8812 C C . GLY E 1 136 ? -11.329 -51.077 -57.206 1.00 34.90 133 GLY E C 1
ATOM 8813 O O . GLY E 1 136 ? -12.284 -51.553 -57.814 1.00 37.28 133 GLY E O 1
ATOM 8814 N N . LEU E 1 137 ? -11.023 -49.783 -57.286 1.00 34.13 134 LEU E N 1
ATOM 8815 C CA . LEU E 1 137 ? -11.835 -48.902 -58.129 1.00 30.32 134 LEU E CA 1
ATOM 8816 C C . LEU E 1 137 ? -11.594 -49.155 -59.622 1.00 27.64 134 LEU E C 1
ATOM 8817 O O . LEU E 1 137 ? -10.467 -49.372 -60.049 1.00 25.28 134 LEU E O 1
ATOM 8822 N N . GLY E 1 138 ? -12.672 -49.106 -60.400 1.00 29.24 135 GLY E N 1
ATOM 8823 C CA . GLY E 1 138 ? -12.580 -49.169 -61.847 1.00 28.05 135 GLY E CA 1
ATOM 8824 C C . GLY E 1 138 ? -12.289 -50.569 -62.351 1.00 31.64 135 GLY E C 1
ATOM 8825 O O . GLY E 1 138 ? -11.964 -51.469 -61.571 1.00 32.94 135 GLY E O 1
ATOM 8826 N N . ARG E 1 139 ? -12.422 -50.757 -63.658 1.00 30.40 136 ARG E N 1
ATOM 8827 C CA . ARG E 1 139 ? -12.099 -52.042 -64.269 1.00 31.96 136 ARG E CA 1
ATOM 8828 C C . ARG E 1 139 ? -11.351 -51.762 -65.559 1.00 30.73 136 ARG E C 1
ATOM 8829 O O . ARG E 1 139 ? -11.489 -50.682 -66.141 1.00 33.21 136 ARG E O 1
ATOM 8837 N N . VAL E 1 140 ? -10.521 -52.707 -65.977 1.00 31.29 137 VAL E N 1
ATOM 8838 C CA . VAL E 1 140 ? -9.802 -52.572 -67.229 1.00 30.96 137 VAL E CA 1
ATOM 8839 C C . VAL E 1 140 ? -9.708 -53.953 -67.874 1.00 36.72 137 VAL E C 1
ATOM 8840 O O . VAL E 1 140 ? -9.521 -54.964 -67.186 1.00 39.76 137 VAL E O 1
ATOM 8844 N N . GLY E 1 141 ? -9.871 -54.000 -69.195 1.00 36.42 138 GLY E N 1
ATOM 8845 C CA . GLY E 1 141 ? -9.760 -55.250 -69.935 1.00 41.31 138 GLY E CA 1
ATOM 8846 C C . GLY E 1 141 ? -9.799 -54.962 -71.424 1.00 42.22 138 GLY E C 1
ATOM 8847 O O . GLY E 1 141 ? -9.747 -53.803 -71.840 1.00 42.25 138 GLY E O 1
ATOM 8848 N N . ILE E 1 142 ? -9.873 -56.010 -72.231 1.00 40.79 139 ILE E N 1
ATOM 8849 C CA . ILE E 1 142 ? -9.881 -55.852 -73.683 1.00 42.29 139 ILE E CA 1
ATOM 8850 C C . ILE E 1 142 ? -11.284 -55.651 -74.239 1.00 41.16 139 ILE E C 1
ATOM 8851 O O . ILE E 1 142 ? -12.167 -56.479 -74.010 1.00 42.02 139 ILE E O 1
ATOM 8856 N N . PHE E 1 143 ? -11.495 -54.581 -74.997 1.00 40.54 140 PHE E N 1
ATOM 8857 C CA . PHE E 1 143 ? -12.742 -54.469 -75.745 1.00 39.80 140 PHE E CA 1
ATOM 8858 C C . PHE E 1 143 ? -12.606 -55.187 -77.074 1.00 44.88 140 PHE E C 1
ATOM 8859 O O . PHE E 1 143 ? -11.847 -54.753 -77.937 1.00 44.62 140 PHE E O 1
ATOM 8867 N N . LYS E 1 144 ? -13.352 -56.275 -77.237 1.00 44.20 141 LYS E N 1
ATOM 8868 C CA . LYS E 1 144 ? -13.251 -57.105 -78.440 1.00 49.09 141 LYS E CA 1
ATOM 8869 C C . LYS E 1 144 ? -14.080 -56.546 -79.592 1.00 48.93 141 LYS E C 1
ATOM 8870 O O . LYS E 1 144 ? -15.123 -57.099 -79.942 1.00 50.96 141 LYS E O 1
ATOM 8876 N N . GLY E 1 145 ? -13.599 -55.463 -80.190 1.00 46.52 142 GLY E N 1
ATOM 8877 C CA . GLY E 1 145 ? -14.304 -54.800 -81.272 1.00 49.47 142 GLY E CA 1
ATOM 8878 C C . GLY E 1 145 ? -13.603 -53.514 -81.661 1.00 47.44 142 GLY E C 1
ATOM 8879 O O . GLY E 1 145 ? -12.509 -53.231 -81.181 1.00 46.03 142 GLY E O 1
ATOM 8880 N N . SER E 1 146 ? -14.237 -52.728 -82.524 1.00 49.21 143 SER E N 1
ATOM 8881 C CA . SER E 1 146 ? -13.646 -51.480 -82.999 1.00 48.78 143 SER E CA 1
ATOM 8882 C C . SER E 1 146 ? -13.940 -50.323 -82.050 1.00 41.79 143 SER E C 1
ATOM 8883 O O . SER E 1 146 ? -14.810 -50.417 -81.182 1.00 43.11 143 SER E O 1
ATOM 8886 N N . PHE E 1 147 ? -13.203 -49.234 -82.217 1.00 40.57 144 PHE E N 1
ATOM 8887 C CA . PHE E 1 147 ? -13.474 -48.033 -81.446 1.00 40.31 144 PHE E CA 1
ATOM 8888 C C . PHE E 1 147 ? -14.902 -47.560 -81.748 1.00 42.82 144 PHE E C 1
ATOM 8889 O O . PHE E 1 147 ? -15.618 -47.141 -80.846 1.00 36.57 144 PHE E O 1
ATOM 8897 N N . GLU E 1 148 ? -15.319 -47.656 -83.013 1.00 41.46 145 GLU E N 1
ATOM 8898 C CA . GLU E 1 148 ? -16.661 -47.216 -83.394 1.00 50.74 145 GLU E CA 1
ATOM 8899 C C . GLU E 1 148 ? -17.771 -48.002 -82.706 1.00 51.54 145 GLU E C 1
ATOM 8900 O O . GLU E 1 148 ? -18.782 -47.428 -82.306 1.00 49.22 145 GLU E O 1
ATOM 8906 N N . GLU E 1 149 ? -17.569 -49.303 -82.548 1.00 43.78 146 GLU E N 1
ATOM 8907 C CA . GLU E 1 149 ? -18.531 -50.143 -81.853 1.00 44.18 146 GLU E CA 1
ATOM 8908 C C . GLU E 1 149 ? -18.604 -49.767 -80.380 1.00 40.84 146 GLU E C 1
ATOM 8909 O O . GLU E 1 149 ? -19.678 -49.763 -79.790 1.00 40.86 146 GLU E O 1
ATOM 8915 N N . PHE E 1 150 ? -17.456 -49.459 -79.785 1.00 42.66 147 PHE E N 1
ATOM 8916 C CA . PHE E 1 150 ? -17.430 -49.027 -78.397 1.00 38.62 147 PHE E CA 1
ATOM 8917 C C . PHE E 1 150 ? -18.225 -47.730 -78.229 1.00 39.65 147 PHE E C 1
ATOM 8918 O O . PHE E 1 150 ? -18.985 -47.581 -77.275 1.00 38.14 147 PHE E O 1
ATOM 8926 N N . LEU E 1 151 ? -18.066 -46.805 -79.172 1.00 40.10 148 LEU E N 1
ATOM 8927 C CA . LEU E 1 151 ? -18.781 -45.530 -79.134 1.00 42.44 148 LEU E CA 1
ATOM 8928 C C . LEU E 1 151 ? -20.301 -45.728 -79.269 1.00 45.44 148 LEU E C 1
ATOM 8929 O O . LEU E 1 151 ? -21.088 -45.070 -78.579 1.00 41.61 148 LEU E O 1
ATOM 8934 N N . GLU E 1 152 ? -20.717 -46.645 -80.141 1.00 39.56 149 GLU E N 1
ATOM 8935 C CA . GLU E 1 152 ? -22.145 -46.879 -80.335 1.00 46.70 149 GLU E CA 1
ATOM 8936 C C . GLU E 1 152 ? -22.777 -47.435 -79.069 1.00 44.77 149 GLU E C 1
ATOM 8937 O O . GLU E 1 152 ? -23.838 -46.980 -78.657 1.00 41.78 149 GLU E O 1
ATOM 8943 N N . ILE E 1 153 ? -22.092 -48.363 -78.415 1.00 43.78 150 ILE E N 1
ATOM 8944 C CA . ILE E 1 153 ? -22.558 -48.879 -77.134 1.00 43.01 150 ILE E CA 1
ATOM 8945 C C . ILE E 1 153 ? -22.691 -47.751 -76.101 1.00 41.16 150 ILE E C 1
ATOM 8946 O O . ILE E 1 153 ? -23.700 -47.658 -75.400 1.00 41.43 150 ILE E O 1
ATOM 8951 N N . THR E 1 154 ? -21.677 -46.895 -76.037 1.00 36.83 151 THR E N 1
ATOM 8952 C CA . THR E 1 154 ? -21.664 -45.757 -75.131 1.00 35.79 151 THR E CA 1
ATOM 8953 C C . THR E 1 154 ? -22.871 -44.855 -75.405 1.00 40.51 151 THR E C 1
ATOM 8954 O O . THR E 1 154 ? -23.597 -44.449 -74.485 1.00 36.40 151 THR E O 1
ATOM 8958 N N . LYS E 1 155 ? -23.090 -44.558 -76.682 1.00 40.75 152 LYS E N 1
ATOM 8959 C CA . LYS E 1 155 ? -24.154 -43.648 -77.078 1.00 44.45 152 LYS E CA 1
ATOM 8960 C C . LYS E 1 155 ? -25.543 -44.235 -76.873 1.00 43.14 152 LYS E C 1
ATOM 8961 O O . LYS E 1 155 ? -26.491 -43.511 -76.590 1.00 44.73 152 LYS E O 1
ATOM 8967 N N . LYS E 1 156 ? -25.669 -45.543 -77.038 1.00 42.73 153 LYS E N 1
ATOM 8968 C CA . LYS E 1 156 ? -26.967 -46.190 -76.923 1.00 44.82 153 LYS E CA 1
ATOM 8969 C C . LYS E 1 156 ? -27.365 -46.413 -75.471 1.00 44.55 153 LYS E C 1
ATOM 8970 O O . LYS E 1 156 ? -28.537 -46.283 -75.118 1.00 46.41 153 LYS E O 1
ATOM 8976 N N . TYR E 1 157 ? -26.387 -46.767 -74.644 1.00 40.16 154 TYR E N 1
ATOM 8977 C CA . TYR E 1 157 ? -26.651 -47.225 -73.282 1.00 40.85 154 TYR E CA 1
ATOM 8978 C C . TYR E 1 157 ? -26.258 -46.243 -72.179 1.00 40.78 154 TYR E C 1
ATOM 8979 O O . TYR E 1 157 ? -26.813 -46.297 -71.076 1.00 40.09 154 TYR E O 1
ATOM 8988 N N . ILE E 1 158 ? -25.303 -45.353 -72.444 1.00 34.32 155 ILE E N 1
ATOM 8989 C CA . ILE E 1 158 ? -24.878 -44.465 -71.376 1.00 31.87 155 ILE E CA 1
ATOM 8990 C C . ILE E 1 158 ? -25.260 -43.009 -71.642 1.00 37.83 155 ILE E C 1
ATOM 8991 O O . ILE E 1 158 ? -26.040 -42.416 -70.887 1.00 37.38 155 ILE E O 1
ATOM 8996 N N . HIS E 1 159 ? -24.725 -42.437 -72.714 1.00 32.86 156 HIS E N 1
ATOM 8997 C CA . HIS E 1 159 ? -24.940 -41.018 -72.959 1.00 34.06 156 HIS E CA 1
ATOM 8998 C C . HIS E 1 159 ? -24.795 -40.678 -74.444 1.00 33.71 156 HIS E C 1
ATOM 8999 O O . HIS E 1 159 ? -23.806 -41.045 -75.071 1.00 32.56 156 HIS E O 1
ATOM 9006 N N . LYS E 1 160 ? -25.778 -39.979 -75.000 1.00 37.01 157 LYS E N 1
ATOM 9007 C CA . LYS E 1 160 ? -25.815 -39.768 -76.443 1.00 44.47 157 LYS E CA 1
ATOM 9008 C C . LYS E 1 160 ? -24.739 -38.834 -76.991 1.00 47.27 157 LYS E C 1
ATOM 9009 O O . LYS E 1 160 ? -24.336 -38.964 -78.146 1.00 54.68 157 LYS E O 1
ATOM 9015 N N . ASN E 1 161 ? -24.229 -37.921 -76.177 1.00 41.74 158 ASN E N 1
ATOM 9016 C CA . ASN E 1 161 ? -23.297 -36.964 -76.748 1.00 47.87 158 ASN E CA 1
ATOM 9017 C C . ASN E 1 161 ? -22.070 -36.905 -75.880 1.00 43.21 158 ASN E C 1
ATOM 9018 O O . ASN E 1 161 ? -21.868 -35.926 -75.155 1.00 42.90 158 ASN E O 1
ATOM 9023 N N . PRO E 1 162 ? -21.282 -37.995 -75.894 1.00 36.34 159 PRO E N 1
ATOM 9024 C CA . PRO E 1 162 ? -20.108 -38.033 -75.025 1.00 33.69 159 PRO E CA 1
ATOM 9025 C C . PRO E 1 162 ? -19.023 -37.143 -75.564 1.00 35.02 159 PRO E C 1
ATOM 9026 O O . PRO E 1 162 ? -18.896 -37.006 -76.772 1.00 37.29 159 PRO E O 1
ATOM 9030 N N . ILE E 1 163 ? -18.229 -36.566 -74.683 1.00 29.55 160 ILE E N 1
ATOM 9031 C CA . ILE E 1 163 ? -17.047 -35.874 -75.143 1.00 29.15 160 ILE E CA 1
ATOM 9032 C C . ILE E 1 163 ? -15.976 -36.902 -75.448 1.00 32.23 160 ILE E C 1
ATOM 9033 O O . ILE E 1 163 ? -15.648 -37.729 -74.594 1.00 31.70 160 ILE E O 1
ATOM 9038 N N . VAL E 1 164 ? -15.417 -36.845 -76.650 1.00 32.87 161 VAL E N 1
ATOM 9039 C CA . VAL E 1 164 ? -14.342 -37.747 -77.017 1.00 30.87 161 VAL E CA 1
ATOM 9040 C C . VAL E 1 164 ? -13.056 -36.934 -77.173 1.00 32.07 161 VAL E C 1
ATOM 9041 O O . VAL E 1 164 ? -12.983 -36.011 -77.995 1.00 34.57 161 VAL E O 1
ATOM 9045 N N . VAL E 1 165 ? -12.047 -37.243 -76.365 1.00 26.45 162 VAL E N 1
ATOM 9046 C CA . VAL E 1 165 ? -10.730 -36.639 -76.581 1.00 27.06 162 VAL E CA 1
ATOM 9047 C C . VAL E 1 165 ? -9.916 -37.658 -77.373 1.00 26.45 162 VAL E C 1
ATOM 9048 O O . VAL E 1 165 ? -9.342 -38.588 -76.811 1.00 26.19 162 VAL E O 1
ATOM 9052 N N . LYS E 1 166 ? -9.886 -37.493 -78.688 1.00 27.09 163 LYS E N 1
ATOM 9053 C CA . LYS E 1 166 ? -9.314 -38.515 -79.568 1.00 32.92 163 LYS E CA 1
ATOM 9054 C C . LYS E 1 166 ? -7.820 -38.284 -79.679 1.00 34.53 163 LYS E C 1
ATOM 9055 O O . LYS E 1 166 ? -7.342 -37.777 -80.681 1.00 31.63 163 LYS E O 1
ATOM 9061 N N . SER E 1 167 ? -7.089 -38.651 -78.630 1.00 33.00 164 SER E N 1
ATOM 9062 C CA . SER E 1 167 ? -5.669 -38.326 -78.523 1.00 34.80 164 SER E CA 1
ATOM 9063 C C . SER E 1 167 ? -4.779 -39.053 -79.514 1.00 36.56 164 SER E C 1
ATOM 9064 O O . SER E 1 167 ? -3.690 -38.581 -79.824 1.00 42.33 164 SER E O 1
ATOM 9067 N N . LYS E 1 168 ? -5.229 -40.210 -79.980 1.00 37.63 165 LYS E N 1
ATOM 9068 C CA . LYS E 1 168 ? -4.507 -41.004 -80.983 1.00 42.77 165 LYS E CA 1
ATOM 9069 C C . LYS E 1 168 ? -5.525 -41.914 -81.668 1.00 43.60 165 LYS E C 1
ATOM 9070 O O . LYS E 1 168 ? -6.669 -42.033 -81.206 1.00 39.39 165 LYS E O 1
ATOM 9076 N N . GLU E 1 169 ? -5.112 -42.567 -82.747 1.00 45.68 166 GLU E N 1
ATOM 9077 C CA . GLU E 1 169 ? -5.936 -43.591 -83.379 1.00 46.51 166 GLU E CA 1
ATOM 9078 C C . GLU E 1 169 ? -6.065 -44.832 -82.491 1.00 44.30 166 GLU E C 1
ATOM 9079 O O . GLU E 1 169 ? -5.125 -45.204 -81.794 1.00 44.53 166 GLU E O 1
ATOM 9085 N N . VAL E 1 170 ? -7.226 -45.481 -82.527 1.00 42.93 167 VAL E N 1
ATOM 9086 C CA . VAL E 1 170 ? -7.455 -46.660 -81.707 1.00 41.38 167 VAL E CA 1
ATOM 9087 C C . VAL E 1 170 ? -7.697 -47.895 -82.584 1.00 45.69 167 VAL E C 1
ATOM 9088 O O . VAL E 1 170 ? -8.662 -47.942 -83.348 1.00 46.15 167 VAL E O 1
ATOM 9092 N N . ASP E 1 171 ? -6.823 -48.892 -82.455 1.00 41.96 168 ASP E N 1
ATOM 9093 C CA . ASP E 1 171 ? -6.956 -50.149 -83.194 1.00 51.26 168 ASP E CA 1
ATOM 9094 C C . ASP E 1 171 ? -8.026 -51.021 -82.558 1.00 49.17 168 ASP E C 1
ATOM 9095 O O . ASP E 1 171 ? -8.402 -50.795 -81.404 1.00 47.70 168 ASP E O 1
ATOM 9100 N N . ASP E 1 172 ? -8.517 -52.005 -83.311 1.00 47.07 169 ASP E N 1
ATOM 9101 C CA . ASP E 1 172 ? -9.466 -52.986 -82.786 1.00 47.19 169 ASP E CA 1
ATOM 9102 C C . ASP E 1 172 ? -8.819 -53.740 -81.631 1.00 50.36 169 ASP E C 1
ATOM 9103 O O . ASP E 1 172 ? -7.593 -53.814 -81.560 1.00 49.93 169 ASP E O 1
ATOM 9108 N N . ASN E 1 173 ? -9.633 -54.281 -80.727 1.00 45.49 170 ASN E N 1
ATOM 9109 C CA . ASN E 1 173 ? -9.137 -55.098 -79.610 1.00 48.49 170 ASN E CA 1
ATOM 9110 C C . ASN E 1 173 ? -8.185 -54.334 -78.694 1.00 45.80 170 ASN E C 1
ATOM 9111 O O . ASN E 1 173 ? -7.091 -54.798 -78.381 1.00 49.51 170 ASN E O 1
ATOM 9116 N N . PHE E 1 174 ? -8.615 -53.153 -78.278 1.00 40.05 171 PHE E N 1
ATOM 9117 C CA . PHE E 1 174 ? -7.798 -52.267 -77.469 1.00 40.63 171 PHE E CA 1
ATOM 9118 C C . PHE E 1 174 ? -8.080 -52.473 -75.980 1.00 40.88 171 PHE E C 1
ATOM 9119 O O . PHE E 1 174 ? -9.077 -53.098 -75.613 1.00 38.75 171 PHE E O 1
ATOM 9127 N N . LYS E 1 175 ? -7.223 -51.920 -75.126 1.00 41.33 172 LYS E N 1
ATOM 9128 C CA . LYS E 1 175 ? -7.468 -51.945 -73.686 1.00 41.14 172 LYS E CA 1
ATOM 9129 C C . LYS E 1 175 ? -8.392 -50.800 -73.285 1.00 37.39 172 LYS E C 1
ATOM 9130 O O . LYS E 1 175 ? -8.097 -49.627 -73.537 1.00 31.12 172 LYS E O 1
ATOM 9136 N N . LEU E 1 176 ? -9.527 -51.165 -72.693 1.00 34.26 173 LEU E N 1
ATOM 9137 C CA . LEU E 1 176 ? -10.506 -50.206 -72.204 1.00 32.72 173 LEU E CA 1
ATOM 9138 C C . LEU E 1 176 ? -10.565 -50.187 -70.686 1.00 31.83 173 LEU E C 1
ATOM 9139 O O . LEU E 1 176 ? -10.746 -51.219 -70.049 1.00 30.38 173 LEU E O 1
ATOM 9144 N N . ALA E 1 177 ? -10.400 -48.996 -70.117 1.00 30.27 174 ALA E N 1
ATOM 9145 C CA . ALA E 1 177 ? -10.566 -48.776 -68.688 1.00 29.81 174 ALA E CA 1
ATOM 9146 C C . ALA E 1 177 ? -11.880 -48.052 -68.457 1.00 27.54 174 ALA E C 1
ATOM 9147 O O . ALA E 1 177 ? -12.257 -47.147 -69.218 1.00 26.17 174 ALA E O 1
ATOM 9149 N N . VAL E 1 178 ? -12.584 -48.449 -67.413 1.00 25.54 175 VAL E N 1
ATOM 9150 C CA . VAL E 1 178 ? -13.858 -47.824 -67.096 1.00 27.47 175 VAL E CA 1
ATOM 9151 C C . VAL E 1 178 ? -13.877 -47.431 -65.624 1.00 27.97 175 VAL E C 1
ATOM 9152 O O . VAL E 1 178 ? -13.384 -48.158 -64.780 1.00 30.26 175 VAL E O 1
ATOM 9156 N N . LEU E 1 179 ? -14.433 -46.266 -65.319 1.00 28.48 176 LEU E N 1
ATOM 9157 C CA . LEU E 1 179 ? -14.580 -45.868 -63.927 1.00 30.06 176 LEU E CA 1
ATOM 9158 C C . LEU E 1 179 ? -15.891 -45.100 -63.768 1.00 26.01 176 LEU E C 1
ATOM 9159 O O . LEU E 1 179 ? -16.030 -43.996 -64.319 1.00 26.08 176 LEU E O 1
ATOM 9164 N N . SER E 1 180 ? -16.826 -45.636 -62.983 1.00 23.77 177 SER E N 1
ATOM 9165 C CA . SER E 1 180 ? -18.126 -44.973 -62.826 1.00 26.96 177 SER E CA 1
ATOM 9166 C C . SER E 1 180 ? -17.971 -43.768 -61.919 1.00 31.50 177 SER E C 1
ATOM 9167 O O . SER E 1 180 ? -17.522 -43.895 -60.767 1.00 35.05 177 SER E O 1
ATOM 9170 N N . GLY E 1 181 ? -18.385 -42.613 -62.424 1.00 31.10 178 GLY E N 1
ATOM 9171 C CA . GLY E 1 181 ? -18.353 -41.380 -61.657 1.00 28.40 178 GLY E CA 1
ATOM 9172 C C . GLY E 1 181 ? -17.246 -40.462 -62.126 1.00 29.07 178 GLY E C 1
ATOM 9173 O O . GLY E 1 181 ? -17.030 -40.298 -63.321 1.00 26.54 178 GLY E O 1
ATOM 9174 N N . TYR E 1 182 ? -16.543 -39.854 -61.182 1.00 26.16 179 TYR E N 1
ATOM 9175 C CA . TYR E 1 182 ? -15.480 -38.917 -61.517 1.00 28.16 179 TYR E CA 1
ATOM 9176 C C . TYR E 1 182 ? -14.141 -39.651 -61.521 1.00 28.84 179 TYR E C 1
ATOM 9177 O O . TYR E 1 182 ? -13.576 -39.950 -60.470 1.00 29.22 179 TYR E O 1
ATOM 9186 N N . GLY E 1 183 ? -13.665 -40.004 -62.704 1.00 27.08 180 GLY E N 1
ATOM 9187 C CA . GLY E 1 183 ? -12.404 -40.710 -62.795 1.00 30.12 180 GLY E CA 1
ATOM 9188 C C . GLY E 1 183 ? -11.397 -39.916 -63.596 1.00 29.31 180 GLY E C 1
ATOM 9189 O O . GLY E 1 183 ? -10.297 -40.370 -63.831 1.00 27.16 180 GLY E O 1
ATOM 9190 N N . LEU E 1 184 ? -11.748 -38.698 -63.984 1.00 29.20 181 LEU E N 1
ATOM 9191 C CA . LEU E 1 184 ? -10.915 -38.010 -64.959 1.00 28.28 181 LEU E CA 1
ATOM 9192 C C . LEU E 1 184 ? -10.054 -36.907 -64.343 1.00 28.26 181 LEU E C 1
ATOM 9193 O O . LEU E 1 184 ? -9.809 -35.883 -64.975 1.00 32.18 181 LEU E O 1
ATOM 9198 N N . SER E 1 185 ? -9.603 -37.113 -63.106 1.00 26.53 182 SER E N 1
ATOM 9199 C CA . SER E 1 185 ? -8.606 -36.223 -62.501 1.00 29.33 182 SER E CA 1
ATOM 9200 C C . SER E 1 185 ? -7.276 -36.317 -63.257 1.00 29.85 182 SER E C 1
ATOM 9201 O O . SER E 1 185 ? -7.027 -37.297 -63.957 1.00 29.46 182 SER E O 1
ATOM 9204 N N . GLN E 1 186 ? -6.418 -35.312 -63.119 1.00 29.60 183 GLN E N 1
ATOM 9205 C CA . GLN E 1 186 ? -5.111 -35.375 -63.772 1.00 27.05 183 GLN E CA 1
ATOM 9206 C C . GLN E 1 186 ? -4.288 -36.574 -63.326 1.00 28.23 183 GLN E C 1
ATOM 9207 O O . GLN E 1 186 ? -3.681 -37.248 -64.155 1.00 27.15 183 GLN E O 1
ATOM 9213 N N . SER E 1 187 ? -4.273 -36.855 -62.025 1.00 28.17 184 SER E N 1
ATOM 9214 C CA . SER E 1 187 ? -3.468 -37.955 -61.547 1.00 31.51 184 SER E CA 1
ATOM 9215 C C . SER E 1 187 ? -4.031 -39.282 -62.069 1.00 30.41 184 SER E C 1
ATOM 9216 O O . SER E 1 187 ? -3.256 -40.182 -62.389 1.00 31.49 184 SER E O 1
ATOM 9219 N N . SER E 1 188 ? -5.358 -39.391 -62.201 1.00 25.58 185 SER E N 1
ATOM 9220 C CA . SER E 1 188 ? -5.951 -40.609 -62.785 1.00 28.21 185 SER E CA 1
ATOM 9221 C C . SER E 1 188 ? -5.569 -40.782 -64.259 1.00 30.16 185 SER E C 1
ATOM 9222 O O . SER E 1 188 ? -5.266 -41.895 -64.697 1.00 31.27 185 SER E O 1
ATOM 9225 N N . ILE E 1 189 ? -5.615 -39.684 -65.014 1.00 27.09 186 ILE E N 1
ATOM 9226 C CA . ILE E 1 189 ? -5.213 -39.692 -66.423 1.00 27.10 186 ILE E CA 1
ATOM 9227 C C . ILE E 1 189 ? -3.786 -40.215 -66.528 1.00 26.61 186 ILE E C 1
ATOM 9228 O O . ILE E 1 189 ? -3.519 -41.118 -67.317 1.00 29.14 186 ILE E O 1
ATOM 9233 N N . LYS E 1 190 ? -2.873 -39.663 -65.721 1.00 27.35 187 LYS E N 1
ATOM 9234 C CA . LYS E 1 190 ? -1.484 -40.110 -65.749 1.00 30.32 187 LYS E CA 1
ATOM 9235 C C . LYS E 1 190 ? -1.393 -41.591 -65.427 1.00 31.08 187 LYS E C 1
ATOM 9236 O O . LYS E 1 190 ? -0.612 -42.317 -66.038 1.00 32.26 187 LYS E O 1
ATOM 9242 N N . TYR E 1 191 ? -2.166 -42.031 -64.439 1.00 30.02 188 TYR E N 1
ATOM 9243 C CA . TYR E 1 191 ? -2.120 -43.427 -64.015 1.00 31.96 188 TYR E CA 1
ATOM 9244 C C . TYR E 1 191 ? -2.676 -44.340 -65.116 1.00 31.66 188 TYR E C 1
ATOM 9245 O O . TYR E 1 191 ? -2.020 -45.285 -65.548 1.00 36.15 188 TYR E O 1
ATOM 9254 N N . VAL E 1 192 ? -3.867 -44.016 -65.607 1.00 25.44 189 VAL E N 1
ATOM 9255 C CA . VAL E 1 192 ? -4.546 -44.898 -66.546 1.00 27.85 189 VAL E CA 1
ATOM 9256 C C . VAL E 1 192 ? -3.836 -44.953 -67.905 1.00 29.05 189 VAL E C 1
ATOM 9257 O O . VAL E 1 192 ? -3.862 -45.978 -68.598 1.00 32.00 189 VAL E O 1
ATOM 9261 N N . ALA E 1 193 ? -3.172 -43.864 -68.273 1.00 27.43 190 ALA E N 1
ATOM 9262 C CA . ALA E 1 193 ? -2.422 -43.832 -69.531 1.00 28.03 190 ALA E CA 1
ATOM 9263 C C . ALA E 1 193 ? -1.392 -44.952 -69.618 1.00 31.80 190 ALA E C 1
ATOM 9264 O O . ALA E 1 193 ? -0.982 -45.349 -70.711 1.00 35.21 190 ALA E O 1
ATOM 9266 N N . GLU E 1 194 ? -0.950 -45.443 -68.465 1.00 32.33 191 GLU E N 1
ATOM 9267 C CA . GLU E 1 194 ? 0.008 -46.536 -68.437 1.00 38.07 191 GLU E CA 1
ATOM 9268 C C . GLU E 1 194 ? -0.681 -47.900 -68.592 1.00 38.63 191 GLU E C 1
ATOM 9269 O O . GLU E 1 194 ? -0.017 -48.896 -68.816 1.00 41.10 191 GLU E O 1
ATOM 9275 N N . LYS E 1 195 ? -2.004 -47.936 -68.439 1.00 38.97 192 LYS E N 1
ATOM 9276 C CA . LYS E 1 195 ? -2.756 -49.190 -68.359 1.00 43.15 192 LYS E CA 1
ATOM 9277 C C . LYS E 1 195 ? -3.773 -49.456 -69.479 1.00 43.73 192 LYS E C 1
ATOM 9278 O O . LYS E 1 195 ? -4.220 -50.597 -69.655 1.00 42.24 192 LYS E O 1
ATOM 9284 N N . ALA E 1 196 ? -4.144 -48.423 -70.232 1.00 39.96 193 ALA E N 1
ATOM 9285 C CA . ALA E 1 196 ? -5.237 -48.551 -71.195 1.00 36.72 193 ALA E CA 1
ATOM 9286 C C . ALA E 1 196 ? -5.070 -47.642 -72.406 1.00 38.04 193 ALA E C 1
ATOM 9287 O O . ALA E 1 196 ? -4.343 -46.651 -72.345 1.00 36.86 193 ALA E O 1
ATOM 9289 N N . ASP E 1 197 ? -5.752 -47.981 -73.500 1.00 35.91 194 ASP E N 1
ATOM 9290 C CA . ASP E 1 197 ? -5.761 -47.147 -74.704 1.00 33.30 194 ASP E CA 1
ATOM 9291 C C . ASP E 1 197 ? -6.856 -46.128 -74.654 1.00 30.14 194 ASP E C 1
ATOM 9292 O O . ASP E 1 197 ? -6.739 -45.049 -75.229 1.00 28.33 194 ASP E O 1
ATOM 9297 N N . VAL E 1 198 ? -7.939 -46.501 -73.980 1.00 28.25 195 VAL E N 1
ATOM 9298 C CA . VAL E 1 198 ? -9.141 -45.696 -73.909 1.00 28.06 195 VAL E CA 1
ATOM 9299 C C . VAL E 1 198 ? -9.659 -45.705 -72.464 1.00 29.58 195 VAL E C 1
ATOM 9300 O O . VAL E 1 198 ? -9.656 -46.759 -71.805 1.00 27.25 195 VAL E O 1
ATOM 9304 N N . TYR E 1 199 ? -10.109 -44.544 -71.989 1.00 26.89 196 TYR E N 1
ATOM 9305 C CA . TYR E 1 199 ? -10.565 -44.392 -70.607 1.00 28.19 196 TYR E CA 1
ATOM 9306 C C . TYR E 1 199 ? -11.975 -43.824 -70.621 1.00 29.40 196 TYR E C 1
ATOM 9307 O O . TYR E 1 199 ? -12.187 -42.688 -71.048 1.00 27.10 196 TYR E O 1
ATOM 9316 N N . LEU E 1 200 ? -12.936 -44.615 -70.158 1.00 24.98 197 LEU E N 1
ATOM 9317 C CA . LEU E 1 200 ? -14.336 -44.200 -70.157 1.00 26.72 197 LEU E CA 1
ATOM 9318 C C . LEU E 1 200 ? -14.736 -43.791 -68.740 1.00 27.69 197 LEU E C 1
ATOM 9319 O O . LEU E 1 200 ? -14.728 -44.610 -67.824 1.00 26.50 197 LEU E O 1
ATOM 9324 N N . SER E 1 201 ? -15.085 -42.528 -68.552 1.00 24.30 198 SER E N 1
ATOM 9325 C CA . SER E 1 201 ? -15.487 -42.084 -67.227 1.00 24.68 198 SER E CA 1
ATOM 9326 C C . SER E 1 201 ? -16.274 -40.786 -67.336 1.00 26.34 198 SER E C 1
ATOM 9327 O O . SER E 1 201 ? -16.886 -40.514 -68.375 1.00 28.57 198 SER E O 1
ATOM 9330 N N . GLY E 1 202 ? -16.272 -39.987 -66.271 1.00 23.94 199 GLY E N 1
ATOM 9331 C CA . GLY E 1 202 ? -17.040 -38.754 -66.253 1.00 26.11 199 GLY E CA 1
ATOM 9332 C C . GLY E 1 202 ? -16.307 -37.551 -65.663 1.00 25.42 199 GLY E C 1
ATOM 9333 O O . GLY E 1 202 ? -15.254 -37.706 -65.017 1.00 22.06 199 GLY E O 1
ATOM 9334 N N . ASP E 1 203 ? -16.886 -36.364 -65.884 1.00 25.10 200 ASP E N 1
ATOM 9335 C CA . ASP E 1 203 ? -16.432 -35.085 -65.289 1.00 22.80 200 ASP E CA 1
ATOM 9336 C C . ASP E 1 203 ? -15.077 -34.622 -65.835 1.00 23.70 200 ASP E C 1
ATOM 9337 O O . ASP E 1 203 ? -14.166 -34.288 -65.080 1.00 25.16 200 ASP E O 1
ATOM 9342 N N . LEU E 1 204 ? -14.955 -34.588 -67.155 1.00 24.75 201 LEU E N 1
ATOM 9343 C CA . LEU E 1 204 ? -13.771 -34.064 -67.805 1.00 23.24 201 LEU E CA 1
ATOM 9344 C C . LEU E 1 204 ? -13.634 -32.549 -67.606 1.00 26.83 201 LEU E C 1
ATOM 9345 O O . LEU E 1 204 ? -14.616 -31.813 -67.710 1.00 29.01 201 LEU E O 1
ATOM 9350 N N . THR E 1 205 ? -12.415 -32.089 -67.330 1.00 23.91 202 THR E N 1
ATOM 9351 C CA . THR E 1 205 ? -12.118 -30.654 -67.286 1.00 22.39 202 THR E CA 1
ATOM 9352 C C . THR E 1 205 ? -10.902 -30.340 -68.178 1.00 26.09 202 THR E C 1
ATOM 9353 O O . THR E 1 205 ? -10.247 -31.260 -68.675 1.00 27.34 202 THR E O 1
ATOM 9357 N N . HIS E 1 206 ? -10.605 -29.052 -68.367 1.00 28.12 203 HIS E N 1
ATOM 9358 C CA . HIS E 1 206 ? -9.611 -28.614 -69.354 1.00 25.39 203 HIS E CA 1
ATOM 9359 C C . HIS E 1 206 ? -8.217 -29.217 -69.140 1.00 23.96 203 HIS E C 1
ATOM 9360 O O . HIS E 1 206 ? -7.631 -29.795 -70.065 1.00 19.60 203 HIS E O 1
ATOM 9367 N N . HIS E 1 207 ? -7.678 -29.096 -67.932 1.00 23.47 204 HIS E N 1
ATOM 9368 C CA . HIS E 1 207 ? -6.308 -29.558 -67.701 1.00 24.62 204 HIS E CA 1
ATOM 9369 C C . HIS E 1 207 ? -6.192 -31.063 -67.951 1.00 21.40 204 HIS E C 1
ATOM 9370 O O . HIS E 1 207 ? -5.199 -31.538 -68.490 1.00 21.32 204 HIS E O 1
ATOM 9377 N N . SER E 1 208 ? -7.220 -31.819 -67.589 1.00 21.94 205 SER E N 1
ATOM 9378 C CA . SER E 1 208 ? -7.191 -33.263 -67.845 1.00 25.37 205 SER E CA 1
ATOM 9379 C C . SER E 1 208 ? -7.268 -33.596 -69.336 1.00 23.74 205 SER E C 1
ATOM 9380 O O . SER E 1 208 ? -6.641 -34.553 -69.789 1.00 21.52 205 SER E O 1
ATOM 9383 N N . LYS E 1 209 ? -8.047 -32.824 -70.090 1.00 21.24 206 LYS E N 1
ATOM 9384 C CA . LYS E 1 209 ? -8.080 -33.010 -71.539 1.00 24.82 206 LYS E CA 1
ATOM 9385 C C . LYS E 1 209 ? -6.698 -32.810 -72.169 1.00 24.79 206 LYS E C 1
ATOM 9386 O O . LYS E 1 209 ? -6.243 -33.647 -72.964 1.00 24.75 206 LYS E O 1
ATOM 9392 N N . ILE E 1 210 ? -6.012 -31.737 -71.790 1.00 24.28 207 ILE E N 1
ATOM 9393 C CA . ILE E 1 210 ? -4.675 -31.454 -72.342 1.00 21.79 207 ILE E CA 1
ATOM 9394 C C . ILE E 1 210 ? -3.699 -32.579 -72.002 1.00 23.79 207 ILE E C 1
ATOM 9395 O O . ILE E 1 210 ? -2.918 -33.000 -72.848 1.00 22.01 207 ILE E O 1
ATOM 9400 N N . LEU E 1 211 ? -3.758 -33.059 -70.758 1.00 21.99 208 LEU E N 1
ATOM 9401 C CA . LEU E 1 211 ? -2.864 -34.111 -70.284 1.00 22.97 208 LEU E CA 1
ATOM 9402 C C . LEU E 1 211 ? -3.082 -35.398 -71.066 1.00 25.06 208 LEU E C 1
ATOM 9403 O O . LEU E 1 211 ? -2.112 -36.052 -71.472 1.00 25.71 208 LEU E O 1
ATOM 9408 N N . ALA E 1 212 ? -4.347 -35.751 -71.298 1.00 23.64 209 ALA E N 1
ATOM 9409 C CA . ALA E 1 212 ? -4.640 -36.958 -72.082 1.00 23.91 209 ALA E CA 1
ATOM 9410 C C . ALA E 1 212 ? -4.096 -36.847 -73.499 1.00 26.31 209 ALA E C 1
ATOM 9411 O O . ALA E 1 212 ? -3.594 -37.830 -74.048 1.00 22.78 209 ALA E O 1
ATOM 9413 N N . GLU E 1 213 ? -4.231 -35.662 -74.097 1.00 25.48 210 GLU E N 1
ATOM 9414 C CA . GLU E 1 213 ? -3.734 -35.447 -75.449 1.00 26.50 210 GLU E CA 1
ATOM 9415 C C . GLU E 1 213 ? -2.212 -35.605 -75.474 1.00 25.82 210 GLU E C 1
ATOM 9416 O O . GLU E 1 213 ? -1.667 -36.200 -76.403 1.00 27.75 210 GLU E O 1
ATOM 9422 N N . GLU E 1 214 ? -1.531 -35.084 -74.453 1.00 22.76 211 GLU E N 1
ATOM 9423 C CA . GLU E 1 214 ? -0.069 -35.223 -74.365 1.00 22.58 211 GLU E CA 1
ATOM 9424 C C . GLU E 1 214 ? 0.364 -36.687 -74.219 1.00 26.68 211 GLU E C 1
ATOM 9425 O O . GLU E 1 214 ? 1.331 -37.108 -74.833 1.00 26.10 211 GLU E O 1
ATOM 9431 N N . LEU E 1 215 ? -0.353 -37.446 -73.389 1.00 22.36 212 LEU E N 1
ATOM 9432 C CA . LEU E 1 215 ? -0.004 -38.841 -73.093 1.00 28.05 212 LEU E CA 1
ATOM 9433 C C . LEU E 1 215 ? -0.520 -39.808 -74.178 1.00 29.99 212 LEU E C 1
ATOM 9434 O O . LEU E 1 215 ? -0.142 -40.980 -74.217 1.00 31.73 212 LEU E O 1
ATOM 9439 N N . GLY E 1 216 ? -1.407 -39.319 -75.037 1.00 30.43 213 GLY E N 1
ATOM 9440 C CA . GLY E 1 216 ? -1.981 -40.165 -76.069 1.00 33.09 213 GLY E CA 1
ATOM 9441 C C . GLY E 1 216 ? -3.074 -41.099 -75.557 1.00 34.34 213 GLY E C 1
ATOM 9442 O O . GLY E 1 216 ? -3.392 -42.092 -76.204 1.00 33.75 213 GLY E O 1
ATOM 9443 N N . LEU E 1 217 ? -3.660 -40.783 -74.403 1.00 31.27 214 LEU E N 1
ATOM 9444 C CA . LEU E 1 217 ? -4.750 -41.597 -73.861 1.00 27.28 214 LEU E CA 1
ATOM 9445 C C . LEU E 1 217 ? -6.069 -41.087 -74.428 1.00 27.04 214 LEU E C 1
ATOM 9446 O O . LEU E 1 217 ? -6.346 -39.900 -74.311 1.00 25.73 214 LEU E O 1
ATOM 9451 N N . VAL E 1 218 ? -6.859 -41.954 -75.080 1.00 25.47 215 VAL E N 1
ATOM 9452 C CA . VAL E 1 218 ? -8.184 -41.518 -75.538 1.00 27.90 215 VAL E CA 1
ATOM 9453 C C . VAL E 1 218 ? -9.146 -41.495 -74.344 1.00 29.30 215 VAL E C 1
ATOM 9454 O O . VAL E 1 218 ? -9.259 -42.466 -73.593 1.00 30.11 215 VAL E O 1
ATOM 9458 N N . VAL E 1 219 ? -9.810 -40.363 -74.158 1.00 26.05 216 VAL E N 1
ATOM 9459 C CA . VAL E 1 219 ? -10.714 -40.191 -73.018 1.00 29.44 216 VAL E CA 1
ATOM 9460 C C . VAL E 1 219 ? -12.117 -39.962 -73.543 1.00 29.69 216 VAL E C 1
ATOM 9461 O O . VAL E 1 219 ? -12.320 -39.212 -74.489 1.00 31.95 216 VAL E O 1
ATOM 9465 N N . VAL E 1 220 ? -13.072 -40.672 -72.964 1.00 29.48 217 VAL E N 1
ATOM 9466 C CA . VAL E 1 220 ? -14.467 -40.494 -73.303 1.00 29.71 217 VAL E CA 1
ATOM 9467 C C . VAL E 1 220 ? -15.226 -40.108 -72.040 1.00 29.32 217 VAL E C 1
ATOM 9468 O O . VAL E 1 220 ? -15.316 -40.899 -71.099 1.00 27.97 217 VAL E O 1
ATOM 9472 N N . ASP E 1 221 ? -15.735 -38.875 -72.012 1.00 26.81 218 ASP E N 1
ATOM 9473 C CA . ASP E 1 221 ? -16.533 -38.387 -70.890 1.00 24.94 218 ASP E CA 1
ATOM 9474 C C . ASP E 1 221 ? -18.004 -38.636 -71.213 1.00 25.82 218 ASP E C 1
ATOM 9475 O O . ASP E 1 221 ? -18.609 -37.903 -71.999 1.00 26.76 218 ASP E O 1
ATOM 9480 N N . ALA E 1 222 ? -18.564 -39.683 -70.615 1.00 26.20 219 ALA E N 1
ATOM 9481 C CA . ALA E 1 222 ? -19.980 -40.017 -70.782 1.00 28.91 219 ALA E CA 1
ATOM 9482 C C . ALA E 1 222 ? -20.803 -39.488 -69.599 1.00 28.63 219 ALA E C 1
ATOM 9483 O O . ALA E 1 222 ? -21.960 -39.867 -69.397 1.00 29.81 219 ALA E O 1
ATOM 9485 N N . THR E 1 223 ? -20.162 -38.587 -68.852 1.00 27.50 220 THR E N 1
ATOM 9486 C CA . THR E 1 223 ? -20.675 -37.849 -67.680 1.00 25.66 220 THR E CA 1
ATOM 9487 C C . THR E 1 223 ? -20.679 -38.693 -66.402 1.00 26.16 220 THR E C 1
ATOM 9488 O O . THR E 1 223 ? -20.885 -39.905 -66.403 1.00 25.63 220 THR E O 1
ATOM 9492 N N . HIS E 1 224 ? -20.416 -37.987 -65.313 1.00 25.17 221 HIS E N 1
ATOM 9493 C CA . HIS E 1 224 ? -20.433 -38.522 -63.972 1.00 24.49 221 HIS E CA 1
ATOM 9494 C C . HIS E 1 224 ? -21.803 -39.163 -63.691 1.00 25.08 221 HIS E C 1
ATOM 9495 O O . HIS E 1 224 ? -21.897 -40.337 -63.336 1.00 22.70 221 HIS E O 1
ATOM 9502 N N . TYR E 1 225 ? -22.865 -38.411 -63.947 1.00 25.70 222 TYR E N 1
ATOM 9503 C CA . TYR E 1 225 ? -24.214 -38.880 -63.687 1.00 26.37 222 TYR E CA 1
ATOM 9504 C C . TYR E 1 225 ? -24.509 -40.191 -64.413 1.00 29.55 222 TYR E C 1
ATOM 9505 O O . TYR E 1 225 ? -24.885 -41.184 -63.786 1.00 29.20 222 TYR E O 1
ATOM 9514 N N . SER E 1 226 ? -24.338 -40.207 -65.730 1.00 27.51 223 SER E N 1
ATOM 9515 C CA . SER E 1 226 ? -24.773 -41.379 -66.488 1.00 28.71 223 SER E CA 1
ATOM 9516 C C . SER E 1 226 ? -23.890 -42.623 -66.245 1.00 27.00 223 SER E C 1
ATOM 9517 O O . SER E 1 226 ? -24.403 -43.725 -66.221 1.00 24.69 223 SER E O 1
ATOM 9520 N N . THR E 1 227 ? -22.582 -42.466 -66.034 1.00 24.82 224 THR E N 1
ATOM 9521 C CA . THR E 1 227 ? -21.768 -43.668 -65.836 1.00 26.98 224 THR E CA 1
ATOM 9522 C C . THR E 1 227 ? -22.053 -44.326 -64.491 1.00 30.99 224 THR E C 1
ATOM 9523 O O . THR E 1 227 ? -21.742 -45.500 -64.321 1.00 32.37 224 THR E O 1
ATOM 9527 N N . GLU E 1 228 ? -22.640 -43.585 -63.547 1.00 28.31 225 GLU E N 1
ATOM 9528 C CA . GLU E 1 228 ? -23.083 -44.184 -62.276 1.00 28.07 225 GLU E CA 1
ATOM 9529 C C . GLU E 1 228 ? -24.540 -44.674 -62.304 1.00 29.98 225 GLU E C 1
ATOM 9530 O O . GLU E 1 228 ? -24.860 -45.734 -61.750 1.00 24.93 225 GLU E O 1
ATOM 9536 N N . VAL E 1 229 ? -25.421 -43.925 -62.967 1.00 28.22 226 VAL E N 1
ATOM 9537 C CA . VAL E 1 229 ? -26.841 -44.297 -62.997 1.00 26.34 226 VAL E CA 1
ATOM 9538 C C . VAL E 1 229 ? -27.049 -45.606 -63.772 1.00 28.62 226 VAL E C 1
ATOM 9539 O O . VAL E 1 229 ? -27.960 -46.390 -63.466 1.00 29.85 226 VAL E O 1
ATOM 9543 N N . PHE E 1 230 ? -26.197 -45.874 -64.760 1.00 26.75 227 PHE E N 1
ATOM 9544 C CA . PHE E 1 230 ? -26.272 -47.163 -65.441 1.00 27.79 227 PHE E CA 1
ATOM 9545 C C . PHE E 1 230 ? -26.217 -48.338 -64.440 1.00 32.75 227 PHE E C 1
ATOM 9546 O O . PHE E 1 230 ? -27.068 -49.233 -64.471 1.00 35.31 227 PHE E O 1
ATOM 9554 N N . GLY E 1 231 ? -25.216 -48.355 -63.564 1.00 29.20 228 GLY E N 1
ATOM 9555 C CA . GLY E 1 231 ? -25.128 -49.430 -62.581 1.00 29.88 228 GLY E CA 1
ATOM 9556 C C . GLY E 1 231 ? -26.158 -49.297 -61.456 1.00 29.65 228 GLY E C 1
ATOM 9557 O O . GLY E 1 231 ? -26.586 -50.294 -60.864 1.00 31.58 228 GLY E O 1
ATOM 9558 N N . LEU E 1 232 ? -26.530 -48.060 -61.127 1.00 27.26 229 LEU E N 1
ATOM 9559 C CA . LEU E 1 232 ? -27.521 -47.809 -60.074 1.00 29.62 229 LEU E CA 1
ATOM 9560 C C . LEU E 1 232 ? -28.894 -48.380 -60.451 1.00 30.95 229 LEU E C 1
ATOM 9561 O O . LEU E 1 232 ? -29.616 -48.904 -59.601 1.00 33.85 229 LEU E O 1
ATOM 9566 N N . LYS E 1 233 ? -29.252 -48.263 -61.729 1.00 30.63 230 LYS E N 1
ATOM 9567 C CA . LYS E 1 233 ? -30.479 -48.873 -62.230 1.00 31.14 230 LYS E CA 1
ATOM 9568 C C . LYS E 1 233 ? -30.447 -50.390 -62.074 1.00 35.12 230 LYS E C 1
ATOM 9569 O O . LYS E 1 233 ? -31.455 -51.013 -61.702 1.00 36.18 230 LYS E O 1
ATOM 9575 N N . LYS E 1 234 ? -29.300 -50.995 -62.363 1.00 34.82 231 LYS E N 1
ATOM 9576 C CA . LYS E 1 234 ? -29.179 -52.436 -62.161 1.00 40.07 231 LYS E CA 1
ATOM 9577 C C . LYS E 1 234 ? -29.321 -52.788 -60.678 1.00 38.31 231 LYS E C 1
ATOM 9578 O O . LYS E 1 234 ? -29.934 -53.803 -60.331 1.00 39.19 231 LYS E O 1
ATOM 9584 N N . PHE E 1 235 ? -28.738 -51.958 -59.811 1.00 32.62 232 PHE E N 1
ATOM 9585 C CA . PHE E 1 235 ? -28.796 -52.209 -58.374 1.00 33.52 232 PHE E CA 1
ATOM 9586 C C . PHE E 1 235 ? -30.260 -52.141 -57.885 1.00 34.12 232 PHE E C 1
ATOM 9587 O O . PHE E 1 235 ? -30.693 -52.939 -57.059 1.00 37.14 232 PHE E O 1
ATOM 9595 N N . LYS E 1 236 ? -31.006 -51.172 -58.409 1.00 35.07 233 LYS E N 1
ATOM 9596 C CA . LYS E 1 236 ? -32.423 -51.026 -58.094 1.00 36.38 233 LYS E CA 1
ATOM 9597 C C . LYS E 1 236 ? -33.211 -52.266 -58.494 1.00 36.73 233 LYS E C 1
ATOM 9598 O O . LYS E 1 236 ? -34.078 -52.712 -57.746 1.00 36.62 233 LYS E O 1
ATOM 9604 N N . GLU E 1 237 ? -32.913 -52.818 -59.667 1.00 38.32 234 GLU E N 1
ATOM 9605 C CA . GLU E 1 237 ? -33.581 -54.039 -60.102 1.00 44.39 234 GLU E CA 1
ATOM 9606 C C . GLU E 1 237 ? -33.263 -55.199 -59.159 1.00 41.69 234 GLU E C 1
ATOM 9607 O O . GLU E 1 237 ? -34.140 -55.983 -58.814 1.00 43.27 234 GLU E O 1
ATOM 9613 N N . PHE E 1 238 ? -32.004 -55.286 -58.736 1.00 42.66 235 PHE E N 1
ATOM 9614 C CA . PHE E 1 238 ? -31.563 -56.326 -57.813 1.00 39.73 235 PHE E CA 1
ATOM 9615 C C . PHE E 1 238 ? -32.332 -56.216 -56.494 1.00 39.36 235 PHE E C 1
ATOM 9616 O O . PHE E 1 238 ? -32.832 -57.219 -55.969 1.00 41.37 235 PHE E O 1
ATOM 9624 N N . LEU E 1 239 ? -32.456 -54.997 -55.970 1.00 36.26 236 LEU E N 1
ATOM 9625 C CA . LEU E 1 239 ? -33.236 -54.799 -54.746 1.00 37.54 236 LEU E CA 1
ATOM 9626 C C . LEU E 1 239 ? -34.713 -55.159 -54.934 1.00 37.80 236 LEU E C 1
ATOM 9627 O O . LEU E 1 239 ? -35.296 -55.838 -54.092 1.00 37.53 236 LEU E O 1
ATOM 9632 N N . SER E 1 240 ? -35.305 -54.717 -56.043 1.00 36.52 237 SER E N 1
ATOM 9633 C CA . SER E 1 240 ? -36.728 -54.977 -56.316 1.00 42.71 237 SER E CA 1
ATOM 9634 C C . SER E 1 240 ? -37.033 -56.462 -56.433 1.00 44.29 237 SER E C 1
ATOM 9635 O O . SER E 1 240 ? -38.093 -56.935 -55.997 1.00 45.53 237 SER E O 1
ATOM 9638 N N . SER E 1 241 ? -36.091 -57.194 -57.015 1.00 43.22 238 SER E N 1
ATOM 9639 C CA . SER E 1 241 ? -36.255 -58.632 -57.223 1.00 49.25 238 SER E CA 1
ATOM 9640 C C . SER E 1 241 ? -36.140 -59.425 -55.937 1.00 52.96 238 SER E C 1
ATOM 9641 O O . SER E 1 241 ? -36.689 -60.522 -55.817 1.00 55.87 238 SER E O 1
ATOM 9644 N N . ASN E 1 242 ? -35.428 -58.867 -54.967 1.00 51.08 239 ASN E N 1
ATOM 9645 C CA . ASN E 1 242 ? -35.108 -59.628 -53.772 1.00 53.15 239 ASN E CA 1
ATOM 9646 C C . ASN E 1 242 ? -35.869 -59.206 -52.541 1.00 50.79 239 ASN E C 1
ATOM 9647 O O . ASN E 1 242 ? -35.985 -59.974 -51.608 1.00 52.70 239 ASN E O 1
ATOM 9652 N N . LEU E 1 243 ? -36.377 -57.981 -52.526 1.00 51.64 240 LEU E N 1
ATOM 9653 C CA . LEU E 1 243 ? -37.075 -57.485 -51.344 1.00 48.34 240 LEU E CA 1
ATOM 9654 C C . LEU E 1 243 ? -38.573 -57.296 -51.584 1.00 48.45 240 LEU E C 1
ATOM 9655 O O . LEU E 1 243 ? -38.989 -56.863 -52.664 1.00 47.14 240 LEU E O 1
ATOM 9660 N N . ASP E 1 244 ? -39.374 -57.652 -50.581 1.00 51.42 241 ASP E N 1
ATOM 9661 C CA . ASP E 1 244 ? -40.816 -57.444 -50.640 1.00 51.61 241 ASP E CA 1
ATOM 9662 C C . ASP E 1 244 ? -41.073 -56.049 -50.092 1.00 47.87 241 ASP E C 1
ATOM 9663 O O . ASP E 1 244 ? -41.487 -55.862 -48.940 1.00 46.57 241 ASP E O 1
ATOM 9668 N N . LEU E 1 245 ? -40.803 -55.075 -50.953 1.00 42.29 242 LEU E N 1
ATOM 9669 C CA . LEU E 1 245 ? -40.723 -53.683 -50.580 1.00 39.16 242 LEU E CA 1
ATOM 9670 C C . LEU E 1 245 ? -41.050 -52.799 -51.780 1.00 41.92 242 LEU E C 1
ATOM 9671 O O . LEU E 1 245 ? -40.562 -53.067 -52.882 1.00 44.72 242 LEU E O 1
ATOM 9676 N N . GLU E 1 246 ? -41.832 -51.734 -51.583 1.00 38.51 243 GLU E N 1
ATOM 9677 C CA . GLU E 1 246 ? -42.023 -50.779 -52.676 1.00 37.99 243 GLU E CA 1
ATOM 9678 C C . GLU E 1 246 ? -40.765 -49.933 -52.827 1.00 33.38 243 GLU E C 1
ATOM 9679 O O . GLU E 1 246 ? -40.287 -49.324 -51.854 1.00 32.16 243 GLU E O 1
ATOM 9685 N N . ILE E 1 247 ? -40.244 -49.899 -54.048 1.00 31.30 244 ILE E N 1
ATOM 9686 C CA . ILE E 1 247 ? -38.978 -49.226 -54.360 1.00 33.20 244 ILE E CA 1
ATOM 9687 C C . ILE E 1 247 ? -39.137 -48.295 -55.540 1.00 35.47 244 ILE E C 1
ATOM 9688 O O . ILE E 1 247 ? -39.611 -48.714 -56.590 1.00 37.59 244 ILE E O 1
ATOM 9693 N N . ILE E 1 248 ? -38.781 -47.027 -55.363 1.00 33.36 245 ILE E N 1
ATOM 9694 C CA . ILE E 1 248 ? -38.826 -46.069 -56.472 1.00 35.19 245 ILE E CA 1
ATOM 9695 C C . ILE E 1 248 ? -37.486 -45.344 -56.644 1.00 34.54 245 ILE E C 1
ATOM 9696 O O . ILE E 1 248 ? -36.673 -45.276 -55.714 1.00 40.43 245 ILE E O 1
ATOM 9701 N N . SER E 1 249 ? -37.254 -44.795 -57.827 1.00 30.02 246 SER E N 1
ATOM 9702 C CA . SER E 1 249 ? -36.051 -43.986 -58.059 1.00 29.85 246 SER E CA 1
ATOM 9703 C C . SER E 1 249 ? -36.427 -42.505 -58.034 1.00 29.05 246 SER E C 1
ATOM 9704 O O . SER E 1 249 ? -37.522 -42.140 -58.444 1.00 31.98 246 SER E O 1
ATOM 9707 N N . LEU E 1 250 ? -35.524 -41.647 -57.570 1.00 26.88 247 LEU E N 1
ATOM 9708 C CA . LEU E 1 250 ? -35.917 -40.265 -57.331 1.00 27.78 247 LEU E CA 1
ATOM 9709 C C . LEU E 1 250 ? -35.273 -39.268 -58.296 1.00 29.30 247 LEU E C 1
ATOM 9710 O O . LEU E 1 250 ? -35.917 -38.303 -58.693 1.00 35.46 247 LEU E O 1
ATOM 9715 N N . ASP E 1 251 ? -34.018 -39.487 -58.676 1.00 29.24 248 ASP E N 1
ATOM 9716 C CA . ASP E 1 251 ? -33.371 -38.578 -59.634 1.00 28.53 248 ASP E CA 1
ATOM 9717 C C . ASP E 1 251 ? -32.898 -39.321 -60.858 1.00 28.74 248 ASP E C 1
ATOM 9718 O O . ASP E 1 251 ? -32.001 -38.852 -61.582 1.00 29.16 248 ASP E O 1
ATOM 9723 N N . PHE E 1 252 ? -33.462 -40.504 -61.057 1.00 31.01 249 PHE E N 1
ATOM 9724 C CA . PHE E 1 252 ? -33.309 -41.208 -62.332 1.00 37.20 249 PHE E CA 1
ATOM 9725 C C . PHE E 1 252 ? -34.513 -42.107 -62.567 1.00 39.47 249 PHE E C 1
ATOM 9726 O O . PHE E 1 252 ? -34.681 -42.662 -63.649 1.00 43.57 249 PHE E O 1
ATOM 9735 N N . ASN F 1 8 ? -43.737 -7.667 -32.112 1.00 77.15 5 ASN F N 1
ATOM 9736 C CA . ASN F 1 8 ? -43.487 -7.819 -33.541 1.00 75.01 5 ASN F CA 1
ATOM 9737 C C . ASN F 1 8 ? -42.023 -7.872 -33.982 1.00 65.59 5 ASN F C 1
ATOM 9738 O O . ASN F 1 8 ? -41.754 -7.538 -35.136 1.00 68.89 5 ASN F O 1
ATOM 9743 N N . MET F 1 9 ? -41.068 -8.316 -33.165 1.00 57.97 6 MET F N 1
ATOM 9744 C CA . MET F 1 9 ? -39.708 -8.207 -33.698 1.00 48.14 6 MET F CA 1
ATOM 9745 C C . MET F 1 9 ? -39.156 -9.507 -34.297 1.00 41.17 6 MET F C 1
ATOM 9746 O O . MET F 1 9 ? -39.526 -10.618 -33.925 1.00 39.41 6 MET F O 1
ATOM 9751 N N . LYS F 1 10 ? -38.321 -9.301 -35.308 1.00 37.12 7 LYS F N 1
ATOM 9752 C CA . LYS F 1 10 ? -37.695 -10.346 -36.107 1.00 38.33 7 LYS F CA 1
ATOM 9753 C C . LYS F 1 10 ? -36.435 -10.907 -35.509 1.00 36.30 7 LYS F C 1
ATOM 9754 O O . LYS F 1 10 ? -35.736 -10.219 -34.763 1.00 37.81 7 LYS F O 1
ATOM 9760 N N . ALA F 1 11 ? -36.145 -12.164 -35.847 1.00 29.61 8 ALA F N 1
ATOM 9761 C CA . ALA F 1 11 ? -34.962 -12.830 -35.331 1.00 29.61 8 ALA F CA 1
ATOM 9762 C C . ALA F 1 11 ? -33.702 -12.022 -35.649 1.00 30.34 8 ALA F C 1
ATOM 9763 O O . ALA F 1 11 ? -32.820 -11.898 -34.799 1.00 27.75 8 ALA F O 1
ATOM 9765 N N . LYS F 1 12 ? -33.631 -11.452 -36.854 1.00 33.83 9 LYS F N 1
ATOM 9766 C CA . LYS F 1 12 ? -32.428 -10.721 -37.260 1.00 33.23 9 LYS F CA 1
ATOM 9767 C C . LYS F 1 12 ? -32.240 -9.454 -36.425 1.00 32.40 9 LYS F C 1
ATOM 9768 O O . LYS F 1 12 ? -31.124 -8.975 -36.267 1.00 30.86 9 LYS F O 1
ATOM 9774 N N . GLU F 1 13 ? -33.341 -8.913 -35.912 1.00 29.86 10 GLU F N 1
ATOM 9775 C CA . GLU F 1 13 ? -33.298 -7.714 -35.076 1.00 32.57 10 GLU F CA 1
ATOM 9776 C C . GLU F 1 13 ? -32.829 -8.062 -33.660 1.00 31.03 10 GLU F C 1
ATOM 9777 O O . GLU F 1 13 ? -32.107 -7.289 -33.022 1.00 33.14 10 GLU F O 1
ATOM 9783 N N . ILE F 1 14 ? -33.247 -9.224 -33.172 1.00 28.82 11 ILE F N 1
ATOM 9784 C CA . ILE F 1 14 ? -32.728 -9.740 -31.914 1.00 25.08 11 ILE F CA 1
ATOM 9785 C C . ILE F 1 14 ? -31.222 -9.997 -32.040 1.00 28.58 11 ILE F C 1
ATOM 9786 O O . ILE F 1 14 ? -30.432 -9.576 -31.194 1.00 29.21 11 ILE F O 1
ATOM 9791 N N . ILE F 1 15 ? -30.826 -10.667 -33.118 1.00 23.04 12 ILE F N 1
ATOM 9792 C CA . ILE F 1 15 ? -29.413 -10.922 -33.376 1.00 25.12 12 ILE F CA 1
ATOM 9793 C C . ILE F 1 15 ? -28.623 -9.606 -33.512 1.00 26.32 12 ILE F C 1
ATOM 9794 O O . ILE F 1 15 ? -27.523 -9.472 -32.974 1.00 27.46 12 ILE F O 1
ATOM 9799 N N . GLU F 1 16 ? -29.181 -8.639 -34.221 1.00 26.04 13 GLU F N 1
ATOM 9800 C CA . GLU F 1 16 ? -28.529 -7.337 -34.331 1.00 31.18 13 GLU F CA 1
ATOM 9801 C C . GLU F 1 16 ? -28.308 -6.689 -32.950 1.00 31.51 13 GLU F C 1
ATOM 9802 O O . GLU F 1 16 ? -27.243 -6.140 -32.686 1.00 30.10 13 GLU F O 1
ATOM 9808 N N . PHE F 1 17 ? -29.319 -6.733 -32.088 1.00 28.22 14 PHE F N 1
ATOM 9809 C CA . PHE F 1 17 ? -29.188 -6.172 -30.751 1.00 31.09 14 PHE F CA 1
ATOM 9810 C C . PHE F 1 17 ? -28.065 -6.862 -29.980 1.00 29.45 14 PHE F C 1
ATOM 9811 O O . PHE F 1 17 ? -27.236 -6.210 -29.355 1.00 28.49 14 PHE F O 1
ATOM 9819 N N . ILE F 1 18 ? -28.054 -8.185 -30.012 1.00 25.64 15 ILE F N 1
ATOM 9820 C CA . ILE F 1 18 ? -27.042 -8.954 -29.308 1.00 26.59 15 ILE F CA 1
ATOM 9821 C C . ILE F 1 18 ? -25.633 -8.700 -29.835 1.00 27.72 15 ILE F C 1
ATOM 9822 O O . ILE F 1 18 ? -24.683 -8.595 -29.057 1.00 28.48 15 ILE F O 1
ATOM 9827 N N . GLU F 1 19 ? -25.494 -8.598 -31.151 1.00 27.06 16 GLU F N 1
ATOM 9828 C CA . GLU F 1 19 ? -24.175 -8.386 -31.745 1.00 30.81 16 GLU F CA 1
ATOM 9829 C C . GLU F 1 19 ? -23.688 -6.946 -31.571 1.00 30.75 16 GLU F C 1
ATOM 9830 O O . GLU F 1 19 ? -22.491 -6.683 -31.684 1.00 31.89 16 GLU F O 1
ATOM 9836 N N . THR F 1 20 ? -24.601 -6.017 -31.288 1.00 29.19 17 THR F N 1
ATOM 9837 C CA . THR F 1 20 ? -24.193 -4.660 -30.916 1.00 30.94 17 THR F CA 1
ATOM 9838 C C . THR F 1 20 ? -23.545 -4.656 -29.524 1.00 29.63 17 THR F C 1
ATOM 9839 O O . THR F 1 20 ? -22.555 -3.982 -29.290 1.00 32.61 17 THR F O 1
ATOM 9843 N N . PHE F 1 21 ? -24.129 -5.412 -28.608 1.00 28.67 18 PHE F N 1
ATOM 9844 C CA . PHE F 1 21 ? -23.592 -5.573 -27.267 1.00 36.09 18 PHE F CA 1
ATOM 9845 C C . PHE F 1 21 ? -22.313 -6.415 -27.300 1.00 33.18 18 PHE F C 1
ATOM 9846 O O . PHE F 1 21 ? -21.309 -6.073 -26.679 1.00 33.92 18 PHE F O 1
ATOM 9854 N N . ALA F 1 22 ? -22.346 -7.509 -28.047 1.00 27.48 19 ALA F N 1
ATOM 9855 C CA . ALA F 1 22 ? -21.216 -8.425 -28.071 1.00 25.89 19 ALA F CA 1
ATOM 9856 C C . ALA F 1 22 ? -20.803 -8.733 -29.517 1.00 24.61 19 ALA F C 1
ATOM 9857 O O . ALA F 1 22 ? -21.167 -9.786 -30.061 1.00 26.31 19 ALA F O 1
ATOM 9859 N N . PRO F 1 23 ? -20.045 -7.814 -30.143 1.00 31.43 20 PRO F N 1
ATOM 9860 C CA . PRO F 1 23 ? -19.682 -7.977 -31.552 1.00 35.21 20 PRO F CA 1
ATOM 9861 C C . PRO F 1 23 ? -18.972 -9.308 -31.792 1.00 33.91 20 PRO F C 1
ATOM 9862 O O . PRO F 1 23 ? -18.174 -9.744 -30.954 1.00 34.51 20 PRO F O 1
ATOM 9866 N N . LYS F 1 24 ? -19.285 -9.960 -32.906 1.00 32.22 21 LYS F N 1
ATOM 9867 C CA . LYS F 1 24 ? -18.725 -11.274 -33.182 1.00 33.10 21 LYS F CA 1
ATOM 9868 C C . LYS F 1 24 ? -17.202 -11.240 -33.334 1.00 33.95 21 LYS F C 1
ATOM 9869 O O . LYS F 1 24 ? -16.525 -12.219 -33.025 1.00 29.98 21 LYS F O 1
ATOM 9875 N N . ASP F 1 25 ? -16.662 -10.109 -33.775 1.00 34.34 22 ASP F N 1
ATOM 9876 C CA . ASP F 1 25 ? -15.227 -10.007 -33.967 1.00 43.23 22 ASP F CA 1
ATOM 9877 C C . ASP F 1 25 ? -14.446 -10.016 -32.641 1.00 38.68 22 ASP F C 1
ATOM 9878 O O . ASP F 1 25 ? -13.228 -10.148 -32.653 1.00 35.95 22 ASP F O 1
ATOM 9883 N N . LEU F 1 26 ? -15.146 -9.922 -31.509 1.00 34.08 23 LEU F N 1
ATOM 9884 C CA . LEU F 1 26 ? -14.489 -10.082 -30.211 1.00 35.78 23 LEU F CA 1
ATOM 9885 C C . LEU F 1 26 ? -14.224 -11.550 -29.868 1.00 33.71 23 LEU F C 1
ATOM 9886 O O . LEU F 1 26 ? -13.347 -11.848 -29.055 1.00 36.57 23 LEU F O 1
ATOM 9891 N N . ALA F 1 27 ? -14.953 -12.462 -30.506 1.00 28.86 24 ALA F N 1
ATOM 9892 C CA . ALA F 1 27 ? -14.790 -13.885 -30.227 1.00 28.04 24 ALA F CA 1
ATOM 9893 C C . ALA F 1 27 ? -13.368 -14.360 -30.528 1.00 32.27 24 ALA F C 1
ATOM 9894 O O . ALA F 1 27 ? -12.766 -13.930 -31.509 1.00 33.71 24 ALA F O 1
ATOM 9896 N N . ILE F 1 28 ? -12.825 -15.250 -29.696 1.00 26.57 25 ILE F N 1
ATOM 9897 C CA . ILE F 1 28 ? -11.473 -15.710 -29.964 1.00 30.96 25 ILE F CA 1
ATOM 9898 C C . ILE F 1 28 ? -11.444 -16.641 -31.191 1.00 31.61 25 ILE F C 1
ATOM 9899 O O . ILE F 1 28 ? -12.463 -17.231 -31.586 1.00 30.47 25 ILE F O 1
ATOM 9904 N N . GLU F 1 29 ? -10.262 -16.749 -31.783 1.00 34.23 26 GLU F N 1
ATOM 9905 C CA . GLU F 1 29 ? -10.042 -17.543 -32.984 1.00 38.12 26 GLU F CA 1
ATOM 9906 C C . GLU F 1 29 ? -10.612 -18.948 -32.830 1.00 35.24 26 GLU F C 1
ATOM 9907 O O . GLU F 1 29 ? -10.346 -19.624 -31.844 1.00 34.03 26 GLU F O 1
ATOM 9913 N N . GLY F 1 30 ? -11.425 -19.371 -33.789 1.00 35.22 27 GLY F N 1
ATOM 9914 C CA . GLY F 1 30 ? -11.938 -20.724 -33.764 1.00 35.65 27 GLY F CA 1
ATOM 9915 C C . GLY F 1 30 ? -13.238 -20.893 -32.980 1.00 34.13 27 GLY F C 1
ATOM 9916 O O . GLY F 1 30 ? -13.859 -21.941 -33.076 1.00 35.45 27 GLY F O 1
ATOM 9917 N N . ASP F 1 31 ? -13.666 -19.878 -32.229 1.00 28.28 28 ASP F N 1
ATOM 9918 C CA . ASP F 1 31 ? -14.886 -20.010 -31.402 1.00 27.24 28 ASP F CA 1
ATOM 9919 C C . ASP F 1 31 ? -16.127 -20.063 -32.297 1.00 27.03 28 ASP F C 1
ATOM 9920 O O . ASP F 1 31 ? -16.315 -19.188 -33.141 1.00 25.68 28 ASP F O 1
ATOM 9925 N N . ASN F 1 32 ? -16.980 -21.074 -32.120 1.00 23.95 29 ASN F N 1
ATOM 9926 C CA . ASN F 1 32 ? -18.136 -21.259 -33.012 1.00 20.28 29 ASN F CA 1
ATOM 9927 C C . ASN F 1 32 ? -19.352 -20.406 -32.618 1.00 25.22 29 ASN F C 1
ATOM 9928 O O . ASN F 1 32 ? -20.376 -20.930 -32.205 1.00 24.73 29 ASN F O 1
ATOM 9933 N N . ILE F 1 33 ? -19.253 -19.093 -32.776 1.00 22.68 30 ILE F N 1
ATOM 9934 C CA . ILE F 1 33 ? -20.318 -18.206 -32.335 1.00 23.44 30 ILE F CA 1
ATOM 9935 C C . ILE F 1 33 ? -21.263 -17.857 -33.467 1.00 21.34 30 ILE F C 1
ATOM 9936 O O . ILE F 1 33 ? -20.948 -18.073 -34.619 1.00 26.42 30 ILE F O 1
ATOM 9941 N N . GLY F 1 34 ? -22.435 -17.338 -33.139 1.00 22.15 31 GLY F N 1
ATOM 9942 C CA . GLY F 1 34 ? -23.355 -16.912 -34.181 1.00 21.97 31 GLY F CA 1
ATOM 9943 C C . GLY F 1 34 ? -24.482 -17.915 -34.345 1.00 24.85 31 GLY F C 1
ATOM 9944 O O . GLY F 1 34 ? -24.800 -18.668 -33.428 1.00 24.36 31 GLY F O 1
ATOM 9945 N N . LEU F 1 35 ? -25.079 -17.935 -35.527 1.00 24.29 32 LEU F N 1
ATOM 9946 C CA . LEU F 1 35 ? -26.210 -18.806 -35.787 1.00 22.86 32 LEU F CA 1
ATOM 9947 C C . LEU F 1 35 ? -25.763 -20.267 -35.761 1.00 24.31 32 LEU F C 1
ATOM 9948 O O . LEU F 1 35 ? -24.890 -20.654 -36.537 1.00 23.49 32 LEU F O 1
ATOM 9953 N N . GLN F 1 36 ? -26.354 -21.063 -34.868 1.00 21.97 33 GLN F N 1
ATOM 9954 C CA . GLN F 1 36 ? -26.065 -22.500 -34.765 1.00 24.10 33 GLN F CA 1
ATOM 9955 C C . GLN F 1 36 ? -27.052 -23.285 -35.623 1.00 25.14 33 GLN F C 1
ATOM 9956 O O . GLN F 1 36 ? -26.672 -24.168 -36.381 1.00 26.31 33 GLN F O 1
ATOM 9962 N N . VAL F 1 37 ? -28.340 -22.977 -35.469 1.00 24.59 34 VAL F N 1
ATOM 9963 C CA . VAL F 1 37 ? -29.389 -23.681 -36.208 1.00 19.69 34 VAL F CA 1
ATOM 9964 C C . VAL F 1 37 ? -30.444 -22.686 -36.622 1.00 29.70 34 VAL F C 1
ATOM 9965 O O . VAL F 1 37 ? -30.991 -21.968 -35.786 1.00 28.48 34 VAL F O 1
ATOM 9969 N N . GLY F 1 38 ? -30.728 -22.606 -37.913 1.00 26.65 35 GLY F N 1
ATOM 9970 C CA . GLY F 1 38 ? -31.731 -21.664 -38.351 1.00 25.23 35 GLY F CA 1
ATOM 9971 C C . GLY F 1 38 ? -31.633 -21.349 -39.832 1.00 28.00 35 GLY F C 1
ATOM 9972 O O . GLY F 1 38 ? -30.627 -21.607 -40.486 1.00 31.28 35 GLY F O 1
ATOM 9973 N N . ASP F 1 39 ? -32.703 -20.818 -40.386 1.00 28.93 36 ASP F N 1
ATOM 9974 C CA . ASP F 1 39 ? -32.687 -20.516 -41.806 1.00 32.00 36 ASP F CA 1
ATOM 9975 C C . ASP F 1 39 ? -33.221 -19.117 -42.060 1.00 38.98 36 ASP F C 1
ATOM 9976 O O . ASP F 1 39 ? -32.457 -18.189 -42.358 1.00 44.54 36 ASP F O 1
ATOM 9981 N N . ASN F 1 40 ? -34.530 -18.954 -41.915 1.00 40.98 37 ASN F N 1
ATOM 9982 C CA . ASN F 1 40 ? -35.161 -17.664 -42.170 1.00 43.37 37 ASN F CA 1
ATOM 9983 C C . ASN F 1 40 ? -35.068 -16.721 -40.965 1.00 43.93 37 ASN F C 1
ATOM 9984 O O . ASN F 1 40 ? -35.731 -16.933 -39.954 1.00 44.38 37 ASN F O 1
ATOM 9989 N N . LEU F 1 41 ? -34.265 -15.669 -41.074 1.00 43.80 38 LEU F N 1
ATOM 9990 C CA . LEU F 1 41 ? -34.104 -14.764 -39.943 1.00 44.60 38 LEU F CA 1
ATOM 9991 C C . LEU F 1 41 ? -35.066 -13.571 -40.025 1.00 47.30 38 LEU F C 1
ATOM 9992 O O . LEU F 1 41 ? -35.010 -12.677 -39.187 1.00 42.82 38 LEU F O 1
ATOM 9997 N N . ASP F 1 42 ? -35.946 -13.561 -41.027 1.00 39.89 39 ASP F N 1
ATOM 9998 C CA . ASP F 1 42 ? -37.054 -12.607 -41.066 1.00 43.22 39 ASP F CA 1
ATOM 9999 C C . ASP F 1 42 ? -38.233 -13.052 -40.209 1.00 46.57 39 ASP F C 1
ATOM 10000 O O . ASP F 1 42 ? -39.155 -12.282 -39.982 1.00 55.40 39 ASP F O 1
ATOM 10005 N N . LYS F 1 43 ? -38.185 -14.294 -39.742 1.00 41.29 40 LYS F N 1
ATOM 10006 C CA . LYS F 1 43 ? -39.201 -14.867 -38.873 1.00 44.80 40 LYS F CA 1
ATOM 10007 C C . LYS F 1 43 ? -39.480 -14.005 -37.648 1.00 47.15 40 LYS F C 1
ATOM 10008 O O . LYS F 1 43 ? -38.563 -13.460 -37.022 1.00 39.86 40 LYS F O 1
ATOM 10014 N N . GLU F 1 44 ? -40.752 -13.885 -37.312 1.00 48.45 41 GLU F N 1
ATOM 10015 C CA . GLU F 1 44 ? -41.134 -13.143 -36.133 1.00 46.31 41 GLU F CA 1
ATOM 10016 C C . GLU F 1 44 ? -40.959 -13.994 -34.879 1.00 41.90 41 GLU F C 1
ATOM 10017 O O . GLU F 1 44 ? -41.200 -15.202 -34.905 1.00 38.89 41 GLU F O 1
ATOM 10023 N N . ILE F 1 45 ? -40.464 -13.370 -33.809 1.00 36.72 42 ILE F N 1
ATOM 10024 C CA . ILE F 1 45 ? -40.118 -14.079 -32.565 1.00 35.24 42 ILE F CA 1
ATOM 10025 C C . ILE F 1 45 ? -41.071 -13.646 -31.457 1.00 39.11 42 ILE F C 1
ATOM 10026 O O . ILE F 1 45 ? -41.191 -12.461 -31.168 1.00 41.02 42 ILE F O 1
ATOM 10031 N N . LYS F 1 46 ? -41.791 -14.594 -30.879 1.00 38.17 43 LYS F N 1
ATOM 10032 C CA . LYS F 1 46 ? -42.742 -14.269 -29.820 1.00 41.62 43 LYS F CA 1
ATOM 10033 C C . LYS F 1 46 ? -42.132 -14.499 -28.433 1.00 39.43 43 LYS F C 1
ATOM 10034 O O . LYS F 1 46 ? -42.527 -13.872 -27.462 1.00 40.84 43 LYS F O 1
ATOM 10040 N N . LYS F 1 47 ? -41.186 -15.420 -28.335 1.00 37.46 44 LYS F N 1
ATOM 10041 C CA . LYS F 1 47 ? -40.652 -15.781 -27.025 1.00 35.33 44 LYS F CA 1
ATOM 10042 C C . LYS F 1 47 ? -39.193 -16.183 -27.090 1.00 29.01 44 LYS F C 1
ATOM 10043 O O . LYS F 1 47 ? -38.839 -17.135 -27.752 1.00 27.07 44 LYS F O 1
ATOM 10049 N N . LEU F 1 48 ? -38.345 -15.478 -26.361 1.00 28.29 45 LEU F N 1
ATOM 10050 C CA . LEU F 1 48 ? -36.936 -15.791 -26.402 1.00 25.80 45 LEU F CA 1
ATOM 10051 C C . LEU F 1 48 ? -36.554 -16.540 -25.133 1.00 25.30 45 LEU F C 1
ATOM 10052 O O . LEU F 1 48 ? -36.970 -16.159 -24.028 1.00 26.06 45 LEU F O 1
ATOM 10057 N N . GLY F 1 49 ? -35.800 -17.618 -25.300 1.00 25.37 46 GLY F N 1
ATOM 10058 C CA . GLY F 1 49 ? -35.285 -18.372 -24.171 1.00 24.06 46 GLY F CA 1
ATOM 10059 C C . GLY F 1 49 ? -33.775 -18.205 -24.065 1.00 22.52 46 GLY F C 1
ATOM 10060 O O . GLY F 1 49 ? -33.055 -18.207 -25.066 1.00 22.63 46 GLY F O 1
ATOM 10061 N N . ILE F 1 50 ? -33.292 -18.023 -22.844 1.00 18.57 47 ILE F N 1
ATOM 10062 C CA . ILE F 1 50 ? -31.861 -17.886 -22.623 1.00 20.28 47 ILE F CA 1
ATOM 10063 C C . ILE F 1 50 ? -31.378 -19.061 -21.803 1.00 22.55 47 ILE F C 1
ATOM 10064 O O . ILE F 1 50 ? -31.983 -19.381 -20.787 1.00 21.52 47 ILE F O 1
ATOM 10069 N N . ALA F 1 51 ? -30.270 -19.668 -22.220 1.00 20.81 48 ALA F N 1
ATOM 10070 C CA . ALA F 1 51 ? -29.685 -20.802 -21.495 1.00 21.25 48 ALA F CA 1
ATOM 10071 C C . ALA F 1 51 ? -28.185 -20.752 -21.523 1.00 21.48 48 ALA F C 1
ATOM 10072 O O . ALA F 1 51 ? -27.598 -20.197 -22.449 1.00 24.09 48 ALA F O 1
ATOM 10074 N N . LEU F 1 52 ? -27.553 -21.346 -20.518 1.00 21.25 49 LEU F N 1
ATOM 10075 C CA . LEU F 1 52 ? -26.104 -21.539 -20.565 1.00 22.13 49 LEU F CA 1
ATOM 10076 C C . LEU F 1 52 ? -25.720 -22.554 -21.642 1.00 22.57 49 LEU F C 1
ATOM 10077 O O . LEU F 1 52 ? -24.828 -22.300 -22.451 1.00 22.41 49 LEU F O 1
ATOM 10082 N N . ASP F 1 53 ? -26.389 -23.710 -21.630 1.00 21.76 50 ASP F N 1
ATOM 10083 C CA . ASP F 1 53 ? -26.059 -24.845 -22.499 1.00 21.34 50 ASP F CA 1
ATOM 10084 C C . ASP F 1 53 ? -27.190 -25.165 -23.444 1.00 22.73 50 ASP F C 1
ATOM 10085 O O . ASP F 1 53 ? -28.349 -25.147 -23.025 1.00 23.98 50 ASP F O 1
ATOM 10090 N N . PRO F 1 54 ? -26.870 -25.477 -24.715 1.00 21.92 51 PRO F N 1
ATOM 10091 C CA . PRO F 1 54 ? -27.888 -26.026 -25.625 1.00 21.86 51 PRO F CA 1
ATOM 10092 C C . PRO F 1 54 ? -28.021 -27.535 -25.428 1.00 21.38 51 PRO F C 1
ATOM 10093 O O . PRO F 1 54 ? -27.880 -28.322 -26.360 1.00 20.89 51 PRO F O 1
ATOM 10097 N N . SER F 1 55 ? -28.264 -27.937 -24.190 1.00 19.38 52 SER F N 1
ATOM 10098 C CA . SER F 1 55 ? -28.408 -29.363 -23.884 1.00 21.80 52 SER F CA 1
ATOM 10099 C C . SER F 1 55 ? -29.749 -29.917 -24.373 1.00 22.62 52 SER F C 1
ATOM 10100 O O . SER F 1 55 ? -30.677 -29.162 -24.676 1.00 20.48 52 SER F O 1
ATOM 10103 N N . LEU F 1 56 ? -29.858 -31.242 -24.408 1.00 22.91 53 LEU F N 1
ATOM 10104 C CA . LEU F 1 56 ? -31.093 -31.886 -24.818 1.00 25.71 53 LEU F CA 1
ATOM 10105 C C . LEU F 1 56 ? -32.245 -31.452 -23.901 1.00 25.10 53 LEU F C 1
ATOM 10106 O O . LEU F 1 56 ? -33.354 -31.198 -24.373 1.00 24.93 53 LEU F O 1
ATOM 10111 N N . SER F 1 57 ? -31.993 -31.348 -22.597 1.00 19.99 54 SER F N 1
ATOM 10112 C CA . SER F 1 57 ? -33.091 -30.983 -21.698 1.00 23.83 54 SER F CA 1
ATOM 10113 C C . SER F 1 57 ? -33.489 -29.515 -21.875 1.00 21.55 54 SER F C 1
ATOM 10114 O O . SER F 1 57 ? -34.665 -29.167 -21.696 1.00 23.68 54 SER F O 1
ATOM 10117 N N . VAL F 1 58 ? -32.521 -28.651 -22.175 1.00 18.77 55 VAL F N 1
ATOM 10118 C CA . VAL F 1 58 ? -32.819 -27.243 -22.449 1.00 21.50 55 VAL F CA 1
ATOM 10119 C C . VAL F 1 58 ? -33.683 -27.111 -23.704 1.00 21.16 55 VAL F C 1
ATOM 10120 O O . VAL F 1 58 ? -34.647 -26.333 -23.752 1.00 22.43 55 VAL F O 1
ATOM 10124 N N . ILE F 1 59 ? -33.331 -27.887 -24.722 1.00 21.46 56 ILE F N 1
ATOM 10125 C CA . ILE F 1 59 ? -34.018 -27.822 -26.007 1.00 20.78 56 ILE F CA 1
ATOM 10126 C C . ILE F 1 59 ? -35.445 -28.378 -25.899 1.00 20.92 56 ILE F C 1
ATOM 10127 O O . ILE F 1 59 ? -36.378 -27.782 -26.425 1.00 21.59 56 ILE F O 1
ATOM 10132 N N . LYS F 1 60 ? -35.627 -29.474 -25.158 1.00 21.96 57 LYS F N 1
ATOM 10133 C CA . LYS F 1 60 ? -36.959 -29.995 -24.862 1.00 23.86 57 LYS F CA 1
ATOM 10134 C C . LYS F 1 60 ? -37.814 -28.973 -24.092 1.00 25.82 57 LYS F C 1
ATOM 10135 O O . LYS F 1 60 ? -39.026 -28.826 -24.331 1.00 24.58 57 LYS F O 1
ATOM 10141 N N . LYS F 1 61 ? -37.188 -28.293 -23.139 1.00 23.66 58 LYS F N 1
ATOM 10142 C CA . LYS F 1 61 ? -37.905 -27.309 -22.335 1.00 26.80 58 LYS F CA 1
ATOM 10143 C C . LYS F 1 61 ? -38.293 -26.106 -23.196 1.00 21.79 58 LYS F C 1
ATOM 10144 O O . LYS F 1 61 ? -39.368 -25.552 -23.035 1.00 25.36 58 LYS F O 1
ATOM 10150 N N . ALA F 1 62 ? -37.401 -25.707 -24.093 1.00 22.67 59 ALA F N 1
ATOM 10151 C CA . ALA F 1 62 ? -37.668 -24.645 -25.056 1.00 26.17 59 ALA F CA 1
ATOM 10152 C C . ALA F 1 62 ? -38.915 -24.971 -25.875 1.00 27.16 59 ALA F C 1
ATOM 10153 O O . ALA F 1 62 ? -39.802 -24.133 -26.047 1.00 26.28 59 ALA F O 1
ATOM 10155 N N . GLU F 1 63 ? -38.996 -26.202 -26.366 1.00 28.68 60 GLU F N 1
ATOM 10156 C CA . GLU F 1 63 ? -40.158 -26.610 -27.138 1.00 29.78 60 GLU F CA 1
ATOM 10157 C C . GLU F 1 63 ? -41.406 -26.575 -26.273 1.00 30.13 60 GLU F C 1
ATOM 10158 O O . GLU F 1 63 ? -42.464 -26.126 -26.717 1.00 30.49 60 GLU F O 1
ATOM 10164 N N . LYS F 1 64 ? -41.286 -27.043 -25.033 1.00 29.98 61 LYS F N 1
ATOM 10165 C CA . LYS F 1 64 ? -42.449 -27.120 -24.146 1.00 32.90 61 LYS F CA 1
ATOM 10166 C C . LYS F 1 64 ? -42.983 -25.737 -23.778 1.00 32.46 61 LYS F C 1
ATOM 10167 O O . LYS F 1 64 ? -44.181 -25.550 -23.619 1.00 34.30 61 LYS F O 1
ATOM 10173 N N . GLU F 1 65 ? -42.088 -24.771 -23.623 1.00 32.38 62 GLU F N 1
ATOM 10174 C CA . GLU F 1 65 ? -42.497 -23.432 -23.202 1.00 38.43 62 GLU F CA 1
ATOM 10175 C C . GLU F 1 65 ? -42.817 -22.546 -24.410 1.00 40.50 62 GLU F C 1
ATOM 10176 O O . GLU F 1 65 ? -43.069 -21.360 -24.255 1.00 40.56 62 GLU F O 1
ATOM 10182 N N . GLY F 1 66 ? -42.761 -23.108 -25.616 1.00 39.40 63 GLY F N 1
ATOM 10183 C CA . GLY F 1 66 ? -43.054 -22.333 -26.812 1.00 38.66 63 GLY F CA 1
ATOM 10184 C C . GLY F 1 66 ? -41.979 -21.302 -27.150 1.00 32.63 63 GLY F C 1
ATOM 10185 O O . GLY F 1 66 ? -42.288 -20.228 -27.677 1.00 30.02 63 GLY F O 1
ATOM 10186 N N . VAL F 1 67 ? -40.719 -21.595 -26.823 1.00 25.60 64 VAL F N 1
ATOM 10187 C CA . VAL F 1 67 ? -39.617 -20.704 -27.192 1.00 25.48 64 VAL F CA 1
ATOM 10188 C C . VAL F 1 67 ? -39.362 -20.794 -28.697 1.00 25.64 64 VAL F C 1
ATOM 10189 O O . VAL F 1 67 ? -39.277 -21.891 -29.231 1.00 28.47 64 VAL F O 1
ATOM 10193 N N . ASP F 1 68 ? -39.296 -19.666 -29.405 1.00 26.00 65 ASP F N 1
ATOM 10194 C CA . ASP F 1 68 ? -39.010 -19.748 -30.851 1.00 30.59 65 ASP F CA 1
ATOM 10195 C C . ASP F 1 68 ? -37.598 -19.232 -31.183 1.00 30.92 65 ASP F C 1
ATOM 10196 O O . ASP F 1 68 ? -37.113 -19.397 -32.304 1.00 30.21 65 ASP F O 1
ATOM 10201 N N . PHE F 1 69 ? -36.967 -18.555 -30.227 1.00 25.96 66 PHE F N 1
ATOM 10202 C CA . PHE F 1 69 ? -35.571 -18.141 -30.385 1.00 24.65 66 PHE F CA 1
ATOM 10203 C C . PHE F 1 69 ? -34.821 -18.563 -29.133 1.00 25.25 66 PHE F C 1
ATOM 10204 O O . PHE F 1 69 ? -35.082 -18.062 -28.042 1.00 26.09 66 PHE F O 1
ATOM 10212 N N . LEU F 1 70 ? -33.886 -19.485 -29.296 1.00 24.86 67 LEU F N 1
ATOM 10213 C CA . LEU F 1 70 ? -33.129 -20.010 -28.173 1.00 23.58 67 LEU F CA 1
ATOM 10214 C C . LEU F 1 70 ? -31.715 -19.450 -28.220 1.00 22.53 67 LEU F C 1
ATOM 10215 O O . LEU F 1 70 ? -30.967 -19.701 -29.168 1.00 22.85 67 LEU F O 1
ATOM 10220 N N . PHE F 1 71 ? -31.375 -18.656 -27.211 1.00 21.51 68 PHE F N 1
ATOM 10221 C CA . PHE F 1 71 ? -30.036 -18.106 -27.089 1.00 20.77 68 PHE F CA 1
ATOM 10222 C C . PHE F 1 71 ? -29.212 -18.889 -26.083 1.00 23.45 68 PHE F C 1
ATOM 10223 O O . PHE F 1 71 ? -29.644 -19.063 -24.946 1.00 20.79 68 PHE F O 1
ATOM 10231 N N . THR F 1 72 ? -28.010 -19.325 -26.462 1.00 22.50 69 THR F N 1
ATOM 10232 C CA . THR F 1 72 ? -27.139 -19.980 -25.465 1.00 22.69 69 THR F CA 1
ATOM 10233 C C . THR F 1 72 ? -25.750 -19.394 -25.432 1.00 24.15 69 THR F C 1
ATOM 10234 O O . THR F 1 72 ? -25.276 -18.857 -26.426 1.00 24.59 69 THR F O 1
ATOM 10238 N N . HIS F 1 73 ? -25.090 -19.518 -24.284 1.00 19.20 70 HIS F N 1
ATOM 10239 C CA . HIS F 1 73 ? -23.713 -19.083 -24.174 1.00 19.51 70 HIS F CA 1
ATOM 10240 C C . HIS F 1 73 ? -22.775 -20.048 -24.908 1.00 21.55 70 HIS F C 1
ATOM 10241 O O . HIS F 1 73 ? -21.893 -19.602 -25.652 1.00 21.39 70 HIS F O 1
ATOM 10248 N N . HIS F 1 74 ? -22.959 -21.353 -24.699 1.00 18.92 71 HIS F N 1
ATOM 10249 C CA . HIS F 1 74 ? -22.132 -22.373 -25.342 1.00 18.13 71 HIS F CA 1
ATOM 10250 C C . HIS F 1 74 ? -22.692 -22.750 -26.685 1.00 18.26 71 HIS F C 1
ATOM 10251 O O . HIS F 1 74 ? -23.898 -22.878 -26.813 1.00 22.14 71 HIS F O 1
ATOM 10258 N N . PRO F 1 75 ? -21.815 -22.890 -27.699 1.00 20.45 72 PRO F N 1
ATOM 10259 C CA . PRO F 1 75 ? -22.258 -23.344 -29.020 1.00 22.16 72 PRO F CA 1
ATOM 10260 C C . PRO F 1 75 ? -22.782 -24.783 -28.947 1.00 22.77 72 PRO F C 1
ATOM 10261 O O . PRO F 1 75 ? -22.409 -25.517 -28.027 1.00 20.48 72 PRO F O 1
ATOM 10265 N N . LEU F 1 76 ? -23.611 -25.167 -29.912 1.00 21.93 73 LEU F N 1
ATOM 10266 C CA . LEU F 1 76 ? -24.152 -26.515 -29.998 1.00 22.03 73 LEU F CA 1
ATOM 10267 C C . LEU F 1 76 ? -23.034 -27.544 -30.203 1.00 23.42 73 LEU F C 1
ATOM 10268 O O . LEU F 1 76 ? -22.988 -28.561 -29.532 1.00 23.32 73 LEU F O 1
ATOM 10273 N N . LEU F 1 77 ? -22.133 -27.261 -31.136 1.00 22.35 74 LEU F N 1
ATOM 10274 C CA . LEU F 1 77 ? -21.026 -28.163 -31.432 1.00 24.32 74 LEU F CA 1
ATOM 10275 C C . LEU F 1 77 ? -19.715 -27.406 -31.437 1.00 29.00 74 LEU F C 1
ATOM 10276 O O . LEU F 1 77 ? -19.642 -26.281 -31.941 1.00 29.96 74 LEU F O 1
ATOM 10281 N N . LYS F 1 78 ? -18.689 -28.014 -30.857 1.00 27.71 75 LYS F N 1
ATOM 10282 C CA . LYS F 1 78 ? -17.319 -27.520 -31.019 1.00 32.42 75 LYS F CA 1
ATOM 10283 C C . LYS F 1 78 ? -16.668 -28.208 -32.219 1.00 35.92 75 LYS F C 1
ATOM 10284 O O . LYS F 1 78 ? -16.131 -27.545 -33.118 1.00 36.73 75 LYS F O 1
ATOM 10290 N N . ASP F 1 79 ? -16.739 -29.540 -32.237 1.00 37.04 76 ASP F N 1
ATOM 10291 C CA . ASP F 1 79 ? -16.176 -30.335 -33.334 1.00 39.39 76 ASP F CA 1
ATOM 10292 C C . ASP F 1 79 ? -17.221 -30.630 -34.407 1.00 32.92 76 ASP F C 1
ATOM 10293 O O . ASP F 1 79 ? -18.327 -31.078 -34.097 1.00 27.91 76 ASP F O 1
ATOM 10298 N N . PRO F 1 80 ? -16.849 -30.425 -35.671 1.00 35.59 77 PRO F N 1
ATOM 10299 C CA . PRO F 1 80 ? -17.808 -30.620 -36.764 1.00 32.80 77 PRO F CA 1
ATOM 10300 C C . PRO F 1 80 ? -18.130 -32.098 -36.987 1.00 33.15 77 PRO F C 1
ATOM 10301 O O . PRO F 1 80 ? -17.302 -32.972 -36.679 1.00 30.79 77 PRO F O 1
ATOM 10305 N N . ILE F 1 81 ? -19.312 -32.378 -37.539 1.00 25.11 78 ILE F N 1
ATOM 10306 C CA . ILE F 1 81 ? -19.716 -33.758 -37.800 1.00 26.09 78 ILE F CA 1
ATOM 10307 C C . ILE F 1 81 ? -20.234 -33.878 -39.224 1.00 25.92 78 ILE F C 1
ATOM 10308 O O . ILE F 1 81 ? -20.523 -32.871 -39.867 1.00 24.59 78 ILE F O 1
ATOM 10313 N N . ARG F 1 82 ? -20.340 -35.101 -39.725 1.00 23.82 79 ARG F N 1
ATOM 10314 C CA . ARG F 1 82 ? -20.899 -35.316 -41.053 1.00 25.60 79 ARG F CA 1
ATOM 10315 C C . ARG F 1 82 ? -21.887 -36.490 -41.045 1.00 28.77 79 ARG F C 1
ATOM 10316 O O . ARG F 1 82 ? -22.214 -37.027 -42.095 1.00 32.04 79 ARG F O 1
ATOM 10324 N N . ASN F 1 83 ? -22.321 -36.900 -39.850 1.00 25.45 80 ASN F N 1
ATOM 10325 C CA . ASN F 1 83 ? -23.373 -37.907 -39.680 1.00 24.25 80 ASN F CA 1
ATOM 10326 C C . ASN F 1 83 ? -24.281 -37.457 -38.544 1.00 30.40 80 ASN F C 1
ATOM 10327 O O . ASN F 1 83 ? -23.838 -36.741 -37.634 1.00 29.81 80 ASN F O 1
ATOM 10332 N N . PHE F 1 84 ? -25.546 -37.871 -38.600 1.00 30.14 81 PHE F N 1
ATOM 10333 C CA . PHE F 1 84 ? -26.576 -37.319 -37.718 1.00 29.64 81 PHE F CA 1
ATOM 10334 C C . PHE F 1 84 ? -27.388 -38.409 -37.064 1.00 29.89 81 PHE F C 1
ATOM 10335 O O . PHE F 1 84 ? -28.293 -38.955 -37.669 1.00 28.20 81 PHE F O 1
ATOM 10343 N N . THR F 1 85 ? -26.990 -38.778 -35.849 1.00 28.09 82 THR F N 1
ATOM 10344 C CA . THR F 1 85 ? -27.573 -39.907 -35.137 1.00 26.62 82 THR F CA 1
ATOM 10345 C C . THR F 1 85 ? -27.583 -39.597 -33.647 1.00 25.03 82 THR F C 1
ATOM 10346 O O . THR F 1 85 ? -27.008 -38.601 -33.227 1.00 22.52 82 THR F O 1
ATOM 10350 N N . GLY F 1 86 ? -28.220 -40.450 -32.854 1.00 23.76 83 GLY F N 1
ATOM 10351 C CA . GLY F 1 86 ? -28.181 -40.297 -31.410 1.00 26.64 83 GLY F CA 1
ATOM 10352 C C . GLY F 1 86 ? -28.648 -38.943 -30.884 1.00 30.20 83 GLY F C 1
ATOM 10353 O O . GLY F 1 86 ? -29.659 -38.381 -31.321 1.00 29.38 83 GLY F O 1
ATOM 10354 N N . VAL F 1 87 ? -27.886 -38.402 -29.941 1.00 29.49 84 VAL F N 1
ATOM 10355 C CA . VAL F 1 87 ? -28.297 -37.207 -29.234 1.00 26.89 84 VAL F CA 1
ATOM 10356 C C . VAL F 1 87 ? -28.368 -35.991 -30.164 1.00 24.08 84 VAL F C 1
ATOM 10357 O O . VAL F 1 87 ? -29.337 -35.221 -30.112 1.00 26.44 84 VAL F O 1
ATOM 10361 N N . ILE F 1 88 ? -27.385 -35.821 -31.040 1.00 21.65 85 ILE F N 1
ATOM 10362 C CA . ILE F 1 88 ? -27.415 -34.628 -31.910 1.00 21.59 85 ILE F CA 1
ATOM 10363 C C . ILE F 1 88 ? -28.623 -34.709 -32.879 1.00 22.95 85 ILE F C 1
ATOM 10364 O O . ILE F 1 88 ? -29.233 -33.687 -33.204 1.00 23.80 85 ILE F O 1
ATOM 10369 N N . TYR F 1 89 ? -28.992 -35.912 -33.296 1.00 25.18 86 TYR F N 1
ATOM 10370 C CA . TYR F 1 89 ? -30.195 -36.097 -34.107 1.00 24.46 86 TYR F CA 1
ATOM 10371 C C . TYR F 1 89 ? -31.446 -35.639 -33.348 1.00 25.42 86 TYR F C 1
ATOM 10372 O O . TYR F 1 89 ? -32.264 -34.916 -33.882 1.00 23.74 86 TYR F O 1
ATOM 10381 N N . LYS F 1 90 ? -31.589 -36.091 -32.106 1.00 23.16 87 LYS F N 1
ATOM 10382 C CA . LYS F 1 90 ? -32.742 -35.719 -31.287 1.00 23.59 87 LYS F CA 1
ATOM 10383 C C . LYS F 1 90 ? -32.836 -34.200 -31.081 1.00 24.75 87 LYS F C 1
ATOM 10384 O O . LYS F 1 90 ? -33.903 -33.623 -31.192 1.00 25.86 87 LYS F O 1
ATOM 10390 N N . LYS F 1 91 ? -31.704 -33.562 -30.806 1.00 23.30 88 LYS F N 1
ATOM 10391 C CA . LYS F 1 91 ? -31.661 -32.124 -30.589 1.00 26.01 88 LYS F CA 1
ATOM 10392 C C . LYS F 1 91 ? -32.024 -31.339 -31.845 1.00 23.94 88 LYS F C 1
ATOM 10393 O O . LYS F 1 91 ? -32.814 -30.404 -31.802 1.00 23.14 88 LYS F O 1
ATOM 10399 N N . LEU F 1 92 ? -31.411 -31.708 -32.960 1.00 23.00 89 LEU F N 1
ATOM 10400 C CA . LEU F 1 92 ? -31.681 -31.016 -34.216 1.00 25.60 89 LEU F CA 1
ATOM 10401 C C . LEU F 1 92 ? -33.128 -31.176 -34.649 1.00 25.00 89 LEU F C 1
ATOM 10402 O O . LEU F 1 92 ? -33.727 -30.248 -35.200 1.00 26.81 89 LEU F O 1
ATOM 10407 N N . LYS F 1 93 ? -33.672 -32.372 -34.437 1.00 22.06 90 LYS F N 1
ATOM 10408 C CA . LYS F 1 93 ? -35.034 -32.669 -34.823 1.00 24.65 90 LYS F CA 1
ATOM 10409 C C . LYS F 1 93 ? -36.023 -31.772 -34.104 1.00 28.58 90 LYS F C 1
ATOM 10410 O O . LYS F 1 93 ? -36.948 -31.252 -34.729 1.00 24.58 90 LYS F O 1
ATOM 10416 N N . ILE F 1 94 ? -35.831 -31.601 -32.798 1.00 23.59 91 ILE F N 1
ATOM 10417 C CA . ILE F 1 94 ? -36.724 -30.750 -32.031 1.00 24.90 91 ILE F CA 1
ATOM 10418 C C . ILE F 1 94 ? -36.647 -29.313 -32.546 1.00 26.08 91 ILE F C 1
ATOM 10419 O O . ILE F 1 94 ? -37.671 -28.668 -32.754 1.00 27.22 91 ILE F O 1
ATOM 10424 N N . LEU F 1 95 ? -35.427 -28.823 -32.757 1.00 23.83 92 LEU F N 1
ATOM 10425 C CA . LEU F 1 95 ? -35.235 -27.450 -33.220 1.00 27.03 92 LEU F CA 1
ATOM 10426 C C . LEU F 1 95 ? -35.812 -27.244 -34.623 1.00 29.99 92 LEU F C 1
ATOM 10427 O O . LEU F 1 95 ? -36.495 -26.237 -34.888 1.00 26.57 92 LEU F O 1
ATOM 10432 N N . MET F 1 96 ? -35.540 -28.190 -35.520 1.00 32.16 93 MET F N 1
ATOM 10433 C CA . MET F 1 96 ? -35.964 -28.028 -36.908 1.00 32.05 93 MET F CA 1
ATOM 10434 C C . MET F 1 96 ? -37.446 -28.240 -37.120 1.00 33.67 93 MET F C 1
ATOM 10435 O O . MET F 1 96 ? -38.075 -27.500 -37.890 1.00 32.52 93 MET F O 1
ATOM 10440 N N . GLU F 1 97 ? -38.033 -29.212 -36.433 1.00 31.63 94 GLU F N 1
ATOM 10441 C CA . GLU F 1 97 ? -39.446 -29.466 -36.674 1.00 35.28 94 GLU F CA 1
ATOM 10442 C C . GLU F 1 97 ? -40.288 -28.344 -36.081 1.00 34.50 94 GLU F C 1
ATOM 10443 O O . GLU F 1 97 ? -41.373 -28.100 -36.554 1.00 33.71 94 GLU F O 1
ATOM 10449 N N . ASN F 1 98 ? -39.771 -27.643 -35.073 1.00 31.75 95 ASN F N 1
ATOM 10450 C CA . ASN F 1 98 ? -40.489 -26.498 -34.504 1.00 37.56 95 ASN F CA 1
ATOM 10451 C C . ASN F 1 98 ? -40.018 -25.128 -35.013 1.00 37.06 95 ASN F C 1
ATOM 10452 O O . ASN F 1 98 ? -40.545 -24.097 -34.587 1.00 35.37 95 ASN F O 1
ATOM 10457 N N . ASP F 1 99 ? -39.068 -25.135 -35.951 1.00 32.59 96 ASP F N 1
ATOM 10458 C CA . ASP F 1 99 ? -38.411 -23.928 -36.471 1.00 31.73 96 ASP F CA 1
ATOM 10459 C C . ASP F 1 99 ? -37.959 -22.984 -35.354 1.00 30.04 96 ASP F C 1
ATOM 10460 O O . ASP F 1 99 ? -38.143 -21.773 -35.430 1.00 32.15 96 ASP F O 1
ATOM 10465 N N . ILE F 1 100 ? -37.332 -23.566 -34.343 1.00 24.33 97 ILE F N 1
ATOM 10466 C CA . ILE F 1 100 ? -36.744 -22.820 -33.259 1.00 26.43 97 ILE F CA 1
ATOM 10467 C C . ILE F 1 100 ? -35.350 -22.418 -33.667 1.00 31.08 97 ILE F C 1
ATOM 10468 O O . ILE F 1 100 ? -34.555 -23.276 -34.025 1.00 32.98 97 ILE F O 1
ATOM 10473 N N . ILE F 1 101 ? -35.051 -21.122 -33.635 1.00 27.15 98 ILE F N 1
ATOM 10474 C CA . ILE F 1 101 ? -33.705 -20.662 -33.941 1.00 28.17 98 ILE F CA 1
ATOM 10475 C C . ILE F 1 101 ? -32.755 -20.829 -32.745 1.00 26.61 98 ILE F C 1
ATOM 10476 O O . ILE F 1 101 ? -33.101 -20.492 -31.616 1.00 23.79 98 ILE F O 1
ATOM 10481 N N . LEU F 1 102 ? -31.575 -21.391 -32.986 1.00 24.33 99 LEU F N 1
ATOM 10482 C C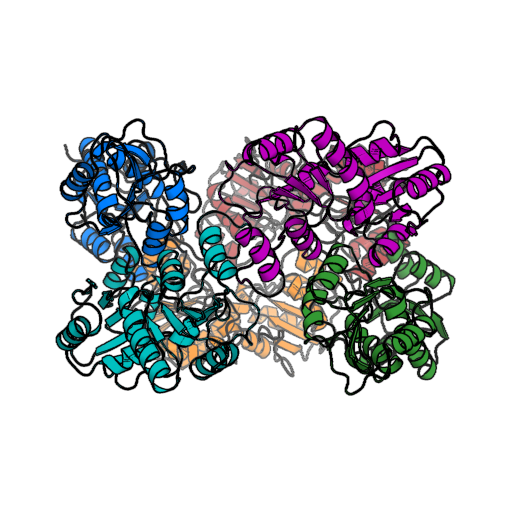A . LEU F 1 102 ? -30.551 -21.462 -31.942 1.00 23.78 99 LEU F CA 1
ATOM 10483 C C . LEU F 1 102 ? -29.354 -20.609 -32.312 1.00 24.58 99 LEU F C 1
ATOM 10484 O O . LEU F 1 102 ? -28.741 -20.777 -33.378 1.00 22.93 99 LEU F O 1
ATOM 10489 N N . TYR F 1 103 ? -29.035 -19.676 -31.419 1.00 23.11 100 TYR F N 1
ATOM 10490 C CA . TYR F 1 103 ? -28.010 -18.670 -31.671 1.00 20.13 100 TYR F CA 1
ATOM 10491 C C . TYR F 1 103 ? -27.110 -18.603 -30.445 1.00 23.74 100 TYR F C 1
ATOM 10492 O O . TYR F 1 103 ? -27.619 -18.617 -29.329 1.00 22.63 100 TYR F O 1
ATOM 10501 N N . SER F 1 104 ? -25.794 -18.511 -30.629 1.00 22.41 101 SER F N 1
ATOM 10502 C CA . SER F 1 104 ? -24.896 -18.440 -29.469 1.00 18.48 101 SER F CA 1
ATOM 10503 C C . SER F 1 104 ? -23.951 -17.242 -29.479 1.00 23.24 101 SER F C 1
ATOM 10504 O O . SER F 1 104 ? -23.402 -16.858 -30.520 1.00 24.16 101 SER F O 1
ATOM 10507 N N . ALA F 1 105 ? -23.748 -16.666 -28.299 1.00 21.56 102 ALA F N 1
ATOM 10508 C CA . ALA F 1 105 ? -22.660 -15.709 -28.110 1.00 26.95 102 ALA F CA 1
ATOM 10509 C C . ALA F 1 105 ? -21.789 -16.292 -27.010 1.00 27.25 102 ALA F C 1
ATOM 10510 O O . ALA F 1 105 ? -22.203 -16.390 -25.846 1.00 25.32 102 ALA F O 1
ATOM 10512 N N . HIS F 1 106 ? -20.595 -16.722 -27.391 1.00 25.66 103 HIS F N 1
ATOM 10513 C CA . HIS F 1 106 ? -19.744 -17.453 -26.461 1.00 24.45 103 HIS F CA 1
ATOM 10514 C C . HIS F 1 106 ? -18.639 -16.500 -25.971 1.00 22.36 103 HIS F C 1
ATOM 10515 O O . HIS F 1 106 ? -18.921 -15.629 -25.137 1.00 20.87 103 HIS F O 1
ATOM 10522 N N . THR F 1 107 ? -17.415 -16.600 -26.488 1.00 21.92 104 THR F N 1
ATOM 10523 C CA . THR F 1 107 ? -16.351 -15.766 -25.915 1.00 22.92 104 THR F CA 1
ATOM 10524 C C . THR F 1 107 ? -16.581 -14.282 -26.248 1.00 22.64 104 THR F C 1
ATOM 10525 O O . THR F 1 107 ? -16.094 -13.426 -25.532 1.00 23.12 104 THR F O 1
ATOM 10529 N N . ASN F 1 108 ? -17.354 -13.961 -27.281 1.00 22.50 105 ASN F N 1
ATOM 10530 C CA . ASN F 1 108 ? -17.626 -12.545 -27.511 1.00 24.13 105 ASN F CA 1
ATOM 10531 C C . ASN F 1 108 ? -18.458 -11.959 -26.344 1.00 26.23 105 ASN F C 1
ATOM 10532 O O . ASN F 1 108 ? -18.299 -10.777 -25.981 1.00 27.03 105 ASN F O 1
ATOM 10537 N N . LEU F 1 109 ? -19.282 -12.795 -25.713 1.00 21.84 106 LEU F N 1
ATOM 10538 C CA . LEU F 1 109 ? -20.048 -12.353 -24.549 1.00 25.61 106 LEU F CA 1
ATOM 10539 C C . LEU F 1 109 ? -19.186 -12.382 -23.265 1.00 22.66 106 LEU F C 1
ATOM 10540 O O . LEU F 1 109 ? -19.448 -11.649 -22.318 1.00 21.86 106 LEU F O 1
ATOM 10545 N N . ASP F 1 110 ? -18.155 -13.222 -23.248 1.00 22.91 107 ASP F N 1
ATOM 10546 C CA . ASP F 1 110 ? -17.176 -13.227 -22.157 1.00 22.86 107 ASP F CA 1
ATOM 10547 C C . ASP F 1 110 ? -16.354 -11.943 -22.119 1.00 26.60 107 ASP F C 1
ATOM 10548 O O . ASP F 1 110 ? -16.022 -11.437 -21.045 1.00 25.07 107 ASP F O 1
ATOM 10553 N N . ILE F 1 111 ? -16.007 -11.452 -23.305 1.00 26.39 108 ILE F N 1
ATOM 10554 C CA . ILE F 1 111 ? -14.986 -10.419 -23.475 1.00 28.85 108 ILE F CA 1
ATOM 10555 C C . ILE F 1 111 ? -15.537 -8.991 -23.552 1.00 31.54 108 ILE F C 1
ATOM 10556 O O . ILE F 1 111 ? -14.868 -8.041 -23.127 1.00 30.09 108 ILE F O 1
ATOM 10561 N N . CYS F 1 112 ? -16.749 -8.837 -24.082 1.00 27.43 109 CYS F N 1
ATOM 10562 C CA . CYS F 1 112 ? -17.295 -7.505 -24.347 1.00 28.11 109 CYS F CA 1
ATOM 10563 C C . CYS F 1 112 ? -17.499 -6.672 -23.074 1.00 27.83 109 CYS F C 1
ATOM 10564 O O . CYS F 1 112 ? -17.564 -7.205 -21.972 1.00 25.13 109 CYS F O 1
ATOM 10567 N N . LYS F 1 113 ? -17.620 -5.362 -23.248 1.00 30.15 110 LYS F N 1
ATOM 10568 C CA . LYS F 1 113 ? -17.914 -4.467 -22.135 1.00 35.06 110 LYS F CA 1
ATOM 10569 C C . LYS F 1 113 ? -19.225 -4.868 -21.468 1.00 33.03 110 LYS F C 1
ATOM 10570 O O . LYS F 1 113 ? -20.240 -5.055 -22.151 1.00 32.92 110 LYS F O 1
ATOM 10576 N N . ASN F 1 114 ? -19.185 -5.005 -20.143 1.00 28.66 111 ASN F N 1
ATOM 10577 C CA . ASN F 1 114 ? -20.326 -5.454 -19.331 1.00 28.38 111 ASN F CA 1
ATOM 10578 C C . ASN F 1 114 ? -20.759 -6.893 -19.626 1.00 30.01 111 ASN F C 1
ATOM 10579 O O . ASN F 1 114 ? -21.872 -7.307 -19.252 1.00 26.96 111 ASN F O 1
ATOM 10584 N N . GLY F 1 115 ? -19.866 -7.641 -20.269 1.00 27.84 112 GLY F N 1
ATOM 10585 C CA . GLY F 1 115 ? -20.038 -9.075 -20.471 1.00 23.85 112 GLY F CA 1
ATOM 10586 C C . GLY F 1 115 ? -19.711 -9.878 -19.232 1.00 24.61 112 GLY F C 1
ATOM 10587 O O . GLY F 1 115 ? -19.611 -9.322 -18.138 1.00 23.82 112 GLY F O 1
ATOM 10588 N N . LEU F 1 116 ? -19.529 -11.191 -19.387 1.00 17.92 113 LEU F N 1
ATOM 10589 C CA . LEU F 1 116 ? -19.502 -12.068 -18.217 1.00 16.61 113 LEU F CA 1
ATOM 10590 C C . LEU F 1 116 ? -18.290 -11.819 -17.313 1.00 18.77 113 LEU F C 1
ATOM 10591 O O . LEU F 1 116 ? -18.386 -11.948 -16.087 1.00 20.89 113 LEU F O 1
ATOM 10596 N N . ASN F 1 117 ? -17.148 -11.479 -17.898 1.00 20.77 114 ASN F N 1
ATOM 10597 C CA . ASN F 1 117 ? -15.981 -11.200 -17.088 1.00 21.43 114 ASN F CA 1
ATOM 10598 C C . ASN F 1 117 ? -16.055 -9.820 -16.414 1.00 24.10 114 ASN F C 1
ATOM 10599 O O . ASN F 1 117 ? -15.680 -9.683 -15.240 1.00 24.03 114 ASN F O 1
ATOM 10604 N N . ASP F 1 118 ? -16.555 -8.816 -17.132 1.00 23.63 115 ASP F N 1
ATOM 10605 C CA . ASP F 1 118 ? -16.801 -7.510 -16.519 1.00 25.75 115 ASP F CA 1
ATOM 10606 C C . ASP F 1 118 ? -17.779 -7.606 -15.357 1.00 26.31 115 ASP F C 1
ATOM 10607 O O . ASP F 1 118 ? -17.624 -6.923 -14.343 1.00 24.08 115 ASP F O 1
ATOM 10612 N N . ALA F 1 119 ? -18.806 -8.430 -15.514 1.00 22.69 116 ALA F N 1
ATOM 10613 C CA . ALA F 1 119 ? -19.779 -8.592 -14.455 1.00 23.69 116 ALA F CA 1
ATOM 10614 C C . ALA F 1 119 ? -19.091 -9.102 -13.168 1.00 22.40 116 ALA F C 1
ATOM 10615 O O . ALA F 1 119 ? -19.384 -8.621 -12.066 1.00 23.41 116 ALA F O 1
ATOM 10617 N N . LEU F 1 120 ? -18.170 -10.051 -13.301 1.00 19.95 117 LEU F N 1
ATOM 10618 C CA . LEU F 1 120 ? -17.419 -10.510 -12.121 1.00 20.79 117 LEU F CA 1
ATOM 10619 C C . LEU F 1 120 ? -16.515 -9.407 -11.557 1.00 24.45 117 LEU F C 1
ATOM 10620 O O . LEU F 1 120 ? -16.459 -9.202 -10.333 1.00 26.58 117 LEU F O 1
ATOM 10625 N N . ALA F 1 121 ? -15.824 -8.680 -12.436 1.00 25.01 118 ALA F N 1
ATOM 10626 C CA . ALA F 1 121 ? -14.942 -7.598 -11.997 1.00 28.74 118 ALA F CA 1
ATOM 10627 C C . ALA F 1 121 ? -15.720 -6.507 -11.239 1.00 29.46 118 ALA F C 1
ATOM 10628 O O . ALA F 1 121 ? -15.207 -5.895 -10.292 1.00 29.58 118 ALA F O 1
ATOM 10630 N N . GLU F 1 122 ? -16.954 -6.254 -11.665 1.00 25.87 119 GLU F N 1
ATOM 10631 C CA . GLU F 1 122 ? -17.783 -5.230 -11.038 1.00 26.14 119 GLU F CA 1
ATOM 10632 C C . GLU F 1 122 ? -18.336 -5.732 -9.693 1.00 25.07 119 GLU F C 1
ATOM 10633 O O . GLU F 1 122 ? -18.430 -4.983 -8.727 1.00 25.72 119 GLU F O 1
ATOM 10639 N N . LEU F 1 123 ? -18.711 -6.998 -9.639 1.00 24.95 120 LEU F N 1
ATOM 10640 C CA . LEU F 1 123 ? -19.150 -7.586 -8.377 1.00 28.64 120 LEU F CA 1
ATOM 10641 C C . LEU F 1 123 ? -18.080 -7.419 -7.287 1.00 27.63 120 LEU F C 1
ATOM 10642 O O . LEU F 1 123 ? -18.377 -7.067 -6.147 1.00 25.19 120 LEU F O 1
ATOM 10647 N N . TYR F 1 124 ? -16.829 -7.678 -7.635 1.00 24.02 121 TYR F N 1
ATOM 10648 C CA . TYR F 1 124 ? -15.775 -7.578 -6.642 1.00 25.95 121 TYR F CA 1
ATOM 10649 C C . TYR F 1 124 ? -15.198 -6.165 -6.549 1.00 30.47 121 TYR F C 1
ATOM 10650 O O . TYR F 1 124 ? -14.251 -5.919 -5.803 1.00 33.56 121 TYR F O 1
ATOM 10659 N N . ASN F 1 125 ? -15.804 -5.245 -7.295 1.00 28.12 122 ASN F N 1
ATOM 10660 C CA . ASN F 1 125 ? -15.376 -3.849 -7.358 1.00 33.48 122 ASN F CA 1
ATOM 10661 C C . ASN F 1 125 ? -13.853 -3.733 -7.564 1.00 31.86 122 ASN F C 1
ATOM 10662 O O . ASN F 1 125 ? -13.174 -2.961 -6.888 1.00 31.29 122 ASN F O 1
ATOM 10667 N N . LEU F 1 126 ? -13.329 -4.491 -8.522 1.00 27.81 123 LEU F N 1
ATOM 10668 C CA . LEU F 1 126 ? -11.888 -4.508 -8.764 1.00 31.60 123 LEU F CA 1
ATOM 10669 C C . LEU F 1 126 ? -11.339 -3.141 -9.091 1.00 34.13 123 LEU F C 1
ATOM 10670 O O . LEU F 1 126 ? -11.910 -2.409 -9.896 1.00 33.28 123 LEU F O 1
ATOM 10675 N N . GLU F 1 127 ? -10.221 -2.798 -8.464 1.00 28.32 124 GLU F N 1
ATOM 10676 C CA . GLU F 1 127 ? -9.589 -1.510 -8.714 1.00 31.49 124 GLU F CA 1
ATOM 10677 C C . GLU F 1 127 ? -8.696 -1.572 -9.951 1.00 41.01 124 GLU F C 1
ATOM 10678 O O . GLU F 1 127 ? -7.924 -2.520 -10.120 1.00 36.46 124 GLU F O 1
ATOM 10684 N N . ASN F 1 128 ? -8.846 -0.579 -10.823 1.00 34.28 125 ASN F N 1
ATOM 10685 C CA . ASN F 1 128 ? -8.088 -0.474 -12.064 1.00 44.35 125 ASN F CA 1
ATOM 10686 C C . ASN F 1 128 ? -8.063 -1.790 -12.859 1.00 40.56 125 ASN F C 1
ATOM 10687 O O . ASN F 1 128 ? -6.985 -2.289 -13.205 1.00 39.47 125 ASN F O 1
ATOM 10692 N N . PRO F 1 129 ? -9.249 -2.336 -13.182 1.00 38.08 126 PRO F N 1
ATOM 10693 C CA . PRO F 1 129 ? -9.274 -3.667 -13.793 1.00 36.89 126 PRO F CA 1
ATOM 10694 C C . PRO F 1 129 ? -8.693 -3.644 -15.201 1.00 38.42 126 PRO F C 1
ATOM 10695 O O . PRO F 1 129 ? -8.834 -2.646 -15.908 1.00 38.21 126 PRO F O 1
ATOM 10699 N N . LYS F 1 130 ? -8.033 -4.735 -15.582 1.00 33.02 127 LYS F N 1
ATOM 10700 C CA . LYS F 1 130 ? -7.432 -4.894 -16.903 1.00 34.05 127 LYS F CA 1
ATOM 10701 C C . LYS F 1 130 ? -7.816 -6.253 -17.456 1.00 32.15 127 LYS F C 1
ATOM 10702 O O . LYS F 1 130 ? -8.181 -7.167 -16.685 1.00 30.05 127 LYS F O 1
ATOM 10708 N N . PRO F 1 131 ? -7.744 -6.414 -18.786 1.00 31.38 128 PRO F N 1
ATOM 10709 C CA . PRO F 1 131 ? -8.008 -7.780 -19.258 1.00 26.81 128 PRO F CA 1
ATOM 10710 C C . PRO F 1 131 ? -6.905 -8.722 -18.736 1.00 25.54 128 PRO F C 1
ATOM 10711 O O . PRO F 1 131 ? -5.749 -8.303 -18.617 1.00 27.19 128 PRO F O 1
ATOM 10715 N N . LEU F 1 132 ? -7.265 -9.956 -18.398 1.00 26.13 129 LEU F N 1
ATOM 10716 C CA . LEU F 1 132 ? -6.293 -10.900 -17.842 1.00 28.09 129 LEU F CA 1
ATOM 10717 C C . LEU F 1 132 ? -5.351 -11.453 -18.924 1.00 29.06 129 LEU F C 1
ATOM 10718 O O . LEU F 1 132 ? -4.140 -11.543 -18.731 1.00 32.09 129 LEU F O 1
ATOM 10723 N N . TYR F 1 133 ? -5.938 -11.814 -20.060 1.00 27.51 130 TYR F N 1
ATOM 10724 C CA . TYR F 1 133 ? -5.245 -12.304 -21.247 1.00 32.94 130 TYR F CA 1
ATOM 10725 C C . TYR F 1 133 ? -5.260 -11.303 -22.371 1.00 36.73 130 TYR F C 1
ATOM 10726 O O . TYR F 1 133 ? -6.190 -10.507 -22.477 1.00 35.51 130 TYR F O 1
ATOM 10735 N N . ASP F 1 134 ? -4.310 -11.444 -23.285 1.00 38.45 131 ASP F N 1
ATOM 10736 C CA . ASP F 1 134 ? -4.179 -10.526 -24.396 1.00 44.65 131 ASP F CA 1
ATOM 10737 C C . ASP F 1 134 ? -5.402 -10.548 -25.310 1.00 43.10 131 ASP F C 1
ATOM 10738 O O . ASP F 1 134 ? -5.766 -9.520 -25.882 1.00 42.59 131 ASP F O 1
ATOM 10743 N N . ASN F 1 135 ? -6.044 -11.704 -25.443 1.00 40.58 132 ASN F N 1
ATOM 10744 C CA . ASN F 1 135 ? -7.233 -11.803 -26.298 1.00 39.97 132 ASN F CA 1
ATOM 10745 C C . ASN F 1 135 ? -8.507 -11.209 -25.664 1.00 37.50 132 ASN F C 1
ATOM 10746 O O . ASN F 1 135 ? -9.597 -11.298 -26.231 1.00 37.43 132 ASN F O 1
ATOM 10751 N N . GLY F 1 136 ? -8.370 -10.615 -24.486 1.00 32.29 133 GLY F N 1
ATOM 10752 C CA . GLY F 1 136 ? -9.496 -10.004 -23.815 1.00 31.85 133 GLY F CA 1
ATOM 10753 C C . GLY F 1 136 ? -10.207 -10.875 -22.794 1.00 28.01 133 GLY F C 1
ATOM 10754 O O . GLY F 1 136 ? -11.088 -10.398 -22.091 1.00 27.19 133 GLY F O 1
ATOM 10755 N N . LEU F 1 137 ? -9.842 -12.151 -22.691 1.00 27.25 134 LEU F N 1
ATOM 10756 C CA . LEU F 1 137 ? -10.503 -13.022 -21.714 1.00 23.56 134 LEU F CA 1
ATOM 10757 C C . LEU F 1 137 ? -10.111 -12.702 -20.264 1.00 24.21 134 LEU F C 1
ATOM 10758 O O . LEU F 1 137 ? -8.954 -12.378 -19.994 1.00 24.50 134 LEU F O 1
ATOM 10763 N N . GLY F 1 138 ? -11.078 -12.777 -19.346 1.00 21.47 135 GLY F N 1
ATOM 10764 C CA . GLY F 1 138 ? -10.789 -12.587 -17.930 1.00 22.24 135 GLY F CA 1
ATOM 10765 C C . GLY F 1 138 ? -10.499 -11.137 -17.542 1.00 22.69 135 GLY F C 1
ATOM 10766 O O . GLY F 1 138 ? -10.311 -10.272 -18.407 1.00 21.67 135 GLY F O 1
ATOM 10767 N N . ARG F 1 139 ? -10.467 -10.866 -16.243 1.00 21.70 136 ARG F N 1
ATOM 10768 C CA . ARG F 1 139 ? -10.140 -9.527 -15.732 1.00 21.43 136 ARG F CA 1
ATOM 10769 C C . ARG F 1 139 ? -9.236 -9.670 -14.509 1.00 23.59 136 ARG F C 1
ATOM 10770 O O . ARG F 1 139 ? -9.303 -10.683 -13.800 1.00 26.01 136 ARG F O 1
ATOM 10778 N N . VAL F 1 140 ? -8.398 -8.672 -14.254 1.00 21.95 137 VAL F N 1
ATOM 10779 C CA . VAL F 1 140 ? -7.550 -8.712 -13.078 1.00 23.08 137 VAL F CA 1
ATOM 10780 C C . VAL F 1 140 ? -7.407 -7.307 -12.519 1.00 26.09 137 VAL F C 1
ATOM 10781 O O . VAL F 1 140 ? -7.330 -6.353 -13.274 1.00 27.54 137 VAL F O 1
ATOM 10785 N N . GLY F 1 141 ? -7.418 -7.182 -11.198 1.00 26.16 138 GLY F N 1
ATOM 10786 C CA . GLY F 1 141 ? -7.234 -5.888 -10.555 1.00 27.71 138 GLY F CA 1
ATOM 10787 C C . GLY F 1 141 ? -7.115 -6.081 -9.055 1.00 28.14 138 GLY F C 1
ATOM 10788 O O . GLY F 1 141 ? -7.085 -7.215 -8.580 1.00 28.39 138 GLY F O 1
ATOM 10789 N N . ILE F 1 142 ? -7.078 -4.986 -8.306 1.00 30.03 139 ILE F N 1
ATOM 10790 C CA . ILE F 1 142 ? -6.910 -5.069 -6.862 1.00 31.25 139 ILE F CA 1
ATOM 10791 C C . ILE F 1 142 ? -8.268 -5.247 -6.166 1.00 31.65 139 ILE F C 1
ATOM 10792 O O . ILE F 1 142 ? -9.214 -4.481 -6.385 1.00 29.17 139 ILE F O 1
ATOM 10797 N N . PHE F 1 143 ? -8.361 -6.268 -5.328 1.00 26.94 140 PHE F N 1
ATOM 10798 C CA . PHE F 1 143 ? -9.500 -6.377 -4.440 1.00 28.64 140 PHE F CA 1
ATOM 10799 C C . PHE F 1 143 ? -9.245 -5.557 -3.174 1.00 32.26 140 PHE F C 1
ATOM 10800 O O . PHE F 1 143 ? -8.363 -5.886 -2.373 1.00 29.70 140 PHE F O 1
ATOM 10808 N N . LYS F 1 144 ? -10.005 -4.480 -3.006 1.00 29.84 141 LYS F N 1
ATOM 10809 C CA . LYS F 1 144 ? -9.789 -3.559 -1.884 1.00 38.33 141 LYS F CA 1
ATOM 10810 C C . LYS F 1 144 ? -10.463 -4.043 -0.602 1.00 39.29 141 LYS F C 1
ATOM 10811 O O . LYS F 1 144 ? -11.480 -3.490 -0.178 1.00 39.31 141 LYS F O 1
ATOM 10817 N N . GLY F 1 145 ? -9.885 -5.066 0.014 1.00 37.45 142 GLY F N 1
ATOM 10818 C CA . GLY F 1 145 ? -10.447 -5.665 1.214 1.00 36.63 142 GLY F CA 1
ATOM 10819 C C . GLY F 1 145 ? -9.684 -6.921 1.586 1.00 33.90 142 GLY F C 1
ATOM 10820 O O . GLY F 1 145 ? -8.640 -7.218 1.003 1.00 31.87 142 GLY F O 1
ATOM 10821 N N . SER F 1 146 ? -10.199 -7.668 2.555 1.00 32.67 143 SER F N 1
ATOM 10822 C CA . SER F 1 146 ? -9.523 -8.877 3.006 1.00 28.05 143 SER F CA 1
ATOM 10823 C C . SER F 1 146 ? -9.949 -10.063 2.179 1.00 26.54 143 SER F C 1
ATOM 10824 O O . SER F 1 146 ? -10.975 -10.020 1.492 1.00 28.76 143 SER F O 1
ATOM 10827 N N . PHE F 1 147 ? -9.171 -11.135 2.279 1.00 26.00 144 PHE F N 1
ATOM 10828 C CA . PHE F 1 147 ? -9.503 -12.388 1.614 1.00 24.09 144 PHE F CA 1
ATOM 10829 C C . PHE F 1 147 ? -10.844 -12.898 2.101 1.00 27.72 144 PHE F C 1
ATOM 10830 O O . PHE F 1 147 ? -11.636 -13.423 1.317 1.00 27.79 144 PHE F O 1
ATOM 10838 N N . GLU F 1 148 ? -11.100 -12.753 3.400 1.00 28.01 145 GLU F N 1
ATOM 10839 C CA . GLU F 1 148 ? -12.369 -13.215 3.957 1.00 30.62 145 GLU F CA 1
ATOM 10840 C C . GLU F 1 148 ? -13.540 -12.419 3.387 1.00 28.17 145 GLU F C 1
ATOM 10841 O O . GLU F 1 148 ? -14.620 -12.961 3.149 1.00 26.61 145 GLU F O 1
ATOM 10847 N N . GLU F 1 149 ? -13.340 -11.127 3.173 1.00 27.35 146 GLU F N 1
ATOM 10848 C CA . GLU F 1 149 ? -14.417 -10.335 2.591 1.00 27.47 146 GLU F CA 1
ATOM 10849 C C . GLU F 1 149 ? -14.711 -10.790 1.157 1.00 26.31 146 GLU F C 1
ATOM 10850 O O . GLU F 1 149 ? -15.871 -10.825 0.724 1.00 26.25 146 GLU F O 1
ATOM 10856 N N . PHE F 1 150 ? -13.656 -11.122 0.425 1.00 25.02 147 PHE F N 1
ATOM 10857 C CA . PHE F 1 150 ? -13.782 -11.648 -0.925 1.00 24.35 147 PHE F CA 1
ATOM 10858 C C . PHE F 1 150 ? -14.524 -12.989 -0.923 1.00 25.37 147 PHE F C 1
ATOM 10859 O O . PHE F 1 150 ? -15.386 -13.247 -1.770 1.00 24.34 147 PHE F O 1
ATOM 10867 N N . LEU F 1 151 ? -14.190 -13.852 0.029 1.00 24.50 148 LEU F N 1
ATOM 10868 C CA . LEU F 1 151 ? -14.873 -15.141 0.120 1.00 26.02 148 LEU F CA 1
ATOM 10869 C C . LEU F 1 151 ? -16.363 -14.978 0.428 1.00 25.30 148 LEU F C 1
ATOM 10870 O O . LEU F 1 151 ? -17.186 -15.705 -0.119 1.00 23.87 148 LEU F O 1
ATOM 10875 N N . GLU F 1 152 ? -16.703 -14.031 1.305 1.00 23.97 149 GLU F N 1
ATOM 10876 C CA . GLU F 1 152 ? -18.105 -13.800 1.680 1.00 24.96 149 GLU F CA 1
ATOM 10877 C C . GLU F 1 152 ? -18.911 -13.289 0.482 1.00 26.61 149 GLU F C 1
ATOM 10878 O O . GLU F 1 152 ? -20.050 -13.692 0.279 1.00 23.75 149 GLU F O 1
ATOM 10884 N N . ILE F 1 153 ? -18.330 -12.393 -0.310 1.00 23.77 150 ILE F N 1
ATOM 10885 C CA . ILE F 1 153 ? -19.001 -11.947 -1.533 1.00 26.14 150 ILE F CA 1
ATOM 10886 C C . ILE F 1 153 ? -19.262 -13.114 -2.485 1.00 25.67 150 ILE F C 1
ATOM 10887 O O . ILE F 1 153 ? -20.347 -13.231 -3.057 1.00 23.44 150 ILE F O 1
ATOM 10892 N N . THR F 1 154 ? -18.257 -13.967 -2.648 1.00 24.54 151 THR F N 1
ATOM 10893 C CA . THR F 1 154 ? -18.360 -15.142 -3.494 1.00 23.09 151 THR F CA 1
ATOM 10894 C C . THR F 1 154 ? -19.516 -16.041 -3.045 1.00 22.04 151 THR F C 1
ATOM 10895 O O . THR F 1 154 ? -20.324 -16.484 -3.849 1.00 19.35 151 THR F O 1
ATOM 10899 N N . LYS F 1 155 ? -19.592 -16.276 -1.737 1.00 20.51 152 LYS F N 1
ATOM 10900 C CA . LYS F 1 155 ? -20.589 -17.154 -1.159 1.00 22.89 152 LYS F CA 1
ATOM 10901 C C . LYS F 1 155 ? -21.993 -16.577 -1.256 1.00 26.03 152 LYS F C 1
ATOM 10902 O O . LYS F 1 155 ? -22.963 -17.318 -1.414 1.00 23.14 152 LYS F O 1
ATOM 10908 N N . LYS F 1 156 ? -22.105 -15.253 -1.166 1.00 26.03 153 LYS F N 1
ATOM 10909 C CA . LYS F 1 156 ? -23.419 -14.626 -1.204 1.00 27.04 153 LYS F CA 1
ATOM 10910 C C . LYS F 1 156 ? -23.977 -14.546 -2.639 1.00 25.75 153 LYS F C 1
ATOM 10911 O O . LYS F 1 156 ? -25.168 -14.762 -2.867 1.00 29.35 153 LYS F O 1
ATOM 10917 N N . TYR F 1 157 ? -23.114 -14.241 -3.597 1.00 22.35 154 TYR F N 1
ATOM 10918 C CA . TYR F 1 157 ? -23.578 -13.912 -4.952 1.00 23.03 154 TYR F CA 1
ATOM 10919 C C . TYR F 1 157 ? -23.289 -14.946 -6.029 1.00 20.43 154 TYR F C 1
ATOM 10920 O O . TYR F 1 157 ? -23.985 -14.980 -7.038 1.00 22.85 154 TYR F O 1
ATOM 10929 N N . ILE F 1 158 ? -22.274 -15.779 -5.838 1.00 25.30 155 ILE F N 1
ATOM 10930 C CA . ILE F 1 158 ? -21.867 -16.705 -6.909 1.00 23.84 155 ILE F CA 1
ATOM 10931 C C . ILE F 1 158 ? -22.165 -18.175 -6.591 1.00 25.90 155 ILE F C 1
ATOM 10932 O O . ILE F 1 158 ? -22.931 -18.826 -7.299 1.00 27.89 155 ILE F O 1
ATOM 10937 N N . HIS F 1 159 ? -21.570 -18.687 -5.520 1.00 25.35 156 HIS F N 1
ATOM 10938 C CA . HIS F 1 159 ? -21.689 -20.099 -5.173 1.00 27.01 156 HIS F CA 1
ATOM 10939 C C . HIS F 1 159 ? -21.522 -20.240 -3.668 1.00 23.54 156 HIS F C 1
ATOM 10940 O O . HIS F 1 159 ? -20.522 -19.784 -3.113 1.00 22.30 156 HIS F O 1
ATOM 10947 N N . LYS F 1 160 ? -22.452 -20.927 -3.023 1.00 30.54 157 LYS F N 1
ATOM 10948 C CA . LYS F 1 160 ? -22.495 -20.949 -1.567 1.00 34.62 157 LYS F CA 1
ATOM 10949 C C . LYS F 1 160 ? -21.295 -21.656 -0.963 1.00 33.40 157 LYS F C 1
ATOM 10950 O O . LYS F 1 160 ? -20.934 -21.400 0.176 1.00 37.04 157 LYS F O 1
ATOM 10956 N N . ASN F 1 161 ? -20.687 -22.568 -1.707 1.00 31.09 158 ASN F N 1
ATOM 10957 C CA . ASN F 1 161 ? -19.582 -23.324 -1.145 1.00 34.11 158 ASN F CA 1
ATOM 10958 C C . ASN F 1 161 ? -18.433 -23.589 -2.094 1.00 28.62 158 ASN F C 1
ATOM 10959 O O . ASN F 1 161 ? -18.173 -24.739 -2.429 1.00 28.24 158 ASN F O 1
ATOM 10964 N N . PRO F 1 162 ? -17.683 -22.547 -2.473 1.00 23.73 159 PRO F N 1
ATOM 10965 C CA . PRO F 1 162 ? -16.620 -22.762 -3.465 1.00 23.86 159 PRO F CA 1
ATOM 10966 C C . PRO F 1 162 ? -15.440 -23.609 -2.952 1.00 27.54 159 PRO F C 1
ATOM 10967 O O . PRO F 1 162 ? -15.153 -23.636 -1.754 1.00 25.31 159 PRO F O 1
ATOM 10971 N N . ILE F 1 163 ? -14.768 -24.324 -3.849 1.00 25.39 160 ILE F N 1
ATOM 10972 C CA . ILE F 1 163 ? -13.551 -25.039 -3.459 1.00 25.11 160 ILE F CA 1
ATOM 10973 C C . ILE F 1 163 ? -12.435 -24.031 -3.308 1.00 27.53 160 ILE F C 1
ATOM 10974 O O . ILE F 1 163 ? -12.145 -23.313 -4.257 1.00 21.25 160 ILE F O 1
ATOM 10979 N N . VAL F 1 164 ? -11.763 -23.994 -2.162 1.00 25.91 161 VAL F N 1
ATOM 10980 C CA . VAL F 1 164 ? -10.656 -23.043 -2.033 1.00 26.32 161 VAL F CA 1
ATOM 10981 C C . VAL F 1 164 ? -9.328 -23.803 -1.938 1.00 24.26 161 VAL F C 1
ATOM 10982 O O . VAL F 1 164 ? -9.130 -24.614 -1.034 1.00 26.18 161 VAL F O 1
ATOM 10986 N N . VAL F 1 165 ? -8.423 -23.548 -2.880 1.00 23.42 162 VAL F N 1
ATOM 10987 C CA . VAL F 1 165 ? -7.074 -24.107 -2.782 1.00 27.42 162 VAL F CA 1
ATOM 10988 C C . VAL F 1 165 ? -6.179 -23.035 -2.134 1.00 25.64 162 VAL F C 1
ATOM 10989 O O . VAL F 1 165 ? -5.739 -22.102 -2.801 1.00 21.68 162 VAL F O 1
ATOM 10993 N N . LYS F 1 166 ? -5.964 -23.135 -0.822 1.00 27.12 163 LYS F N 1
ATOM 10994 C CA . LYS F 1 166 ? -5.312 -22.045 -0.089 1.00 28.18 163 LYS F CA 1
ATOM 10995 C C . LYS F 1 166 ? -3.799 -22.240 -0.136 1.00 27.77 163 LYS F C 1
ATOM 10996 O O . LYS F 1 166 ? -3.179 -22.702 0.832 1.00 29.56 163 LYS F O 1
ATOM 11002 N N . SER F 1 167 ? -3.211 -21.901 -1.279 1.00 27.43 164 SER F N 1
ATOM 11003 C CA . SER F 1 167 ? -1.804 -22.190 -1.538 1.00 30.28 164 SER F CA 1
ATOM 11004 C C . SER F 1 167 ? -0.841 -21.379 -0.672 1.00 32.26 164 SER F C 1
ATOM 11005 O O . SER F 1 167 ? 0.289 -21.815 -0.411 1.00 33.37 164 SER F O 1
ATOM 11008 N N . LYS F 1 168 ? -1.296 -20.215 -0.220 1.00 27.02 165 LYS F N 1
ATOM 11009 C CA . LYS F 1 168 ? -0.507 -19.339 0.659 1.00 31.03 165 LYS F CA 1
ATOM 11010 C C . LYS F 1 168 ? -1.479 -18.432 1.393 1.00 26.94 165 LYS F C 1
ATOM 11011 O O . LYS F 1 168 ? -2.663 -18.343 1.018 1.00 26.35 165 LYS F O 1
ATOM 11017 N N . GLU F 1 169 ? -0.990 -17.742 2.413 1.00 28.18 166 GLU F N 1
ATOM 11018 C CA . GLU F 1 169 ? -1.770 -16.680 3.067 1.00 31.39 166 GLU F CA 1
ATOM 11019 C C . GLU F 1 169 ? -1.959 -15.509 2.112 1.00 34.88 166 GLU F C 1
ATOM 11020 O O . GLU F 1 169 ? -1.090 -15.241 1.281 1.00 36.34 166 GLU F O 1
ATOM 11026 N N . VAL F 1 170 ? -3.102 -14.835 2.212 1.00 32.23 167 VAL F N 1
ATOM 11027 C CA . VAL F 1 170 ? -3.415 -13.704 1.342 1.00 31.07 167 VAL F CA 1
ATOM 11028 C C . VAL F 1 170 ? -3.577 -12.440 2.175 1.00 33.11 167 VAL F C 1
ATOM 11029 O O . VAL F 1 170 ? -4.444 -12.369 3.047 1.00 32.47 167 VAL F O 1
ATOM 11033 N N . ASP F 1 171 ? -2.744 -11.446 1.897 1.00 33.20 168 ASP F N 1
ATOM 11034 C CA . ASP F 1 171 ? -2.814 -10.166 2.590 1.00 35.74 168 ASP F CA 1
ATOM 11035 C C . ASP F 1 171 ? -3.958 -9.331 2.022 1.00 30.73 168 ASP F C 1
ATOM 11036 O O . ASP F 1 171 ? -4.428 -9.611 0.931 1.00 31.56 168 ASP F O 1
ATOM 11041 N N . ASP F 1 172 ? -4.407 -8.318 2.760 1.00 33.68 169 ASP F N 1
ATOM 11042 C CA . ASP F 1 172 ? -5.431 -7.403 2.239 1.00 36.64 169 ASP F CA 1
ATOM 11043 C C . ASP F 1 172 ? -4.941 -6.681 0.980 1.00 36.39 169 ASP F C 1
ATOM 11044 O O . ASP F 1 172 ? -3.730 -6.490 0.790 1.00 36.22 169 ASP F O 1
ATOM 11049 N N . ASN F 1 173 ? -5.892 -6.247 0.153 1.00 32.75 170 ASN F N 1
ATOM 11050 C CA . ASN F 1 173 ? -5.594 -5.482 -1.056 1.00 33.94 170 ASN F CA 1
ATOM 11051 C C . ASN F 1 173 ? -4.727 -6.296 -2.009 1.00 33.93 170 ASN F C 1
ATOM 11052 O O . ASN F 1 173 ? -3.699 -5.835 -2.503 1.00 33.24 170 ASN F O 1
ATOM 11057 N N . PHE F 1 174 ? -5.171 -7.512 -2.269 1.00 31.08 171 PHE F N 1
ATOM 11058 C CA . PHE F 1 174 ? -4.428 -8.445 -3.094 1.00 30.40 171 PHE F CA 1
ATOM 11059 C C . PHE F 1 174 ? -4.879 -8.321 -4.549 1.00 28.51 171 PHE F C 1
ATOM 11060 O O . PHE F 1 174 ? -5.888 -7.655 -4.845 1.00 25.99 171 PHE F O 1
ATOM 11068 N N . LYS F 1 175 ? -4.112 -8.934 -5.453 1.00 27.04 172 LYS F N 1
ATOM 11069 C CA . LYS F 1 175 ? -4.475 -8.999 -6.866 1.00 26.98 172 LYS F CA 1
ATOM 11070 C C . LYS F 1 175 ? -5.372 -10.198 -7.143 1.00 27.54 172 LYS F C 1
ATOM 11071 O O . LYS F 1 175 ? -4.971 -11.350 -6.959 1.00 22.38 172 LYS F O 1
ATOM 11077 N N . LEU F 1 176 ? -6.581 -9.902 -7.611 1.00 26.06 173 LEU F N 1
ATOM 11078 C CA . LEU F 1 176 ? -7.591 -10.899 -7.938 1.00 25.45 173 LEU F CA 1
ATOM 11079 C C . LEU F 1 176 ? -7.823 -11.007 -9.443 1.00 20.51 173 LEU F C 1
ATOM 11080 O O . LEU F 1 176 ? -8.151 -10.034 -10.114 1.00 20.65 173 LEU F O 1
ATOM 11085 N N . ALA F 1 177 ? -7.676 -12.210 -9.957 1.00 20.17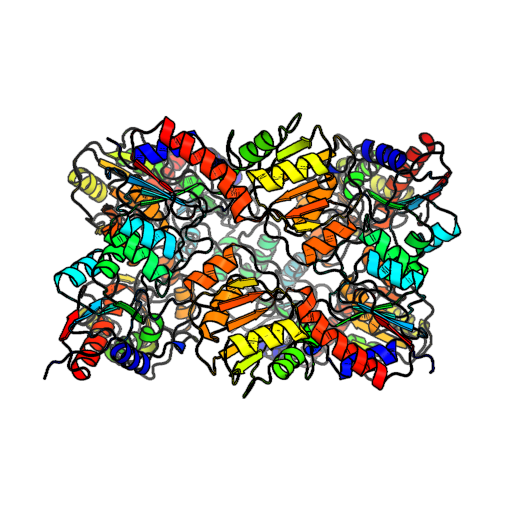 174 ALA F N 1
ATOM 11086 C CA . ALA F 1 177 ? -8.027 -12.478 -11.343 1.00 20.76 174 ALA F CA 1
ATOM 11087 C C . ALA F 1 177 ? -9.321 -13.270 -11.347 1.00 16.81 174 ALA F C 1
ATOM 11088 O O . ALA F 1 177 ? -9.518 -14.137 -10.498 1.00 18.50 174 ALA F O 1
ATOM 11090 N N . VAL F 1 178 ? -10.192 -12.960 -12.297 1.00 20.54 175 VAL F N 1
ATOM 11091 C CA . VAL F 1 178 ? -11.455 -13.645 -12.471 1.00 21.45 175 VAL F CA 1
ATOM 11092 C C . VAL F 1 178 ? -11.578 -14.088 -13.920 1.00 22.65 175 VAL F C 1
ATOM 11093 O O . VAL F 1 178 ? -11.151 -13.400 -14.856 1.00 22.90 175 VAL F O 1
ATOM 11097 N N . LEU F 1 179 ? -12.114 -15.284 -14.098 1.00 22.64 176 LEU F N 1
ATOM 11098 C CA . LEU F 1 179 ? -12.421 -15.734 -15.440 1.00 21.00 176 LEU F CA 1
ATOM 11099 C C . LEU F 1 179 ? -13.690 -16.582 -15.383 1.00 18.19 176 LEU F C 1
ATOM 11100 O O . LEU F 1 179 ? -13.735 -17.606 -14.697 1.00 23.09 176 LEU F O 1
ATOM 11105 N N . SER F 1 180 ? -14.724 -16.147 -16.093 1.00 22.01 177 SER F N 1
ATOM 11106 C CA . SER F 1 180 ? -15.986 -16.870 -16.053 1.00 23.05 177 SER F CA 1
ATOM 11107 C C . SER F 1 180 ? -15.938 -18.124 -16.912 1.00 23.54 177 SER F C 1
ATOM 11108 O O . SER F 1 180 ? -15.697 -18.066 -18.130 1.00 26.85 177 SER F O 1
ATOM 11111 N N . GLY F 1 181 ? -16.255 -19.249 -16.281 1.00 24.57 178 GLY F N 1
ATOM 11112 C CA . GLY F 1 181 ? -16.334 -20.513 -16.984 1.00 23.18 178 GLY F CA 1
ATOM 11113 C C . GLY F 1 181 ? -15.141 -21.358 -16.626 1.00 21.98 178 GLY F C 1
ATOM 11114 O O . GLY F 1 181 ? -14.764 -21.437 -15.474 1.00 23.96 178 GLY F O 1
ATOM 11115 N N . TYR F 1 182 ? -14.548 -21.993 -17.621 1.00 21.89 179 TYR F N 1
ATOM 11116 C CA . TYR F 1 182 ? -13.429 -22.875 -17.384 1.00 22.55 179 TYR F CA 1
ATOM 11117 C C . TYR F 1 182 ? -12.114 -22.141 -17.548 1.00 24.66 179 TYR F C 1
ATOM 11118 O O . TYR F 1 182 ? -11.624 -21.970 -18.662 1.00 27.53 179 TYR F O 1
ATOM 11127 N N . GLY F 1 183 ? -11.534 -21.701 -16.446 1.00 26.68 180 GLY F N 1
ATOM 11128 C CA . GLY F 1 183 ? -10.297 -20.954 -16.548 1.00 25.20 180 GLY F CA 1
ATOM 11129 C C . GLY F 1 183 ? -9.159 -21.654 -15.831 1.00 26.51 180 GLY F C 1
ATOM 11130 O O . GLY F 1 183 ? -8.050 -21.110 -15.731 1.00 23.59 180 GLY F O 1
ATOM 11131 N N . LEU F 1 184 ? -9.410 -22.868 -15.350 1.00 27.71 181 LEU F N 1
ATOM 11132 C CA . LEU F 1 184 ? -8.448 -23.499 -14.448 1.00 28.43 181 LEU F CA 1
ATOM 11133 C C . LEU F 1 184 ? -7.611 -24.585 -15.146 1.00 28.13 181 LEU F C 1
ATOM 11134 O O . LEU F 1 184 ? -7.216 -25.567 -14.531 1.00 31.76 181 LEU F O 1
ATOM 11139 N N . SER F 1 185 ? -7.317 -24.394 -16.431 1.00 29.59 182 SER F N 1
ATOM 11140 C CA . SER F 1 185 ? -6.375 -25.284 -17.121 1.00 30.53 182 SER F CA 1
ATOM 11141 C C . SER F 1 185 ? -4.971 -25.144 -16.521 1.00 29.58 182 SER F C 1
ATOM 11142 O O . SER F 1 185 ? -4.651 -24.122 -15.902 1.00 28.75 182 SER F O 1
ATOM 11145 N N . GLN F 1 186 ? -4.128 -26.154 -16.707 1.00 27.24 183 GLN F N 1
ATOM 11146 C CA . GLN F 1 186 ? -2.753 -26.058 -16.204 1.00 28.19 183 GLN F CA 1
ATOM 11147 C C . GLN F 1 186 ? -2.019 -24.866 -16.801 1.00 27.92 183 GLN F C 1
ATOM 11148 O O . GLN F 1 186 ? -1.335 -24.144 -16.080 1.00 28.67 183 GLN F O 1
ATOM 11154 N N . SER F 1 187 ? -2.161 -24.640 -18.108 1.00 26.42 184 SER F N 1
ATOM 11155 C CA . SER F 1 187 ? -1.450 -23.516 -18.722 1.00 28.21 184 SER F CA 1
ATOM 11156 C C . SER F 1 187 ? -2.005 -22.173 -18.208 1.00 29.10 184 SER F C 1
ATOM 11157 O O . SER F 1 187 ? -1.274 -21.183 -18.115 1.00 28.21 184 SER F O 1
ATOM 11160 N N . SER F 1 188 ? -3.296 -22.125 -17.894 1.00 25.13 185 SER F N 1
ATOM 11161 C CA . SER F 1 188 ? -3.875 -20.915 -17.302 1.00 28.57 185 SER F CA 1
ATOM 11162 C C . SER F 1 188 ? -3.340 -20.622 -15.886 1.00 28.36 185 SER F C 1
ATOM 11163 O O . SER F 1 188 ? -3.032 -19.459 -15.557 1.00 28.06 185 SER F O 1
ATOM 11166 N N . ILE F 1 189 ? -3.241 -21.674 -15.071 1.00 23.77 186 ILE F N 1
ATOM 11167 C CA . ILE F 1 189 ? -2.704 -21.601 -13.704 1.00 25.88 186 ILE F CA 1
ATOM 11168 C C . ILE F 1 189 ? -1.299 -20.990 -13.755 1.00 25.52 186 ILE F C 1
ATOM 11169 O O . ILE F 1 189 ? -1.010 -20.042 -13.026 1.00 21.11 186 ILE F O 1
ATOM 11174 N N . LYS F 1 190 ? -0.443 -21.527 -14.634 1.00 24.02 187 LYS F N 1
ATOM 11175 C CA . LYS F 1 190 ? 0.918 -21.014 -14.796 1.00 27.57 187 LYS F CA 1
ATOM 11176 C C . LYS F 1 190 ? 0.919 -19.531 -15.196 1.00 28.77 187 LYS F C 1
ATOM 11177 O O . LYS F 1 190 ? 1.706 -18.731 -14.690 1.00 27.52 187 LYS F O 1
ATOM 11183 N N . TYR F 1 191 ? 0.053 -19.169 -16.134 1.00 26.80 188 TYR F N 1
ATOM 11184 C CA . TYR F 1 191 ? 0.030 -17.801 -16.632 1.00 27.00 188 TYR F CA 1
ATOM 11185 C C . TYR F 1 191 ? -0.457 -16.838 -15.539 1.00 23.96 188 TYR F C 1
ATOM 11186 O O . TYR F 1 191 ? 0.156 -15.788 -15.296 1.00 25.00 188 TYR F O 1
ATOM 11195 N N . VAL F 1 192 ? -1.574 -17.190 -14.909 1.00 21.70 189 VAL F N 1
ATOM 11196 C CA . VAL F 1 192 ? -2.211 -16.307 -13.934 1.00 25.87 189 VAL F CA 1
ATOM 11197 C C . VAL F 1 192 ? -1.393 -16.166 -12.634 1.00 26.77 189 VAL F C 1
ATOM 11198 O O . VAL F 1 192 ? -1.358 -15.084 -12.039 1.00 28.99 189 VAL F O 1
ATOM 11202 N N . ALA F 1 193 ? -0.672 -17.216 -12.244 1.00 25.11 190 ALA F N 1
ATOM 11203 C CA . ALA F 1 193 ? 0.220 -17.134 -11.074 1.00 27.99 190 ALA F CA 1
ATOM 11204 C C . ALA F 1 193 ? 1.227 -15.970 -11.180 1.00 31.10 190 ALA F C 1
ATOM 11205 O O . ALA F 1 193 ? 1.692 -15.439 -10.163 1.00 29.62 190 ALA F O 1
ATOM 11207 N N . GLU F 1 194 ? 1.547 -15.550 -12.401 1.00 27.78 191 GLU F N 1
ATOM 11208 C CA . GLU F 1 194 ? 2.443 -14.405 -12.581 1.00 34.32 191 GLU F CA 1
ATOM 11209 C C . GLU F 1 194 ? 1.731 -13.058 -12.430 1.00 35.11 191 GLU F C 1
ATOM 11210 O O . GLU F 1 194 ? 2.379 -12.025 -12.254 1.00 35.39 191 GLU F O 1
ATOM 11216 N N . LYS F 1 195 ? 0.407 -13.072 -12.481 1.00 31.52 192 LYS F N 1
ATOM 11217 C CA . LYS F 1 195 ? -0.386 -11.842 -12.550 1.00 32.28 192 LYS F CA 1
ATOM 11218 C C . LYS F 1 195 ? -1.289 -11.605 -11.323 1.00 28.12 192 LYS F C 1
ATOM 11219 O O . LYS F 1 195 ? -1.819 -10.517 -11.121 1.00 27.85 192 LYS F O 1
ATOM 11225 N N . ALA F 1 196 ? -1.500 -12.622 -10.507 1.00 24.90 193 ALA F N 1
ATOM 11226 C CA . ALA F 1 196 ? -2.472 -12.461 -9.442 1.00 26.50 193 ALA F CA 1
ATOM 11227 C C . ALA F 1 196 ? -2.141 -13.300 -8.220 1.00 27.36 193 ALA F C 1
ATOM 11228 O O . ALA F 1 196 ? -1.355 -14.264 -8.296 1.00 25.39 193 ALA F O 1
ATOM 11230 N N . ASP F 1 197 ? -2.723 -12.900 -7.091 1.00 25.98 194 ASP F N 1
ATOM 11231 C CA . ASP F 1 197 ? -2.615 -13.642 -5.830 1.00 27.14 194 ASP F CA 1
ATOM 11232 C C . ASP F 1 197 ? -3.708 -14.680 -5.693 1.00 23.86 194 ASP F C 1
ATOM 11233 O O . ASP F 1 197 ? -3.506 -15.774 -5.126 1.00 25.33 194 ASP F O 1
ATOM 11238 N N . VAL F 1 198 ? -4.874 -14.355 -6.231 1.00 22.11 195 VAL F N 1
ATOM 11239 C CA . VAL F 1 198 ? -6.050 -15.223 -6.102 1.00 19.78 195 VAL F CA 1
ATOM 11240 C C . VAL F 1 198 ? -6.717 -15.315 -7.474 1.00 18.70 195 VAL F C 1
ATOM 11241 O O . VAL F 1 198 ? -6.829 -14.311 -8.169 1.00 20.20 195 VAL F O 1
ATOM 11245 N N . TYR F 1 199 ? -7.157 -16.515 -7.852 1.00 17.68 196 TYR F N 1
ATOM 11246 C CA . TYR F 1 199 ? -7.755 -16.743 -9.170 1.00 20.64 196 TYR F CA 1
ATOM 11247 C C . TYR F 1 199 ? -9.121 -17.384 -8.961 1.00 18.60 196 TYR F C 1
ATOM 11248 O O . TYR F 1 199 ? -9.241 -18.492 -8.427 1.00 21.77 196 TYR F O 1
ATOM 11257 N N . LEU F 1 200 ? -10.152 -16.658 -9.357 1.00 18.97 197 LEU F N 1
ATOM 11258 C CA . LEU F 1 200 ? -11.529 -17.094 -9.189 1.00 18.46 197 LEU F CA 1
ATOM 11259 C C . LEU F 1 200 ? -12.045 -17.593 -10.545 1.00 19.97 197 LEU F C 1
ATOM 11260 O O . LEU F 1 200 ? -12.160 -16.818 -11.477 1.00 21.93 197 LEU F O 1
ATOM 11265 N N . SER F 1 201 ? -12.363 -18.872 -10.655 1.00 19.28 198 SER F N 1
ATOM 11266 C CA . SER F 1 201 ? -12.873 -19.384 -11.918 1.00 20.18 198 SER F CA 1
ATOM 11267 C C . SER F 1 201 ? -13.603 -20.698 -11.648 1.00 23.91 198 SER F C 1
ATOM 11268 O O . SER F 1 201 ? -14.180 -20.881 -10.556 1.00 20.71 198 SER F O 1
ATOM 11271 N N . GLY F 1 202 ? -13.656 -21.576 -12.646 1.00 22.16 199 GLY F N 1
ATOM 11272 C CA . GLY F 1 202 ? -14.384 -22.825 -12.499 1.00 18.91 199 GLY F CA 1
ATOM 11273 C C . GLY F 1 202 ? -13.685 -24.033 -13.110 1.00 20.74 199 GLY F C 1
ATOM 11274 O O . GLY F 1 202 ? -12.719 -23.871 -13.877 1.00 21.26 199 GLY F O 1
ATOM 11275 N N . ASP F 1 203 ? -14.189 -25.224 -12.775 1.00 22.98 200 ASP F N 1
ATOM 11276 C CA . ASP F 1 203 ? -13.754 -26.513 -13.348 1.00 24.95 200 ASP F CA 1
ATOM 11277 C C . ASP F 1 203 ? -12.333 -26.913 -12.924 1.00 25.75 200 ASP F C 1
ATOM 11278 O O . ASP F 1 203 ? -11.498 -27.243 -13.770 1.00 24.60 200 ASP F O 1
ATOM 11283 N N . LEU F 1 204 ? -12.055 -26.895 -11.618 1.00 24.71 201 LEU F N 1
ATOM 11284 C CA . LEU F 1 204 ? -10.748 -27.343 -11.114 1.00 23.58 201 LEU F CA 1
ATOM 11285 C C . LEU F 1 204 ? -10.586 -28.856 -11.254 1.00 23.22 201 LEU F C 1
ATOM 11286 O O . LEU F 1 204 ? -11.515 -29.605 -10.941 1.00 23.26 201 LEU F O 1
ATOM 11291 N N . THR F 1 205 ? -9.408 -29.309 -11.697 1.00 18.22 202 THR F N 1
ATOM 11292 C CA . THR F 1 205 ? -9.098 -30.733 -11.706 1.00 22.41 202 THR F CA 1
ATOM 11293 C C . THR F 1 205 ? -7.789 -30.945 -10.953 1.00 24.30 202 THR F C 1
ATOM 11294 O O . THR F 1 205 ? -7.115 -29.980 -10.599 1.00 22.94 202 THR F O 1
ATOM 11298 N N . HIS F 1 206 ? -7.436 -32.208 -10.727 1.00 24.34 203 HIS F N 1
ATOM 11299 C CA . HIS F 1 206 ? -6.327 -32.559 -9.869 1.00 26.42 203 HIS F CA 1
ATOM 11300 C C . HIS F 1 206 ? -4.981 -31.911 -10.263 1.00 24.69 203 HIS F C 1
ATOM 11301 O O . HIS F 1 206 ? -4.340 -31.284 -9.413 1.00 22.88 203 HIS F O 1
ATOM 11308 N N . HIS F 1 207 ? -4.553 -32.056 -11.520 1.00 22.36 204 HIS F N 1
ATOM 11309 C CA . HIS F 1 207 ? -3.216 -31.562 -11.900 1.00 21.40 204 HIS F CA 1
ATOM 11310 C C . HIS F 1 207 ? -3.136 -30.050 -11.721 1.00 21.45 204 HIS F C 1
ATOM 11311 O O . HIS F 1 207 ? -2.099 -29.538 -11.317 1.00 23.49 204 HIS F O 1
ATOM 11318 N N . SER F 1 208 ? -4.231 -29.344 -11.997 1.00 19.39 205 SER F N 1
ATOM 11319 C CA . SER F 1 208 ? -4.259 -27.879 -11.827 1.00 21.06 205 SER F CA 1
ATOM 11320 C C . SER F 1 208 ? -4.220 -27.472 -10.347 1.00 21.62 205 SER F C 1
ATOM 11321 O O . SER F 1 208 ? -3.623 -26.449 -9.998 1.00 22.41 205 SER F O 1
ATOM 11324 N N . LYS F 1 209 ? -4.881 -28.249 -9.487 1.00 20.06 206 LYS F N 1
ATOM 11325 C CA . LYS F 1 209 ? -4.788 -28.009 -8.043 1.00 19.47 206 LYS F CA 1
ATOM 11326 C C . LYS F 1 209 ? -3.328 -28.141 -7.574 1.00 22.65 206 LYS F C 1
ATOM 11327 O O . LYS F 1 209 ? -2.830 -27.289 -6.836 1.00 21.11 206 LYS F O 1
ATOM 11333 N N . ILE F 1 210 ? -2.642 -29.192 -8.018 1.00 17.75 207 ILE F N 1
ATOM 11334 C CA . ILE F 1 210 ? -1.250 -29.423 -7.615 1.00 22.86 207 ILE F CA 1
ATOM 11335 C C . ILE F 1 210 ? -0.345 -28.275 -8.084 1.00 24.19 207 ILE F C 1
ATOM 11336 O O . ILE F 1 210 ? 0.518 -27.782 -7.349 1.00 24.43 207 ILE F O 1
ATOM 11341 N N . LEU F 1 211 ? -0.555 -27.860 -9.323 1.00 19.84 208 LEU F N 1
ATOM 11342 C CA . LEU F 1 211 ? 0.250 -26.807 -9.921 1.00 21.95 208 LEU F CA 1
ATOM 11343 C C . LEU F 1 211 ? 0.068 -25.479 -9.163 1.00 23.78 208 LEU F C 1
ATOM 11344 O O . LEU F 1 211 ? 1.037 -24.758 -8.909 1.00 22.45 208 LEU F O 1
ATOM 11349 N N . ALA F 1 212 ? -1.178 -25.156 -8.816 1.00 20.52 209 ALA F N 1
ATOM 11350 C CA . ALA F 1 212 ? -1.460 -23.934 -8.069 1.00 21.48 209 ALA F CA 1
ATOM 11351 C C . ALA F 1 212 ? -0.791 -23.961 -6.694 1.00 22.62 209 ALA F C 1
ATOM 11352 O O . ALA F 1 212 ? -0.279 -22.947 -6.220 1.00 22.65 209 ALA F O 1
ATOM 11354 N N . GLU F 1 213 ? -0.806 -25.122 -6.046 1.00 22.36 210 GLU F N 1
ATOM 11355 C CA . GLU F 1 213 ? -0.138 -25.252 -4.761 1.00 22.34 210 GLU F CA 1
ATOM 11356 C C . GLU F 1 213 ? 1.372 -25.025 -4.908 1.00 27.41 210 GLU F C 1
ATOM 11357 O O . GLU F 1 213 ? 1.987 -24.353 -4.079 1.00 27.71 210 GLU F O 1
ATOM 11363 N N . GLU F 1 214 ? 1.965 -25.559 -5.971 1.00 24.66 211 GLU F N 1
ATOM 11364 C CA . GLU F 1 214 ? 3.396 -25.378 -6.207 1.00 27.50 211 GLU F CA 1
ATOM 11365 C C . GLU F 1 214 ? 3.763 -23.918 -6.432 1.00 24.41 211 GLU F C 1
ATOM 11366 O O . GLU F 1 214 ? 4.789 -23.447 -5.939 1.00 26.37 211 GLU F O 1
ATOM 11372 N N . LEU F 1 215 ? 2.924 -23.221 -7.195 1.00 21.59 212 LEU F N 1
ATOM 11373 C CA . LEU F 1 215 ? 3.195 -21.837 -7.578 1.00 26.62 212 LEU F CA 1
ATOM 11374 C C . LEU F 1 215 ? 2.804 -20.840 -6.477 1.00 28.72 212 LEU F C 1
ATOM 11375 O O . LEU F 1 215 ? 3.221 -19.696 -6.496 1.00 31.94 212 LEU F O 1
ATOM 11380 N N . GLY F 1 216 ? 2.029 -21.289 -5.499 1.00 26.01 213 GLY F N 1
ATOM 11381 C CA . GLY F 1 216 ? 1.547 -20.401 -4.453 1.00 21.17 213 GLY F CA 1
ATOM 11382 C C . GLY F 1 216 ? 0.359 -19.550 -4.907 1.00 27.76 213 GLY F C 1
ATOM 11383 O O . GLY F 1 216 ? 0.087 -18.505 -4.323 1.00 28.58 213 GLY F O 1
ATOM 11384 N N . LEU F 1 217 ? -0.345 -19.979 -5.952 1.00 24.27 214 LEU F N 1
ATOM 11385 C CA . LEU F 1 217 ? -1.518 -19.240 -6.417 1.00 18.83 214 LEU F CA 1
ATOM 11386 C C . LEU F 1 217 ? -2.765 -19.743 -5.718 1.00 22.63 214 LEU F C 1
ATOM 11387 O O . LEU F 1 217 ? -3.057 -20.938 -5.765 1.00 21.83 214 LEU F O 1
ATOM 11392 N N . VAL F 1 218 ? -3.483 -18.848 -5.042 1.00 20.54 215 VAL F N 1
ATOM 11393 C CA . VAL F 1 218 ? -4.729 -19.253 -4.394 1.00 20.22 215 VAL F CA 1
ATOM 11394 C C . VAL F 1 218 ? -5.794 -19.372 -5.469 1.00 22.64 215 VAL F C 1
ATOM 11395 O O . VAL F 1 218 ? -5.964 -18.461 -6.264 1.00 21.97 215 VAL F O 1
ATOM 11399 N N . VAL F 1 219 ? -6.463 -20.524 -5.516 1.00 21.39 216 VAL F N 1
ATOM 11400 C CA . VAL F 1 219 ? -7.482 -20.789 -6.517 1.00 21.47 216 VAL F CA 1
ATOM 11401 C C . VAL F 1 219 ? -8.817 -21.030 -5.827 1.00 19.03 216 VAL F C 1
ATOM 11402 O O . VAL F 1 219 ? -8.911 -21.763 -4.844 1.00 21.50 216 VAL F O 1
ATOM 11406 N N . VAL F 1 220 ? -9.849 -20.380 -6.333 1.00 21.11 217 VAL F N 1
ATOM 11407 C CA . VAL F 1 220 ? -11.179 -20.549 -5.799 1.00 20.85 217 VAL F CA 1
ATOM 11408 C C . VAL F 1 220 ? -12.063 -21.032 -6.936 1.00 19.46 217 VAL F C 1
ATOM 11409 O O . VAL F 1 220 ? -12.315 -20.289 -7.868 1.00 19.79 217 VAL F O 1
ATOM 11413 N N . ASP F 1 221 ? -12.507 -22.282 -6.871 1.00 19.50 218 ASP F N 1
ATOM 11414 C CA . ASP F 1 221 ? -13.369 -22.839 -7.910 1.00 19.44 218 ASP F CA 1
ATOM 11415 C C . ASP F 1 221 ? -14.805 -22.621 -7.470 1.00 20.91 218 ASP F C 1
ATOM 11416 O O . ASP F 1 221 ? -15.318 -23.350 -6.619 1.00 19.19 218 ASP F O 1
ATOM 11421 N N . ALA F 1 222 ? -15.456 -21.618 -8.054 1.00 18.68 219 ALA F N 1
ATOM 11422 C CA . ALA F 1 222 ? -16.860 -21.337 -7.744 1.00 18.90 219 ALA F CA 1
ATOM 11423 C C . ALA F 1 222 ? -17.770 -21.972 -8.797 1.00 19.72 219 ALA F C 1
ATOM 11424 O O . ALA F 1 222 ? -18.960 -21.654 -8.881 1.00 24.83 219 ALA F O 1
ATOM 11426 N N . THR F 1 223 ? -17.175 -22.892 -9.566 1.00 18.35 220 THR F N 1
ATOM 11427 C CA . THR F 1 223 ? -17.803 -23.717 -10.634 1.00 20.35 220 THR F CA 1
ATOM 11428 C C . THR F 1 223 ? -17.987 -22.976 -11.949 1.00 24.99 220 THR F C 1
ATOM 11429 O O . THR F 1 223 ? -18.233 -21.779 -12.017 1.00 18.55 220 THR F O 1
ATOM 11433 N N . HIS F 1 224 ? -17.832 -23.744 -13.006 1.00 21.25 221 HIS F N 1
ATOM 11434 C CA . HIS F 1 224 ? -18.031 -23.256 -14.353 1.00 22.35 221 HIS F CA 1
ATOM 11435 C C . HIS F 1 224 ? -19.441 -22.650 -14.498 1.00 22.66 221 HIS F C 1
ATOM 11436 O O . HIS F 1 224 ? -19.625 -21.515 -14.959 1.00 21.84 221 HIS F O 1
ATOM 11443 N N . TYR F 1 225 ? -20.441 -23.399 -14.062 1.00 20.21 222 TYR F N 1
ATOM 11444 C CA . TYR F 1 225 ? -21.825 -22.967 -14.190 1.00 19.28 222 TYR F CA 1
ATOM 11445 C C . TYR F 1 225 ? -22.080 -21.628 -13.485 1.00 21.79 222 TYR F C 1
ATOM 11446 O O . TYR F 1 225 ? -22.565 -20.677 -14.108 1.00 24.17 222 TYR F O 1
ATOM 11455 N N . SER F 1 226 ? -21.742 -21.532 -12.188 1.00 16.92 223 SER F N 1
ATOM 11456 C CA . SER F 1 226 ? -22.113 -20.341 -11.428 1.00 17.23 223 SER F CA 1
ATOM 11457 C C . SER F 1 226 ? -21.353 -19.079 -11.856 1.00 19.74 223 SER F C 1
ATOM 11458 O O . SER F 1 226 ? -21.923 -17.991 -11.812 1.00 23.55 223 SER F O 1
ATOM 11461 N N . THR F 1 227 ? -20.082 -19.200 -12.259 1.00 21.87 224 THR F N 1
ATOM 11462 C CA . THR F 1 227 ? -19.315 -18.007 -12.626 1.00 20.68 224 THR F CA 1
ATOM 11463 C C . THR F 1 227 ? -19.769 -17.433 -13.973 1.00 26.45 224 THR F C 1
ATOM 11464 O O . THR F 1 227 ? -19.468 -16.273 -14.295 1.00 24.96 224 THR F O 1
ATOM 11468 N N . GLU F 1 228 ? -20.455 -18.249 -14.770 1.00 15.93 225 GLU F N 1
ATOM 11469 C CA . GLU F 1 228 ? -21.054 -17.757 -16.014 1.00 22.83 225 GLU F CA 1
ATOM 11470 C C . GLU F 1 228 ? -22.503 -17.292 -15.845 1.00 18.37 225 GLU F C 1
ATOM 11471 O O . GLU F 1 228 ? -22.922 -16.281 -16.419 1.00 22.67 225 GLU F O 1
ATOM 11477 N N . VAL F 1 229 ? -23.256 -18.013 -15.031 1.00 19.86 226 VAL F N 1
ATOM 11478 C CA . VAL F 1 229 ? -24.670 -17.715 -14.863 1.00 21.08 226 VAL F CA 1
ATOM 11479 C C . VAL F 1 229 ? -24.850 -16.344 -14.192 1.00 24.05 226 VAL F C 1
ATOM 11480 O O . VAL F 1 229 ? -25.824 -15.642 -14.471 1.00 23.48 226 VAL F O 1
ATOM 11484 N N . PHE F 1 230 ? -23.899 -15.952 -13.342 1.00 21.49 227 PHE F N 1
ATOM 11485 C CA . PHE F 1 230 ? -23.962 -14.643 -12.708 1.00 24.34 227 PHE F CA 1
ATOM 11486 C C . PHE F 1 230 ? -24.083 -13.514 -13.742 1.00 22.29 227 PHE F C 1
ATOM 11487 O O . PHE F 1 230 ? -24.980 -12.678 -13.649 1.00 23.81 227 PHE F O 1
ATOM 11495 N N . GLY F 1 231 ? -23.179 -13.479 -14.717 1.00 18.45 228 GLY F N 1
ATOM 11496 C CA . GLY F 1 231 ? -23.228 -12.437 -15.742 1.00 20.06 228 GLY F CA 1
ATOM 11497 C C . GLY F 1 231 ? -24.348 -12.684 -16.751 1.00 21.74 228 GLY F C 1
ATOM 11498 O O . GLY F 1 231 ? -24.879 -11.752 -17.356 1.00 21.06 228 GLY F O 1
ATOM 11499 N N . LEU F 1 232 ? -24.684 -13.951 -16.974 1.00 17.69 229 LEU F N 1
ATOM 11500 C CA . LEU F 1 232 ? -25.754 -14.300 -17.912 1.00 22.68 229 LEU F CA 1
ATOM 11501 C C . LEU F 1 232 ? -27.108 -13.765 -17.419 1.00 23.54 229 LEU F C 1
ATOM 11502 O O . LEU F 1 232 ? -27.950 -13.356 -18.223 1.00 21.27 229 LEU F O 1
ATOM 11507 N N . LYS F 1 233 ? -27.330 -13.815 -16.102 1.00 20.90 230 LYS F N 1
ATOM 11508 C CA . LYS F 1 233 ? -28.533 -13.200 -15.529 1.00 25.57 230 LYS F CA 1
ATOM 11509 C C . LYS F 1 233 ? -28.528 -11.695 -15.788 1.00 23.85 230 LYS F C 1
ATOM 11510 O O . LYS F 1 233 ? -29.560 -11.112 -16.108 1.00 25.68 230 LYS F O 1
ATOM 11516 N N . LYS F 1 234 ? -27.365 -11.061 -15.642 1.00 22.65 231 LYS F N 1
ATOM 11517 C CA . LYS F 1 234 ? -27.263 -9.632 -15.940 1.00 24.42 231 LYS F CA 1
ATOM 11518 C C . LYS F 1 234 ? -27.590 -9.392 -17.402 1.00 25.50 231 LYS F C 1
ATOM 11519 O O . LYS F 1 234 ? -28.297 -8.452 -17.750 1.00 26.05 231 LYS F O 1
ATOM 11525 N N . PHE F 1 235 ? -27.084 -10.262 -18.260 1.00 24.37 232 PHE F N 1
ATOM 11526 C CA . PHE F 1 235 ? -27.339 -10.109 -19.676 1.00 25.97 232 PHE F CA 1
ATOM 11527 C C . PHE F 1 235 ? -28.841 -10.251 -19.933 1.00 26.16 232 PHE F C 1
ATOM 11528 O O . PHE F 1 235 ? -29.413 -9.501 -20.715 1.00 24.67 232 PHE F O 1
ATOM 11536 N N . LYS F 1 236 ? -29.478 -11.203 -19.259 1.00 25.37 233 LYS F N 1
ATOM 11537 C CA . LYS F 1 236 ? -30.924 -11.374 -19.406 1.00 27.97 233 LYS F CA 1
ATOM 11538 C C . LYS F 1 236 ? -31.727 -10.143 -18.985 1.00 24.62 233 LYS F C 1
ATOM 11539 O O . LYS F 1 236 ? -32.666 -9.751 -19.674 1.00 25.62 233 LYS F O 1
ATOM 11545 N N . GLU F 1 237 ? -31.360 -9.525 -17.868 1.00 21.93 234 GLU F N 1
ATOM 11546 C CA . GLU F 1 237 ? -32.047 -8.303 -17.431 1.00 26.99 234 GLU F CA 1
ATOM 11547 C C . GLU F 1 237 ? -31.856 -7.167 -18.434 1.00 28.33 234 GLU F C 1
ATOM 11548 O O . GLU F 1 237 ? -32.762 -6.356 -18.635 1.00 28.40 234 GLU F O 1
ATOM 11554 N N . PHE F 1 238 ? -30.655 -7.081 -19.012 1.00 26.40 235 PHE F N 1
ATOM 11555 C CA . PHE F 1 238 ? -30.347 -6.051 -20.011 1.00 27.29 235 PHE F CA 1
ATOM 11556 C C . PHE F 1 238 ? -31.255 -6.210 -21.244 1.00 27.19 235 PHE F C 1
ATOM 11557 O O . PHE F 1 238 ? -31.786 -5.228 -21.756 1.00 29.64 235 PHE F O 1
ATOM 11565 N N . LEU F 1 239 ? -31.419 -7.448 -21.721 1.00 26.84 236 LEU F N 1
ATOM 11566 C CA . LEU F 1 239 ? -32.318 -7.729 -22.840 1.00 29.46 236 LEU F CA 1
ATOM 11567 C C . LEU F 1 239 ? -33.770 -7.404 -22.496 1.00 31.22 236 LEU F C 1
ATOM 11568 O O . LEU F 1 239 ? -34.513 -6.829 -23.317 1.00 32.09 236 LEU F O 1
ATOM 11573 N N . SER F 1 240 ? -34.177 -7.799 -21.291 1.00 27.46 237 SER F N 1
ATOM 11574 C CA . SER F 1 240 ? -35.546 -7.563 -20.835 1.00 29.18 237 SER F CA 1
ATOM 11575 C C . SER F 1 240 ? -35.838 -6.087 -20.711 1.00 29.38 237 SER F C 1
ATOM 11576 O O . SER F 1 240 ? -36.942 -5.645 -21.013 1.00 34.99 237 SER F O 1
ATOM 11579 N N . SER F 1 241 ? -34.847 -5.311 -20.278 1.00 29.96 238 SER F N 1
ATOM 11580 C CA . SER F 1 241 ? -35.048 -3.860 -20.104 1.00 33.66 238 SER F CA 1
ATOM 11581 C C . SER F 1 241 ? -35.163 -3.103 -21.433 1.00 33.15 238 SER F C 1
ATOM 11582 O O . SER F 1 241 ? -35.752 -2.013 -21.508 1.00 32.09 238 SER F O 1
ATOM 11585 N N . ASN F 1 242 ? -34.582 -3.676 -22.478 1.00 28.70 239 ASN F N 1
ATOM 11586 C CA . ASN F 1 242 ? -34.472 -2.968 -23.747 1.00 32.87 239 ASN F CA 1
ATOM 11587 C C . ASN F 1 242 ? -35.367 -3.512 -24.860 1.00 36.30 239 ASN F C 1
ATOM 11588 O O . ASN F 1 242 ? -35.666 -2.806 -25.820 1.00 38.27 239 ASN F O 1
ATOM 11593 N N . LEU F 1 243 ? -35.780 -4.766 -24.752 1.00 34.07 240 LEU F N 1
ATOM 11594 C CA . LEU F 1 243 ? -36.606 -5.360 -25.803 1.00 39.06 240 LEU F CA 1
ATOM 11595 C C . LEU F 1 243 ? -38.041 -5.618 -25.336 1.00 41.36 240 LEU F C 1
ATOM 11596 O O . LEU F 1 243 ? -38.263 -6.094 -24.227 1.00 40.87 240 LEU F O 1
ATOM 11601 N N . ASP F 1 244 ? -39.010 -5.310 -26.189 1.00 41.34 241 ASP F N 1
ATOM 11602 C CA . ASP F 1 244 ? -40.405 -5.580 -25.864 1.00 46.08 241 ASP F CA 1
ATOM 11603 C C . ASP F 1 244 ? -40.730 -6.995 -26.365 1.00 43.06 241 ASP F C 1
ATOM 11604 O O . ASP F 1 244 ? -41.278 -7.200 -27.447 1.00 43.82 241 ASP F O 1
ATOM 11609 N N . LEU F 1 245 ? -40.325 -7.961 -25.556 1.00 42.45 242 LEU F N 1
ATOM 11610 C CA . LEU F 1 245 ? -40.264 -9.362 -25.925 1.00 40.66 242 LEU F CA 1
ATOM 11611 C C . LEU F 1 245 ? -40.380 -10.202 -24.652 1.00 39.33 242 LEU F C 1
ATOM 11612 O O . LEU F 1 245 ? -39.756 -9.860 -23.650 1.00 37.76 242 LEU F O 1
ATOM 11617 N N . GLU F 1 246 ? -41.125 -11.304 -24.678 1.00 36.73 243 GLU F N 1
ATOM 11618 C CA . GLU F 1 246 ? -41.105 -12.229 -23.538 1.00 36.55 243 GLU F CA 1
ATOM 11619 C C . GLU F 1 246 ? -39.785 -12.993 -23.506 1.00 36.26 243 GLU F C 1
ATOM 11620 O O . GLU F 1 246 ? -39.387 -13.592 -24.502 1.00 32.83 243 GLU F O 1
ATOM 11626 N N . ILE F 1 247 ? -39.108 -12.946 -22.363 1.00 25.63 244 ILE F N 1
ATOM 11627 C CA . ILE F 1 247 ? -37.791 -13.536 -22.206 1.00 25.33 244 ILE F CA 1
ATOM 11628 C C . ILE F 1 247 ? -37.780 -14.389 -20.936 1.00 31.34 244 ILE F C 1
ATOM 11629 O O . ILE F 1 247 ? -38.074 -13.885 -19.847 1.00 29.05 244 ILE F O 1
ATOM 11634 N N . ILE F 1 248 ? -37.454 -15.672 -21.084 1.00 28.47 245 ILE F N 1
ATOM 11635 C CA . ILE F 1 248 ? -37.357 -16.592 -19.951 1.00 29.22 245 ILE F CA 1
ATOM 11636 C C . ILE F 1 248 ? -35.983 -17.245 -19.950 1.00 28.68 245 ILE F C 1
ATOM 11637 O O . ILE F 1 248 ? -35.308 -17.262 -20.990 1.00 27.36 245 ILE F O 1
ATOM 11642 N N . SER F 1 249 ? -35.565 -17.743 -18.783 1.00 22.43 246 SER F N 1
ATOM 11643 C CA . SER F 1 249 ? -34.306 -18.493 -18.642 1.00 24.95 246 SER F CA 1
ATOM 11644 C C . SER F 1 249 ? -34.649 -19.992 -18.550 1.00 26.38 246 SER F C 1
ATOM 11645 O O . SER F 1 249 ? -35.716 -20.363 -18.049 1.00 27.91 246 SER F O 1
ATOM 11648 N N . LEU F 1 250 ? -33.773 -20.855 -19.063 1.00 24.15 247 LEU F N 1
ATOM 11649 C CA . LEU F 1 250 ? -34.119 -22.264 -19.204 1.00 26.00 247 LEU F CA 1
ATOM 11650 C C . LEU F 1 250 ? -33.326 -23.226 -18.319 1.00 25.58 247 LEU F C 1
ATOM 11651 O O . LEU F 1 250 ? -33.883 -24.217 -17.835 1.00 28.00 247 LEU F O 1
ATOM 11656 N N . ASP F 1 251 ? -32.038 -22.960 -18.115 1.00 21.79 248 ASP F N 1
ATOM 11657 C CA . ASP F 1 251 ? -31.259 -23.798 -17.206 1.00 24.21 248 ASP F CA 1
ATOM 11658 C C . ASP F 1 251 ? -30.689 -22.958 -16.069 1.00 25.53 248 ASP F C 1
ATOM 11659 O O . ASP F 1 251 ? -29.759 -23.378 -15.388 1.00 23.85 248 ASP F O 1
ATOM 11664 N N . PHE F 1 252 ? -31.246 -21.766 -15.879 1.00 26.30 249 PHE F N 1
ATOM 11665 C CA . PHE F 1 252 ? -30.961 -20.976 -14.690 1.00 30.18 249 PHE F CA 1
ATOM 11666 C C . PHE F 1 252 ? -32.182 -20.101 -14.408 1.00 35.53 249 PHE F C 1
ATOM 11667 O O . PHE F 1 252 ? -32.231 -19.328 -13.438 1.00 34.52 249 PHE F O 1
#

Radius of gyration: 37.59 Å; Cα contacts (8 Å, |Δi|>4): 3428; chains: 6; bounding box: 91×61×94 Å

Solvent-accessible surface area: 61638 Å² total; per-residue (Å²): 193,100,84,77,31,73,0,100,74,0,18,120,56,0,42,107,39,0,48,102,132,63,22,56,173,51,28,10,28,2,39,0,0,1,51,100,52,77,52,83,0,128,33,0,0,0,0,0,7,8,7,15,79,5,0,108,86,0,70,172,66,43,4,33,0,0,0,0,0,9,23,16,25,164,100,63,45,63,51,0,51,30,24,27,10,91,16,0,43,18,0,0,62,59,58,5,5,0,2,0,0,41,9,0,0,7,17,3,166,101,2,1,0,31,6,0,6,126,33,3,122,13,82,103,65,110,74,0,43,151,80,10,30,0,24,18,9,40,11,119,13,29,16,90,87,0,17,99,44,0,82,143,109,18,59,141,122,17,99,53,5,94,29,84,147,20,120,92,76,8,106,0,0,0,14,5,0,114,4,0,27,81,79,18,0,106,74,0,27,148,79,10,36,0,0,0,0,0,15,25,31,18,68,1,78,29,21,0,76,29,59,18,3,0,0,0,11,0,44,8,78,14,0,4,8,28,3,0,100,94,6,48,100,71,0,56,97,75,13,93,13,70,21,41,27,8,38,55,125,32,83,0,100,71,0,17,121,52,0,45,106,39,0,48,102,129,62,21,61,182,55,25,10,28,2,38,0,0,1,48,94,54,72,53,88,0,132,34,0,0,0,0,0,8,8,8,15,80,5,0,107,91,0,79,170,70,45,4,31,0,0,0,0,0,9,22,16,27,159,104,62,42,64,48,0,50,29,28,27,10,85,15,0,44,23,0,0,82,63,57,5,4,0,2,0,0,28,10,0,0,6,16,4,159,98,1,1,0,29,6,0,7,131,34,4,118,12,80,105,69,115,77,2,44,155,78,11,28,0,22,18,8,41,10,117,13,29,12,106,100,0,17,98,44,0,70,144,106,18,56,138,116,17,101,51,6,93,29,84,145,19,117,90,79,8,109,0,0,0,14,4,0,115,4,0,29,84,83,18,0,120,70,0,28,150,80,10,38,0,0,0,0,0,16,26,32,17,67,2,75,30,23,0,74,27,63,18,3,0,0,0,10,0,45,6,78,15,0,4,8,21,3,0,96,95,7,50,102,77,0,55,97,75,15,134,25,96,21,40,28,7,38,53,147,33,72,0,86,70,0,19,101,52,0,43,113,40,0,48,100,130,65,20,56,180,56,29,10,28,1,37,0,0,2,50,102,49,75,59,104,1,164,31,0,0,0,0,0,7,9,9,15,78,5,0,108,90,0,68,172,69,45,4,31,0,0,0,0,0,9,23,15,28,162,101,63,44,66,48,0,52,28,29,26,10,86,15,0,47,20,0,0,82,59,54,4,5,0,2,0,0,38,8,0,0,7,15,3,154,94,2,1,0,27,8,0,7,128,34,4,116,12,79,103,68,113,80,2,44,153,75,13,28,0,27,18,9,44,10,116,13,29,16,101,100,0,15,100,44,0,82,157,111,20,49,175,102,11,101,52,5,94,29,84,145,19,119,88,80,8,108,0,0,0,15,4,0,114,3,0,29,80,82,17,0,113,66,0,24,145,80,10,34,0,0,0,0,0,15,26,34,17,68,1,79,30,18,0,72,28,60,18,3,0,0,0,11,0,48,6,79,17,0,4,6,28,3,0,103,99,6,51,105,74,0,55,99,82,17,132,25,91,20,41,29,7,40,54,148,91,77,30,80,0,97,78,0,19,119,53,0,44,100,38,0,46,102,130,64,21,54,173,49,28,10,26,1,40,0,0,1,53,101,51,73,53,88,0,123,32,0,0,0,0,0,8,9,9,16,78,5,0,107,89,0,75,171,67,43,4,32,0,0,0,0,0,9,22,16,26,163,98,61,44,64,48,0,52,27,26,24,10,88,15,0,49,21,0,1,97,58,57,3,4,0,3,0,0,40,8,0,0,7,19,4,158,91,1,1,0,31,7,0,7,131,31,2,118,13,80,98,68,110,73,1,44,154,76,13,29,0,24,15,6,51,9,120,12,29,18,95,97,0,17,94,44,0,81,157,105,19,59,154,103,16,99,55,5,98,28,84,144,20,119,90,79,8,110,0,0,0,12,4,0,115,4,1,27,86,83,18,0,119,84,0,25,154,73,10,36,0,0,0,0,0,15,24,33,17,68,1,77,30,21,0,75,28,64,19,3,0,0,0,11,0,46,7,78,14,0,5,8,26,3,0,99,100,6,52,104,73,0,56,97,77,14,89,15,77,19,39,28,10,39,53,62,67,0,101,68,0,18,120,55,0,44,108,37,0,46,96,131,67,21,61,174,52,27,10,28,2,44,1,0,0,49,91,48,74,43,111,11,154,34,0,0,0,0,0,7,9,8,15,78,5,0,114,88,0,87,162,66,38,3,4,0,0,0,0,0,9,22,15,26,155,89,62,44,65,49,0,49,29,24,26,11,85,17,0,43,31,0,1,78,67,64,3,5,0,3,0,0,41,9,0,0,7,16,3,165,97,2,1,0,33,6,0,6,125,33,2,115,13,80,110,71,90,76,0,44,149,78,12,30,0,25,8,1,42,11,119,13,30,13,112,97,0,15,104,44,0,75,149,112,20,57,145,120,17,91,53,5,94,28,88,144,19,118,89,81,7,108,0,0,0,13,4,0,114,3,0,29,82,81,19,0,118,73,0,25,155,76,10,36,0,0,0,0,0,15,22,31,17,67,2,74,29,21,0,72,27,67,17,3,0,0,0,9,0,44,7,76,16,0,5,7,26,3,0,102,85,7,53,104,74,0,56,97,78,20,147,28,99,19,41,29,9,37,54,165,37,66,0,99,66,0,16,118,51,0,46,107,36,0,46,98,128,63,22,57,180,55,28,10,27,1,37,0,0,2,48,91,50,74,51,85,6,171,36,0,0,0,0,0,8,8,8,17,80,6,0,109,88,0,71,172,67,48,4,23,0,0,0,0,0,9,25,15,28,161,90,62,42,64,51,0,66,25,28,26,9,87,17,0,44,18,0,0,55,62,58,4,5,0,3,0,0,41,9,0,0,7,15,3,157,93,2,1,0,29,6,0,6,126,33,3,118,12,80,104,67,110,79,2,46,155,76,11,28,0,24,20,9,41,10,122,12,28,11,104,97,0,15,105,48,0,83,157,107,18,50,172,97,11,95,52,6,90,29,89,142,20,120,89,79,8,108,0,0,0,14,5,0,111,3,0,28,84,81,18,0,115,73,0,26,147,89,11,36,0,0,0,0,0,15,28,32,19,68,2,81,29,20,0,74,28,63,18,3,0,0,0,15,0,46,6,76,16,0,5,8,26,3,0,100,91,6,49,107,78,0,54,98,81,20,146,26,98,20,42,28,9,39,53

Secondary structure (DSSP, 8-state):
----EEHHHHHHHHHHHS-GGGSPTT---EEEE-S-TT-EESEEEEES---HHHHHHHHHHT-SEEEESS-S-SS-BS-B-HHHHHHHHHHHHTT-EEEE--HHHHHSTTSHHHHHHHHTT-EEEEESSTTS-SEEEEE-S-HHHHHHHHHHHT-SS-EEE--S---SSEEEEEEEEE---HHHHHHHTTT-SEEEEE---HHHHHHHHHHT-EEEE--HHHHHHHHHHHHHHHHHHH--SEEEES--/--BHHHHHHHHHHHS-GGGSPTT---EEEE-S-TT-B-SEEEEES---HHHHHHHHHTT-SEEEESS-S-SS-BS-B-HHHHHHHHHHHHTT-EEEE--HHHHHSTTSHHHHHHHHTT-EEEEESSTTS-SEEEEE-S-HHHHHHHIIIII-SS-EEE--S---SSEEEEEEEEE---HHHHHHHTTT-SEEEEE---HHHHHHHHHHT-EEEE--HHHHHHHHHHHHHHHHHHH--SEEEES--/-EEHHHHHHHHHHHS-GGGSPTT---EEEE-S-TT-EESEEEEES---HHHHHHHHHTT-SEEEESS-S-SS-BS-B-HHHHHHHHHHHHTT-EEEE--HHHHHSTTSHHHHHHHHTT-EEEEESSTTS-SEEEEE-S-HHHHHHHHHHHT-SS-EEE--S---SSEEEEEEEEE---HHHHHHHTTT-SEEEEE---HHHHHHHHHHT-EEEE--HHHHHHHHHHHHHHHHHHH--SEEEES--/---EEHHHHHHHHHHHS-GGGSPTT---EEEE-S-TT-EESEEEEES---HHHHHHHHHHT-SEEEESS-S-SS-BS-B-HHHHHHHHHHHHTT-EEEE--HHHHHSTTSHHHHHHHHTT-EEEEESSTTS-SEEEEE-S-HHHHHHHHHHHT-SS-EEE--S---SSEEEEEEEEE---HHHHHHHTTT-SEEEEE---HHHHHHHHHHT-EEEE--HHHHHHHHHHHHHHHHHHH--SEEEES--/-BHHHHHHHHHHHS-GGGSPTT---EEEE-S-SSSBPS-EEEES---HHHHHHHHHTT-SEEEESS-S-SS-BS-B-HHHHHHHHHHHHTT-EEEE--HHHHHSTTSHHHHHHHHTT-EEEEESSTTS-SEEEEE-S-HHHHHHHHHHHT-SS-EEE--S---SSEEEEEEEEE---HHHHHHHTTT-SEEEEE---HHHHHHHHHHT-EEEE--HHHHHHHHHHHHHHHHHHH-SS-EEES--/--BHHHHHHHHHHHS-GGGSPTT---EEEE-S-TTSB-SEEEEES---HHHHHHHHHTT-SEEEESS-S-SS-BS-B-HHHHHHHHHHHHTT-EEEE--HHHHHSTTSHHHHHHHHTT-EEEEESSTTS-SEEEEE-S-HHHHHHHHHHHT-SS-EEE--S---SSEEEEEEEEE---HHHHHHHHTT-SEEEEE---HHHHHHHHHHT-EEEE--HHHHHHHHHHHHHHHHHHH--SEEEES--

Sequence (1474 aa):
EVVNMKAKEIIEFIETFAPKDLAIEGDNIGLQVGDNLDKEIKKLGIALDPSLSVIKKAEKEGVDFLFTHHPLLKDPIRNFTGVIYKKLKILMENDIILYSAHTNLDICKNGLNDALAELYNLENPKPLYDNGLGRVGIFKGSFEEFLEITKKYIHKNPIVVKSKEVDDNFKLAVLSGYGLSQSSIKYVAEKADVYLSGDLTHHSKILAEELGLVVVDATHYSTEVFGLKKFKEFLSSNLDLEIISLDFNMKAKEIIEFIETFAPKDLAIEGDNIGLQVGDNLDKEIKKLGIALDPSLSVIKKAEKEGVDFLFTHHPLLKDPIRNFTGVIYKKLKILMENDIILYSAHTNLDICKNGLNDALAELYNLENPKPLYDNGLGRVGIFKGSFEEFLEITKKYIHKNPIVVKSKEVDDNFKLAVLSGYGLSQSSIKYVAEKADVYLSGDLTHHSKILAEELGLVVVDATHYSTEVFGLKKFKEFLSSNLDLEIISLDFNMKAKEIIEFIETFAPKDLAIEGDNIGLQVGDNLDKEIKKLGIALDPSLSVIKKAEKEGVDFLFTHHPLLKDPIRNFTGVIYKKLKILMENDIILYSAHTNLDICKNGLNDALAELYNLENPKPLYDNGLGRVGIFKGSFEEFLEITKKYIHKNPIVVKSKEVDDNFKLAVLSGYGLSQSSIKYVAEKADVYLSGDLTHHSKILAEELGLVVVDATHYSTEVFGLKKFKEFLSSNLDLEIISLDFVVNMKAKEIIEFIETFAPKDLAIEGDNIGLQVGDNLDKEIKKLGIALDPSLSVIKKAEKEGVDFLFTHHPLLKDPIRNFTGVIYKKLKILMENDIILYSAHTNLDICKNGLNDALAELYNLENPKPLYDNGLGRVGIFKGSFEEFLEITKKYIHKNPIVVKSKEVDDNFKLAVLSGYGLSQSSIKYVAEKADVYLSGDLTHHSKILAEELGLVVVDATHYSTEVFGLKKFKEFLSSNLDLEIISLDFMKAKEIIEFIETFAPKDLAIEGDNIGLQVGDNLDKEIKKLGIALDPSLSVIKKAEKEGVDFLFTHHPLLKDPIRNFTGVIYKKLKILMENDIILYSAHTNLDICKNGLNDALAELYNLENPKPLYDNGLGRVGIFKGSFEEFLEITKKYIHKNPIVVKSKEVDDNFKLAVLSGYGLSQSSIKYVAEKADVYLSGDLTHHSKILAEELGLVVVDATHYSTEVFGLKKFKEFLSSNLDLEIISLDFNMKAKEIIEFIETFAPKDLAIEGDNIGLQVGDNLDKEIKKLGIALDPSLSVIKKAEKEGVDFLFTHHPLLKDPIRNFTGVIYKKLKILMENDIILYSAHTNLDICKNGLNDALAELYNLENPKPLYDNGLGRVGIFKGSFEEFLEITKKYIHKNPIVVKSKEVDDNFKLAVLSGYGLSQSSIKYVAEKADVYLSGDLTHHSKILAEELGLVVVDATHYSTEVFGLKKFKEFLSSNLDLEIISLDF

CATH classification: 3.40.1390.30 (+1 more: 3.40.1390.30)

Nearest PDB structures (foldseek):
  3wse-assembly1_A  TM=1.003E+00  e=2.606E-54  Methanocaldococcus jannaschii DSM 2661
  1nmo-assembly1_A  TM=8.709E-01  e=4.818E-20  unclassified
  2nyd-assembly1_A-3  TM=8.119E-01  e=7.479E-20  Staphylococcus aureus subsp. aureus N315
  3lnl-assembly1_A  TM=8.033E-01  e=1.316E-19  Staphylococcus aureus subsp. aureus N315
  2yyb-assembly1_A  TM=8.763E-01  e=3.045E-18  Thermus thermophilus HB8

Foldseek 3Di:
DQDKDFQVVVVVVVCVQQPPVLDDPLAPFWWQDADDRRDIFFEEEEEQDLFLQLLVVCLVVVGQEYEYQHHPDSDDDDDQDDRNVSNNVSCVVSRRTYGHHYVSQQFGVLRLQNLVCVLLVFDPWDQLDPSRFKIKHWRQFAPVVVVVSLCVQFAPDKDKLQLDHDGGRWMEIEGAADQQDLVSLVSCLVPTQEYEYADDDDVSSVSNNVSNRMYIHSHNVRSRVSSVVVVQVVCVVPHSHHYYYRHD/DDFQVVVVVVVCVQQPPVLDDPLAPFWWQDADDRRDGFFEEEEEQDLALQLLVVCLVVVGQEYEYQHHPDSDDDDDADDRNVSSRCSCVVSRRTYGYHYVSQQQGCLHLQNLVCVLQVFDPKDQLDPSRFWIKHWRQFAPVVVVVSLCPQFAVDWDKLQLDHDGGRWMEIEGAADQQDLVSLVSCLVPTQEYEYADDDDVSSVSNNVSNRMYIHSHNVRSNVSSVVVVQVVCVVPDPHHYYYRHD/DDFQVVVVVVVCVQQPPVLDDPLAPFWWQDADDRRDDFFEEEEEAALALQLLVVCLVVVGQEYEYQHHPDSDDDDDADDRNVSSNVSCVVSVRTYGHHYVSQQQGCLHLQNLVCVLLVFDPWDQLDPSRFWIKHWRQFAPVVVVVSCCVQFAVDWDKLQLDHDGGRWMEIEGAADQQDLVSLVSCLVPTQEYEYADDDDVSSVSNNVSNRIYTHSHNVRSNVSSSVVVQVVCVVPDPHHYYYRHD/DDKDFQVVVQVVVCVQQPPVLDDPLAPFWWQDADDRRDIFFEEEEEQDLALQLLVVCLVVVGQEYEYQHHPDSDDDDDADDRNVSNNVSCVVSRRTYGHDYVSQQQGDLRLQNLVCVLLPFDPWDQLDPSRFWIKHWRQFAPVVVVVSCCVQFAVDWDKLQLDHDGGRWMEIEGAADQQDLVSLVSCLVPTQEYEYADDDDVSSVSNNVSNRIYIHSHNVRSNVSSSVVVQVVCVVPDPHHYYYRHD/DFQVVVVVVVCVQQPPVLDDPLAPFWWQDADDRRDDWAAEEEEQDLFLQLLVVCLVVVGQEYEYQHHPDSDDDDDADDRNVSSNCSCVVSRRTYGHHYVSQQQGDLRLQNLVCVLQVFDPWDQLDPSRFWIKHWRQFAPVVVVVSLCVQFAVDKDKLQLDHDDGRWMEIEGAADQQDQVSLVSCLVPTQEYEYADDDDVSSVSCNVSNRIYIHSHNVRSNVSSSVVVQVVCVVPDPHHYYYRHD/DDWQVVVVVVVCVQQPPVLDDPLAPFWWQDADDRRDDFFEEEEEADLALQLLVVCLVVVGQEYEYQHHPDSDDDDDADDRNVSSNCSCVVSRRTYGHHYVSQQQGDLRLQNLVCVLQVFDPKDQLDPSRFWIKHWRQFAPVVVVVSCCVQFAVDWDKLQLDHDGGRWMEIEGAADQQDLVSLVSCLVPTQEYEYADDDDVSSVSNNVSNRMYIHSHNVRSNVRSSVVVQVVCVVPDPHHYYYRHD

B-factor: mean 34.32, std 11.06, range [15.85, 91.78]